Protein AF-0000000066877380 (afdb_homodimer)

Structure (mmCIF, N/CA/C/O backbone):
data_AF-0000000066877380-model_v1
#
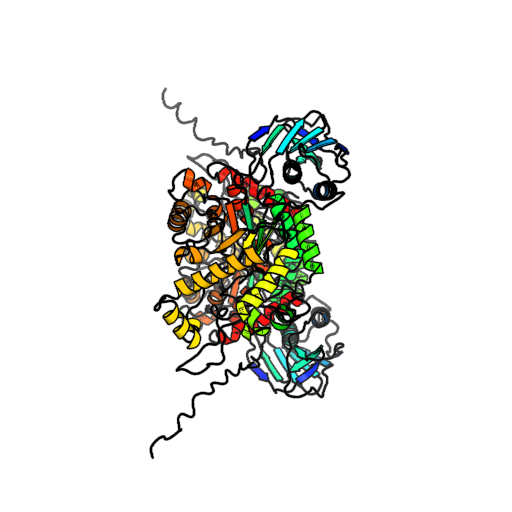loop_
_entity.id
_entity.type
_entity.pdbx_description
1 polymer Beta-hexosaminidase
#
loop_
_atom_site.group_PDB
_atom_site.id
_atom_site.type_symbol
_atom_site.label_atom_id
_atom_site.label_alt_id
_atom_site.label_comp_id
_atom_site.label_asym_id
_atom_site.label_entity_id
_atom_site.label_seq_id
_atom_site.pdbx_PDB_ins_code
_atom_site.Cartn_x
_atom_site.Cartn_y
_atom_site.Cartn_z
_atom_site.occupancy
_atom_site.B_iso_or_equiv
_atom_site.auth_seq_id
_atom_site.auth_comp_id
_atom_site.auth_asym_id
_atom_site.auth_atom_id
_atom_site.pdbx_PDB_model_num
ATOM 1 N N . MET A 1 1 ? -55.469 -34.125 21.016 1 22.55 1 MET A N 1
ATOM 2 C CA . MET A 1 1 ? -55.719 -32.688 21.094 1 22.55 1 MET A CA 1
ATOM 3 C C . MET A 1 1 ? -54.438 -31.906 20.906 1 22.55 1 MET A C 1
ATOM 5 O O . MET A 1 1 ? -54.406 -30.859 20.25 1 22.55 1 MET A O 1
ATOM 9 N N . ASN A 1 2 ? -53.375 -32.219 21.656 1 22.86 2 ASN A N 1
ATOM 10 C CA . ASN A 1 2 ? -52.25 -31.453 22.172 1 22.86 2 ASN A CA 1
ATOM 11 C C . ASN A 1 2 ? -51.219 -31.234 21.094 1 22.86 2 ASN A C 1
ATOM 13 O O . ASN A 1 2 ? -50.188 -30.594 21.344 1 22.86 2 ASN A O 1
ATOM 17 N N . SER A 1 3 ? -51 -32.188 20.219 1 28.45 3 SER A N 1
ATOM 18 C CA . SER A 1 3 ? -49.812 -32.406 19.406 1 28.45 3 SER A CA 1
ATOM 19 C C . SER A 1 3 ? -49.656 -31.312 18.344 1 28.45 3 SER A C 1
ATOM 21 O O . SER A 1 3 ? -48.875 -31.453 17.422 1 28.45 3 SER A O 1
ATOM 23 N N . SER A 1 4 ? -50.656 -30.359 18.234 1 27.08 4 SER A N 1
ATOM 24 C CA . SER A 1 4 ? -50.844 -29.344 17.219 1 27.08 4 SER A CA 1
ATOM 25 C C . SER A 1 4 ? -49.688 -28.344 17.219 1 27.08 4 SER A C 1
ATOM 27 O O . SER A 1 4 ? -49.688 -27.375 16.438 1 27.08 4 SER A O 1
ATOM 29 N N . ILE A 1 5 ? -48.875 -28.078 18.344 1 27.23 5 ILE A N 1
ATOM 30 C CA . ILE A 1 5 ? -48.188 -26.859 18.703 1 27.23 5 ILE A CA 1
ATOM 31 C C . ILE A 1 5 ? -46.875 -26.75 17.891 1 27.23 5 ILE A C 1
ATOM 33 O O . ILE A 1 5 ? -46.406 -25.641 17.641 1 27.23 5 ILE A O 1
ATOM 37 N N . THR A 1 6 ? -46.125 -27.891 17.656 1 24.02 6 THR A N 1
ATOM 38 C CA . THR A 1 6 ? -44.688 -27.828 17.453 1 24.02 6 THR A CA 1
ATOM 39 C C . THR A 1 6 ? -44.344 -27.266 16.078 1 24.02 6 THR A C 1
ATOM 41 O O . THR A 1 6 ? -43.188 -27.25 15.68 1 24.02 6 THR A O 1
ATOM 44 N N . CYS A 1 7 ? -45.281 -27.172 15.102 1 23.44 7 CYS A N 1
ATOM 45 C CA . CYS A 1 7 ? -45.062 -26.875 13.695 1 23.44 7 CYS A CA 1
ATOM 46 C C . CYS A 1 7 ? -44.469 -25.484 13.508 1 23.44 7 CYS A C 1
ATOM 48 O O . CYS A 1 7 ? -44.094 -25.109 12.398 1 23.44 7 CYS A O 1
ATOM 50 N N . LEU A 1 8 ? -44.938 -24.5 14.328 1 25.53 8 LEU A N 1
ATOM 51 C CA . LEU A 1 8 ? -44.75 -23.125 13.883 1 25.53 8 LEU A CA 1
ATOM 52 C C . LEU A 1 8 ? -43.281 -22.719 13.891 1 25.53 8 LEU A C 1
ATOM 54 O O . LEU A 1 8 ? -42.844 -21.984 14.781 1 25.53 8 LEU A O 1
ATOM 58 N N . LEU A 1 9 ? -42.25 -23.656 13.867 1 23.59 9 LEU A N 1
ATOM 59 C CA . LEU A 1 9 ? -40.844 -23.359 14.023 1 23.59 9 LEU A CA 1
ATOM 60 C C . LEU A 1 9 ? -40.375 -22.312 13.016 1 23.59 9 LEU A C 1
ATOM 62 O O . LEU A 1 9 ? -41.062 -22.078 12.008 1 23.59 9 LEU A O 1
ATOM 66 N N . TYR A 1 10 ? -38.875 -22.078 12.844 1 23.2 10 TYR A N 1
ATOM 67 C CA . TYR A 1 10 ? -37.906 -21.016 12.602 1 23.2 10 TYR A CA 1
ATOM 68 C C . TYR A 1 10 ? -37.812 -20.688 11.117 1 23.2 10 TYR A C 1
ATOM 70 O O . TYR A 1 10 ? -37.125 -21.406 10.367 1 23.2 10 TYR A O 1
ATOM 78 N N . LEU A 1 11 ? -38.812 -20.531 10.328 1 25.2 11 LEU A N 1
ATOM 79 C CA . LEU A 1 11 ? -38.656 -19.938 9.008 1 25.2 11 LEU A CA 1
ATOM 80 C C . LEU A 1 11 ? -37.844 -18.641 9.086 1 25.2 11 LEU A C 1
ATOM 82 O O . LEU A 1 11 ? -38.375 -17.578 9.375 1 25.2 11 LEU A O 1
ATOM 86 N N . LEU A 1 12 ? -36.75 -18.625 9.914 1 25.53 12 LEU A N 1
ATOM 87 C CA . LEU A 1 12 ? -36 -17.375 9.883 1 25.53 12 LEU A CA 1
ATOM 88 C C . LEU A 1 12 ? -35.625 -17 8.453 1 25.53 12 LEU A C 1
ATOM 90 O O . LEU A 1 12 ? -34.906 -17.719 7.777 1 25.53 12 LEU A O 1
ATOM 94 N N . PHE A 1 13 ? -36.594 -16.422 7.668 1 26.08 13 PHE A N 1
ATOM 95 C CA . PHE A 1 13 ? -36.375 -15.602 6.48 1 26.08 13 PHE A CA 1
ATOM 96 C C . PHE A 1 13 ? -35.125 -14.734 6.633 1 26.08 13 PHE A C 1
ATOM 98 O O . PHE A 1 13 ? -35.094 -13.828 7.473 1 26.08 13 PHE A O 1
ATOM 105 N N . ILE A 1 14 ? -34 -15.281 6.41 1 28.66 14 ILE A N 1
ATOM 106 C CA . ILE A 1 14 ? -32.875 -14.367 6.211 1 28.66 14 ILE A CA 1
ATOM 107 C C . ILE A 1 14 ? -33.25 -13.289 5.207 1 28.66 14 ILE A C 1
ATOM 109 O O . ILE A 1 14 ? -33.375 -13.555 4.008 1 28.66 14 ILE A O 1
ATOM 113 N N . LEU A 1 15 ? -34.375 -12.531 5.426 1 27.92 15 LEU A N 1
ATOM 114 C CA . LEU A 1 15 ? -34.438 -11.227 4.777 1 27.92 15 LEU A CA 1
ATOM 115 C C . LEU A 1 15 ? -33.062 -10.586 4.707 1 27.92 15 LEU A C 1
ATOM 117 O O . LEU A 1 15 ? -32.5 -10.203 5.734 1 27.92 15 LEU A O 1
ATOM 121 N N . VAL A 1 16 ? -32.344 -11.07 3.744 1 30.66 16 VAL A N 1
ATOM 122 C CA . VAL A 1 16 ? -31.328 -10.141 3.309 1 30.66 16 VAL A CA 1
ATOM 123 C C . VAL A 1 16 ? -31.891 -8.727 3.242 1 30.66 16 VAL A C 1
ATOM 125 O O . VAL A 1 16 ? -32.688 -8.414 2.365 1 30.66 16 VAL A O 1
ATOM 128 N N . TYR A 1 17 ? -32.438 -8.281 4.355 1 28.7 17 TYR A N 1
ATOM 129 C CA . TYR A 1 17 ? -32.656 -6.836 4.453 1 28.7 17 TYR A CA 1
ATOM 130 C C . TYR A 1 17 ? -31.547 -6.086 3.711 1 28.7 17 TYR A C 1
ATOM 132 O O . TYR A 1 17 ? -30.391 -6.086 4.133 1 28.7 17 TYR A O 1
ATOM 140 N N . TYR A 1 18 ? -31.781 -6.164 2.422 1 31.2 18 TYR A N 1
ATOM 141 C CA . TYR A 1 18 ? -31.203 -4.973 1.82 1 31.2 18 TYR A CA 1
ATOM 142 C C . TYR A 1 18 ? -31.531 -3.73 2.639 1 31.2 18 TYR A C 1
ATOM 144 O O . TYR A 1 18 ? -32.594 -3.146 2.484 1 31.2 18 TYR A O 1
ATOM 152 N N . VAL A 1 19 ? -31.594 -3.82 4 1 32.5 19 VAL A N 1
ATOM 153 C CA . VAL A 1 19 ? -31.594 -2.541 4.703 1 32.5 19 VAL A CA 1
ATOM 154 C C . VAL A 1 19 ? -30.922 -1.474 3.836 1 32.5 19 VAL A C 1
ATOM 156 O O . VAL A 1 19 ? -29.781 -1.635 3.41 1 32.5 19 VAL A O 1
ATOM 159 N N . SER A 1 20 ? -31.812 -0.932 3.119 1 35.16 20 SER A N 1
ATOM 160 C CA . SER A 1 20 ? -31.406 0.369 2.594 1 35.16 20 SER A CA 1
ATOM 161 C C . SER A 1 20 ? -30.531 1.115 3.588 1 35.16 20 SER A C 1
ATOM 163 O O . SER A 1 20 ? -31.031 1.728 4.535 1 35.16 20 SER A O 1
ATOM 165 N N . LYS A 1 21 ? -29.625 0.412 4.18 1 40.31 21 LYS A N 1
ATOM 166 C CA . LYS A 1 21 ? -28.641 1.041 5.039 1 40.31 21 LYS A CA 1
ATOM 167 C C . LYS A 1 21 ? -28.375 2.488 4.625 1 40.31 21 LYS A C 1
ATOM 169 O O . LYS A 1 21 ? -27.969 2.75 3.49 1 40.31 21 LYS A O 1
ATOM 174 N N . CYS A 1 22 ? -29.219 3.391 5.027 1 44.38 22 CYS A N 1
ATOM 175 C CA . CYS A 1 22 ? -29.062 4.84 4.973 1 44.38 22 CYS A CA 1
ATOM 176 C C . CYS A 1 22 ? -27.594 5.227 5.098 1 44.38 22 CYS A C 1
ATOM 178 O O . CYS A 1 22 ? -27 5.121 6.176 1 44.38 22 CYS A O 1
ATOM 180 N N . TYR A 1 23 ? -26.875 5.039 4.02 1 56.25 23 TYR A N 1
ATOM 181 C CA . TYR A 1 23 ? -25.516 5.457 3.674 1 56.25 23 TYR A CA 1
ATOM 182 C C . TYR A 1 23 ? -25.344 6.957 3.881 1 56.25 23 TYR A C 1
ATOM 184 O O . TYR A 1 23 ? -26.156 7.754 3.422 1 56.25 23 TYR A O 1
ATOM 192 N N . SER A 1 24 ? -24.797 7.375 5.09 1 71.56 24 SER A N 1
ATOM 193 C CA . SER A 1 24 ? -24.5 8.711 5.586 1 71.56 24 SER A CA 1
ATOM 194 C C . SER A 1 24 ? -23.109 9.164 5.168 1 71.56 24 SER A C 1
ATOM 196 O O . SER A 1 24 ? -22.359 8.406 4.527 1 71.56 24 SER A O 1
ATOM 198 N N . ILE A 1 25 ? -22.938 10.367 5.273 1 92.06 25 ILE A N 1
ATOM 199 C CA . ILE A 1 25 ? -21.75 11.164 4.957 1 92.06 25 ILE A CA 1
ATOM 200 C C . ILE A 1 25 ? -20.656 10.906 5.988 1 92.06 25 ILE A C 1
ATOM 202 O O . ILE A 1 25 ? -20.938 10.43 7.09 1 92.06 25 ILE A O 1
ATOM 206 N N . VAL A 1 26 ? -19.5 10.828 5.617 1 96.69 26 VAL A N 1
ATOM 207 C CA . VAL A 1 26 ? -18.328 10.781 6.48 1 96.69 26 VAL A CA 1
ATOM 208 C C . VAL A 1 26 ? -17.594 12.125 6.434 1 96.69 26 VAL A C 1
ATOM 210 O O . VAL A 1 26 ? -17.188 12.578 5.367 1 96.69 26 VAL A O 1
ATOM 213 N N . PRO A 1 27 ? -17.469 12.75 7.598 1 97.5 27 PRO A N 1
ATOM 214 C CA . PRO A 1 27 ? -17.938 12.367 8.93 1 97.5 27 PRO A CA 1
ATOM 215 C C . PRO A 1 27 ? -19.453 12.5 9.078 1 97.5 27 PRO A C 1
ATOM 217 O O . PRO A 1 27 ? -20.094 13.227 8.312 1 97.5 27 PRO A O 1
ATOM 220 N N . LYS A 1 28 ? -19.953 11.859 10.039 1 96.19 28 LYS A N 1
ATOM 221 C CA . LYS A 1 28 ? -21.391 11.938 10.328 1 96.19 28 LYS A CA 1
ATOM 222 C C . LYS A 1 28 ? -21.797 13.352 10.734 1 96.19 28 LYS A C 1
ATOM 224 O O . LYS A 1 28 ? -21.094 13.992 11.531 1 96.19 28 LYS A O 1
ATOM 229 N N . ALA A 1 29 ? -22.891 13.828 10.203 1 95.69 29 ALA A N 1
ATOM 230 C CA . ALA A 1 29 ? -23.344 15.188 10.492 1 95.69 29 ALA A CA 1
ATOM 231 C C . ALA A 1 29 ? -23.891 15.281 11.914 1 95.69 29 ALA A C 1
ATOM 233 O O . ALA A 1 29 ? -24.375 14.297 12.477 1 95.69 29 ALA A O 1
ATOM 234 N N . TYR A 1 30 ? -23.828 16.469 12.422 1 95 30 TYR A N 1
ATOM 235 C CA . TYR A 1 30 ? -24.359 16.734 13.75 1 95 30 TYR A CA 1
ATOM 236 C C . TYR A 1 30 ? -25.859 16.469 13.789 1 95 30 TYR A C 1
ATOM 238 O O . TYR A 1 30 ? -26.359 15.75 14.664 1 95 30 TYR A O 1
ATOM 246 N N . LYS A 1 31 ? -26.578 17.078 12.891 1 95.38 31 LYS A N 1
ATOM 247 C CA . LYS A 1 31 ? -28 16.844 12.695 1 95.38 31 LYS A CA 1
ATOM 248 C C . LYS A 1 31 ? -28.328 16.656 11.219 1 95.38 31 LYS A C 1
ATOM 250 O O . LYS A 1 31 ? -27.859 17.422 10.375 1 95.38 31 LYS A O 1
ATOM 255 N N . HIS A 1 32 ? -29.062 15.648 10.945 1 95.06 32 HIS A N 1
ATOM 256 C CA . HIS A 1 32 ? -29.484 15.344 9.586 1 95.06 32 HIS A CA 1
ATOM 257 C C . HIS A 1 32 ? -30.922 14.844 9.555 1 95.06 32 HIS A C 1
ATOM 259 O O . HIS A 1 32 ? -31.203 13.727 9.984 1 95.06 32 HIS A O 1
ATOM 265 N N . HIS A 1 33 ? -31.797 15.68 9.156 1 95.5 33 HIS A N 1
ATOM 266 C CA . HIS A 1 33 ? -33.188 15.305 8.969 1 95.5 33 HIS A CA 1
ATOM 267 C C . HIS A 1 33 ? -33.5 14.969 7.512 1 95.5 33 HIS A C 1
ATOM 269 O O . HIS A 1 33 ? -33.406 15.844 6.645 1 95.5 33 HIS A O 1
ATOM 275 N N . LYS A 1 34 ? -33.906 13.781 7.234 1 92.25 34 LYS A N 1
ATOM 276 C CA . LYS A 1 34 ? -34.188 13.297 5.887 1 92.25 34 LYS A CA 1
ATOM 277 C C . LYS A 1 34 ? -35.688 13.266 5.641 1 92.25 34 LYS A C 1
ATOM 279 O O . LYS A 1 34 ? -36.469 12.914 6.531 1 92.25 34 LYS A O 1
ATOM 284 N N . THR A 1 35 ? -36.062 13.555 4.496 1 89.62 35 THR A N 1
ATOM 285 C CA . THR A 1 35 ? -37.5 13.594 4.195 1 89.62 35 THR A CA 1
ATOM 286 C C . THR A 1 35 ? -37.938 12.297 3.535 1 89.62 35 THR A C 1
ATOM 288 O O . THR A 1 35 ? -39.156 11.992 3.512 1 89.62 35 THR A O 1
ATOM 291 N N . GLY A 1 36 ? -37.031 11.562 2.91 1 86.75 36 GLY A N 1
ATOM 292 C CA . GLY A 1 36 ? -37.375 10.391 2.125 1 86.75 36 GLY A CA 1
ATOM 293 C C . GLY A 1 36 ? -37.75 10.719 0.688 1 86.75 36 GLY A C 1
ATOM 294 O O . GLY A 1 36 ? -37.875 9.82 -0.142 1 86.75 36 GLY A O 1
ATOM 295 N N . ILE A 1 37 ? -37.812 12 0.396 1 89.75 37 ILE A N 1
ATOM 296 C CA . ILE A 1 37 ? -38.125 12.445 -0.959 1 89.75 37 ILE A CA 1
ATOM 297 C C . ILE A 1 37 ? -36.812 12.656 -1.735 1 89.75 37 ILE A C 1
ATOM 299 O O . ILE A 1 37 ? -35.906 13.352 -1.269 1 89.75 37 ILE A O 1
ATOM 303 N N . TYR A 1 38 ? -36.812 12.055 -2.922 1 91.12 38 TYR A N 1
ATOM 304 C CA . TYR A 1 38 ? -35.625 12.188 -3.758 1 91.12 38 TYR A CA 1
ATOM 305 C C . TYR A 1 38 ? -35.875 13.141 -4.922 1 91.12 38 TYR A C 1
ATOM 307 O O . TYR A 1 38 ? -37 13.195 -5.453 1 91.12 38 TYR A O 1
ATOM 315 N N . TYR A 1 39 ? -34.875 13.836 -5.277 1 93.06 39 TYR A N 1
ATOM 316 C CA . TYR A 1 39 ? -34.875 14.742 -6.418 1 93.06 39 TYR A CA 1
ATOM 317 C C . TYR A 1 39 ? -33.812 14.344 -7.438 1 93.06 39 TYR A C 1
ATOM 319 O O . TYR A 1 39 ? -32.781 13.828 -7.078 1 93.06 39 TYR A O 1
ATOM 327 N N . ASN A 1 40 ? -34.156 14.602 -8.688 1 92.94 40 ASN A N 1
ATOM 328 C CA . ASN A 1 40 ? -33.094 14.547 -9.68 1 92.94 40 ASN A CA 1
ATOM 329 C C . ASN A 1 40 ? -32.062 15.648 -9.445 1 92.94 40 ASN A C 1
ATOM 331 O O . ASN A 1 40 ? -32.406 16.75 -9.047 1 92.94 40 ASN A O 1
ATOM 335 N N . PHE A 1 41 ? -30.875 15.312 -9.633 1 93.25 41 PHE A N 1
ATOM 336 C CA . PHE A 1 41 ? -29.812 16.297 -9.523 1 93.25 41 PHE A CA 1
ATOM 337 C C . PHE A 1 41 ? -29.234 16.641 -10.891 1 93.25 41 PHE A C 1
ATOM 339 O O . PHE A 1 41 ? -28.656 15.773 -11.555 1 93.25 41 PHE A O 1
ATOM 346 N N . ALA A 1 42 ? -29.344 17.844 -11.32 1 92.25 42 ALA A N 1
ATOM 347 C CA . ALA A 1 42 ? -29.016 18.25 -12.68 1 92.25 42 ALA A CA 1
ATOM 348 C C . ALA A 1 42 ? -27.5 18.172 -12.922 1 92.25 42 ALA A C 1
ATOM 350 O O . ALA A 1 42 ? -26.719 18.359 -11.992 1 92.25 42 ALA A O 1
ATOM 351 N N . GLU A 1 43 ? -27.094 17.953 -14.133 1 87.81 43 GLU A N 1
ATOM 352 C CA . GLU A 1 43 ? -25.688 17.906 -14.508 1 87.81 43 GLU A CA 1
ATOM 353 C C . GLU A 1 43 ? -25.094 19.312 -14.609 1 87.81 43 GLU A C 1
ATOM 355 O O . GLU A 1 43 ? -23.891 19.5 -14.461 1 87.81 43 GLU A O 1
ATOM 360 N N . SER A 1 44 ? -25.953 20.188 -14.953 1 91.5 44 SER A N 1
ATOM 361 C CA . SER A 1 44 ? -25.562 21.594 -15 1 91.5 44 SER A CA 1
ATOM 362 C C . SER A 1 44 ? -26.281 22.406 -13.922 1 91.5 44 SER A C 1
ATOM 364 O O . SER A 1 44 ? -27.5 22.406 -13.859 1 91.5 44 SER A O 1
ATOM 366 N N . LEU A 1 45 ? -25.516 23.062 -13.164 1 95.31 45 LEU A N 1
ATOM 367 C CA . LEU A 1 45 ? -26.078 23.781 -12.016 1 95.31 45 LEU A CA 1
ATOM 368 C C . LEU A 1 45 ? -25.875 25.281 -12.148 1 95.31 45 LEU A C 1
ATOM 370 O O . LEU A 1 45 ? -24.922 25.734 -12.797 1 95.31 45 LEU A O 1
ATOM 374 N N . THR A 1 46 ? -26.828 25.984 -11.641 1 96.56 46 THR A N 1
ATOM 375 C CA . THR A 1 46 ? -26.688 27.422 -11.422 1 96.56 46 THR A CA 1
ATOM 376 C C . THR A 1 46 ? -26.344 27.719 -9.969 1 96.56 46 THR A C 1
ATOM 378 O O . THR A 1 46 ? -27.031 27.234 -9.055 1 96.56 46 THR A O 1
ATOM 381 N N . TYR A 1 47 ? -25.359 28.484 -9.781 1 97.56 47 TYR A N 1
ATOM 382 C CA . TYR A 1 47 ? -24.953 28.891 -8.438 1 97.56 47 TYR A CA 1
ATOM 383 C C . TYR A 1 47 ? -25.375 30.328 -8.148 1 97.56 47 TYR A C 1
ATOM 385 O O . TYR A 1 47 ? -24.922 31.25 -8.812 1 97.56 47 TYR A O 1
ATOM 393 N N . ASN A 1 48 ? -26.266 30.516 -7.18 1 97.44 48 ASN A N 1
ATOM 394 C CA . ASN A 1 48 ? -26.719 31.844 -6.785 1 97.44 48 ASN A CA 1
ATOM 395 C C . ASN A 1 48 ? -26 32.344 -5.539 1 97.44 48 ASN A C 1
ATOM 397 O O . ASN A 1 48 ? -26.219 31.828 -4.438 1 97.44 48 ASN A O 1
ATOM 401 N N . HIS A 1 49 ? -25.172 33.281 -5.73 1 96.44 49 HIS A N 1
ATOM 402 C CA . HIS A 1 49 ? -24.484 33.969 -4.637 1 96.44 49 HIS A CA 1
ATOM 403 C C . HIS A 1 49 ? -24.047 35.344 -5.043 1 96.44 49 HIS A C 1
ATOM 405 O O . HIS A 1 49 ? -24.062 35.688 -6.23 1 96.44 49 HIS A O 1
ATOM 411 N N . SER A 1 50 ? -23.672 36.219 -4.137 1 96.06 50 SER A N 1
ATOM 412 C CA . SER A 1 50 ? -23.312 37.625 -4.418 1 96.06 50 SER A CA 1
ATOM 413 C C . SER A 1 50 ? -21.812 37.844 -4.195 1 96.06 50 SER A C 1
ATOM 415 O O . SER A 1 50 ? -21.375 39 -4.055 1 96.06 50 SER A O 1
ATOM 417 N N . TYR A 1 51 ? -20.984 36.844 -4.133 1 96.69 51 TYR A N 1
ATOM 418 C CA . TYR A 1 51 ? -19.578 37 -3.75 1 96.69 51 TYR A CA 1
ATOM 419 C C . TYR A 1 51 ? -18.672 36.875 -4.969 1 96.69 51 TYR A C 1
ATOM 421 O O . TYR A 1 51 ? -17.828 35.969 -5.035 1 96.69 51 TYR A O 1
ATOM 429 N N . THR A 1 52 ? -18.562 37.781 -5.844 1 93.81 52 THR A N 1
ATOM 430 C CA . THR A 1 52 ? -17.875 37.719 -7.125 1 93.81 52 THR A CA 1
ATOM 431 C C . THR A 1 52 ? -16.359 37.812 -6.922 1 93.81 52 THR A C 1
ATOM 433 O O . THR A 1 52 ? -15.594 37.344 -7.762 1 93.81 52 THR A O 1
ATOM 436 N N . SER A 1 53 ? -15.984 38.406 -5.82 1 96.56 53 SER A N 1
ATOM 437 C CA . SER A 1 53 ? -14.555 38.562 -5.57 1 96.56 53 SER A CA 1
ATOM 438 C C . SER A 1 53 ? -14.047 37.531 -4.586 1 96.56 53 SER A C 1
ATOM 440 O O . SER A 1 53 ? -13.016 37.719 -3.943 1 96.56 53 SER A O 1
ATOM 442 N N . CYS A 1 54 ? -14.766 36.5 -4.422 1 97.88 54 CYS A N 1
ATOM 443 C CA . CYS A 1 54 ? -14.336 35.375 -3.578 1 97.88 54 CYS A CA 1
ATOM 444 C C . CYS A 1 54 ? -13.734 34.25 -4.414 1 97.88 54 CYS A C 1
ATOM 446 O O . CYS A 1 54 ? -14.438 33.312 -4.781 1 97.88 54 CYS A O 1
ATOM 448 N N . TYR A 1 55 ? -12.492 34.25 -4.578 1 97.31 55 TYR A N 1
ATOM 449 C CA . TYR A 1 55 ? -11.797 33.344 -5.465 1 97.31 55 TYR A CA 1
ATOM 450 C C . TYR A 1 55 ? -11.82 31.922 -4.898 1 97.31 55 TYR A C 1
ATOM 452 O O . TYR A 1 55 ? -11.867 30.938 -5.648 1 97.31 55 TYR A O 1
ATOM 460 N N . ILE A 1 56 ? -11.758 31.766 -3.609 1 98.56 56 ILE A N 1
ATOM 461 C CA . ILE A 1 56 ? -11.859 30.469 -2.975 1 98.56 56 ILE A CA 1
ATOM 462 C C . ILE A 1 56 ? -13.18 29.797 -3.369 1 98.56 56 ILE A C 1
ATOM 464 O O . ILE A 1 56 ? -13.219 28.609 -3.682 1 98.56 56 ILE A O 1
ATOM 468 N N . LEU A 1 57 ? -14.258 30.562 -3.355 1 98.69 57 LEU A N 1
ATOM 469 C CA . LEU A 1 57 ? -15.562 30.031 -3.732 1 98.69 57 LEU A CA 1
ATOM 470 C C . LEU A 1 57 ? -15.586 29.641 -5.207 1 98.69 57 LEU A C 1
ATOM 472 O O . LEU A 1 57 ? -16.094 28.578 -5.566 1 98.69 57 LEU A O 1
ATOM 476 N N . THR A 1 58 ? -15.016 30.5 -6.027 1 98.06 58 THR A N 1
ATOM 477 C CA . THR A 1 58 ? -14.969 30.219 -7.457 1 98.06 58 THR A CA 1
ATOM 478 C C . THR A 1 58 ? -14.234 28.906 -7.73 1 98.06 58 THR A C 1
ATOM 480 O O . THR A 1 58 ? -14.719 28.078 -8.5 1 98.06 58 THR A O 1
ATOM 483 N N . ASP A 1 59 ? -13.141 28.812 -7.121 1 98.44 59 ASP A N 1
ATOM 484 C CA . ASP A 1 59 ? -12.359 27.594 -7.281 1 98.44 59 ASP A CA 1
ATOM 485 C C . ASP A 1 59 ? -13.125 26.391 -6.746 1 98.44 59 ASP A C 1
ATOM 487 O O . ASP A 1 59 ? -13.102 25.312 -7.355 1 98.44 59 ASP A O 1
ATOM 491 N N . ALA A 1 60 ? -13.75 26.5 -5.648 1 98.69 60 ALA A N 1
ATOM 492 C CA . ALA A 1 60 ? -14.492 25.422 -5.016 1 98.69 60 ALA A CA 1
ATOM 493 C C . ALA A 1 60 ? -15.633 24.938 -5.914 1 98.69 60 ALA A C 1
ATOM 495 O O . ALA A 1 60 ? -15.898 23.734 -6.012 1 98.69 60 ALA A O 1
ATOM 496 N N . LEU A 1 61 ? -16.312 25.906 -6.531 1 98.31 61 LEU A N 1
ATOM 497 C CA . LEU A 1 61 ? -17.438 25.547 -7.398 1 98.31 61 LEU A CA 1
ATOM 498 C C . LEU A 1 61 ? -16.953 24.828 -8.648 1 98.31 61 LEU A C 1
ATOM 500 O O . LEU A 1 61 ? -17.594 23.891 -9.125 1 98.31 61 LEU A O 1
ATOM 504 N N . LYS A 1 62 ? -15.805 25.25 -9.141 1 97.81 62 LYS A N 1
ATOM 505 C CA . LYS A 1 62 ? -15.203 24.547 -10.258 1 97.81 62 LYS A CA 1
ATOM 506 C C . LYS A 1 62 ? -14.859 23.109 -9.875 1 97.81 62 LYS A C 1
ATOM 508 O O . LYS A 1 62 ? -15.133 22.172 -10.633 1 97.81 62 LYS A O 1
ATOM 513 N N . ARG A 1 63 ? -14.227 22.922 -8.781 1 97.69 63 ARG A N 1
ATOM 514 C CA . ARG A 1 63 ? -13.898 21.594 -8.281 1 97.69 63 ARG A CA 1
ATOM 515 C C . ARG A 1 63 ? -15.156 20.766 -8.062 1 97.69 63 ARG A C 1
ATOM 517 O O . ARG A 1 63 ? -15.172 19.562 -8.344 1 97.69 63 ARG A O 1
ATOM 524 N N . PHE A 1 64 ? -16.188 21.406 -7.531 1 97.44 64 PHE A N 1
ATOM 525 C CA . PHE A 1 64 ? -17.469 20.75 -7.301 1 97.44 64 PHE A CA 1
ATOM 526 C C . PHE A 1 64 ? -18.016 20.172 -8.602 1 97.44 64 PHE A C 1
ATOM 528 O O . PHE A 1 64 ? -18.438 19.016 -8.648 1 97.44 64 PHE A O 1
ATOM 535 N N . GLU A 1 65 ? -18 20.938 -9.602 1 96.62 65 GLU A N 1
ATOM 536 C CA . GLU A 1 65 ? -18.5 20.5 -10.906 1 96.62 65 GLU A CA 1
ATOM 537 C C . GLU A 1 65 ? -17.672 19.344 -11.461 1 96.62 65 GLU A C 1
ATOM 539 O O . GLU A 1 65 ? -18.219 18.406 -12.023 1 96.62 65 GLU A O 1
ATOM 544 N N . GLU A 1 66 ? -16.422 19.516 -11.297 1 95.62 66 GLU A N 1
ATOM 545 C CA . GLU A 1 66 ? -15.555 18.438 -11.75 1 95.62 66 GLU A CA 1
ATOM 546 C C . GLU A 1 66 ? -15.844 17.141 -11.008 1 95.62 66 GLU A C 1
ATOM 548 O O . GLU A 1 66 ? -15.938 16.062 -11.617 1 95.62 66 GLU A O 1
ATOM 553 N N . ARG A 1 67 ? -16 17.188 -9.727 1 94.5 67 ARG A N 1
ATOM 554 C CA . ARG A 1 67 ? -16.266 16.016 -8.898 1 94.5 67 ARG A CA 1
ATOM 555 C C . ARG A 1 67 ? -17.609 15.391 -9.234 1 94.5 67 ARG A C 1
ATOM 557 O O . ARG A 1 67 ? -17.781 14.172 -9.156 1 94.5 67 ARG A O 1
ATOM 564 N N . LEU A 1 68 ? -18.531 16.219 -9.578 1 92.75 68 LEU A N 1
ATOM 565 C CA . LEU A 1 68 ? -19.844 15.742 -9.969 1 92.75 68 LEU A CA 1
ATOM 566 C C . LEU A 1 68 ? -19.75 14.805 -11.172 1 92.75 68 LEU A C 1
ATOM 568 O O . LEU A 1 68 ? -20.516 13.836 -11.273 1 92.75 68 LEU A O 1
ATOM 572 N N . THR A 1 69 ? -18.812 15.07 -12.047 1 91.25 69 THR A N 1
ATOM 573 C CA . THR A 1 69 ? -18.672 14.258 -13.25 1 91.25 69 THR A CA 1
ATOM 574 C C . THR A 1 69 ? -18.016 12.914 -12.922 1 91.25 69 THR A C 1
ATOM 576 O O . THR A 1 69 ? -18.062 11.984 -13.727 1 91.25 69 THR A O 1
ATOM 579 N N . LEU A 1 70 ? -17.406 12.828 -11.758 1 88 70 LEU A N 1
ATOM 580 C CA . LEU A 1 70 ? -16.656 11.641 -11.406 1 88 70 LEU A CA 1
ATOM 581 C C . LEU A 1 70 ? -17.5 10.68 -10.578 1 88 70 LEU A C 1
ATOM 583 O O . LEU A 1 70 ? -17.062 9.562 -10.273 1 88 70 LEU A O 1
ATOM 587 N N . ILE A 1 71 ? -18.672 11.102 -10.227 1 81.5 71 ILE A N 1
ATOM 588 C CA . ILE A 1 71 ? -19.531 10.273 -9.391 1 81.5 71 ILE A CA 1
ATOM 589 C C . ILE A 1 71 ? -19.953 9.031 -10.164 1 81.5 71 ILE A C 1
ATOM 591 O O . ILE A 1 71 ? -20.406 9.133 -11.312 1 81.5 71 ILE A O 1
ATOM 595 N N . LYS A 1 72 ? -19.531 7.895 -9.477 1 74.81 72 LYS A N 1
ATOM 596 C CA . LYS A 1 72 ? -19.953 6.625 -10.055 1 74.81 72 LYS A CA 1
ATOM 597 C C . LYS A 1 72 ? -21.188 6.074 -9.336 1 74.81 72 LYS A C 1
ATOM 599 O O . LYS A 1 72 ? -21.594 6.609 -8.305 1 74.81 72 LYS A O 1
ATOM 604 N N . GLN A 1 73 ? -21.547 5.012 -9.805 1 62.28 73 GLN A N 1
ATOM 605 C CA . GLN A 1 73 ? -22.875 4.484 -9.484 1 62.28 73 GLN A CA 1
ATOM 606 C C . GLN A 1 73 ? -22.891 3.85 -8.094 1 62.28 73 GLN A C 1
ATOM 608 O O . GLN A 1 73 ? -22.156 2.895 -7.832 1 62.28 73 GLN A O 1
ATOM 613 N N . TYR A 1 74 ? -23.328 4.531 -7.094 1 67.62 74 TYR A N 1
ATOM 614 C CA . TYR A 1 74 ? -23.859 3.875 -5.91 1 67.62 74 TYR A CA 1
ATOM 615 C C . TYR A 1 74 ? -25.391 3.83 -5.957 1 67.62 74 TYR A C 1
ATOM 617 O O . TYR A 1 74 ? -26.047 4.863 -5.836 1 67.62 74 TYR A O 1
ATOM 625 N N . PRO A 1 75 ? -25.797 2.66 -6.219 1 68.62 75 PRO A N 1
ATOM 626 C CA . PRO A 1 75 ? -27.219 2.584 -6.543 1 68.62 75 PRO A CA 1
ATOM 627 C C . PRO A 1 75 ? -28.109 2.824 -5.324 1 68.62 75 PRO A C 1
ATOM 629 O O . PRO A 1 75 ? -27.766 2.412 -4.215 1 68.62 75 PRO A O 1
ATOM 632 N N . LYS A 1 76 ? -29.016 3.707 -5.547 1 76.56 76 LYS A N 1
ATOM 633 C CA . LYS A 1 76 ? -30.094 3.912 -4.59 1 76.56 76 LYS A CA 1
ATOM 634 C C . LYS A 1 76 ? -31.453 3.844 -5.277 1 76.56 76 LYS A C 1
ATOM 636 O O . LYS A 1 76 ? -31.656 4.461 -6.328 1 76.56 76 LYS A O 1
ATOM 641 N N . ILE A 1 77 ? -32.219 2.928 -4.766 1 70.56 77 ILE A N 1
ATOM 642 C CA . ILE A 1 77 ? -33.594 2.844 -5.297 1 70.56 77 ILE A CA 1
ATOM 643 C C . ILE A 1 77 ? -34.531 3.676 -4.43 1 70.56 77 ILE A C 1
ATOM 645 O O . ILE A 1 77 ? -34.844 3.297 -3.297 1 70.56 77 ILE A O 1
ATOM 649 N N . PRO A 1 78 ? -34.875 4.762 -5.082 1 75.56 78 PRO A N 1
ATOM 650 C CA . PRO A 1 78 ? -35.812 5.574 -4.285 1 75.56 78 PRO A CA 1
ATOM 651 C C . PRO A 1 78 ? -37.219 4.949 -4.184 1 75.56 78 PRO A C 1
ATOM 653 O O . PRO A 1 78 ? -37.625 4.188 -5.066 1 75.56 78 PRO A O 1
ATOM 656 N N . THR A 1 79 ? -37.781 5.172 -3.072 1 72.69 79 THR A N 1
ATOM 657 C CA . THR A 1 79 ? -39.125 4.668 -2.873 1 72.69 79 THR A CA 1
ATOM 658 C C . THR A 1 79 ? -40.094 5.258 -3.906 1 72.69 79 THR A C 1
ATOM 660 O O . THR A 1 79 ? -41.031 4.59 -4.34 1 72.69 79 THR A O 1
ATOM 663 N N . SER A 1 80 ? -39.906 6.531 -4.242 1 74.62 80 SER A N 1
ATOM 664 C CA . SER A 1 80 ? -40.688 7.211 -5.262 1 74.62 80 SER A CA 1
ATOM 665 C C . SER A 1 80 ? -39.812 7.906 -6.281 1 74.62 80 SER A C 1
ATOM 667 O O . SER A 1 80 ? -38.719 8.383 -5.945 1 74.62 80 SER A O 1
ATOM 669 N N . LEU A 1 81 ? -40.281 7.852 -7.516 1 74.75 81 LEU A N 1
ATOM 670 C CA . LEU A 1 81 ? -39.531 8.5 -8.578 1 74.75 81 LEU A CA 1
ATOM 671 C C . LEU A 1 81 ? -39.375 9.992 -8.312 1 74.75 81 LEU A C 1
ATOM 673 O O . LEU A 1 81 ? -40.344 10.648 -7.891 1 74.75 81 LEU A O 1
ATOM 677 N N . PRO A 1 82 ? -38.25 10.383 -8.516 1 76.06 82 PRO A N 1
ATOM 678 C CA . PRO A 1 82 ? -38.062 11.828 -8.336 1 76.06 82 PRO A CA 1
ATOM 679 C C . PRO A 1 82 ? -38.875 12.656 -9.305 1 76.06 82 PRO A C 1
ATOM 681 O O . PRO A 1 82 ? -38.938 12.344 -10.5 1 76.06 82 PRO A O 1
ATOM 684 N N . ASN A 1 83 ? -39.656 13.586 -8.742 1 75.56 83 ASN A N 1
ATOM 685 C CA . ASN A 1 83 ? -40.562 14.359 -9.586 1 75.56 83 ASN A CA 1
ATOM 686 C C . ASN A 1 83 ? -40 15.766 -9.844 1 75.56 83 ASN A C 1
ATOM 688 O O . ASN A 1 83 ? -40.594 16.516 -10.633 1 75.56 83 ASN A O 1
ATOM 692 N N . ASN A 1 84 ? -39.031 16.188 -9.211 1 89.38 84 ASN A N 1
ATOM 693 C CA . ASN A 1 84 ? -38.438 17.5 -9.375 1 89.38 84 ASN A CA 1
ATOM 694 C C . ASN A 1 84 ? -36.906 17.406 -9.516 1 89.38 84 ASN A C 1
ATOM 696 O O . ASN A 1 84 ? -36.312 16.359 -9.219 1 89.38 84 ASN A O 1
ATOM 700 N N . THR A 1 85 ? -36.344 18.438 -10.125 1 93.88 85 THR A N 1
ATOM 701 C CA . THR A 1 85 ? -34.906 18.469 -10.391 1 93.88 85 THR A CA 1
ATOM 702 C C . THR A 1 85 ? -34.25 19.625 -9.672 1 93.88 85 THR A C 1
ATOM 704 O O . THR A 1 85 ? -34.719 20.766 -9.75 1 93.88 85 THR A O 1
ATOM 707 N N . ILE A 1 86 ? -33.312 19.312 -8.906 1 95.19 86 ILE A N 1
ATOM 708 C CA . ILE A 1 86 ? -32.469 20.328 -8.312 1 95.19 86 ILE A CA 1
ATOM 709 C C . ILE A 1 86 ? -31.484 20.859 -9.359 1 95.19 86 ILE A C 1
ATOM 711 O O . ILE A 1 86 ? -30.672 20.109 -9.906 1 95.19 86 ILE A O 1
ATOM 715 N N . ASN A 1 87 ? -31.484 22.172 -9.648 1 95.19 87 ASN A N 1
ATOM 716 C CA . ASN A 1 87 ? -30.562 22.766 -10.609 1 95.19 87 ASN A CA 1
ATOM 717 C C . ASN A 1 87 ? -29.969 24.062 -10.078 1 95.19 87 ASN A C 1
ATOM 719 O O . ASN A 1 87 ? -29.188 24.734 -10.773 1 95.19 87 ASN A O 1
ATOM 723 N N . ILE A 1 88 ? -30.359 24.406 -8.828 1 96.88 88 ILE A N 1
ATOM 724 C CA . ILE A 1 88 ? -29.859 25.656 -8.242 1 96.88 88 ILE A CA 1
ATOM 725 C C . ILE A 1 88 ? -29.266 25.359 -6.867 1 96.88 88 ILE A C 1
ATOM 727 O O . ILE A 1 88 ? -29.891 24.688 -6.043 1 96.88 88 ILE A O 1
ATOM 731 N N . ILE A 1 89 ? -28.141 25.828 -6.652 1 98.12 89 ILE A N 1
ATOM 732 C CA . ILE A 1 89 ? -27.562 25.891 -5.316 1 98.12 89 ILE A CA 1
ATOM 733 C C . ILE A 1 89 ? -27.391 27.344 -4.891 1 98.12 89 ILE A C 1
ATOM 735 O O . ILE A 1 89 ? -26.641 28.109 -5.516 1 98.12 89 ILE A O 1
ATOM 739 N N . LYS A 1 90 ? -28.141 27.75 -3.898 1 98.31 90 LYS A N 1
ATOM 740 C CA . LYS A 1 90 ? -28.016 29.094 -3.309 1 98.31 90 LYS A CA 1
ATOM 741 C C . LYS A 1 90 ? -27 29.078 -2.17 1 98.31 90 LYS A C 1
ATOM 743 O O . LYS A 1 90 ? -27.109 28.297 -1.229 1 98.31 90 LYS A O 1
ATOM 748 N N . ILE A 1 91 ? -26.031 29.922 -2.264 1 98.75 91 ILE A N 1
ATOM 749 C CA . ILE A 1 91 ? -24.953 29.969 -1.276 1 98.75 91 ILE A CA 1
ATOM 750 C C . ILE A 1 91 ? -25 31.312 -0.532 1 98.75 91 ILE A C 1
ATOM 752 O O . ILE A 1 91 ? -25.078 32.375 -1.153 1 98.75 91 ILE A O 1
ATOM 756 N N . SER A 1 92 ? -25.031 31.25 0.759 1 98.62 92 SER A N 1
ATOM 757 C CA . SER A 1 92 ? -25.016 32.438 1.602 1 98.62 92 SER A CA 1
ATOM 758 C C . SER A 1 92 ? -23.922 32.344 2.66 1 98.62 92 SER A C 1
ATOM 760 O O . SER A 1 92 ? -23.844 31.391 3.412 1 98.62 92 SER A O 1
ATOM 762 N N . ILE A 1 93 ? -23.094 33.375 2.709 1 98.62 93 ILE A N 1
ATOM 763 C CA . ILE A 1 93 ? -22.047 33.5 3.703 1 98.62 93 ILE A CA 1
ATOM 764 C C . ILE A 1 93 ? -22.297 34.75 4.543 1 98.62 93 ILE A C 1
ATOM 766 O O . ILE A 1 93 ? -22.109 35.875 4.066 1 98.62 93 ILE A O 1
ATOM 770 N N . THR A 1 94 ? -22.578 34.625 5.812 1 98.25 94 THR A N 1
ATOM 771 C CA . THR A 1 94 ? -23.031 35.719 6.656 1 98.25 94 THR A CA 1
ATOM 772 C C . THR A 1 94 ? -21.953 36.781 6.801 1 98.25 94 THR A C 1
ATOM 774 O O . THR A 1 94 ? -22.234 37.969 6.812 1 98.25 94 THR A O 1
ATOM 777 N N . ASN A 1 95 ? -20.656 36.406 6.938 1 97.19 95 ASN A N 1
ATOM 778 C CA . ASN A 1 95 ? -19.547 37.375 7.125 1 97.19 95 ASN A CA 1
ATOM 779 C C . ASN A 1 95 ? -19 37.844 5.789 1 97.19 95 ASN A C 1
ATOM 781 O O . ASN A 1 95 ? -18.031 38.594 5.754 1 97.19 95 ASN A O 1
ATOM 785 N N . GLY A 1 96 ? -19.578 37.406 4.754 1 96.81 96 GLY A N 1
ATOM 786 C CA . GLY A 1 96 ? -19.094 37.781 3.434 1 96.81 96 GLY A CA 1
ATOM 787 C C . GLY A 1 96 ? -17.812 37.062 3.047 1 96.81 96 GLY A C 1
ATOM 788 O O . GLY A 1 96 ? -17.281 36.281 3.828 1 96.81 96 GLY A O 1
ATOM 789 N N . CYS A 1 97 ? -17.375 37.281 1.859 1 97.25 97 CYS A N 1
ATOM 790 C CA . CYS A 1 97 ? -16.141 36.75 1.296 1 97.25 97 CYS A CA 1
ATOM 791 C C . CYS A 1 97 ? -15.609 37.656 0.194 1 97.25 97 CYS A C 1
ATOM 793 O O . CYS A 1 97 ? -16.234 37.781 -0.854 1 97.25 97 CYS A O 1
ATOM 795 N N . ASP A 1 98 ? -14.57 38.312 0.463 1 97.12 98 ASP A N 1
ATOM 796 C CA . ASP A 1 98 ? -13.984 39.281 -0.467 1 97.12 98 ASP A CA 1
ATOM 797 C C . ASP A 1 98 ? -12.461 39.188 -0.477 1 97.12 98 ASP A C 1
ATOM 799 O O . ASP A 1 98 ? -11.812 39.438 0.533 1 97.12 98 ASP A O 1
ATOM 803 N N . GLU A 1 99 ? -11.922 38.75 -1.62 1 97.12 99 GLU A N 1
ATOM 804 C CA . GLU A 1 99 ? -10.477 38.594 -1.767 1 97.12 99 GLU A CA 1
ATOM 805 C C . GLU A 1 99 ? -9.906 39.656 -2.703 1 97.12 99 GLU A C 1
ATOM 807 O O . GLU A 1 99 ? -8.828 39.469 -3.271 1 97.12 99 GLU A O 1
ATOM 812 N N . SER A 1 100 ? -10.562 40.75 -2.928 1 95.69 100 SER A N 1
ATOM 813 C CA . SER A 1 100 ? -10.133 41.812 -3.861 1 95.69 100 SER A CA 1
ATOM 814 C C . SER A 1 100 ? -8.867 42.5 -3.373 1 95.69 100 SER A C 1
ATOM 816 O O . SER A 1 100 ? -8.016 42.875 -4.176 1 95.69 100 SER A O 1
ATOM 818 N N . SER A 1 101 ? -8.797 42.656 -2.064 1 93.94 101 SER A N 1
ATOM 819 C CA . SER A 1 101 ? -7.648 43.375 -1.512 1 93.94 101 SER A CA 1
ATOM 820 C C . SER A 1 101 ? -6.562 42.406 -1.055 1 93.94 101 SER A C 1
ATOM 822 O O . SER A 1 101 ? -5.371 42.656 -1.251 1 93.94 101 SER A O 1
ATOM 824 N N . ASP A 1 102 ? -7.039 41.344 -0.42 1 93.75 102 ASP A N 1
ATOM 825 C CA . ASP A 1 102 ? -6.086 40.375 0.131 1 93.75 102 ASP A CA 1
ATOM 826 C C . ASP A 1 102 ? -6.652 38.969 0.084 1 93.75 102 ASP A C 1
ATOM 828 O O . ASP A 1 102 ? -7.867 38.781 0.135 1 93.75 102 ASP A O 1
ATOM 832 N N . GLU A 1 103 ? -5.715 38.125 0.061 1 95.19 103 GLU A N 1
ATOM 833 C CA . GLU A 1 103 ? -6.117 36.719 0.103 1 95.19 103 GLU A CA 1
ATOM 834 C C . GLU A 1 103 ? -6.648 36.344 1.483 1 95.19 103 GLU A C 1
ATOM 836 O O . GLU A 1 103 ? -6.137 36.812 2.502 1 95.19 103 GLU A O 1
ATOM 841 N N . LEU A 1 104 ? -7.648 35.531 1.469 1 96.62 104 LEU A N 1
ATOM 842 C CA . LEU A 1 104 ? -8.156 34.938 2.715 1 96.62 104 LEU A CA 1
ATOM 843 C C . LEU A 1 104 ? -7.465 33.625 3.029 1 96.62 104 LEU A C 1
ATOM 845 O O . LEU A 1 104 ? -7.344 32.75 2.158 1 96.62 104 LEU A O 1
ATOM 849 N N . TRP A 1 105 ? -6.969 33.5 4.242 1 97.5 105 TRP A N 1
ATOM 850 C CA . TRP A 1 105 ? -6.309 32.281 4.688 1 97.5 105 TRP A CA 1
ATOM 851 C C . TRP A 1 105 ? -7.074 31.625 5.84 1 97.5 105 TRP A C 1
ATOM 853 O O . TRP A 1 105 ? -7.613 32.312 6.703 1 97.5 105 TRP A O 1
ATOM 863 N N . PRO A 1 106 ? -7.145 30.266 5.809 1 98.06 106 PRO A N 1
ATOM 864 C CA . PRO A 1 106 ? -7.703 29.625 6.996 1 98.06 106 PRO A CA 1
ATOM 865 C C . PRO A 1 106 ? -6.84 29.828 8.242 1 98.06 106 PRO A C 1
ATOM 867 O O . PRO A 1 106 ? -5.629 30.031 8.125 1 98.06 106 PRO A O 1
ATOM 870 N N . SER A 1 107 ? -7.488 29.781 9.398 1 96.88 107 SER A N 1
ATOM 871 C CA . SER A 1 107 ? -6.785 29.984 10.656 1 96.88 107 SER A CA 1
ATOM 872 C C . SER A 1 107 ? -7.344 29.094 11.758 1 96.88 107 SER A C 1
ATOM 874 O O . SER A 1 107 ? -8.328 28.375 11.539 1 96.88 107 SER A O 1
ATOM 876 N N . GLU A 1 108 ? -6.727 29.156 12.875 1 96.19 108 GLU A N 1
ATOM 877 C CA . GLU A 1 108 ? -7.141 28.312 14 1 96.19 108 GLU A CA 1
ATOM 878 C C . GLU A 1 108 ? -8.484 28.781 14.562 1 96.19 108 GLU A C 1
ATOM 880 O O . GLU A 1 108 ? -9.148 28.031 15.281 1 96.19 108 GLU A O 1
ATOM 885 N N . SER A 1 109 ? -8.953 29.953 14.203 1 95.12 109 SER A N 1
ATOM 886 C CA . SER A 1 109 ? -10.203 30.5 14.719 1 95.12 109 SER A CA 1
ATOM 887 C C . SER A 1 109 ? -11.297 30.484 13.656 1 95.12 109 SER A C 1
ATOM 889 O O . SER A 1 109 ? -12.367 31.062 13.844 1 95.12 109 SER A O 1
ATOM 891 N N . MET A 1 110 ? -11.047 29.844 12.562 1 97.69 110 MET A N 1
ATOM 892 C CA . MET A 1 110 ? -12.008 29.828 11.469 1 97.69 110 MET A CA 1
ATOM 893 C C . MET A 1 110 ? -13.312 29.156 11.898 1 97.69 110 MET A C 1
ATOM 895 O O . MET A 1 110 ? -13.305 28.234 12.703 1 97.69 110 MET A O 1
ATOM 899 N N . ASN A 1 111 ? -14.422 29.688 11.414 1 98.56 111 ASN A N 1
ATOM 900 C CA . ASN A 1 111 ? -15.727 29.062 11.625 1 98.56 111 ASN A CA 1
ATOM 901 C C . ASN A 1 111 ? -16.094 28.125 10.477 1 98.56 111 ASN A C 1
ATOM 903 O O . ASN A 1 111 ? -16.125 28.547 9.32 1 98.56 111 ASN A O 1
ATOM 907 N N . GLU A 1 112 ? -16.344 26.875 10.789 1 98.69 112 GLU A N 1
ATOM 908 C CA . GLU A 1 112 ? -16.531 25.859 9.758 1 98.69 112 GLU A CA 1
ATOM 909 C C . GLU A 1 112 ? -17.953 25.312 9.781 1 98.69 112 GLU A C 1
ATOM 911 O O . GLU A 1 112 ? -18.25 24.328 9.102 1 98.69 112 GLU A O 1
ATOM 916 N N . THR A 1 113 ? -18.859 25.891 10.57 1 98.44 113 THR A N 1
ATOM 917 C CA . THR A 1 113 ? -20.234 25.438 10.648 1 98.44 113 THR A CA 1
ATOM 918 C C . THR A 1 113 ? -20.984 25.734 9.359 1 98.44 113 THR A C 1
ATOM 920 O O . THR A 1 113 ? -20.672 26.703 8.664 1 98.44 113 THR A O 1
ATOM 923 N N . TYR A 1 114 ? -21.984 24.906 9.023 1 98.69 114 TYR A N 1
ATOM 924 C CA . TYR A 1 114 ? -22.828 25.141 7.855 1 98.69 114 TYR A CA 1
ATOM 925 C C . TYR A 1 114 ? -24.188 24.469 8 1 98.69 114 TYR A C 1
ATOM 927 O O . TYR A 1 114 ? -24.359 23.609 8.859 1 98.69 114 TYR A O 1
ATOM 935 N N . SER A 1 115 ? -25.078 24.938 7.258 1 98.62 115 SER A N 1
ATOM 936 C CA . SER A 1 115 ? -26.391 24.312 7.141 1 98.62 115 SER A CA 1
ATOM 937 C C . SER A 1 115 ? -26.766 24.078 5.684 1 98.62 115 SER A C 1
ATOM 939 O O . SER A 1 115 ? -26.391 24.859 4.809 1 98.62 115 SER A O 1
ATOM 941 N N . LEU A 1 116 ? -27.406 23 5.449 1 97.94 116 LEU A N 1
ATOM 942 C CA . LEU A 1 116 ? -27.859 22.578 4.129 1 97.94 116 LEU A CA 1
ATOM 943 C C . LEU A 1 116 ? -29.359 22.266 4.145 1 97.94 116 LEU A C 1
ATOM 945 O O . LEU A 1 116 ? -29.828 21.5 4.992 1 97.94 116 LEU A O 1
ATOM 949 N N . ILE A 1 117 ? -30.062 22.938 3.275 1 98.06 117 ILE A N 1
ATOM 950 C CA . ILE A 1 117 ? -31.484 22.656 3.08 1 98.06 117 ILE A CA 1
ATOM 951 C C . ILE A 1 117 ? -31.719 22.203 1.64 1 98.06 117 ILE A C 1
ATOM 953 O O . ILE A 1 117 ? -31.422 22.953 0.698 1 98.06 117 ILE A O 1
ATOM 957 N N . ILE A 1 118 ? -32.188 21.062 1.466 1 95.94 118 ILE A N 1
ATOM 958 C CA . ILE A 1 118 ? -32.5 20.5 0.153 1 95.94 118 ILE A CA 1
ATOM 959 C C . ILE A 1 118 ? -34.031 20.391 -0.02 1 95.94 118 ILE A C 1
ATOM 961 O O . ILE A 1 118 ? -34.656 19.562 0.641 1 95.94 118 ILE A O 1
ATOM 965 N N . PHE A 1 119 ? -34.531 21.266 -0.737 1 89.31 119 PHE A N 1
ATOM 966 C CA . PHE A 1 119 ? -35.969 21.25 -0.938 1 89.31 119 PHE A CA 1
ATOM 967 C C . PHE A 1 119 ? -36.344 21.891 -2.27 1 89.31 119 PHE A C 1
ATOM 969 O O . PHE A 1 119 ? -35.625 22.75 -2.773 1 89.31 119 PHE A O 1
ATOM 976 N N . ASN A 1 120 ? -37.531 21.547 -2.867 1 80.69 120 ASN A N 1
ATOM 977 C CA . ASN A 1 120 ? -38.312 22.219 -3.9 1 80.69 120 ASN A CA 1
ATOM 978 C C . ASN A 1 120 ? -37.438 22.719 -5.039 1 80.69 120 ASN A C 1
ATOM 980 O O . ASN A 1 120 ? -37.469 23.906 -5.395 1 80.69 120 ASN A O 1
ATOM 984 N N . GLN A 1 121 ? -36.438 21.891 -5.684 1 85.12 121 GLN A N 1
ATOM 985 C CA . GLN A 1 121 ? -35.656 22.125 -6.895 1 85.12 121 GLN A CA 1
ATOM 986 C C . GLN A 1 121 ? -34.344 22.875 -6.574 1 85.12 121 GLN A C 1
ATOM 988 O O . GLN A 1 121 ? -33.625 23.297 -7.484 1 85.12 121 GLN A O 1
ATOM 993 N N . ARG A 1 122 ? -34.094 23.219 -5.281 1 93.56 122 ARG A N 1
ATOM 994 C CA . ARG A 1 122 ? -32.875 23.953 -4.961 1 93.56 122 ARG A CA 1
ATOM 995 C C . ARG A 1 122 ? -32.219 23.391 -3.699 1 93.56 122 ARG A C 1
ATOM 997 O O . ARG A 1 122 ? -32.875 22.734 -2.896 1 93.56 122 ARG A O 1
ATOM 1004 N N . ILE A 1 123 ? -31.016 23.656 -3.529 1 97.94 123 ILE A N 1
ATOM 1005 C CA . ILE A 1 123 ? -30.234 23.469 -2.314 1 97.94 123 ILE A CA 1
ATOM 1006 C C . ILE A 1 123 ? -29.812 24.828 -1.755 1 97.94 123 ILE A C 1
ATOM 1008 O O . ILE A 1 123 ? -29.359 25.703 -2.498 1 97.94 123 ILE A O 1
ATOM 1012 N N . ILE A 1 124 ? -30.109 25.062 -0.517 1 98.44 124 ILE A N 1
ATOM 1013 C CA . ILE A 1 124 ? -29.625 26.25 0.181 1 98.44 124 ILE A CA 1
ATOM 1014 C C . ILE A 1 124 ? -28.453 25.875 1.095 1 98.44 124 ILE A C 1
ATOM 1016 O O . ILE A 1 124 ? -28.625 25.062 2.006 1 98.44 124 ILE A O 1
ATOM 1020 N N . LEU A 1 125 ? -27.312 26.406 0.819 1 98.81 125 LEU A N 1
ATOM 1021 C CA . LEU A 1 125 ? -26.094 26.203 1.607 1 98.81 125 LEU A CA 1
ATOM 1022 C C . LEU A 1 125 ? -25.672 27.5 2.295 1 98.81 125 LEU A C 1
ATOM 1024 O O . LEU A 1 125 ? -25.344 28.484 1.627 1 98.81 125 LEU A O 1
ATOM 1028 N N . LYS A 1 126 ? -25.688 27.469 3.633 1 98.75 126 LYS A N 1
ATOM 1029 C CA . LYS A 1 126 ? -25.391 28.672 4.414 1 98.75 126 LYS A CA 1
ATOM 1030 C C . LYS A 1 126 ? -24.25 28.406 5.402 1 98.75 126 LYS A C 1
ATOM 1032 O O . LYS A 1 126 ? -24.156 27.328 5.969 1 98.75 126 LYS A O 1
ATOM 1037 N N . SER A 1 127 ? -23.438 29.375 5.625 1 98.75 127 SER A N 1
ATOM 1038 C CA . SER A 1 127 ? -22.359 29.328 6.602 1 98.75 127 SER A CA 1
ATOM 1039 C C . SER A 1 127 ? -21.969 30.719 7.074 1 98.75 127 SER A C 1
ATOM 1041 O O . SER A 1 127 ? -22.344 31.719 6.457 1 98.75 127 SER A O 1
ATOM 1043 N N . LYS A 1 128 ? -21.297 30.812 8.18 1 98.56 128 LYS A N 1
ATOM 1044 C CA . LYS A 1 128 ? -20.781 32.094 8.672 1 98.56 128 LYS A CA 1
ATOM 1045 C C . LYS A 1 128 ? -19.578 32.531 7.859 1 98.56 128 LYS A C 1
ATOM 1047 O O . LYS A 1 128 ? -19.438 33.75 7.57 1 98.56 128 LYS A O 1
ATOM 1052 N N . GLU A 1 129 ? -18.734 31.641 7.559 1 98.69 129 GLU A N 1
ATOM 1053 C CA . GLU A 1 129 ? -17.547 31.922 6.773 1 98.69 129 GLU A CA 1
ATOM 1054 C C . GLU A 1 129 ? -17.422 30.969 5.59 1 98.69 129 GLU A C 1
ATOM 1056 O O . GLU A 1 129 ? -18.109 29.953 5.539 1 98.69 129 GLU A O 1
ATOM 1061 N N . ILE A 1 130 ? -16.516 31.312 4.637 1 98.75 130 ILE A N 1
ATOM 1062 C CA . ILE A 1 130 ? -16.344 30.562 3.396 1 98.75 130 ILE A CA 1
ATOM 1063 C C . ILE A 1 130 ? -15.961 29.125 3.713 1 98.75 130 ILE A C 1
ATOM 1065 O O . ILE A 1 130 ? -16.312 28.203 2.969 1 98.75 130 ILE A O 1
ATOM 1069 N N . TRP A 1 131 ? -15.328 28.875 4.848 1 98.81 131 TRP A N 1
ATOM 1070 C CA . TRP A 1 131 ? -14.789 27.562 5.188 1 98.81 131 TRP A CA 1
ATOM 1071 C C . TRP A 1 131 ? -15.906 26.547 5.383 1 98.81 131 TRP A C 1
ATOM 1073 O O . TRP A 1 131 ? -15.766 25.375 5.008 1 98.81 131 TRP A O 1
ATOM 1083 N N . GLY A 1 132 ? -17.016 26.953 5.98 1 98.81 132 GLY A N 1
ATOM 1084 C CA . GLY A 1 132 ? -18.172 26.078 6.098 1 98.81 132 GLY A CA 1
ATOM 1085 C C . GLY A 1 132 ? -18.781 25.703 4.758 1 98.81 132 GLY A C 1
ATOM 1086 O O . GLY A 1 132 ? -19.312 24.609 4.59 1 98.81 132 GLY A O 1
ATOM 1087 N N . ILE A 1 133 ? -18.719 26.672 3.795 1 98.88 133 ILE A N 1
ATOM 1088 C CA . ILE A 1 133 ? -19.234 26.422 2.457 1 98.88 133 ILE A CA 1
ATOM 1089 C C . ILE A 1 133 ? -18.453 25.281 1.796 1 98.88 133 ILE A C 1
ATOM 1091 O O . ILE A 1 133 ? -19.047 24.406 1.15 1 98.88 133 ILE A O 1
ATOM 1095 N N . LEU A 1 134 ? -17.156 25.266 1.977 1 98.88 134 LEU A N 1
ATOM 1096 C CA . LEU A 1 134 ? -16.328 24.203 1.404 1 98.88 134 LEU A CA 1
ATOM 1097 C C . LEU A 1 134 ? -16.75 22.844 1.92 1 98.88 134 LEU A C 1
ATOM 1099 O O . LEU A 1 134 ? -16.875 21.891 1.144 1 98.88 134 LEU A O 1
ATOM 1103 N N . HIS A 1 135 ? -17 22.766 3.217 1 98.69 135 HIS A N 1
ATOM 1104 C CA . HIS A 1 135 ? -17.453 21.516 3.807 1 98.69 135 HIS A CA 1
ATOM 1105 C C . HIS A 1 135 ? -18.844 21.141 3.299 1 98.69 135 HIS A C 1
ATOM 1107 O O . HIS A 1 135 ? -19.109 19.969 3.025 1 98.69 135 HIS A O 1
ATOM 1113 N N . GLY A 1 136 ? -19.688 22.141 3.244 1 98.62 136 GLY A N 1
ATOM 1114 C CA . GLY A 1 136 ? -21.031 21.891 2.746 1 98.62 136 GLY A CA 1
ATOM 1115 C C . GLY A 1 136 ? -21.047 21.328 1.341 1 98.62 136 GLY A C 1
ATOM 1116 O O . GLY A 1 136 ? -21.859 20.438 1.033 1 98.62 136 GLY A O 1
ATOM 1117 N N . LEU A 1 137 ? -20.203 21.828 0.476 1 98.38 137 LEU A N 1
ATOM 1118 C CA . LEU A 1 137 ? -20.109 21.328 -0.891 1 98.38 137 LEU A CA 1
ATOM 1119 C C . LEU A 1 137 ? -19.672 19.859 -0.904 1 98.38 137 LEU A C 1
ATOM 1121 O O . LEU A 1 137 ? -20.188 19.062 -1.678 1 98.38 137 LEU A O 1
ATOM 1125 N N . GLU A 1 138 ? -18.719 19.5 -0.053 1 97.56 138 GLU A N 1
ATOM 1126 C CA . GLU A 1 138 ? -18.312 18.109 0.061 1 97.56 138 GLU A CA 1
ATOM 1127 C C . GLU A 1 138 ? -19.453 17.234 0.565 1 97.56 138 GLU A C 1
ATOM 1129 O O . GLU A 1 138 ? -19.609 16.078 0.137 1 97.56 138 GLU A O 1
ATOM 1134 N N . THR A 1 139 ? -20.203 17.766 1.456 1 97.5 139 THR A N 1
ATOM 1135 C CA . THR A 1 139 ? -21.359 17.047 1.961 1 97.5 139 THR A CA 1
ATOM 1136 C C . THR A 1 139 ? -22.359 16.766 0.835 1 97.5 139 THR A C 1
ATOM 1138 O O . THR A 1 139 ? -22.859 15.648 0.705 1 97.5 139 THR A O 1
ATOM 1141 N N . ILE A 1 140 ? -22.641 17.75 0.026 1 96.69 140 ILE A N 1
ATOM 1142 C CA . ILE A 1 140 ? -23.578 17.578 -1.079 1 96.69 140 ILE A CA 1
ATOM 1143 C C . ILE A 1 140 ? -23.094 16.453 -1.993 1 96.69 140 ILE A C 1
ATOM 1145 O O . ILE A 1 140 ? -23.875 15.594 -2.389 1 96.69 140 ILE A O 1
ATOM 1149 N N . LEU A 1 141 ? -21.828 16.438 -2.299 1 95.31 141 LEU A N 1
ATOM 1150 C CA . LEU A 1 141 ? -21.266 15.422 -3.178 1 95.31 141 LEU A CA 1
ATOM 1151 C C . LEU A 1 141 ? -21.5 14.031 -2.6 1 95.31 141 LEU A C 1
ATOM 1153 O O . LEU A 1 141 ? -21.75 13.078 -3.342 1 95.31 141 LEU A O 1
ATOM 1157 N N . GLN A 1 142 ? -21.422 13.906 -1.289 1 94.25 142 GLN A N 1
ATOM 1158 C CA . GLN A 1 142 ? -21.562 12.602 -0.648 1 94.25 142 GLN A CA 1
ATOM 1159 C C . GLN A 1 142 ? -23.031 12.203 -0.548 1 94.25 142 GLN A C 1
ATOM 1161 O O . GLN A 1 142 ? -23.344 11.047 -0.249 1 94.25 142 GLN A O 1
ATOM 1166 N N . LEU A 1 143 ? -23.922 13.109 -0.829 1 93.81 143 LEU A N 1
ATOM 1167 C CA . LEU A 1 143 ? -25.359 12.836 -0.725 1 93.81 143 LEU A CA 1
ATOM 1168 C C . LEU A 1 143 ? -25.938 12.422 -2.076 1 93.81 143 LEU A C 1
ATOM 1170 O O . LEU A 1 143 ? -27.094 12 -2.162 1 93.81 143 LEU A O 1
ATOM 1174 N N . ILE A 1 144 ? -25.141 12.547 -3.082 1 92.31 144 ILE A N 1
ATOM 1175 C CA . ILE A 1 144 ? -25.625 12.258 -4.426 1 92.31 144 ILE A CA 1
ATOM 1176 C C . ILE A 1 144 ? -25.453 10.773 -4.734 1 92.31 144 ILE A C 1
ATOM 1178 O O . ILE A 1 144 ? -24.391 10.203 -4.512 1 92.31 144 ILE A O 1
ATOM 1182 N N . TYR A 1 145 ? -26.484 10.148 -5.223 1 89.56 145 TYR A N 1
ATOM 1183 C CA . TYR A 1 145 ? -26.5 8.766 -5.668 1 89.56 145 TYR A CA 1
ATOM 1184 C C . TYR A 1 145 ? -27 8.656 -7.105 1 89.56 145 TYR A C 1
ATOM 1186 O O . TYR A 1 145 ? -27.406 9.656 -7.703 1 89.56 145 TYR A O 1
ATOM 1194 N N . ARG A 1 146 ? -26.812 7.555 -7.66 1 84.31 146 ARG A N 1
ATOM 1195 C CA . ARG A 1 146 ? -27.344 7.277 -8.992 1 84.31 146 ARG A CA 1
ATOM 1196 C C . ARG A 1 146 ? -28.516 6.316 -8.922 1 84.31 146 ARG A C 1
ATOM 1198 O O . ARG A 1 146 ? -28.484 5.34 -8.172 1 84.31 146 ARG A O 1
ATOM 1205 N N . ASP A 1 147 ? -29.469 6.609 -9.656 1 80.31 147 ASP A N 1
ATOM 1206 C CA . ASP A 1 147 ? -30.609 5.703 -9.727 1 80.31 147 ASP A CA 1
ATOM 1207 C C . ASP A 1 147 ? -30.406 4.629 -10.789 1 80.31 147 ASP A C 1
ATOM 1209 O O . ASP A 1 147 ? -29.344 4.59 -11.438 1 80.31 147 ASP A O 1
ATOM 1213 N N . PRO A 1 148 ? -31.25 3.689 -10.938 1 74.62 148 PRO A N 1
ATOM 1214 C CA . PRO A 1 148 ? -31.078 2.594 -11.891 1 74.62 148 PRO A CA 1
ATOM 1215 C C . PRO A 1 148 ? -30.969 3.082 -13.336 1 74.62 148 PRO A C 1
ATOM 1217 O O . PRO A 1 148 ? -30.469 2.359 -14.195 1 74.62 148 PRO A O 1
ATOM 1220 N N . LEU A 1 149 ? -31.5 4.312 -13.594 1 79.12 149 LEU A N 1
ATOM 1221 C CA . LEU A 1 149 ? -31.406 4.887 -14.938 1 79.12 149 LEU A CA 1
ATOM 1222 C C . LEU A 1 149 ? -30.141 5.723 -15.094 1 79.12 149 LEU A C 1
ATOM 1224 O O . LEU A 1 149 ? -30 6.469 -16.062 1 79.12 149 LEU A O 1
ATOM 1228 N N . GLU A 1 150 ? -29.297 5.676 -14.039 1 79.19 150 GLU A N 1
ATOM 1229 C CA . GLU A 1 150 ? -27.969 6.305 -14.031 1 79.19 150 GLU A CA 1
ATOM 1230 C C . GLU A 1 150 ? -28.094 7.82 -13.914 1 79.19 150 GLU A C 1
ATOM 1232 O O . GLU A 1 150 ? -27.219 8.555 -14.383 1 79.19 150 GLU A O 1
ATOM 1237 N N . ARG A 1 151 ? -29.281 8.258 -13.461 1 87.56 151 ARG A N 1
ATOM 1238 C CA . ARG A 1 151 ? -29.453 9.68 -13.164 1 87.56 151 ARG A CA 1
ATOM 1239 C C . ARG A 1 151 ? -29 10 -11.75 1 87.56 151 ARG A C 1
ATOM 1241 O O . ARG A 1 151 ? -29.219 9.219 -10.828 1 87.56 151 ARG A O 1
ATOM 1248 N N . ASN A 1 152 ? -28.344 11.148 -11.562 1 91.06 152 ASN A N 1
ATOM 1249 C CA . ASN A 1 152 ? -28 11.609 -10.227 1 91.06 152 ASN A CA 1
ATOM 1250 C C . ASN A 1 152 ? -29.234 12.008 -9.422 1 91.06 152 ASN A C 1
ATOM 1252 O O . ASN A 1 152 ? -30.094 12.727 -9.914 1 91.06 152 ASN A O 1
ATOM 1256 N N . ILE A 1 153 ? -29.281 11.492 -8.227 1 91.56 153 ILE A N 1
ATOM 1257 C CA . ILE A 1 153 ? -30.391 11.844 -7.355 1 91.56 153 ILE A CA 1
ATOM 1258 C C . ILE A 1 153 ? -29.859 12.25 -5.984 1 91.56 153 ILE A C 1
ATOM 1260 O O . ILE A 1 153 ? -28.766 11.859 -5.594 1 91.56 153 ILE A O 1
ATOM 1264 N N . ILE A 1 154 ? -30.641 13 -5.246 1 92.69 154 ILE A N 1
ATOM 1265 C CA . ILE A 1 154 ? -30.297 13.461 -3.906 1 92.69 154 ILE A CA 1
ATOM 1266 C C . ILE A 1 154 ? -31.531 13.477 -3.023 1 92.69 154 ILE A C 1
ATOM 1268 O O . ILE A 1 154 ? -32.625 13.828 -3.479 1 92.69 154 ILE A O 1
ATOM 1272 N N . GLU A 1 155 ? -31.375 13.078 -1.824 1 91.31 155 GLU A N 1
ATOM 1273 C CA . GLU A 1 155 ? -32.5 13.055 -0.89 1 91.31 155 GLU A CA 1
ATOM 1274 C C . GLU A 1 155 ? -32.719 14.414 -0.242 1 91.31 155 GLU A C 1
ATOM 1276 O O . GLU A 1 155 ? -31.734 15.094 0.115 1 91.31 155 GLU A O 1
ATOM 1281 N N . GLY A 1 156 ? -34 14.789 -0.168 1 92.56 156 GLY A N 1
ATOM 1282 C CA . GLY A 1 156 ? -34.344 16.031 0.52 1 92.56 156 GLY A CA 1
ATOM 1283 C C . GLY A 1 156 ? -34.125 15.953 2.021 1 92.56 156 GLY A C 1
ATOM 1284 O O . GLY A 1 156 ? -34.156 14.859 2.6 1 92.56 156 GLY A O 1
ATOM 1285 N N . GLY A 1 157 ? -33.875 17.172 2.604 1 94.75 157 GLY A N 1
ATOM 1286 C CA . GLY A 1 157 ? -33.688 17.219 4.043 1 94.75 157 GLY A CA 1
ATOM 1287 C C . GLY A 1 157 ? -32.969 18.453 4.512 1 94.75 157 GLY A C 1
ATOM 1288 O O . GLY A 1 157 ? -32.812 19.422 3.756 1 94.75 157 GLY A O 1
ATOM 1289 N N . ILE A 1 158 ? -32.688 18.469 5.828 1 97.31 158 ILE A N 1
ATOM 1290 C CA . ILE A 1 158 ? -31.984 19.547 6.477 1 97.31 158 ILE A CA 1
ATOM 1291 C C . ILE A 1 158 ? -30.766 19 7.227 1 97.31 158 ILE A C 1
ATOM 1293 O O . ILE A 1 158 ? -30.891 18.016 7.957 1 97.31 158 ILE A O 1
ATOM 1297 N N . ILE A 1 159 ? -29.625 19.594 6.973 1 97.62 159 ILE A N 1
ATOM 1298 C CA . ILE A 1 159 ? -28.406 19.219 7.688 1 97.62 159 ILE A CA 1
ATOM 1299 C C . ILE A 1 159 ? -27.844 20.438 8.422 1 97.62 159 ILE A C 1
ATOM 1301 O O . ILE A 1 159 ? -27.734 21.516 7.844 1 97.62 159 ILE A O 1
ATOM 1305 N N . LEU A 1 160 ? -27.656 20.359 9.695 1 98 160 LEU A N 1
ATOM 1306 C CA . LEU A 1 160 ? -26.844 21.25 10.508 1 98 160 LEU A CA 1
ATOM 1307 C C . LEU A 1 160 ? -25.547 20.578 10.938 1 98 160 LEU A C 1
ATOM 1309 O O . LEU A 1 160 ? -25.562 19.516 11.555 1 98 160 LEU A O 1
ATOM 1313 N N . ASP A 1 161 ? -24.438 21.219 10.586 1 97.62 161 ASP A N 1
ATOM 1314 C CA . ASP A 1 161 ? -23.188 20.484 10.805 1 97.62 161 ASP A CA 1
ATOM 1315 C C . ASP A 1 161 ? -22.047 21.438 11.172 1 97.62 161 ASP A C 1
ATOM 1317 O O . ASP A 1 161 ? -22.125 22.641 10.914 1 97.62 161 ASP A O 1
ATOM 1321 N N . GLY A 1 162 ? -21.031 20.875 11.828 1 97.31 162 GLY A N 1
ATOM 1322 C CA . GLY A 1 162 ? -19.828 21.562 12.289 1 97.31 162 GLY A CA 1
ATOM 1323 C C . GLY A 1 162 ? -18.891 20.656 13.07 1 97.31 162 GLY A C 1
ATOM 1324 O O . GLY A 1 162 ? -19.281 19.562 13.5 1 97.31 162 GLY A O 1
ATOM 1325 N N . PRO A 1 163 ? -17.703 21.078 13.195 1 97.38 163 PRO A N 1
ATOM 1326 C CA . PRO A 1 163 ? -16.703 20.203 13.82 1 97.38 163 PRO A CA 1
ATOM 1327 C C . PRO A 1 163 ? -16.828 20.156 15.336 1 97.38 163 PRO A C 1
ATOM 1329 O O . PRO A 1 163 ? -17.172 21.156 15.961 1 97.38 163 PRO A O 1
ATOM 1332 N N . LEU A 1 164 ? -16.5 19.047 15.891 1 97.38 164 LEU A N 1
ATOM 1333 C CA . LEU A 1 164 ? -16.359 18.906 17.344 1 97.38 164 LEU A CA 1
ATOM 1334 C C . LEU A 1 164 ? -15.086 19.594 17.828 1 97.38 164 LEU A C 1
ATOM 1336 O O . LEU A 1 164 ? -15.094 20.219 18.891 1 97.38 164 LEU A O 1
ATOM 1340 N N . PHE A 1 165 ? -14.008 19.484 17.125 1 98.12 165 PHE A N 1
ATOM 1341 C CA . PHE A 1 165 ? -12.719 20.094 17.469 1 98.12 165 PHE A CA 1
ATOM 1342 C C . PHE A 1 165 ? -12.281 21.078 16.391 1 98.12 165 PHE A C 1
ATOM 1344 O O . PHE A 1 165 ? -12.469 20.828 15.195 1 98.12 165 PHE A O 1
ATOM 1351 N N . PRO A 1 166 ? -11.664 22.094 16.75 1 97.94 166 PRO A N 1
ATOM 1352 C CA . PRO A 1 166 ? -11.203 23.062 15.758 1 97.94 166 PRO A CA 1
ATOM 1353 C C . PRO A 1 166 ? -9.977 22.578 14.984 1 97.94 166 PRO A C 1
ATOM 1355 O O . PRO A 1 166 ? -9.766 22.984 13.836 1 97.94 166 PRO A O 1
ATOM 1358 N N . HIS A 1 167 ? -9.133 21.75 15.602 1 98.75 167 HIS A N 1
ATOM 1359 C CA . HIS A 1 167 ? -7.922 21.234 14.961 1 98.75 167 HIS A CA 1
ATOM 1360 C C . HIS A 1 167 ? -8.086 19.766 14.586 1 98.75 167 HIS A C 1
ATOM 1362 O O . HIS A 1 167 ? -8.109 18.891 15.461 1 98.75 167 HIS A O 1
ATOM 1368 N N . ARG A 1 168 ? -8.172 19.438 13.367 1 98.88 168 ARG A N 1
ATOM 1369 C CA . ARG A 1 168 ? -8.328 18.094 12.805 1 98.88 168 ARG A CA 1
ATOM 1370 C C . ARG A 1 168 ? -7.277 17.828 11.734 1 98.88 168 ARG A C 1
ATOM 1372 O O . ARG A 1 168 ? -7.48 18.156 10.562 1 98.88 168 ARG A O 1
ATOM 1379 N N . GLY A 1 169 ? -6.191 17.203 12.188 1 98.88 169 GLY A N 1
ATOM 1380 C CA . GLY A 1 169 ? -5.023 17.203 11.32 1 98.88 169 GLY A CA 1
ATOM 1381 C C . GLY A 1 169 ? -4.621 15.805 10.859 1 98.88 169 GLY A C 1
ATOM 1382 O O . GLY A 1 169 ? -5.148 14.805 11.344 1 98.88 169 GLY A O 1
ATOM 1383 N N . PHE A 1 170 ? -3.766 15.797 9.883 1 98.94 170 PHE A N 1
ATOM 1384 C CA . PHE A 1 170 ? -3.059 14.617 9.406 1 98.94 170 PHE A CA 1
ATOM 1385 C C . PHE A 1 170 ? -1.595 14.938 9.125 1 98.94 170 PHE A C 1
ATOM 1387 O O . PHE A 1 170 ? -1.289 15.828 8.336 1 98.94 170 PHE A O 1
ATOM 1394 N N . LEU A 1 171 ? -0.689 14.227 9.836 1 98.94 171 LEU A N 1
ATOM 1395 C CA . LEU A 1 171 ? 0.745 14.445 9.68 1 98.94 171 LEU A CA 1
ATOM 1396 C C . LEU A 1 171 ? 1.305 13.594 8.539 1 98.94 171 LEU A C 1
ATOM 1398 O O . LEU A 1 171 ? 0.999 12.406 8.445 1 98.94 171 LEU A O 1
ATOM 1402 N N . ILE A 1 172 ? 2.076 14.18 7.656 1 98.94 172 ILE A N 1
ATOM 1403 C CA . ILE A 1 172 ? 2.883 13.445 6.688 1 98.94 172 ILE A CA 1
ATOM 1404 C C . ILE A 1 172 ? 4.359 13.766 6.898 1 98.94 172 ILE A C 1
ATOM 1406 O O . ILE A 1 172 ? 4.703 14.805 7.461 1 98.94 172 ILE A O 1
ATOM 1410 N N . ASP A 1 173 ? 5.203 12.914 6.504 1 98.75 173 ASP A N 1
ATOM 1411 C CA . ASP A 1 173 ? 6.652 12.984 6.672 1 98.75 173 ASP A CA 1
ATOM 1412 C C . ASP A 1 173 ? 7.363 12.961 5.32 1 98.75 173 ASP A C 1
ATOM 1414 O O . ASP A 1 173 ? 7.301 11.969 4.598 1 98.75 173 ASP A O 1
ATOM 1418 N N . THR A 1 174 ? 8.086 14.023 4.977 1 98.81 174 THR A N 1
ATOM 1419 C CA . THR A 1 174 ? 8.773 14.094 3.691 1 98.81 174 THR A CA 1
ATOM 1420 C C . THR A 1 174 ? 10.289 14.016 3.881 1 98.81 174 THR A C 1
ATOM 1422 O O . THR A 1 174 ? 11.047 14.164 2.92 1 98.81 174 THR A O 1
ATOM 1425 N N . SER A 1 175 ? 10.695 13.805 5.09 1 98.75 175 SER A N 1
ATOM 1426 C CA . SER A 1 175 ? 12.125 13.789 5.387 1 98.75 175 SER A CA 1
ATOM 1427 C C . SER A 1 175 ? 12.695 12.383 5.273 1 98.75 175 SER A C 1
ATOM 1429 O O . SER A 1 175 ? 13.844 12.203 4.859 1 98.75 175 SER A O 1
ATOM 1431 N N . ARG A 1 176 ? 11.93 11.414 5.688 1 98.75 176 ARG A N 1
ATOM 1432 C CA . ARG A 1 176 ? 12.43 10.047 5.668 1 98.75 176 ARG A CA 1
ATOM 1433 C C . ARG A 1 176 ? 12.297 9.43 4.277 1 98.75 176 ARG A C 1
ATOM 1435 O O . ARG A 1 176 ? 13.086 8.562 3.9 1 98.75 176 ARG A O 1
ATOM 1442 N N . HIS A 1 177 ? 11.266 9.805 3.561 1 98.62 177 HIS A N 1
ATOM 1443 C CA . HIS A 1 177 ? 11.117 9.625 2.123 1 98.62 177 HIS A CA 1
ATOM 1444 C C . HIS A 1 177 ? 10.477 10.844 1.476 1 98.62 177 HIS A C 1
ATOM 1446 O O . HIS A 1 177 ? 9.516 11.406 2.014 1 98.62 177 HIS A O 1
ATOM 1452 N N . TYR A 1 178 ? 11.062 11.234 0.312 1 98.06 178 TYR A N 1
ATOM 1453 C CA . TYR A 1 178 ? 10.508 12.367 -0.419 1 98.06 178 TYR A CA 1
ATOM 1454 C C . TYR A 1 178 ? 9.102 12.055 -0.917 1 98.06 178 TYR A C 1
ATOM 1456 O O . TYR A 1 178 ? 8.828 10.938 -1.365 1 98.06 178 TYR A O 1
ATOM 1464 N N . LEU A 1 179 ? 8.156 12.953 -0.813 1 98.81 179 LEU A N 1
ATOM 1465 C CA . LEU A 1 179 ? 6.82 12.891 -1.406 1 98.81 179 LEU A CA 1
ATOM 1466 C C . LEU A 1 179 ? 6.664 13.938 -2.502 1 98.81 179 LEU A C 1
ATOM 1468 O O . LEU A 1 179 ? 6.973 15.117 -2.293 1 98.81 179 LEU A O 1
ATOM 1472 N N . SER A 1 180 ? 6.18 13.57 -3.596 1 98.31 180 SER A N 1
ATOM 1473 C CA . SER A 1 180 ? 5.969 14.492 -4.703 1 98.31 180 SER A CA 1
ATOM 1474 C C . SER A 1 180 ? 4.809 15.445 -4.418 1 98.31 180 SER A C 1
ATOM 1476 O O . SER A 1 180 ? 3.934 15.133 -3.607 1 98.31 180 SER A O 1
ATOM 1478 N N . LEU A 1 181 ? 4.809 16.594 -5.082 1 98.56 181 LEU A N 1
ATOM 1479 C CA . LEU A 1 181 ? 3.721 17.547 -4.922 1 98.56 181 LEU A CA 1
ATOM 1480 C C . LEU A 1 181 ? 2.391 16.938 -5.344 1 98.56 181 LEU A C 1
ATOM 1482 O O . LEU A 1 181 ? 1.358 17.188 -4.715 1 98.56 181 LEU A O 1
ATOM 1486 N N . LYS A 1 182 ? 2.436 16.141 -6.367 1 98.12 182 LYS A N 1
ATOM 1487 C CA . LYS A 1 182 ? 1.218 15.492 -6.848 1 98.12 182 LYS A CA 1
ATOM 1488 C C . LYS A 1 182 ? 0.597 14.609 -5.766 1 98.12 182 LYS A C 1
ATOM 1490 O O . LYS A 1 182 ? -0.624 14.594 -5.598 1 98.12 182 LYS A O 1
ATOM 1495 N N . GLU A 1 183 ? 1.439 13.859 -5.113 1 98.12 183 GLU A N 1
ATOM 1496 C CA . GLU A 1 183 ? 0.939 13 -4.047 1 98.12 183 GLU A CA 1
ATOM 1497 C C . GLU A 1 183 ? 0.389 13.82 -2.883 1 98.12 183 GLU A C 1
ATOM 1499 O O . GLU A 1 183 ? -0.613 13.445 -2.271 1 98.12 183 GLU A O 1
ATOM 1504 N N . ILE A 1 184 ? 1 14.914 -2.555 1 98.88 184 ILE A N 1
ATOM 1505 C CA . ILE A 1 184 ? 0.541 15.781 -1.473 1 98.88 184 ILE A CA 1
ATOM 1506 C C . ILE A 1 184 ? -0.789 16.422 -1.858 1 98.88 184 ILE A C 1
ATOM 1508 O O . ILE A 1 184 ? -1.678 16.578 -1.018 1 98.88 184 ILE A O 1
ATOM 1512 N N . GLU A 1 185 ? -0.955 16.75 -3.152 1 98.62 185 GLU A N 1
ATOM 1513 C CA . GLU A 1 185 ? -2.215 17.312 -3.641 1 98.62 185 GLU A CA 1
ATOM 1514 C C . GLU A 1 185 ? -3.371 16.344 -3.395 1 98.62 185 GLU A C 1
ATOM 1516 O O . GLU A 1 185 ? -4.402 16.734 -2.844 1 98.62 185 GLU A O 1
ATOM 1521 N N . LYS A 1 186 ? -3.18 15.117 -3.82 1 98.19 186 LYS A N 1
ATOM 1522 C CA . LYS A 1 186 ? -4.211 14.102 -3.627 1 98.19 186 LYS A CA 1
ATOM 1523 C C . LYS A 1 186 ? -4.543 13.93 -2.148 1 98.19 186 LYS A C 1
ATOM 1525 O O . LYS A 1 186 ? -5.707 13.75 -1.784 1 98.19 186 LYS A O 1
ATOM 1530 N N . PHE A 1 187 ? -3.508 13.984 -1.4 1 98.75 187 PHE A N 1
ATOM 1531 C CA . PHE A 1 187 ? -3.664 13.836 0.04 1 98.75 187 PHE A CA 1
ATOM 1532 C C . PHE A 1 187 ? -4.523 14.953 0.615 1 98.75 187 PHE A C 1
ATOM 1534 O O . PHE A 1 187 ? -5.441 14.703 1.398 1 98.75 187 PHE A O 1
ATOM 1541 N N . LEU A 1 188 ? -4.254 16.156 0.195 1 98.88 188 LEU A N 1
ATOM 1542 C CA . LEU A 1 188 ? -5.023 17.328 0.62 1 98.88 188 LEU A CA 1
ATOM 1543 C C . LEU A 1 188 ? -6.477 17.219 0.167 1 98.88 188 LEU A C 1
ATOM 1545 O O . LEU A 1 188 ? -7.395 17.547 0.92 1 98.88 188 LEU A O 1
ATOM 1549 N N . ASP A 1 189 ? -6.668 16.766 -1.009 1 98.69 189 ASP A N 1
ATOM 1550 C CA . ASP A 1 189 ? -8.023 16.578 -1.514 1 98.69 189 ASP A CA 1
ATOM 1551 C C . ASP A 1 189 ? -8.797 15.594 -0.649 1 98.69 189 ASP A C 1
ATOM 1553 O O . ASP A 1 189 ? -9.984 15.789 -0.381 1 98.69 189 ASP A O 1
ATOM 1557 N N . SER A 1 190 ? -8.117 14.555 -0.263 1 98.62 190 SER A N 1
ATOM 1558 C CA . SER A 1 190 ? -8.773 13.547 0.566 1 98.62 190 SER A CA 1
ATOM 1559 C C . SER A 1 190 ? -9.102 14.102 1.95 1 98.62 190 SER A C 1
ATOM 1561 O O . SER A 1 190 ? -10.148 13.789 2.52 1 98.62 190 SER A O 1
ATOM 1563 N N . MET A 1 191 ? -8.211 14.898 2.506 1 98.88 191 MET A N 1
ATOM 1564 C CA . MET A 1 191 ? -8.484 15.57 3.777 1 98.88 191 MET A CA 1
ATOM 1565 C C . MET A 1 191 ? -9.727 16.438 3.678 1 98.88 191 MET A C 1
ATOM 1567 O O . MET A 1 191 ? -10.578 16.422 4.57 1 98.88 191 MET A O 1
ATOM 1571 N N . SER A 1 192 ? -9.773 17.172 2.572 1 98.75 192 SER A N 1
ATOM 1572 C CA . SER A 1 192 ? -10.922 18.031 2.354 1 98.75 192 SER A CA 1
ATOM 1573 C C . SER A 1 192 ? -12.219 17.234 2.295 1 98.75 192 SER A C 1
ATOM 1575 O O . SER A 1 192 ? -13.242 17.656 2.842 1 98.75 192 SER A O 1
ATOM 1577 N N . MET A 1 193 ? -12.156 16.109 1.697 1 98 193 MET A N 1
ATOM 1578 C CA . MET A 1 193 ? -13.328 15.25 1.532 1 98 193 MET A CA 1
ATOM 1579 C C . MET A 1 193 ? -13.891 14.836 2.887 1 98 193 MET A C 1
ATOM 1581 O O . MET A 1 193 ? -15.109 14.695 3.037 1 98 193 MET A O 1
ATOM 1585 N N . VAL A 1 194 ? -13.008 14.672 3.871 1 98.62 194 VAL A N 1
ATOM 1586 C CA . VAL A 1 194 ? -13.469 14.211 5.18 1 98.62 194 VAL A CA 1
ATOM 1587 C C . VAL A 1 194 ? -13.336 15.344 6.199 1 98.62 194 VAL A C 1
ATOM 1589 O O . VAL A 1 194 ? -13.328 15.094 7.406 1 98.62 194 VAL A O 1
ATOM 1592 N N . LYS A 1 195 ? -13.102 16.547 5.746 1 98.69 195 LYS A N 1
ATOM 1593 C CA . LYS A 1 195 ? -13.227 17.797 6.477 1 98.69 195 LYS A CA 1
ATOM 1594 C C . LYS A 1 195 ? -12.133 17.938 7.527 1 98.69 195 LYS A C 1
ATOM 1596 O O . LYS A 1 195 ? -12.375 18.453 8.625 1 98.69 195 LYS A O 1
ATOM 1601 N N . MET A 1 196 ? -11.008 17.344 7.262 1 98.88 196 MET A N 1
ATOM 1602 C CA . MET A 1 196 ? -9.805 17.656 8.031 1 98.88 196 MET A CA 1
ATOM 1603 C C . MET A 1 196 ? -9.211 18.984 7.594 1 98.88 196 MET A C 1
ATOM 1605 O O . MET A 1 196 ? -9.195 19.312 6.402 1 98.88 196 MET A O 1
ATOM 1609 N N . ASN A 1 197 ? -8.68 19.766 8.555 1 98.88 197 ASN A N 1
ATOM 1610 C CA . ASN A 1 197 ? -8.383 21.141 8.18 1 98.88 197 ASN A CA 1
ATOM 1611 C C . ASN A 1 197 ? -6.926 21.484 8.453 1 98.88 197 ASN A C 1
ATOM 1613 O O . ASN A 1 197 ? -6.527 22.656 8.32 1 98.88 197 ASN A O 1
ATOM 1617 N N . VAL A 1 198 ? -6.059 20.531 8.852 1 98.94 198 VAL A N 1
ATOM 1618 C CA . VAL A 1 198 ? -4.66 20.844 9.125 1 98.94 198 VAL A CA 1
ATOM 1619 C C . VAL A 1 198 ? -3.762 19.766 8.539 1 98.94 198 VAL A C 1
ATOM 1621 O O . VAL A 1 198 ? -3.861 18.594 8.922 1 98.94 198 VAL A O 1
ATOM 1624 N N . LEU A 1 199 ? -2.938 20.078 7.617 1 98.94 199 LEU A N 1
ATOM 1625 C CA . LEU A 1 199 ? -1.81 19.234 7.258 1 98.94 199 LEU A CA 1
ATOM 1626 C C . LEU A 1 199 ? -0.604 19.516 8.148 1 98.94 199 LEU A C 1
ATOM 1628 O O . LEU A 1 199 ? -0.011 20.594 8.062 1 98.94 199 LEU A O 1
ATOM 1632 N N . HIS A 1 200 ? -0.349 18.656 9.062 1 98.94 200 HIS A N 1
ATOM 1633 C CA . HIS A 1 200 ? 0.91 18.719 9.797 1 98.94 200 HIS A CA 1
ATOM 1634 C C . HIS A 1 200 ? 2.064 18.188 8.961 1 98.94 200 HIS A C 1
ATOM 1636 O O . HIS A 1 200 ? 2.201 16.969 8.781 1 98.94 200 HIS A O 1
ATOM 1642 N N . TRP A 1 201 ? 2.867 19.094 8.484 1 98.94 201 TRP A N 1
ATOM 1643 C CA . TRP A 1 201 ? 3.926 18.734 7.551 1 98.94 201 TRP A CA 1
ATOM 1644 C C . TRP A 1 201 ? 5.262 18.594 8.273 1 98.94 201 TRP A C 1
ATOM 1646 O O . TRP A 1 201 ? 5.934 19.578 8.547 1 98.94 201 TRP A O 1
ATOM 1656 N N . HIS A 1 202 ? 5.59 17.391 8.609 1 98.88 202 HIS A N 1
ATOM 1657 C CA . HIS A 1 202 ? 6.934 17.078 9.078 1 98.88 202 HIS A CA 1
ATOM 1658 C C . HIS A 1 202 ? 7.934 17.078 7.922 1 98.88 202 HIS A C 1
ATOM 1660 O O . HIS A 1 202 ? 8.211 16.031 7.328 1 98.88 202 HIS A O 1
ATOM 1666 N N . ILE A 1 203 ? 8.578 18.156 7.699 1 98.81 203 ILE A N 1
ATOM 1667 C CA . ILE A 1 203 ? 9.242 18.438 6.43 1 98.81 203 ILE A CA 1
ATOM 1668 C C . ILE A 1 203 ? 10.68 17.938 6.473 1 98.81 203 ILE A C 1
ATOM 1670 O O . ILE A 1 203 ? 11.172 17.375 5.492 1 98.81 203 ILE A O 1
ATOM 1674 N N . VAL A 1 204 ? 11.375 18.172 7.59 1 98.81 204 VAL A N 1
ATOM 1675 C CA . VAL A 1 204 ? 12.805 17.922 7.691 1 98.81 204 VAL A CA 1
ATOM 1676 C C . VAL A 1 204 ? 13.086 17 8.883 1 98.81 204 VAL A C 1
ATOM 1678 O O . VAL A 1 204 ? 12.273 16.922 9.805 1 98.81 204 VAL A O 1
ATOM 1681 N N . ASP A 1 205 ? 14.156 16.344 8.836 1 98.69 205 ASP A N 1
ATOM 1682 C CA . ASP A 1 205 ? 14.633 15.445 9.891 1 98.69 205 ASP A CA 1
ATOM 1683 C C . ASP A 1 205 ? 16.094 15.047 9.664 1 98.69 205 ASP A C 1
ATOM 1685 O O . ASP A 1 205 ? 16.797 15.688 8.883 1 98.69 205 ASP A O 1
ATOM 1689 N N . ASP A 1 206 ? 16.547 14.062 10.359 1 98.56 206 ASP A N 1
ATOM 1690 C CA . ASP A 1 206 ? 17.922 13.578 10.25 1 98.56 206 ASP A CA 1
ATOM 1691 C C . ASP A 1 206 ? 18.25 13.18 8.812 1 98.56 206 ASP A C 1
ATOM 1693 O O . ASP A 1 206 ? 19.359 13.422 8.336 1 98.56 206 ASP A O 1
ATOM 1697 N N . GLN A 1 207 ? 17.312 12.68 8.117 1 98.44 207 GLN A N 1
ATOM 1698 C CA . GLN A 1 207 ? 17.578 11.992 6.855 1 98.44 207 GLN A CA 1
ATOM 1699 C C . GLN A 1 207 ? 17.656 12.977 5.695 1 98.44 207 GLN A C 1
ATOM 1701 O O . GLN A 1 207 ? 18.422 12.773 4.75 1 98.44 207 GLN A O 1
ATOM 1706 N N . SER A 1 208 ? 16.797 14.023 5.809 1 98.81 208 SER A N 1
ATOM 1707 C CA . SER A 1 208 ? 16.781 14.938 4.672 1 98.81 208 SER A CA 1
ATOM 1708 C C . SER A 1 208 ? 16.203 16.297 5.062 1 98.81 208 SER A C 1
ATOM 1710 O O . SER A 1 208 ? 15.414 16.391 6.012 1 98.81 208 SER A O 1
ATOM 1712 N N . PHE A 1 209 ? 16.656 17.328 4.391 1 98.88 209 PHE A N 1
ATOM 1713 C CA . PHE A 1 209 ? 16.125 18.688 4.449 1 98.88 209 PHE A CA 1
ATOM 1714 C C . PHE A 1 209 ? 15.648 19.156 3.076 1 98.88 209 PHE A C 1
ATOM 1716 O O . PHE A 1 209 ? 16.297 19.969 2.43 1 98.88 209 PHE A O 1
ATOM 1723 N N . PRO A 1 210 ? 14.461 18.734 2.68 1 98.88 210 PRO A N 1
ATOM 1724 C CA . PRO A 1 210 ? 14.031 18.969 1.299 1 98.88 210 PRO A CA 1
ATOM 1725 C C . PRO A 1 210 ? 13.469 20.375 1.084 1 98.88 210 PRO A C 1
ATOM 1727 O O . PRO A 1 210 ? 13.258 20.797 -0.058 1 98.88 210 PRO A O 1
ATOM 1730 N N . TYR A 1 211 ? 13.203 21.156 2.123 1 98.88 211 TYR A N 1
ATOM 1731 C CA . TYR A 1 211 ? 12.773 22.547 1.996 1 98.88 211 TYR A CA 1
ATOM 1732 C C . TYR A 1 211 ? 13.922 23.438 1.524 1 98.88 211 TYR A C 1
ATOM 1734 O O . TYR A 1 211 ? 15.008 23.422 2.119 1 98.88 211 TYR A O 1
ATOM 1742 N N . VAL A 1 212 ? 13.734 24.188 0.503 1 98.88 212 VAL A N 1
ATOM 1743 C CA . VAL A 1 212 ? 14.758 25.094 0.004 1 98.88 212 VAL A CA 1
ATOM 1744 C C . VAL A 1 212 ? 14.648 26.438 0.72 1 98.88 212 VAL A C 1
ATOM 1746 O O . VAL A 1 212 ? 13.727 27.219 0.457 1 98.88 212 VAL A O 1
ATOM 1749 N N . SER A 1 213 ? 15.57 26.75 1.572 1 98.81 213 SER A N 1
ATOM 1750 C CA . SER A 1 213 ? 15.656 28.047 2.246 1 98.81 213 SER A CA 1
ATOM 1751 C C . SER A 1 213 ? 16.438 29.047 1.413 1 98.81 213 SER A C 1
ATOM 1753 O O . SER A 1 213 ? 17.547 28.766 0.958 1 98.81 213 SER A O 1
ATOM 1755 N N . GLU A 1 214 ? 15.883 30.172 1.231 1 98.31 214 GLU A N 1
ATOM 1756 C CA . GLU A 1 214 ? 16.609 31.234 0.538 1 98.31 214 GLU A CA 1
ATOM 1757 C C . GLU A 1 214 ? 17.703 31.828 1.424 1 98.31 214 GLU A C 1
ATOM 1759 O O . GLU A 1 214 ? 18.766 32.219 0.932 1 98.31 214 GLU A O 1
ATOM 1764 N N . THR A 1 215 ? 17.484 31.891 2.695 1 98.56 215 THR A N 1
ATOM 1765 C CA . THR A 1 215 ? 18.422 32.438 3.66 1 98.56 215 THR A CA 1
ATOM 1766 C C . THR A 1 215 ? 19.625 31.5 3.83 1 98.56 215 THR A C 1
ATOM 1768 O O . THR A 1 215 ? 20.75 31.953 3.984 1 98.56 215 THR A O 1
ATOM 1771 N N . PHE A 1 216 ? 19.344 30.203 3.803 1 98.69 216 PHE A N 1
ATOM 1772 C CA . PHE A 1 216 ? 20.391 29.203 4.008 1 98.69 216 PHE A CA 1
ATOM 1773 C C . PHE A 1 216 ? 20.328 28.125 2.932 1 98.69 216 PHE A C 1
ATOM 1775 O O . PHE A 1 216 ? 20 26.969 3.217 1 98.69 216 PHE A O 1
ATOM 1782 N N . PRO A 1 217 ? 20.781 28.375 1.779 1 98.5 217 PRO A N 1
ATOM 1783 C CA . PRO A 1 217 ? 20.609 27.484 0.636 1 98.5 217 PRO A CA 1
ATOM 1784 C C . PRO A 1 217 ? 21.328 26.141 0.834 1 98.5 217 PRO A C 1
ATOM 1786 O O . PRO A 1 217 ? 20.938 25.125 0.25 1 98.5 217 PRO A O 1
ATOM 1789 N N . LYS A 1 218 ? 22.328 26.062 1.702 1 98.69 218 LYS A N 1
ATOM 1790 C CA . LYS A 1 218 ? 23.094 24.844 1.883 1 98.69 218 LYS A CA 1
ATOM 1791 C C . LYS A 1 218 ? 22.312 23.812 2.691 1 98.69 218 LYS A C 1
ATOM 1793 O O . LYS A 1 218 ? 22.688 22.625 2.738 1 98.69 218 LYS A O 1
ATOM 1798 N N . LEU A 1 219 ? 21.203 24.203 3.312 1 98.81 219 LEU A N 1
ATOM 1799 C CA . LEU A 1 219 ? 20.391 23.234 4.039 1 98.81 219 LEU A CA 1
ATOM 1800 C C . LEU A 1 219 ? 19.844 22.172 3.098 1 98.81 219 LEU A C 1
ATOM 1802 O O . LEU A 1 219 ? 19.969 20.969 3.383 1 98.81 219 LEU A O 1
ATOM 1806 N N . SER A 1 220 ? 19.312 22.625 1.928 1 98.75 220 SER A N 1
ATOM 1807 C CA . SER A 1 220 ? 18.766 21.656 0.99 1 98.75 220 SER A CA 1
ATOM 1808 C C . SER A 1 220 ? 19.828 21.156 0.012 1 98.75 220 SER A C 1
ATOM 1810 O O . SER A 1 220 ? 19.844 19.984 -0.348 1 98.75 220 SER A O 1
ATOM 1812 N N . SER A 1 221 ? 20.719 22.062 -0.409 1 98.5 221 SER A N 1
ATOM 1813 C CA . SER A 1 221 ? 21.688 21.656 -1.419 1 98.5 221 SER A CA 1
ATOM 1814 C C . SER A 1 221 ? 22.594 20.547 -0.895 1 98.5 221 SER A C 1
ATOM 1816 O O . SER A 1 221 ? 23.062 19.703 -1.66 1 98.5 221 SER A O 1
ATOM 1818 N N . LYS A 1 222 ? 22.844 20.562 0.46 1 98.5 222 LYS A N 1
ATOM 1819 C CA . LYS A 1 222 ? 23.703 19.531 1.056 1 98.5 222 LYS A CA 1
ATOM 1820 C C . LYS A 1 222 ? 22.875 18.547 1.869 1 98.5 222 LYS A C 1
ATOM 1822 O O . LYS A 1 222 ? 23.297 17.406 2.068 1 98.5 222 LYS A O 1
ATOM 1827 N N . GLY A 1 223 ? 21.734 18.969 2.344 1 98.62 223 GLY A N 1
ATOM 1828 C CA . GLY A 1 223 ? 21.031 18.172 3.338 1 98.62 223 GLY A CA 1
ATOM 1829 C C . GLY A 1 223 ? 19.891 17.359 2.756 1 98.62 223 GLY A C 1
ATOM 1830 O O . GLY A 1 223 ? 19.391 16.438 3.4 1 98.62 223 GLY A O 1
ATOM 1831 N N . ALA A 1 224 ? 19.453 17.656 1.527 1 98.5 224 ALA A N 1
ATOM 1832 C CA . ALA A 1 224 ? 18.375 16.891 0.902 1 98.5 224 ALA A CA 1
ATOM 1833 C C . ALA A 1 224 ? 18.906 15.609 0.28 1 98.5 224 ALA A C 1
ATOM 1835 O O . ALA A 1 224 ? 20.125 15.461 0.082 1 98.5 224 ALA A O 1
ATOM 1836 N N . PHE A 1 225 ? 18.031 14.68 -0.007 1 96.94 225 PHE A N 1
ATOM 1837 C CA . PHE A 1 225 ? 18.406 13.461 -0.706 1 96.94 225 PHE A CA 1
ATOM 1838 C C . PHE A 1 225 ? 19 13.781 -2.068 1 96.94 225 PHE A C 1
ATOM 1840 O O . PHE A 1 225 ? 19.922 13.094 -2.525 1 96.94 225 PHE A O 1
ATOM 1847 N N . HIS A 1 226 ? 18.469 14.75 -2.695 1 94.5 226 HIS A N 1
ATOM 1848 C CA . HIS A 1 226 ? 18.969 15.281 -3.961 1 94.5 226 HIS A CA 1
ATOM 1849 C C . HIS A 1 226 ? 18.812 16.797 -4.031 1 94.5 226 HIS A C 1
ATOM 1851 O O . HIS A 1 226 ? 17.719 17.312 -3.779 1 94.5 226 HIS A O 1
ATOM 1857 N N . PRO A 1 227 ? 19.75 17.5 -4.418 1 95.44 227 PRO A N 1
ATOM 1858 C CA . PRO A 1 227 ? 19.75 18.953 -4.273 1 95.44 227 PRO A CA 1
ATOM 1859 C C . PRO A 1 227 ? 18.859 19.656 -5.289 1 95.44 227 PRO A C 1
ATOM 1861 O O . PRO A 1 227 ? 18.5 20.812 -5.109 1 95.44 227 PRO A O 1
ATOM 1864 N N . TYR A 1 228 ? 18.453 18.891 -6.348 1 94.38 228 TYR A N 1
ATOM 1865 C CA . TYR A 1 228 ? 17.75 19.594 -7.41 1 94.38 228 TYR A CA 1
ATOM 1866 C C . TYR A 1 228 ? 16.391 18.953 -7.684 1 94.38 228 TYR A C 1
ATOM 1868 O O . TYR A 1 228 ? 15.508 19.578 -8.266 1 94.38 228 TYR A O 1
ATOM 1876 N N . ILE A 1 229 ? 16.297 17.688 -7.293 1 94.19 229 ILE A N 1
ATOM 1877 C CA . ILE A 1 229 ? 15.109 16.953 -7.719 1 94.19 229 ILE A CA 1
ATOM 1878 C C . ILE A 1 229 ? 14.211 16.672 -6.512 1 94.19 229 ILE A C 1
ATOM 1880 O O . ILE A 1 229 ? 12.992 16.844 -6.582 1 94.19 229 ILE A O 1
ATOM 1884 N N . LEU A 1 230 ? 14.766 16.266 -5.438 1 97.56 230 LEU A N 1
ATOM 1885 C CA . LEU A 1 230 ? 13.992 15.883 -4.258 1 97.56 230 LEU A CA 1
ATOM 1886 C C . LEU A 1 230 ? 13.977 17 -3.229 1 97.56 230 LEU A C 1
ATOM 1888 O O . LEU A 1 230 ? 14.414 16.812 -2.092 1 97.56 230 LEU A O 1
ATOM 1892 N N . ILE A 1 231 ? 13.508 18.141 -3.695 1 98.62 231 ILE A N 1
ATOM 1893 C CA . ILE A 1 231 ? 13.438 19.359 -2.896 1 98.62 231 ILE A CA 1
ATOM 1894 C C . ILE A 1 231 ? 12.109 20.062 -3.15 1 98.62 231 ILE A C 1
ATOM 1896 O O . ILE A 1 231 ? 11.398 19.75 -4.109 1 98.62 231 ILE A O 1
ATOM 1900 N N . TYR A 1 232 ? 11.742 20.969 -2.277 1 98.88 232 TYR A N 1
ATOM 1901 C CA . TYR A 1 232 ? 10.602 21.859 -2.438 1 98.88 232 TYR A CA 1
ATOM 1902 C C . TYR A 1 232 ? 11.07 23.312 -2.602 1 98.88 232 TYR A C 1
ATOM 1904 O O . TYR A 1 232 ? 11.414 23.969 -1.622 1 98.88 232 TYR A O 1
ATOM 1912 N N . THR A 1 233 ? 11.008 23.781 -3.756 1 98.81 233 THR A N 1
ATOM 1913 C CA . THR A 1 233 ? 11.453 25.141 -4.09 1 98.81 233 THR A CA 1
ATOM 1914 C C . THR A 1 233 ? 10.477 26.172 -3.555 1 98.81 233 THR A C 1
ATOM 1916 O O . THR A 1 233 ? 9.352 25.844 -3.17 1 98.81 233 THR A O 1
ATOM 1919 N N . PRO A 1 234 ? 10.906 27.438 -3.504 1 98.56 234 PRO A N 1
ATOM 1920 C CA . PRO A 1 234 ? 9.969 28.484 -3.098 1 98.56 234 PRO A CA 1
ATOM 1921 C C . PRO A 1 234 ? 8.688 28.5 -3.926 1 98.56 234 PRO A C 1
ATOM 1923 O O . PRO A 1 234 ? 7.605 28.719 -3.389 1 98.56 234 PRO A O 1
ATOM 1926 N N . ASN A 1 235 ? 8.836 28.219 -5.199 1 98.62 235 ASN A N 1
ATOM 1927 C CA . ASN A 1 235 ? 7.648 28.141 -6.047 1 98.62 235 ASN A CA 1
ATOM 1928 C C . ASN A 1 235 ? 6.758 26.969 -5.66 1 98.62 235 ASN A C 1
ATOM 1930 O O . ASN A 1 235 ? 5.531 27.078 -5.68 1 98.62 235 ASN A O 1
ATOM 1934 N N . ASP A 1 236 ? 7.379 25.812 -5.383 1 98.75 236 ASP A N 1
ATOM 1935 C CA . ASP A 1 236 ? 6.625 24.656 -4.914 1 98.75 236 ASP A CA 1
ATOM 1936 C C . ASP A 1 236 ? 5.852 24.984 -3.637 1 98.75 236 ASP A C 1
ATOM 1938 O O . ASP A 1 236 ? 4.688 24.625 -3.496 1 98.75 236 ASP A O 1
ATOM 1942 N N . MET A 1 237 ? 6.512 25.688 -2.76 1 98.81 237 MET A N 1
ATOM 1943 C CA . MET A 1 237 ? 5.898 26.062 -1.488 1 98.81 237 MET A CA 1
ATOM 1944 C C . MET A 1 237 ? 4.699 26.969 -1.71 1 98.81 237 MET A C 1
ATOM 1946 O O . MET A 1 237 ? 3.629 26.75 -1.139 1 98.81 237 MET A O 1
ATOM 1950 N N . LYS A 1 238 ? 4.891 27.969 -2.529 1 98.62 238 LYS A N 1
ATOM 1951 C CA . LYS A 1 238 ? 3.785 28.859 -2.846 1 98.62 238 LYS A CA 1
ATOM 1952 C C . LYS A 1 238 ? 2.6 28.094 -3.424 1 98.62 238 LYS A C 1
ATOM 1954 O O . LYS A 1 238 ? 1.452 28.328 -3.045 1 98.62 238 LYS A O 1
ATOM 1959 N N . TYR A 1 239 ? 2.928 27.203 -4.289 1 98.75 239 TYR A N 1
ATOM 1960 C CA . TYR A 1 239 ? 1.899 26.422 -4.965 1 98.75 239 TYR A CA 1
ATOM 1961 C C . TYR A 1 239 ? 1.124 25.562 -3.969 1 98.75 239 TYR A C 1
ATOM 1963 O O . TYR A 1 239 ? -0.108 25.609 -3.928 1 98.75 239 TYR A O 1
ATOM 1971 N N . ILE A 1 240 ? 1.817 24.812 -3.123 1 98.81 240 ILE A N 1
ATOM 1972 C CA . ILE A 1 240 ? 1.167 23.828 -2.258 1 98.81 240 ILE A CA 1
ATOM 1973 C C . ILE A 1 240 ? 0.419 24.547 -1.137 1 98.81 240 ILE A C 1
ATOM 1975 O O . ILE A 1 240 ? -0.635 24.094 -0.691 1 98.81 240 ILE A O 1
ATOM 1979 N N . LEU A 1 241 ? 0.911 25.672 -0.646 1 98.81 241 LEU A N 1
ATOM 1980 C CA . LEU A 1 241 ? 0.222 26.453 0.372 1 98.81 241 LEU A CA 1
ATOM 1981 C C . LEU A 1 241 ? -1.096 27 -0.166 1 98.81 241 LEU A C 1
ATOM 1983 O O . LEU A 1 241 ? -2.125 26.938 0.511 1 98.81 241 LEU A O 1
ATOM 1987 N N . ASN A 1 242 ? -1.033 27.469 -1.383 1 98.69 242 ASN A N 1
ATOM 1988 C CA . ASN A 1 242 ? -2.26 27.969 -1.998 1 98.69 242 ASN A CA 1
ATOM 1989 C C . ASN A 1 242 ? -3.248 26.844 -2.271 1 98.69 242 ASN A C 1
ATOM 1991 O O . ASN A 1 242 ? -4.457 27.016 -2.109 1 98.69 242 ASN A O 1
ATOM 1995 N N . TYR A 1 243 ? -2.705 25.766 -2.719 1 98.81 243 TYR A N 1
ATOM 1996 C CA . TYR A 1 243 ? -3.547 24.609 -2.973 1 98.81 243 TYR A CA 1
ATOM 1997 C C . TYR A 1 243 ? -4.32 24.203 -1.722 1 98.81 243 TYR A C 1
ATOM 1999 O O . TYR A 1 243 ? -5.523 23.938 -1.788 1 98.81 243 TYR A O 1
ATOM 2007 N N . ALA A 1 244 ? -3.658 24.156 -0.606 1 98.88 244 ALA A N 1
ATOM 2008 C CA . ALA A 1 244 ? -4.285 23.844 0.674 1 98.88 244 ALA A CA 1
ATOM 2009 C C . ALA A 1 244 ? -5.285 24.922 1.078 1 98.88 244 ALA A C 1
ATOM 2011 O O . ALA A 1 244 ? -6.398 24.609 1.512 1 98.88 244 ALA A O 1
ATOM 2012 N N . ARG A 1 245 ? -4.918 26.141 0.875 1 98.81 245 ARG A N 1
ATOM 2013 C CA . ARG A 1 245 ? -5.758 27.281 1.188 1 98.81 245 ARG A CA 1
ATOM 2014 C C . ARG A 1 245 ? -7.109 27.188 0.49 1 98.81 245 ARG A C 1
ATOM 2016 O O . ARG A 1 245 ? -8.156 27.375 1.117 1 98.81 245 ARG A O 1
ATOM 2023 N N . LEU A 1 246 ? -7.035 26.875 -0.721 1 98.75 246 LEU A N 1
ATOM 2024 C CA . LEU A 1 246 ? -8.242 26.812 -1.542 1 98.75 246 LEU A CA 1
ATOM 2025 C C . LEU A 1 246 ? -9.156 25.688 -1.07 1 98.75 246 LEU A C 1
ATOM 2027 O O . LEU A 1 246 ? -10.336 25.641 -1.443 1 98.75 246 LEU A O 1
ATOM 2031 N N . ARG A 1 247 ? -8.688 24.844 -0.181 1 98.69 247 ARG A N 1
ATOM 2032 C CA . ARG A 1 247 ? -9.461 23.734 0.359 1 98.69 247 ARG A CA 1
ATOM 2033 C C . ARG A 1 247 ? -9.773 23.953 1.837 1 98.69 247 ARG A C 1
ATOM 2035 O O . ARG A 1 247 ? -10.305 23.047 2.502 1 98.69 247 ARG A O 1
ATOM 2042 N N . GLY A 1 248 ? -9.398 25.078 2.332 1 98.75 248 GLY A N 1
ATOM 2043 C CA . GLY A 1 248 ? -9.625 25.391 3.734 1 98.75 248 GLY A CA 1
ATOM 2044 C C . GLY A 1 248 ? -8.734 24.594 4.672 1 98.75 248 GLY A C 1
ATOM 2045 O O . GLY A 1 248 ? -9.133 24.281 5.797 1 98.75 248 GLY A O 1
ATOM 2046 N N . ILE A 1 249 ? -7.574 24.203 4.207 1 98.94 249 ILE A N 1
ATOM 2047 C CA . ILE A 1 249 ? -6.645 23.406 5.008 1 98.94 249 ILE A CA 1
ATOM 2048 C C . ILE A 1 249 ? -5.43 24.266 5.371 1 98.94 249 ILE A C 1
ATOM 2050 O O . ILE A 1 249 ? -4.828 24.906 4.504 1 98.94 249 ILE A O 1
ATOM 2054 N N . ARG A 1 250 ? -5.191 24.266 6.613 1 98.81 250 ARG A N 1
ATOM 2055 C CA . ARG A 1 250 ? -3.979 24.891 7.137 1 98.81 250 ARG A CA 1
ATOM 2056 C C . ARG A 1 250 ? -2.781 23.953 6.988 1 98.81 250 ARG A C 1
ATOM 2058 O O . ARG A 1 250 ? -2.922 22.734 7.102 1 98.81 250 ARG A O 1
ATOM 2065 N N . ILE A 1 251 ? -1.631 24.531 6.727 1 98.88 251 ILE A N 1
ATOM 2066 C CA . ILE A 1 251 ? -0.406 23.734 6.793 1 98.88 251 ILE A CA 1
ATOM 2067 C C . ILE A 1 251 ? 0.427 24.172 7.996 1 98.88 251 ILE A C 1
ATOM 2069 O O . ILE A 1 251 ? 0.927 25.297 8.031 1 98.88 251 ILE A O 1
ATOM 2073 N N . MET A 1 252 ? 0.514 23.328 8.953 1 98.88 252 MET A N 1
ATOM 2074 C CA . MET A 1 252 ? 1.401 23.531 10.102 1 98.88 252 MET A CA 1
ATOM 2075 C C . MET A 1 252 ? 2.754 22.875 9.859 1 98.88 252 MET A C 1
ATOM 2077 O O . MET A 1 252 ? 2.857 21.641 9.859 1 98.88 252 MET A O 1
ATOM 2081 N N . PRO A 1 253 ? 3.793 23.672 9.688 1 98.88 253 PRO A N 1
ATOM 2082 C CA . PRO A 1 253 ? 5.105 23.078 9.438 1 98.88 253 PRO A CA 1
ATOM 2083 C C . PRO A 1 253 ? 5.812 22.641 10.719 1 98.88 253 PRO A C 1
ATOM 2085 O O . PRO A 1 253 ? 5.613 23.266 11.773 1 98.88 253 PRO A O 1
ATOM 2088 N N . GLU A 1 254 ? 6.551 21.672 10.602 1 98.88 254 GLU A N 1
ATOM 2089 C CA . GLU A 1 254 ? 7.445 21.25 11.68 1 98.88 254 GLU A CA 1
ATOM 2090 C C . GLU A 1 254 ? 8.898 21.266 11.219 1 98.88 254 GLU A C 1
ATOM 2092 O O . GLU A 1 254 ? 9.266 20.562 10.266 1 98.88 254 GLU A O 1
ATOM 2097 N N . PHE A 1 255 ? 9.617 22.047 11.812 1 98.62 255 PHE A N 1
ATOM 2098 C CA . PHE A 1 255 ? 11.078 22.016 11.742 1 98.62 255 PHE A CA 1
ATOM 2099 C C . PHE A 1 255 ? 11.672 21.641 13.086 1 98.62 255 PHE A C 1
ATOM 2101 O O . PHE A 1 255 ? 12.016 22.516 13.891 1 98.62 255 PHE A O 1
ATOM 2108 N N . ASP A 1 256 ? 11.852 20.391 13.25 1 98.25 256 ASP A N 1
ATOM 2109 C CA . ASP A 1 256 ? 12.133 19.75 14.531 1 98.25 256 ASP A CA 1
ATOM 2110 C C . ASP A 1 256 ? 13.555 20.062 15 1 98.25 256 ASP A C 1
ATOM 2112 O O . ASP A 1 256 ? 14.523 19.797 14.289 1 98.25 256 ASP A O 1
ATOM 2116 N N . THR A 1 257 ? 13.695 20.641 16.188 1 97.94 257 THR A N 1
ATOM 2117 C CA . THR A 1 257 ? 14.93 20.891 16.922 1 97.94 257 THR A CA 1
ATOM 2118 C C . THR A 1 257 ? 14.727 20.672 18.406 1 97.94 257 THR A C 1
ATOM 2120 O O . THR A 1 257 ? 13.594 20.719 18.906 1 97.94 257 THR A O 1
ATOM 2123 N N . PRO A 1 258 ? 15.75 20.453 19.234 1 97.88 258 PRO A N 1
ATOM 2124 C CA . PRO A 1 258 ? 17.156 20.469 18.828 1 97.88 258 PRO A CA 1
ATOM 2125 C C . PRO A 1 258 ? 17.641 19.141 18.281 1 97.88 258 PRO A C 1
ATOM 2127 O O . PRO A 1 258 ? 18.734 19.047 17.734 1 97.88 258 PRO A O 1
ATOM 2130 N N . GLY A 1 259 ? 16.891 18.062 18.484 1 98.06 259 GLY A N 1
ATOM 2131 C CA . GLY A 1 259 ? 17.203 16.781 17.891 1 98.06 259 GLY A CA 1
ATOM 2132 C C . GLY A 1 259 ? 16.797 16.672 16.438 1 98.06 259 GLY A C 1
ATOM 2133 O O . GLY A 1 259 ? 16.328 17.656 15.844 1 98.06 259 GLY A O 1
ATOM 2134 N N . HIS A 1 260 ? 17.078 15.555 15.766 1 98.31 260 HIS A N 1
ATOM 2135 C CA . HIS A 1 260 ? 16.625 15.281 14.414 1 98.31 260 HIS A CA 1
ATOM 2136 C C . HIS A 1 260 ? 17.141 16.312 13.43 1 98.31 260 HIS A C 1
ATOM 2138 O O . HIS A 1 260 ? 16.391 16.828 12.594 1 98.31 260 HIS A O 1
ATOM 2144 N N . THR A 1 261 ? 18.406 16.672 13.539 1 98.5 261 THR A N 1
ATOM 2145 C CA . THR A 1 261 ? 18.922 17.797 12.758 1 98.5 261 THR A CA 1
ATOM 2146 C C . THR A 1 261 ? 20.188 17.391 12.008 1 98.5 261 THR A C 1
ATOM 2148 O O . THR A 1 261 ? 20.969 18.25 11.594 1 98.5 261 THR A O 1
ATOM 2151 N N . ASN A 1 262 ? 20.406 16.078 11.859 1 98.25 262 ASN A N 1
ATOM 2152 C CA . ASN A 1 262 ? 21.609 15.641 11.156 1 98.25 262 ASN A CA 1
ATOM 2153 C C . ASN A 1 262 ? 21.688 16.234 9.758 1 98.25 262 ASN A C 1
ATOM 2155 O O . ASN A 1 262 ? 22.766 16.625 9.297 1 98.25 262 ASN A O 1
ATOM 2159 N N . SER A 1 263 ? 20.609 16.344 9.07 1 98.62 263 SER A N 1
ATOM 2160 C CA . SER A 1 263 ? 20.594 16.875 7.715 1 98.62 263 SER A CA 1
ATOM 2161 C C . SER A 1 263 ? 20.969 18.344 7.691 1 98.62 263 SER A C 1
ATOM 2163 O O . SER A 1 263 ? 21.5 18.844 6.695 1 98.62 263 SER A O 1
ATOM 2165 N N . TRP A 1 264 ? 20.672 19.078 8.781 1 98.56 264 TRP A N 1
ATOM 2166 C CA . TRP A 1 264 ? 21.047 20.484 8.883 1 98.56 264 TRP A CA 1
ATOM 2167 C C . TRP A 1 264 ? 22.562 20.641 8.891 1 98.56 264 TRP A C 1
ATOM 2169 O O . TRP A 1 264 ? 23.094 21.547 8.258 1 98.56 264 TRP A O 1
ATOM 2179 N N . GLY A 1 265 ? 23.25 19.719 9.562 1 98.06 265 GLY A N 1
ATOM 2180 C CA . GLY A 1 265 ? 24.688 19.781 9.781 1 98.06 265 GLY A CA 1
ATOM 2181 C C . GLY A 1 265 ? 25.484 19.547 8.516 1 98.06 265 GLY A C 1
ATOM 2182 O O . GLY A 1 265 ? 26.656 19.906 8.445 1 98.06 265 GLY A O 1
ATOM 2183 N N . LYS A 1 266 ? 24.875 18.938 7.547 1 98.12 266 LYS A N 1
ATOM 2184 C CA . LYS A 1 266 ? 25.562 18.719 6.281 1 98.12 266 LYS A CA 1
ATOM 2185 C C . LYS A 1 266 ? 25.891 20.047 5.598 1 98.12 266 LYS A C 1
ATOM 2187 O O . LYS A 1 266 ? 26.922 20.172 4.93 1 98.12 266 LYS A O 1
ATOM 2192 N N . GLY A 1 267 ? 25 21 5.793 1 98.25 267 GLY A N 1
ATOM 2193 C CA . GLY A 1 267 ? 25.203 22.328 5.23 1 98.25 267 GLY A CA 1
ATOM 2194 C C . GLY A 1 267 ? 25.812 23.312 6.223 1 98.25 267 GLY A C 1
ATOM 2195 O O . GLY A 1 267 ? 26.609 24.172 5.848 1 98.25 267 GLY A O 1
ATOM 2196 N N . TYR A 1 268 ? 25.453 23.172 7.438 1 98.19 268 TYR A N 1
ATOM 2197 C CA . TYR A 1 268 ? 25.875 24.094 8.484 1 98.19 268 TYR A CA 1
ATOM 2198 C C . TYR A 1 268 ? 26.297 23.344 9.742 1 98.19 268 TYR A C 1
ATOM 2200 O O . TYR A 1 268 ? 25.641 23.438 10.781 1 98.19 268 TYR A O 1
ATOM 2208 N N . PRO A 1 269 ? 27.469 22.734 9.719 1 97.75 269 PRO A N 1
ATOM 2209 C CA . PRO A 1 269 ? 27.906 21.922 10.859 1 97.75 269 PRO A CA 1
ATOM 2210 C C . PRO A 1 269 ? 28.094 22.75 12.133 1 97.75 269 PRO A C 1
ATOM 2212 O O . PRO A 1 269 ? 28 22.219 13.242 1 97.75 269 PRO A O 1
ATOM 2215 N N . GLU A 1 270 ? 28.312 24.047 12.031 1 96.62 270 GLU A N 1
ATOM 2216 C CA . GLU A 1 270 ? 28.578 24.938 13.164 1 96.62 270 GLU A CA 1
ATOM 2217 C C . GLU A 1 270 ? 27.359 25.078 14.055 1 96.62 270 GLU A C 1
ATOM 2219 O O . GLU A 1 270 ? 27.453 25.516 15.203 1 96.62 270 GLU A O 1
ATOM 2224 N N . VAL A 1 271 ? 26.172 24.75 13.492 1 97.81 271 VAL A N 1
ATOM 2225 C CA . VAL A 1 271 ? 24.922 24.891 14.242 1 97.81 271 VAL A CA 1
ATOM 2226 C C . VAL A 1 271 ? 24.781 23.734 15.234 1 97.81 271 VAL A C 1
ATOM 2228 O O . VAL A 1 271 ? 24.125 23.875 16.266 1 97.81 271 VAL A O 1
ATOM 2231 N N . LEU A 1 272 ? 25.422 22.594 14.977 1 98.38 272 LEU A N 1
ATOM 2232 C CA . LEU A 1 272 ? 25.266 21.375 15.773 1 98.38 272 LEU A CA 1
ATOM 2233 C C . LEU A 1 272 ? 26.375 21.25 16.812 1 98.38 272 LEU A C 1
ATOM 2235 O O . LEU A 1 272 ? 27.359 22 16.766 1 98.38 272 LEU A O 1
ATOM 2239 N N . THR A 1 273 ? 26.141 20.391 17.734 1 98.25 273 THR A N 1
ATOM 2240 C CA . THR A 1 273 ? 27.109 20.156 18.812 1 98.25 273 THR A CA 1
ATOM 2241 C C . THR A 1 273 ? 28.188 19.172 18.359 1 98.25 273 THR A C 1
ATOM 2243 O O . THR A 1 273 ? 27.891 18.141 17.766 1 98.25 273 THR A O 1
ATOM 2246 N N . LYS A 1 274 ? 29.453 19.547 18.609 1 97.75 274 LYS A N 1
ATOM 2247 C CA . LYS A 1 274 ? 30.547 18.609 18.375 1 97.75 274 LYS A CA 1
ATOM 2248 C C . LYS A 1 274 ? 30.656 17.609 19.531 1 97.75 274 LYS A C 1
ATOM 2250 O O . LYS A 1 274 ? 30.625 18 20.703 1 97.75 274 LYS A O 1
ATOM 2255 N N . CYS A 1 275 ? 30.828 16.359 19.234 1 98.19 275 CYS A N 1
ATOM 2256 C CA . CYS A 1 275 ? 30.891 15.32 20.25 1 98.19 275 CYS A CA 1
ATOM 2257 C C . CYS A 1 275 ? 32.344 15.008 20.625 1 98.19 275 CYS A C 1
ATOM 2259 O O . CYS A 1 275 ? 33.25 15.242 19.828 1 98.19 275 CYS A O 1
ATOM 2261 N N . TYR A 1 276 ? 32.5 14.57 21.734 1 97.62 276 TYR A N 1
ATOM 2262 C CA . TYR A 1 276 ? 33.812 14.266 22.266 1 97.62 276 TYR A CA 1
ATOM 2263 C C . TYR A 1 276 ? 33.875 12.844 22.812 1 97.62 276 TYR A C 1
ATOM 2265 O O . TYR A 1 276 ? 32.844 12.312 23.281 1 97.62 276 TYR A O 1
ATOM 2273 N N . ILE A 1 277 ? 34.969 12.234 22.719 1 96.12 277 ILE A N 1
ATOM 2274 C CA . ILE A 1 277 ? 35.312 10.984 23.375 1 96.12 277 ILE A CA 1
ATOM 2275 C C . ILE A 1 277 ? 36.656 11.133 24.094 1 96.12 277 ILE A C 1
ATOM 2277 O O . ILE A 1 277 ? 37.656 11.492 23.469 1 96.12 277 ILE A O 1
ATOM 2281 N N . ASN A 1 278 ? 36.75 10.828 25.391 1 94.19 278 ASN A N 1
ATOM 2282 C CA . ASN A 1 278 ? 37.938 10.945 26.203 1 94.19 278 ASN A CA 1
ATOM 2283 C C . ASN A 1 278 ? 38.594 12.328 26.047 1 94.19 278 ASN A C 1
ATOM 2285 O O . ASN A 1 278 ? 39.812 12.43 25.828 1 94.19 278 ASN A O 1
ATOM 2289 N N . GLY A 1 279 ? 37.781 13.344 25.953 1 92.25 279 GLY A N 1
ATOM 2290 C CA . GLY A 1 279 ? 38.25 14.719 25.969 1 92.25 279 GLY A CA 1
ATOM 2291 C C . GLY A 1 279 ? 38.656 15.227 24.594 1 92.25 279 GLY A C 1
ATOM 2292 O O . GLY A 1 279 ? 39 16.391 24.438 1 92.25 279 GLY A O 1
ATOM 2293 N N . GLU A 1 280 ? 38.531 14.383 23.562 1 96.38 280 GLU A N 1
ATOM 2294 C CA . GLU A 1 280 ? 38.906 14.766 22.203 1 96.38 280 GLU A CA 1
ATOM 2295 C C . GLU A 1 280 ? 37.688 14.703 21.281 1 96.38 280 GLU A C 1
ATOM 2297 O O . GLU A 1 280 ? 36.781 13.891 21.484 1 96.38 280 GLU A O 1
ATOM 2302 N N . LEU A 1 281 ? 37.781 15.672 20.281 1 96.62 281 LEU A N 1
ATOM 2303 C CA . LEU A 1 281 ? 36.719 15.617 19.266 1 96.62 281 LEU A CA 1
ATOM 2304 C C . LEU A 1 281 ? 36.688 14.242 18.609 1 96.62 281 LEU A C 1
ATOM 2306 O O . LEU A 1 281 ? 37.719 13.68 18.266 1 96.62 281 LEU A O 1
ATOM 2310 N N . ASP A 1 282 ? 35.5 13.672 18.5 1 96.56 282 ASP A N 1
ATOM 2311 C CA . ASP A 1 282 ? 35.438 12.344 17.891 1 96.56 282 ASP A CA 1
ATOM 2312 C C . ASP A 1 282 ? 35 12.43 16.422 1 96.56 282 ASP A C 1
ATOM 2314 O O . ASP A 1 282 ? 34.875 11.406 15.758 1 96.56 282 ASP A O 1
ATOM 2318 N N . GLY A 1 283 ? 34.75 13.594 15.945 1 96.12 283 GLY A N 1
ATOM 2319 C CA . GLY A 1 283 ? 34.469 13.812 14.539 1 96.12 283 GLY A CA 1
ATOM 2320 C C . GLY A 1 283 ? 33 13.766 14.203 1 96.12 283 GLY A C 1
ATOM 2321 O O . GLY A 1 283 ? 32.594 14.055 13.062 1 96.12 283 GLY A O 1
ATOM 2322 N N . THR A 1 284 ? 32.125 13.484 15.156 1 97 284 THR A N 1
ATOM 2323 C CA . THR A 1 284 ? 30.688 13.398 14.906 1 97 284 THR A CA 1
ATOM 2324 C C . THR A 1 284 ? 29.969 14.617 15.469 1 97 284 THR A C 1
ATOM 2326 O O . THR A 1 284 ? 30.562 15.414 16.203 1 97 284 THR A O 1
ATOM 2329 N N . LEU A 1 285 ? 28.719 14.766 14.961 1 97.69 285 LEU A N 1
ATOM 2330 C CA . LEU A 1 285 ? 27.875 15.875 15.398 1 97.69 285 LEU A CA 1
ATOM 2331 C C . LEU A 1 285 ? 26.641 15.359 16.109 1 97.69 285 LEU A C 1
ATOM 2333 O O . LEU A 1 285 ? 26.156 14.258 15.812 1 97.69 285 LEU A O 1
ATOM 2337 N N . GLY A 1 286 ? 26.203 16.094 17.094 1 98 286 GLY A N 1
ATOM 2338 C CA . GLY A 1 286 ? 24.969 15.781 17.812 1 98 286 GLY A CA 1
ATOM 2339 C C . GLY A 1 286 ? 23.875 16.797 17.594 1 98 286 GLY A C 1
ATOM 2340 O O . GLY A 1 286 ? 23.828 17.453 16.547 1 98 286 GLY A O 1
ATOM 2341 N N . PRO A 1 287 ? 22.891 16.891 18.516 1 98.31 287 PRO A N 1
ATOM 2342 C CA . PRO A 1 287 ? 21.812 17.875 18.375 1 98.31 287 PRO A CA 1
ATOM 2343 C C . PRO A 1 287 ? 22.312 19.312 18.344 1 98.31 287 PRO A C 1
ATOM 2345 O O . PRO A 1 287 ? 23.5 19.562 18.594 1 98.31 287 PRO A O 1
ATOM 2348 N N . ILE A 1 288 ? 21.453 20.234 17.969 1 98.5 288 ILE A N 1
ATOM 2349 C CA . ILE A 1 288 ? 21.797 21.641 17.906 1 98.5 288 ILE A CA 1
ATOM 2350 C C . ILE A 1 288 ? 22.484 22.062 19.203 1 98.5 288 ILE A C 1
ATOM 2352 O O . ILE A 1 288 ? 22.078 21.641 20.297 1 98.5 288 ILE A O 1
ATOM 2356 N N . ASN A 1 289 ? 23.516 22.844 19.062 1 98.19 289 ASN A N 1
ATOM 2357 C CA . ASN A 1 289 ? 24.234 23.344 20.234 1 98.19 289 ASN A CA 1
ATOM 2358 C C . ASN A 1 289 ? 23.422 24.391 21 1 98.19 289 ASN A C 1
ATOM 2360 O O . ASN A 1 289 ? 23.188 25.484 20.5 1 98.19 289 ASN A O 1
ATOM 2364 N N . PRO A 1 290 ? 22.984 24.125 22.172 1 97.62 290 PRO A N 1
ATOM 2365 C CA . PRO A 1 290 ? 22.031 24.969 22.891 1 97.62 290 PRO A CA 1
ATOM 2366 C C . PRO A 1 290 ? 22.719 26.125 23.641 1 97.62 290 PRO A C 1
ATOM 2368 O O . PRO A 1 290 ? 22.047 26.922 24.297 1 97.62 290 PRO A O 1
ATOM 2371 N N . ILE A 1 291 ? 24.031 26.25 23.578 1 96.81 291 ILE A N 1
ATOM 2372 C CA . ILE A 1 291 ? 24.703 27.281 24.359 1 96.81 291 ILE A CA 1
ATOM 2373 C C . ILE A 1 291 ? 25.391 28.266 23.438 1 96.81 291 ILE A C 1
ATOM 2375 O O . ILE A 1 291 ? 26 29.234 23.891 1 96.81 291 ILE A O 1
ATOM 2379 N N . ASN A 1 292 ? 25.328 28.031 22.203 1 92.31 292 ASN A N 1
ATOM 2380 C CA . ASN A 1 292 ? 26.031 28.828 21.203 1 92.31 292 ASN A CA 1
ATOM 2381 C C . ASN A 1 292 ? 25.125 29.906 20.625 1 92.31 292 ASN A C 1
ATOM 2383 O O . ASN A 1 292 ? 24.016 29.625 20.172 1 92.31 292 ASN A O 1
ATOM 2387 N N . ASN A 1 293 ? 25.609 31.125 20.516 1 93.06 293 ASN A N 1
ATOM 2388 C CA . ASN A 1 293 ? 24.859 32.25 19.938 1 93.06 293 ASN A CA 1
ATOM 2389 C C . ASN A 1 293 ? 24.641 32.062 18.438 1 93.06 293 ASN A C 1
ATOM 2391 O O . ASN A 1 293 ? 23.641 32.5 17.891 1 93.06 293 ASN A O 1
ATOM 2395 N N . PHE A 1 294 ? 25.547 31.453 17.891 1 95.19 294 PHE A N 1
ATOM 2396 C CA . PHE A 1 294 ? 25.438 31.203 16.453 1 95.19 294 PHE A CA 1
ATOM 2397 C C . PHE A 1 294 ? 24.188 30.375 16.141 1 95.19 294 PHE A C 1
ATOM 2399 O O . PHE A 1 294 ? 23.469 30.672 15.18 1 95.19 294 PHE A O 1
ATOM 2406 N N . SER A 1 295 ? 23.984 29.328 16.938 1 96.69 295 SER A N 1
ATOM 2407 C CA . SER A 1 295 ? 22.828 28.469 16.734 1 96.69 295 SER A CA 1
ATOM 2408 C C . SER A 1 295 ? 21.531 29.266 16.859 1 96.69 295 SER A C 1
ATOM 2410 O O . SER A 1 295 ? 20.609 29.094 16.047 1 96.69 295 SER A O 1
ATOM 2412 N N . TYR A 1 296 ? 21.469 30.156 17.812 1 97.88 296 TYR A N 1
ATOM 2413 C CA . TYR A 1 296 ? 20.25 30.922 18.031 1 97.88 296 TYR A CA 1
ATOM 2414 C C . TYR A 1 296 ? 20.062 31.953 16.922 1 97.88 296 TYR A C 1
ATOM 2416 O O . TYR A 1 296 ? 18.922 32.219 16.484 1 97.88 296 TYR A O 1
ATOM 2424 N N . ASN A 1 297 ? 21.156 32.594 16.5 1 98.12 297 ASN A N 1
ATOM 2425 C CA . ASN A 1 297 ? 21.062 33.5 15.383 1 98.12 297 ASN A CA 1
ATOM 2426 C C . ASN A 1 297 ? 20.609 32.812 14.109 1 98.12 297 ASN A C 1
ATOM 2428 O O . ASN A 1 297 ? 19.812 33.344 13.344 1 98.12 297 ASN A O 1
ATOM 2432 N N . PHE A 1 298 ? 21.172 31.672 13.898 1 98.19 298 PHE A N 1
ATOM 2433 C CA . PHE A 1 298 ? 20.781 30.844 12.758 1 98.19 298 PHE A CA 1
ATOM 2434 C C . PHE A 1 298 ? 19.281 30.547 12.789 1 98.19 298 PHE A C 1
ATOM 2436 O O . PHE A 1 298 ? 18.578 30.781 11.805 1 98.19 298 PHE A O 1
ATOM 2443 N N . VAL A 1 299 ? 18.797 30.062 13.883 1 98.38 299 VAL A N 1
ATOM 2444 C CA . VAL A 1 299 ? 17.391 29.703 14.031 1 98.38 299 VAL A CA 1
ATOM 2445 C C . VAL A 1 299 ? 16.516 30.938 13.875 1 98.38 299 VAL A C 1
ATOM 2447 O O . VAL A 1 299 ? 15.453 30.891 13.25 1 98.38 299 VAL A O 1
ATOM 2450 N N . SER A 1 300 ? 16.984 32 14.477 1 98.38 300 SER A N 1
ATOM 2451 C CA . SER A 1 300 ? 16.25 33.281 14.383 1 98.38 300 SER A CA 1
ATOM 2452 C C . SER A 1 300 ? 16.031 33.656 12.93 1 98.38 300 SER A C 1
ATOM 2454 O O . SER A 1 300 ? 14.906 34 12.531 1 98.38 300 SER A O 1
ATOM 2456 N N . GLN A 1 301 ? 17.047 33.594 12.164 1 98.62 301 GLN A N 1
ATOM 2457 C CA . GLN A 1 301 ? 16.969 33.969 10.758 1 98.62 301 GLN A CA 1
ATOM 2458 C C . GLN A 1 301 ? 16.094 32.969 9.977 1 98.62 301 GLN A C 1
ATOM 2460 O O . GLN A 1 301 ? 15.312 33.375 9.117 1 98.62 301 GLN A O 1
ATOM 2465 N N . LEU A 1 302 ? 16.25 31.719 10.258 1 98.75 302 LEU A N 1
ATOM 2466 C CA . LEU A 1 302 ? 15.438 30.719 9.594 1 98.75 302 LEU A CA 1
ATOM 2467 C C . LEU A 1 302 ? 13.961 30.906 9.93 1 98.75 302 LEU A C 1
ATOM 2469 O O . LEU A 1 302 ? 13.109 30.828 9.039 1 98.75 302 LEU A O 1
ATOM 2473 N N . TYR A 1 303 ? 13.656 31.141 11.188 1 98.56 303 TYR A N 1
ATOM 2474 C CA . TYR A 1 303 ? 12.273 31.359 11.602 1 98.56 303 TYR A CA 1
ATOM 2475 C C . TYR A 1 303 ? 11.672 32.594 10.922 1 98.56 303 TYR A C 1
ATOM 2477 O O . TYR A 1 303 ? 10.523 32.562 10.492 1 98.56 303 TYR A O 1
ATOM 2485 N N . LYS A 1 304 ? 12.461 33.625 10.844 1 98.19 304 LYS A N 1
ATOM 2486 C CA . LYS A 1 304 ? 11.992 34.812 10.148 1 98.19 304 LYS A CA 1
ATOM 2487 C C . LYS A 1 304 ? 11.555 34.469 8.727 1 98.19 304 LYS A C 1
ATOM 2489 O O . LYS A 1 304 ? 10.5 34.938 8.273 1 98.19 304 LYS A O 1
ATOM 2494 N N . GLU A 1 305 ? 12.359 33.688 8.094 1 98.5 305 GLU A N 1
ATOM 2495 C CA . GLU A 1 305 ? 12 33.25 6.75 1 98.5 305 GLU A CA 1
ATOM 2496 C C . GLU A 1 305 ? 10.742 32.406 6.77 1 98.5 305 GLU A C 1
ATOM 2498 O O . GLU A 1 305 ? 9.812 32.625 5.988 1 98.5 305 GLU A O 1
ATOM 2503 N N . LEU A 1 306 ? 10.688 31.406 7.613 1 98.69 306 LEU A N 1
ATOM 2504 C CA . LEU A 1 306 ? 9.594 30.438 7.652 1 98.69 306 LEU A CA 1
ATOM 2505 C C . LEU A 1 306 ? 8.273 31.125 7.973 1 98.69 306 LEU A C 1
ATOM 2507 O O . LEU A 1 306 ? 7.227 30.75 7.43 1 98.69 306 LEU A O 1
ATOM 2511 N N . PHE A 1 307 ? 8.305 32.156 8.82 1 98.25 307 PHE A N 1
ATOM 2512 C CA . PHE A 1 307 ? 7.082 32.844 9.188 1 98.25 307 PHE A CA 1
ATOM 2513 C C . PHE A 1 307 ? 6.566 33.688 8.023 1 98.25 307 PHE A C 1
ATOM 2515 O O . PHE A 1 307 ? 5.379 34.031 7.961 1 98.25 307 PHE A O 1
ATOM 2522 N N . ASN A 1 308 ? 7.441 34 7.145 1 97 308 ASN A N 1
ATOM 2523 C CA . ASN A 1 308 ? 7.02 34.688 5.938 1 97 308 ASN A CA 1
ATOM 2524 C C . ASN A 1 308 ? 6.484 33.719 4.883 1 97 308 ASN A C 1
ATOM 2526 O O . ASN A 1 308 ? 5.605 34.094 4.098 1 97 308 ASN A O 1
ATOM 2530 N N . VAL A 1 309 ? 7 32.562 4.895 1 98.25 309 VAL A N 1
ATOM 2531 C CA . VAL A 1 309 ? 6.613 31.562 3.891 1 98.25 309 VAL A CA 1
ATOM 2532 C C . VAL A 1 309 ? 5.305 30.891 4.301 1 98.25 309 VAL A C 1
ATOM 2534 O O . VAL A 1 309 ? 4.402 30.734 3.48 1 98.25 309 VAL A O 1
ATOM 2537 N N . PHE A 1 310 ? 5.164 30.484 5.527 1 98.5 310 PHE A N 1
ATOM 2538 C CA . PHE A 1 310 ? 3.994 29.766 6.02 1 98.5 310 PHE A CA 1
ATOM 2539 C C . PHE A 1 310 ? 3.002 30.719 6.668 1 98.5 310 PHE A C 1
ATOM 2541 O O . PHE A 1 310 ? 3.312 31.359 7.676 1 98.5 310 PHE A O 1
ATOM 2548 N N . PRO A 1 311 ? 1.829 30.734 6.191 1 97.12 311 PRO A N 1
ATOM 2549 C CA . PRO A 1 311 ? 0.851 31.688 6.715 1 97.12 311 PRO A CA 1
ATOM 2550 C C . PRO A 1 311 ? 0.214 31.219 8.023 1 97.12 311 PRO A C 1
ATOM 2552 O O . PRO A 1 311 ? -0.432 32 8.711 1 97.12 311 PRO A O 1
ATOM 2555 N N . ASP A 1 312 ? 0.351 29.969 8.352 1 97.56 312 ASP A N 1
ATOM 2556 C CA . ASP A 1 312 ? -0.299 29.453 9.555 1 97.56 312 ASP A CA 1
ATOM 2557 C C . ASP A 1 312 ? 0.34 30.031 10.812 1 97.56 312 ASP A C 1
ATOM 2559 O O . ASP A 1 312 ? 1.553 30.25 10.859 1 97.56 312 ASP A O 1
ATOM 2563 N N . ASN A 1 313 ? -0.49 30.219 11.82 1 97.38 313 ASN A N 1
ATOM 2564 C CA . ASN A 1 313 ? -0.003 30.797 13.07 1 97.38 313 ASN A CA 1
ATOM 2565 C C . ASN A 1 313 ? 0.515 29.719 14.023 1 97.38 313 ASN A C 1
ATOM 2567 O O . ASN A 1 313 ? 1.044 30.031 15.086 1 97.38 313 ASN A O 1
ATOM 2571 N N . TRP A 1 314 ? 0.326 28.516 13.68 1 98.31 314 TRP A N 1
ATOM 2572 C CA . TRP A 1 314 ? 0.884 27.422 14.484 1 98.31 314 TRP A CA 1
ATOM 2573 C C . TRP A 1 314 ? 2.176 26.906 13.875 1 98.31 314 TRP A C 1
ATOM 2575 O O . TRP A 1 314 ? 2.273 26.75 12.656 1 98.31 314 TRP A O 1
ATOM 2585 N N . PHE A 1 315 ? 3.133 26.75 14.664 1 98.44 315 PHE A N 1
ATOM 2586 C CA . PHE A 1 315 ? 4.453 26.297 14.242 1 98.44 315 PHE A CA 1
ATOM 2587 C C . PHE A 1 315 ? 4.98 25.219 15.18 1 98.44 315 PHE A C 1
ATOM 2589 O O . PHE A 1 315 ? 5.133 25.453 16.375 1 98.44 315 PHE A O 1
ATOM 2596 N N . HIS A 1 316 ? 5.234 24.031 14.672 1 98.75 316 HIS A N 1
ATOM 2597 C CA . HIS A 1 316 ? 5.691 22.906 15.5 1 98.75 316 HIS A CA 1
ATOM 2598 C C . HIS A 1 316 ? 7.207 22.938 15.664 1 98.75 316 HIS A C 1
ATOM 2600 O O . HIS A 1 316 ? 7.945 22.828 14.68 1 98.75 316 HIS A O 1
ATOM 2606 N N . LEU A 1 317 ? 7.676 22.922 16.906 1 98.12 317 LEU A N 1
ATOM 2607 C CA . LEU A 1 317 ? 9.094 23.109 17.203 1 98.12 317 LEU A CA 1
ATOM 2608 C C . LEU A 1 317 ? 9.789 21.766 17.391 1 98.12 317 LEU A C 1
ATOM 2610 O O . LEU A 1 317 ? 11.016 21.703 17.453 1 98.12 317 LEU A O 1
ATOM 2614 N N . GLY A 1 318 ? 9.039 20.75 17.484 1 98.19 318 GLY A N 1
ATOM 2615 C CA . GLY A 1 318 ? 9.609 19.453 17.766 1 98.19 318 GLY A CA 1
ATOM 2616 C C . GLY A 1 318 ? 9.93 19.234 19.234 1 98.19 318 GLY A C 1
ATOM 2617 O O . GLY A 1 318 ? 9.086 19.484 20.094 1 98.19 318 GLY A O 1
ATOM 2618 N N . GLY A 1 319 ? 11.078 18.734 19.484 1 97.38 319 GLY A N 1
ATOM 2619 C CA . GLY A 1 319 ? 11.547 18.547 20.844 1 97.38 319 GLY A CA 1
ATOM 2620 C C . GLY A 1 319 ? 11.484 17.109 21.312 1 97.38 319 GLY A C 1
ATOM 2621 O O . GLY A 1 319 ? 11.727 16.828 22.484 1 97.38 319 GLY A O 1
ATOM 2622 N N . ASP A 1 320 ? 11.18 16.188 20.359 1 96.38 320 ASP A N 1
ATOM 2623 C CA . ASP A 1 320 ? 11.047 14.781 20.75 1 96.38 320 ASP A CA 1
ATOM 2624 C C . ASP A 1 320 ? 12.391 14.062 20.672 1 96.38 320 ASP A C 1
ATOM 2626 O O . ASP A 1 320 ? 13.258 14.43 19.875 1 96.38 320 ASP A O 1
ATOM 2630 N N . GLU A 1 321 ? 12.672 13.125 21.562 1 95.38 321 GLU A N 1
ATOM 2631 C CA . GLU A 1 321 ? 13.695 12.094 21.516 1 95.38 321 GLU A CA 1
ATOM 2632 C C . GLU A 1 321 ? 15.086 12.703 21.344 1 95.38 321 GLU A C 1
ATOM 2634 O O . GLU A 1 321 ? 15.898 12.195 20.578 1 95.38 321 GLU A O 1
ATOM 2639 N N . VAL A 1 322 ? 15.414 13.773 22 1 96.81 322 VAL A N 1
ATOM 2640 C CA . VAL A 1 322 ? 16.734 14.375 21.938 1 96.81 322 VAL A CA 1
ATOM 2641 C C . VAL A 1 322 ? 17.75 13.477 22.641 1 96.81 322 VAL A C 1
ATOM 2643 O O . VAL A 1 322 ? 17.531 13.07 23.797 1 96.81 322 VAL A O 1
ATOM 2646 N N . GLU A 1 323 ? 18.797 13.18 21.938 1 95.25 323 GLU A N 1
ATOM 2647 C CA . GLU A 1 323 ? 19.891 12.406 22.547 1 95.25 323 GLU A CA 1
ATOM 2648 C C . GLU A 1 323 ? 20.891 13.32 23.234 1 95.25 323 GLU A C 1
ATOM 2650 O O . GLU A 1 323 ? 21.484 14.203 22.609 1 95.25 323 GLU A O 1
ATOM 2655 N N . TYR A 1 324 ? 21.219 12.953 24.547 1 96.62 324 TYR A N 1
ATOM 2656 C CA . TYR A 1 324 ? 22 13.883 25.344 1 96.62 324 TYR A CA 1
ATOM 2657 C C . TYR A 1 324 ? 23.469 13.477 25.375 1 96.62 324 TYR A C 1
ATOM 2659 O O . TYR A 1 324 ? 24.312 14.203 25.891 1 96.62 324 TYR A O 1
ATOM 2667 N N . HIS A 1 325 ? 23.812 12.336 24.734 1 96.81 325 HIS A N 1
ATOM 2668 C CA . HIS A 1 325 ? 25.172 11.812 24.828 1 96.81 325 HIS A CA 1
ATOM 2669 C C . HIS A 1 325 ? 26.203 12.82 24.328 1 96.81 325 HIS A C 1
ATOM 2671 O O . HIS A 1 325 ? 27.219 13.062 24.969 1 96.81 325 HIS A O 1
ATOM 2677 N N . CYS A 1 326 ? 25.906 13.391 23.219 1 97.94 326 CYS A N 1
ATOM 2678 C CA . CYS A 1 326 ? 26.828 14.359 22.641 1 97.94 326 CYS A CA 1
ATOM 2679 C C . CYS A 1 326 ? 26.906 15.609 23.5 1 97.94 326 CYS A C 1
ATOM 2681 O O . CYS A 1 326 ? 28 16.141 23.734 1 97.94 326 CYS A O 1
ATOM 2683 N N . TRP A 1 327 ? 25.781 16.141 24.031 1 98 327 TRP A N 1
ATOM 2684 C CA . TRP A 1 327 ? 25.797 17.266 24.953 1 98 327 TRP A CA 1
ATOM 2685 C C . TRP A 1 327 ? 26.641 16.984 26.188 1 98 327 TRP A C 1
ATOM 2687 O O . TRP A 1 327 ? 27.453 17.812 26.594 1 98 327 TRP A O 1
ATOM 2697 N N . ARG A 1 328 ? 26.547 15.781 26.688 1 97.5 328 ARG A N 1
ATOM 2698 C CA . ARG A 1 328 ? 27.25 15.359 27.891 1 97.5 328 ARG A CA 1
ATOM 2699 C C . ARG A 1 328 ? 28.75 15.258 27.641 1 97.5 328 ARG A C 1
ATOM 2701 O O . ARG A 1 328 ? 29.547 15.422 28.562 1 97.5 328 ARG A O 1
ATOM 2708 N N . SER A 1 329 ? 29.109 15.031 26.438 1 97.75 329 SER A N 1
ATOM 2709 C CA . SER A 1 329 ? 30.516 14.805 26.109 1 97.75 329 SER A CA 1
ATOM 2710 C C . SER A 1 329 ? 31.25 16.109 25.875 1 97.75 329 SER A C 1
ATOM 2712 O O . SER A 1 329 ? 32.5 16.156 25.906 1 97.75 329 SER A O 1
ATOM 2714 N N . ASN A 1 330 ? 30.594 17.234 25.609 1 97.81 330 ASN A N 1
ATOM 2715 C CA . ASN A 1 330 ? 31.188 18.5 25.188 1 97.81 330 ASN A CA 1
ATOM 2716 C C . ASN A 1 330 ? 31.641 19.344 26.375 1 97.81 330 ASN A C 1
ATOM 2718 O O . ASN A 1 330 ? 30.812 19.75 27.188 1 97.81 330 ASN A O 1
ATOM 2722 N N . PRO A 1 331 ? 32.906 19.672 26.438 1 97.38 331 PRO A N 1
ATOM 2723 C CA . PRO A 1 331 ? 33.406 20.375 27.625 1 97.38 331 PRO A CA 1
ATOM 2724 C C . PRO A 1 331 ? 32.812 21.766 27.781 1 97.38 331 PRO A C 1
ATOM 2726 O O . PRO A 1 331 ? 32.625 22.234 28.906 1 97.38 331 PRO A O 1
ATOM 2729 N N . LEU A 1 332 ? 32.531 22.438 26.766 1 97.31 332 LEU A N 1
ATOM 2730 C CA . LEU A 1 332 ? 31.906 23.75 26.844 1 97.31 332 LEU A CA 1
ATOM 2731 C C . LEU A 1 332 ? 30.5 23.672 27.422 1 97.31 332 LEU A C 1
ATOM 2733 O O . LEU A 1 332 ? 30.078 24.531 28.188 1 97.31 332 LEU A O 1
ATOM 2737 N N . ILE A 1 333 ? 29.75 22.594 27.062 1 98.12 333 ILE A N 1
ATOM 2738 C CA . ILE A 1 333 ? 28.391 22.422 27.562 1 98.12 333 ILE A CA 1
ATOM 2739 C C . ILE A 1 333 ? 28.438 22 29.031 1 98.12 333 ILE A C 1
ATOM 2741 O O . ILE A 1 333 ? 27.609 22.453 29.844 1 98.12 333 ILE A O 1
ATOM 2745 N N . ILE A 1 334 ? 29.422 21.156 29.344 1 97.31 334 ILE A N 1
ATOM 2746 C CA . ILE A 1 334 ? 29.594 20.766 30.734 1 97.31 334 ILE A CA 1
ATOM 2747 C C . ILE A 1 334 ? 29.812 22 31.609 1 97.31 334 ILE A C 1
ATOM 2749 O O . ILE A 1 334 ? 29.219 22.141 32.688 1 97.31 334 ILE A O 1
ATOM 2753 N N . GLU A 1 335 ? 30.656 22.891 31.125 1 97.25 335 GLU A N 1
ATOM 2754 C CA . GLU A 1 335 ? 30.922 24.125 31.844 1 97.25 335 GLU A CA 1
ATOM 2755 C C . GLU A 1 335 ? 29.656 24.969 31.953 1 97.25 335 GLU A C 1
ATOM 2757 O O . GLU A 1 335 ? 29.391 25.562 33 1 97.25 335 GLU A O 1
ATOM 2762 N N . PHE A 1 336 ? 28.953 25.062 30.938 1 97.81 336 PHE A N 1
ATOM 2763 C CA . PHE A 1 336 ? 27.703 25.812 30.938 1 97.81 336 PHE A CA 1
ATOM 2764 C C . PHE A 1 336 ? 26.719 25.25 31.938 1 97.81 336 PHE A C 1
ATOM 2766 O O . PHE A 1 336 ? 26.062 26 32.688 1 97.81 336 PHE A O 1
ATOM 2773 N N . MET A 1 337 ? 26.578 23.906 31.969 1 97.94 337 MET A N 1
ATOM 2774 C CA . MET A 1 337 ? 25.688 23.219 32.906 1 97.94 337 MET A CA 1
ATOM 2775 C C . MET A 1 337 ? 26.031 23.609 34.344 1 97.94 337 MET A C 1
ATOM 2777 O O . MET A 1 337 ? 25.125 23.828 35.156 1 97.94 337 MET A O 1
ATOM 2781 N N . LYS A 1 338 ? 27.312 23.75 34.594 1 97.19 338 LYS A N 1
ATOM 2782 C CA . LYS A 1 338 ? 27.766 24.156 35.906 1 97.19 338 LYS A CA 1
ATOM 2783 C C . LYS A 1 338 ? 27.391 25.609 36.219 1 97.19 338 LYS A C 1
ATOM 2785 O O . LYS A 1 338 ? 26.891 25.922 37.281 1 97.19 338 LYS A O 1
ATOM 2790 N N . GLN A 1 339 ? 27.641 26.391 35.312 1 97.62 339 GLN A N 1
ATOM 2791 C CA . GLN A 1 339 ? 27.359 27.812 35.438 1 97.62 339 GLN A CA 1
ATOM 2792 C C . GLN A 1 339 ? 25.875 28.047 35.688 1 97.62 339 GLN A C 1
ATOM 2794 O O . GLN A 1 339 ? 25.5 28.906 36.5 1 97.62 339 GLN A O 1
ATOM 2799 N N . MET A 1 340 ? 25.031 27.281 35.062 1 96.75 340 MET A N 1
ATOM 2800 C CA . MET A 1 340 ? 23.594 27.453 35.125 1 96.75 340 MET A CA 1
ATOM 2801 C C . MET A 1 340 ? 23.016 26.688 36.312 1 96.75 340 MET A C 1
ATOM 2803 O O . MET A 1 340 ? 21.812 26.797 36.594 1 96.75 340 MET A O 1
ATOM 2807 N N . LYS A 1 341 ? 23.906 25.891 36.938 1 97.25 341 LYS A N 1
ATOM 2808 C CA . LYS A 1 341 ? 23.516 25.078 38.094 1 97.25 341 LYS A CA 1
ATOM 2809 C C . LYS A 1 341 ? 22.453 24.047 37.688 1 97.25 341 LYS A C 1
ATOM 2811 O O . LYS A 1 341 ? 21.469 23.875 38.406 1 97.25 341 LYS A O 1
ATOM 2816 N N . PHE A 1 342 ? 22.609 23.516 36.531 1 96.31 342 PHE A N 1
ATOM 2817 C CA . PHE A 1 342 ? 21.703 22.484 36.031 1 96.31 342 PHE A CA 1
ATOM 2818 C C . PHE A 1 342 ? 22.141 21.109 36.531 1 96.31 342 PHE A C 1
ATOM 2820 O O . PHE A 1 342 ? 21.375 20.156 36.469 1 96.31 342 PHE A O 1
ATOM 2827 N N . GLY A 1 343 ? 23.375 21.031 37.094 1 94.75 343 GLY A N 1
ATOM 2828 C CA . GLY A 1 343 ? 23.922 19.734 37.438 1 94.75 343 GLY A CA 1
ATOM 2829 C C . GLY A 1 343 ? 24.078 18.812 36.25 1 94.75 343 GLY A C 1
ATOM 2830 O O . GLY A 1 343 ? 24.625 19.203 35.219 1 94.75 343 GLY A O 1
ATOM 2831 N N . ASP A 1 344 ? 23.625 17.531 36.344 1 94.81 344 ASP A N 1
ATOM 2832 C CA . ASP A 1 344 ? 23.688 16.547 35.281 1 94.81 344 ASP A CA 1
ATOM 2833 C C . ASP A 1 344 ? 22.328 16.359 34.625 1 94.81 344 ASP A C 1
ATOM 2835 O O . ASP A 1 344 ? 22.078 15.344 33.938 1 94.81 344 ASP A O 1
ATOM 2839 N N . ASP A 1 345 ? 21.438 17.297 34.812 1 96.44 345 ASP A N 1
ATOM 2840 C CA . ASP A 1 345 ? 20.078 17.203 34.281 1 96.44 345 ASP A CA 1
ATOM 2841 C C . ASP A 1 345 ? 19.969 17.891 32.938 1 96.44 345 ASP A C 1
ATOM 2843 O O . ASP A 1 345 ? 19.562 19.047 32.844 1 96.44 345 ASP A O 1
ATOM 2847 N N . TYR A 1 346 ? 20.156 17.188 31.938 1 96.75 346 TYR A N 1
ATOM 2848 C CA . TYR A 1 346 ? 20.172 17.734 30.578 1 96.75 346 TYR A CA 1
ATOM 2849 C C . TYR A 1 346 ? 18.766 18 30.078 1 96.75 346 TYR A C 1
ATOM 2851 O O . TYR A 1 346 ? 18.562 18.656 29.062 1 96.75 346 TYR A O 1
ATOM 2859 N N . HIS A 1 347 ? 17.75 17.547 30.781 1 95.81 347 HIS A N 1
ATOM 2860 C CA . HIS A 1 347 ? 16.375 17.969 30.5 1 95.81 347 HIS A CA 1
ATOM 2861 C C . HIS A 1 347 ? 16.219 19.469 30.703 1 95.81 347 HIS A C 1
ATOM 2863 O O . HIS A 1 347 ? 15.492 20.125 29.938 1 95.81 347 HIS A O 1
ATOM 2869 N N . ARG A 1 348 ? 16.859 19.953 31.656 1 94.56 348 ARG A N 1
ATOM 2870 C CA . ARG A 1 348 ? 16.812 21.391 31.922 1 94.56 348 ARG A CA 1
ATOM 2871 C C . ARG A 1 348 ? 17.484 22.172 30.797 1 94.56 348 ARG A C 1
ATOM 2873 O O . ARG A 1 348 ? 17.047 23.281 30.469 1 94.56 348 ARG A O 1
ATOM 2880 N N . LEU A 1 349 ? 18.578 21.578 30.281 1 96.56 349 LEU A N 1
ATOM 2881 C CA . LEU A 1 349 ? 19.25 22.219 29.156 1 96.56 349 LEU A CA 1
ATOM 2882 C C . LEU A 1 349 ? 18.312 22.281 27.938 1 96.56 349 LEU A C 1
ATOM 2884 O O . LEU A 1 349 ? 18.266 23.281 27.234 1 96.56 349 LEU A O 1
ATOM 2888 N N . GLU A 1 350 ? 17.609 21.188 27.688 1 96.38 350 GLU A N 1
ATOM 2889 C CA . GLU A 1 350 ? 16.625 21.172 26.625 1 96.38 350 GLU A CA 1
ATOM 2890 C C . GLU A 1 350 ? 15.547 22.219 26.859 1 96.38 350 GLU A C 1
ATOM 2892 O O . GLU A 1 350 ? 15.141 22.922 25.922 1 96.38 350 GLU A O 1
ATOM 2897 N N . GLY A 1 351 ? 15.062 22.297 28.062 1 93.62 351 GLY A N 1
ATOM 2898 C CA . GLY A 1 351 ? 14.102 23.328 28.422 1 93.62 351 GLY A CA 1
ATOM 2899 C C . GLY A 1 351 ? 14.617 24.734 28.172 1 93.62 351 GLY A C 1
ATOM 2900 O O . GLY A 1 351 ? 13.875 25.594 27.703 1 93.62 351 GLY A O 1
ATOM 2901 N N . TYR A 1 352 ? 15.875 24.969 28.562 1 94 352 TYR A N 1
ATOM 2902 C CA . TYR A 1 352 ? 16.516 26.25 28.312 1 94 352 TYR A CA 1
ATOM 2903 C C . TYR A 1 352 ? 16.5 26.594 26.828 1 94 352 TYR A C 1
ATOM 2905 O O . TYR A 1 352 ? 16.172 27.719 26.453 1 94 352 TYR A O 1
ATOM 2913 N N . TYR A 1 353 ? 16.875 25.625 26.031 1 96.06 353 TYR A N 1
ATOM 2914 C CA . TYR A 1 353 ? 16.875 25.797 24.578 1 96.06 353 TYR A CA 1
ATOM 2915 C C . TYR A 1 353 ? 15.492 26.188 24.062 1 96.06 353 TYR A C 1
ATOM 2917 O O . TYR A 1 353 ? 15.352 27.141 23.297 1 96.06 353 TYR A O 1
ATOM 2925 N N . ILE A 1 354 ? 14.453 25.484 24.484 1 95.5 354 ILE A N 1
ATOM 2926 C CA . ILE A 1 354 ? 13.094 25.703 24.016 1 95.5 354 ILE A CA 1
ATOM 2927 C C . ILE A 1 354 ? 12.609 27.078 24.469 1 95.5 354 ILE A C 1
ATOM 2929 O O . ILE A 1 354 ? 11.914 27.781 23.703 1 95.5 354 ILE A O 1
ATOM 2933 N N . LYS A 1 355 ? 12.938 27.453 25.672 1 93.56 355 LYS A N 1
ATOM 2934 C CA . LYS A 1 355 ? 12.586 28.781 26.156 1 93.56 355 LYS A CA 1
ATOM 2935 C C . LYS A 1 355 ? 13.164 29.875 25.25 1 93.56 355 LYS A C 1
ATOM 2937 O O . LYS A 1 355 ? 12.484 30.859 24.938 1 93.56 355 LYS A O 1
ATOM 2942 N N . ASN A 1 356 ? 14.383 29.672 24.891 1 95.25 356 ASN A N 1
ATOM 2943 C CA . ASN A 1 356 ? 15.016 30.625 23.984 1 95.25 356 ASN A CA 1
ATOM 2944 C C . ASN A 1 356 ? 14.328 30.641 22.625 1 95.25 356 ASN A C 1
ATOM 2946 O O . ASN A 1 356 ? 14.203 31.688 22 1 95.25 356 ASN A O 1
ATOM 2950 N N . LEU A 1 357 ? 13.906 29.484 22.125 1 96.25 357 LEU A N 1
ATOM 2951 C CA . LEU A 1 357 ? 13.188 29.422 20.859 1 96.25 357 LEU A CA 1
ATOM 2952 C C . LEU A 1 357 ? 11.891 30.234 20.922 1 96.25 357 LEU A C 1
ATOM 2954 O O . LEU A 1 357 ? 11.547 30.953 19.984 1 96.25 357 LEU A O 1
ATOM 2958 N N . ILE A 1 358 ? 11.195 30.062 21.984 1 94.81 358 ILE A N 1
ATOM 2959 C CA . ILE A 1 358 ? 9.93 30.766 22.156 1 94.81 358 ILE A CA 1
ATOM 2960 C C . ILE A 1 358 ? 10.172 32.281 22.172 1 94.81 358 ILE A C 1
ATOM 2962 O O . ILE A 1 358 ? 9.398 33.031 21.594 1 94.81 358 ILE A O 1
ATOM 2966 N N . GLN A 1 359 ? 11.258 32.656 22.844 1 94.81 359 GLN A N 1
ATOM 2967 C CA . GLN A 1 359 ? 11.625 34.094 22.812 1 94.81 359 GLN A CA 1
ATOM 2968 C C . GLN A 1 359 ? 11.953 34.531 21.406 1 94.81 359 GLN A C 1
ATOM 2970 O O . GLN A 1 359 ? 11.555 35.625 21 1 94.81 359 GLN A O 1
ATOM 2975 N N . ILE A 1 360 ? 12.656 33.75 20.719 1 96.81 360 ILE A N 1
ATOM 2976 C CA . ILE A 1 360 ? 13.016 34.062 19.344 1 96.81 360 ILE A CA 1
ATOM 2977 C C . ILE A 1 360 ? 11.742 34.25 18.5 1 96.81 360 ILE A C 1
ATOM 2979 O O . ILE A 1 360 ? 11.648 35.156 17.703 1 96.81 360 ILE A O 1
ATOM 2983 N N . ILE A 1 361 ? 10.789 33.375 18.672 1 96.94 361 ILE A N 1
ATOM 2984 C CA . ILE A 1 361 ? 9.523 33.5 17.969 1 96.94 361 ILE A CA 1
ATOM 2985 C C . ILE A 1 361 ? 8.906 34.875 18.234 1 96.94 361 ILE A C 1
ATOM 2987 O O . ILE A 1 361 ? 8.484 35.562 17.297 1 96.94 361 ILE A O 1
ATOM 2991 N N . SER A 1 362 ? 8.875 35.281 19.469 1 94.5 362 SER A N 1
ATOM 2992 C CA . SER A 1 362 ? 8.312 36.562 19.859 1 94.5 362 SER A CA 1
ATOM 2993 C C . SER A 1 362 ? 9.062 37.719 19.203 1 94.5 362 SER A C 1
ATOM 2995 O O . SER A 1 362 ? 8.461 38.719 18.844 1 94.5 362 SER A O 1
ATOM 2997 N N . ASP A 1 363 ? 10.305 37.5 19.016 1 96.38 363 ASP A N 1
ATOM 2998 C CA . ASP A 1 363 ? 11.164 38.562 18.5 1 96.38 363 ASP A CA 1
ATOM 2999 C C . ASP A 1 363 ? 11.008 38.719 17 1 96.38 363 ASP A C 1
ATOM 3001 O O . ASP A 1 363 ? 11.078 39.844 16.469 1 96.38 363 ASP A O 1
ATOM 3005 N N . VAL A 1 364 ? 10.781 37.594 16.328 1 97.12 364 VAL A N 1
ATOM 3006 C CA . VAL A 1 364 ? 10.938 37.688 14.883 1 97.12 364 VAL A CA 1
ATOM 3007 C C . VAL A 1 364 ? 9.578 37.531 14.203 1 97.12 364 VAL A C 1
ATOM 3009 O O . VAL A 1 364 ? 9.469 37.688 12.984 1 97.12 364 VAL A O 1
ATOM 3012 N N . LYS A 1 365 ? 8.547 37.156 14.914 1 94.75 365 LYS A N 1
ATOM 3013 C CA . LYS A 1 365 ? 7.227 37 14.297 1 94.75 365 LYS A CA 1
ATOM 3014 C C . LYS A 1 365 ? 6.828 38.281 13.562 1 94.75 365 LYS A C 1
ATOM 3016 O O . LYS A 1 365 ? 7.152 39.406 14 1 94.75 365 LYS A O 1
ATOM 3021 N N . PRO A 1 366 ? 6.164 38.188 12.422 1 94.12 366 PRO A N 1
ATOM 3022 C CA . PRO A 1 366 ? 5.684 39.375 11.719 1 94.12 366 PRO A CA 1
ATOM 3023 C C . PRO A 1 366 ? 4.742 40.219 12.562 1 94.12 366 PRO A C 1
ATOM 3025 O O . PRO A 1 366 ? 4.027 39.688 13.422 1 94.12 366 PRO A O 1
ATOM 3028 N N . THR A 1 367 ? 4.719 41.438 12.203 1 91.81 367 THR A N 1
ATOM 3029 C CA . THR A 1 367 ? 3.842 42.375 12.914 1 91.81 367 THR A CA 1
ATOM 3030 C C . THR A 1 367 ? 2.379 41.969 12.742 1 91.81 367 THR A C 1
ATOM 3032 O O . THR A 1 367 ? 1.945 41.625 11.633 1 91.81 367 THR A O 1
ATOM 3035 N N . GLY A 1 368 ? 1.731 41.938 13.859 1 90.5 368 GLY A N 1
ATOM 3036 C CA . GLY A 1 368 ? 0.304 41.656 13.82 1 90.5 368 GLY A CA 1
ATOM 3037 C C . GLY A 1 368 ? -0.017 40.188 13.844 1 90.5 368 GLY A C 1
ATOM 3038 O O . GLY A 1 368 ? -1.188 39.812 13.844 1 90.5 368 GLY A O 1
ATOM 3039 N N . ARG A 1 369 ? 1.055 39.406 13.867 1 93.56 369 ARG A N 1
ATOM 3040 C CA . ARG A 1 369 ? 0.833 37.969 13.898 1 93.56 369 ARG A CA 1
ATOM 3041 C C . ARG A 1 369 ? 1.27 37.375 15.234 1 93.56 369 ARG A C 1
ATOM 3043 O O . ARG A 1 369 ? 2.295 37.781 15.789 1 93.56 369 ARG A O 1
ATOM 3050 N N . ASN A 1 370 ? 0.441 36.531 15.734 1 93.31 370 ASN A N 1
ATOM 3051 C CA . ASN A 1 370 ? 0.817 35.719 16.906 1 93.31 370 ASN A CA 1
ATOM 3052 C C . ASN A 1 370 ? 1.11 34.281 16.516 1 93.31 370 ASN A C 1
ATOM 3054 O O . ASN A 1 370 ? 0.259 33.625 15.938 1 93.31 370 ASN A O 1
ATOM 3058 N N . ILE A 1 371 ? 2.264 33.906 16.812 1 96.94 371 ILE A N 1
ATOM 3059 C CA . ILE A 1 371 ? 2.67 32.531 16.469 1 96.94 371 ILE A CA 1
ATOM 3060 C C . ILE A 1 371 ? 2.559 31.641 17.703 1 96.94 371 ILE A C 1
ATOM 3062 O O . ILE A 1 371 ? 3.141 31.938 18.75 1 96.94 371 ILE A O 1
ATOM 3066 N N . THR A 1 372 ? 1.777 30.609 17.578 1 97.38 372 THR A N 1
ATOM 3067 C CA . THR A 1 372 ? 1.619 29.609 18.625 1 97.38 372 THR A CA 1
ATOM 3068 C C . THR A 1 372 ? 2.627 28.484 18.453 1 97.38 372 THR A C 1
ATOM 3070 O O . THR A 1 372 ? 2.543 27.719 17.5 1 97.38 372 THR A O 1
ATOM 3073 N N . PRO A 1 373 ? 3.57 28.344 19.391 1 97.69 373 PRO A N 1
ATOM 3074 C CA . PRO A 1 373 ? 4.484 27.203 19.312 1 97.69 373 PRO A CA 1
ATOM 3075 C C . PRO A 1 373 ? 3.824 25.891 19.75 1 97.69 373 PRO A C 1
ATOM 3077 O O . PRO A 1 373 ? 3.086 25.859 20.734 1 97.69 373 PRO A O 1
ATOM 3080 N N . VAL A 1 374 ? 3.982 24.844 19.016 1 98.5 374 VAL A N 1
ATOM 3081 C CA . VAL A 1 374 ? 3.586 23.484 19.344 1 98.5 374 VAL A CA 1
ATOM 3082 C C . VAL A 1 374 ? 4.828 22.641 19.609 1 98.5 374 VAL A C 1
ATOM 3084 O O . VAL A 1 374 ? 5.824 22.75 18.891 1 98.5 374 VAL A O 1
ATOM 3087 N N . VAL A 1 375 ? 4.836 21.859 20.688 1 98.12 375 VAL A N 1
ATOM 3088 C CA . VAL A 1 375 ? 5.984 21.031 21.016 1 98.12 375 VAL A CA 1
ATOM 3089 C C . VAL A 1 375 ? 5.52 19.609 21.328 1 98.12 375 VAL A C 1
ATOM 3091 O O . VAL A 1 375 ? 4.395 19.406 21.797 1 98.12 375 VAL A O 1
ATOM 3094 N N . TRP A 1 376 ? 6.316 18.625 21.141 1 98.12 376 TRP A N 1
ATOM 3095 C CA . TRP A 1 376 ? 6.027 17.25 21.531 1 98.12 376 TRP A CA 1
ATOM 3096 C C . TRP A 1 376 ? 6.004 17.109 23.047 1 98.12 376 TRP A C 1
ATOM 3098 O O . TRP A 1 376 ? 6.605 17.906 23.766 1 98.12 376 TRP A O 1
ATOM 3108 N N . GLN A 1 377 ? 5.453 16.125 23.531 1 97.56 377 GLN A N 1
ATOM 3109 C CA . GLN A 1 377 ? 5.121 15.945 24.953 1 97.56 377 GLN A CA 1
ATOM 3110 C C . GLN A 1 377 ? 6.383 15.891 25.812 1 97.56 377 GLN A C 1
ATOM 3112 O O . GLN A 1 377 ? 6.34 16.203 27 1 97.56 377 GLN A O 1
ATOM 3117 N N . GLU A 1 378 ? 7.508 15.531 25.234 1 95.69 378 GLU A N 1
ATOM 3118 C CA . GLU A 1 378 ? 8.742 15.422 26.016 1 95.69 378 GLU A CA 1
ATOM 3119 C C . GLU A 1 378 ? 9.102 16.766 26.656 1 95.69 378 GLU A C 1
ATOM 3121 O O . GLU A 1 378 ? 9.641 16.797 27.766 1 95.69 378 GLU A O 1
ATOM 3126 N N . ILE A 1 379 ? 8.836 17.781 25.938 1 95.69 379 ILE A N 1
ATOM 3127 C CA . ILE A 1 379 ? 9.188 19.109 26.438 1 95.69 379 ILE A CA 1
ATOM 3128 C C . ILE A 1 379 ? 8.484 19.359 27.766 1 95.69 379 ILE A C 1
ATOM 3130 O O . ILE A 1 379 ? 9.102 19.844 28.719 1 95.69 379 ILE A O 1
ATOM 3134 N N . PHE A 1 380 ? 7.215 19.031 27.891 1 95.75 380 PHE A N 1
ATOM 3135 C CA . PHE A 1 380 ? 6.465 19.156 29.125 1 95.75 380 PHE A CA 1
ATOM 3136 C C . PHE A 1 380 ? 6.969 18.172 30.172 1 95.75 380 PHE A C 1
ATOM 3138 O O . PHE A 1 380 ? 7.18 18.547 31.328 1 95.75 380 PHE A O 1
ATOM 3145 N N . GLN A 1 381 ? 7.172 16.984 29.734 1 93.38 381 GLN A N 1
ATOM 3146 C CA . GLN A 1 381 ? 7.578 15.914 30.641 1 93.38 381 GLN A CA 1
ATOM 3147 C C . GLN A 1 381 ? 8.961 16.188 31.219 1 93.38 381 GLN A C 1
ATOM 3149 O O . GLN A 1 381 ? 9.266 15.781 32.344 1 93.38 381 GLN A O 1
ATOM 3154 N N . ASN A 1 382 ? 9.688 16.922 30.469 1 91.25 382 ASN A N 1
ATOM 3155 C CA . ASN A 1 382 ? 11.047 17.234 30.906 1 91.25 382 ASN A CA 1
ATOM 3156 C C . ASN A 1 382 ? 11.078 18.5 31.766 1 91.25 382 ASN A C 1
ATOM 3158 O O . ASN A 1 382 ? 12.148 18.969 32.125 1 91.25 382 ASN A O 1
ATOM 3162 N N . GLY A 1 383 ? 9.984 19.141 32.031 1 88.44 383 GLY A N 1
ATOM 3163 C CA . GLY A 1 383 ? 9.938 20.156 33.062 1 88.44 383 GLY A CA 1
ATOM 3164 C C . GLY A 1 383 ? 9.555 21.531 32.531 1 88.44 383 GLY A C 1
ATOM 3165 O O . GLY A 1 383 ? 9.453 22.484 33.312 1 88.44 383 GLY A O 1
ATOM 3166 N N . PHE A 1 384 ? 9.32 21.641 31.328 1 88.69 384 PHE A N 1
ATOM 3167 C CA . PHE A 1 384 ? 8.914 22.938 30.766 1 88.69 384 PHE A CA 1
ATOM 3168 C C . PHE A 1 384 ? 7.609 23.406 31.406 1 88.69 384 PHE A C 1
ATOM 3170 O O . PHE A 1 384 ? 6.633 22.656 31.438 1 88.69 384 PHE A O 1
ATOM 3177 N N . ARG A 1 385 ? 7.605 24.672 31.906 1 88.62 385 ARG A N 1
ATOM 3178 C CA . ARG A 1 385 ? 6.418 25.312 32.469 1 88.62 385 ARG A CA 1
ATOM 3179 C C . ARG A 1 385 ? 6.316 26.766 32.062 1 88.62 385 ARG A C 1
ATOM 3181 O O . ARG A 1 385 ? 5.781 27.594 32.781 1 88.62 385 ARG A O 1
ATOM 3188 N N . GLY A 1 386 ? 6.766 27.031 30.906 1 85.94 386 GLY A N 1
ATOM 3189 C CA . GLY A 1 386 ? 6.844 28.406 30.438 1 85.94 386 GLY A CA 1
ATOM 3190 C C . GLY A 1 386 ? 5.516 28.953 29.938 1 85.94 386 GLY A C 1
ATOM 3191 O O . GLY A 1 386 ? 4.48 28.75 30.578 1 85.94 386 GLY A O 1
ATOM 3192 N N . ASP A 1 387 ? 5.539 29.625 28.859 1 86.38 387 ASP A N 1
ATOM 3193 C CA . ASP A 1 387 ? 4.414 30.328 28.266 1 86.38 387 ASP A CA 1
ATOM 3194 C C . ASP A 1 387 ? 3.242 29.375 28.016 1 86.38 387 ASP A C 1
ATOM 3196 O O . ASP A 1 387 ? 3.385 28.391 27.297 1 86.38 387 ASP A O 1
ATOM 3200 N N . LYS A 1 388 ? 2.09 29.719 28.453 1 91.25 388 LYS A N 1
ATOM 3201 C CA . LYS A 1 388 ? 0.915 28.859 28.359 1 91.25 388 LYS A CA 1
ATOM 3202 C C . LYS A 1 388 ? 0.296 28.922 26.969 1 91.25 388 LYS A C 1
ATOM 3204 O O . LYS A 1 388 ? -0.607 28.156 26.656 1 91.25 388 LYS A O 1
ATOM 3209 N N . SER A 1 389 ? 0.881 29.766 26.172 1 90.19 389 SER A N 1
ATOM 3210 C CA . SER A 1 389 ? 0.399 29.828 24.797 1 90.19 389 SER A CA 1
ATOM 3211 C C . SER A 1 389 ? 0.898 28.625 23.984 1 90.19 389 SER A C 1
ATOM 3213 O O . SER A 1 389 ? 0.372 28.344 22.922 1 90.19 389 SER A O 1
ATOM 3215 N N . ALA A 1 390 ? 1.902 27.969 24.5 1 95.31 390 ALA A N 1
ATOM 3216 C CA . ALA A 1 390 ? 2.416 26.766 23.844 1 95.31 390 ALA A CA 1
ATOM 3217 C C . ALA A 1 390 ? 1.395 25.641 23.875 1 95.31 390 ALA A C 1
ATOM 3219 O O . ALA A 1 390 ? 0.639 25.516 24.844 1 95.31 390 ALA A O 1
ATOM 3220 N N . VAL A 1 391 ? 1.321 24.875 22.859 1 98.12 391 VAL A N 1
ATOM 3221 C CA . VAL A 1 391 ? 0.462 23.703 22.766 1 98.12 391 VAL A CA 1
ATOM 3222 C C . VAL A 1 391 ? 1.31 22.438 22.859 1 98.12 391 VAL A C 1
ATOM 3224 O O . VAL A 1 391 ? 2.334 22.312 22.188 1 98.12 391 VAL A O 1
ATOM 3227 N N . ILE A 1 392 ? 0.913 21.516 23.766 1 98.38 392 ILE A N 1
ATOM 3228 C CA . ILE A 1 392 ? 1.635 20.266 23.938 1 98.38 392 ILE A CA 1
ATOM 3229 C C . ILE A 1 392 ? 1.008 19.188 23.062 1 98.38 392 ILE A C 1
ATOM 3231 O O . ILE A 1 392 ? -0.199 18.938 23.141 1 98.38 392 ILE A O 1
ATOM 3235 N N . HIS A 1 393 ? 1.804 18.547 22.203 1 98.69 393 HIS A N 1
ATOM 3236 C CA . HIS A 1 393 ? 1.35 17.5 21.312 1 98.69 393 HIS A CA 1
ATOM 3237 C C . HIS A 1 393 ? 1.693 16.125 21.859 1 98.69 393 HIS A C 1
ATOM 3239 O O . HIS A 1 393 ? 2.865 15.742 21.906 1 98.69 393 HIS A O 1
ATOM 3245 N N . VAL A 1 394 ? 0.728 15.383 22.297 1 98.62 394 VAL A N 1
ATOM 3246 C CA . VAL A 1 394 ? 0.894 14.07 22.922 1 98.62 394 VAL A CA 1
ATOM 3247 C C . VAL A 1 394 ? 0.882 12.984 21.859 1 98.62 394 VAL A C 1
ATOM 3249 O O . VAL A 1 394 ? -0.09 12.844 21.109 1 98.62 394 VAL A O 1
ATOM 3252 N N . TRP A 1 395 ? 1.981 12.156 21.797 1 97.69 395 TRP A N 1
ATOM 3253 C CA . TRP A 1 395 ? 2.076 11.227 20.688 1 97.69 395 TRP A CA 1
ATOM 3254 C C . TRP A 1 395 ? 2.432 9.828 21.172 1 97.69 395 TRP A C 1
ATOM 3256 O O . TRP A 1 395 ? 2.234 8.844 20.453 1 97.69 395 TRP A O 1
ATOM 3266 N N . LYS A 1 396 ? 2.936 9.648 22.359 1 94.75 396 LYS A N 1
ATOM 3267 C CA . LYS A 1 396 ? 3.328 8.328 22.844 1 94.75 396 LYS A CA 1
ATOM 3268 C C . LYS A 1 396 ? 2.117 7.539 23.344 1 94.75 396 LYS A C 1
ATOM 3270 O O . LYS A 1 396 ? 1.338 8.031 24.156 1 94.75 396 LYS A O 1
ATOM 3275 N N . ASP A 1 397 ? 1.997 6.324 22.953 1 85.75 397 ASP A N 1
ATOM 3276 C CA . ASP A 1 397 ? 0.787 5.531 23.156 1 85.75 397 ASP A CA 1
ATOM 3277 C C . ASP A 1 397 ? 0.729 4.953 24.562 1 85.75 397 ASP A C 1
ATOM 3279 O O . ASP A 1 397 ? -0.348 4.859 25.156 1 85.75 397 ASP A O 1
ATOM 3283 N N . SER A 1 398 ? 1.663 4.457 25.156 1 84.88 398 SER A N 1
ATOM 3284 C CA . SER A 1 398 ? 1.696 3.666 26.375 1 84.88 398 SER A CA 1
ATOM 3285 C C . SER A 1 398 ? 1.036 4.41 27.531 1 84.88 398 SER A C 1
ATOM 3287 O O . SER A 1 398 ? 0.248 3.83 28.281 1 84.88 398 SER 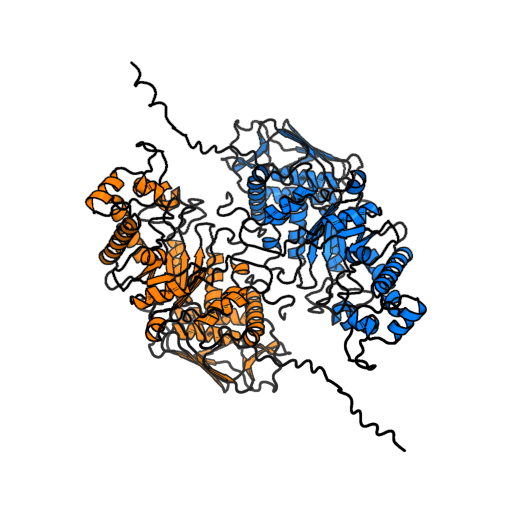A O 1
ATOM 3289 N N . ASP A 1 399 ? 1.194 5.676 27.781 1 90.94 399 ASP A N 1
ATOM 3290 C CA . ASP A 1 399 ? 0.651 6.379 28.938 1 90.94 399 ASP A CA 1
ATOM 3291 C C . ASP A 1 399 ? 0.05 7.723 28.531 1 90.94 399 ASP A C 1
ATOM 3293 O O . ASP A 1 399 ? 0.166 8.711 29.266 1 90.94 399 ASP A O 1
ATOM 3297 N N . TRP A 1 400 ? -0.72 7.648 27.453 1 96.56 400 TRP A N 1
ATOM 3298 C CA . TRP A 1 400 ? -1.148 8.945 26.922 1 96.56 400 TRP A CA 1
ATOM 3299 C C . TRP A 1 400 ? -2.207 9.57 27.828 1 96.56 400 TRP A C 1
ATOM 3301 O O . TRP A 1 400 ? -2.262 10.797 27.969 1 96.56 400 TRP A O 1
ATOM 3311 N N . LYS A 1 401 ? -3.053 8.781 28.562 1 97.31 401 LYS A N 1
ATOM 3312 C CA . LYS A 1 401 ? -4.098 9.328 29.422 1 97.31 401 LYS A CA 1
ATOM 3313 C C . LYS A 1 401 ? -3.494 10.125 30.578 1 97.31 401 LYS A C 1
ATOM 3315 O O . LYS A 1 401 ? -3.945 11.234 30.859 1 97.31 401 LYS A O 1
ATOM 3320 N N . SER A 1 402 ? -2.479 9.523 31.156 1 97.31 402 SER A N 1
ATOM 3321 C CA . SER A 1 402 ? -1.814 10.211 32.25 1 97.31 402 SER A CA 1
ATOM 3322 C C . SER A 1 402 ? -1.137 11.492 31.766 1 97.31 402 SER A C 1
ATOM 3324 O O . SER A 1 402 ? -1.167 12.516 32.469 1 97.31 402 SER A O 1
ATOM 3326 N N . VAL A 1 403 ? -0.559 11.469 30.609 1 97.69 403 VAL A N 1
ATOM 3327 C CA . VAL A 1 403 ? 0.124 12.641 30.078 1 97.69 403 VAL A CA 1
ATOM 3328 C C . VAL A 1 403 ? -0.895 13.734 29.766 1 97.69 403 VAL A C 1
ATOM 3330 O O . VAL A 1 403 ? -0.688 14.898 30.109 1 97.69 403 VAL A O 1
ATOM 3333 N N . MET A 1 404 ? -2.033 13.359 29.172 1 98.19 404 MET A N 1
ATOM 3334 C CA . MET A 1 404 ? -3.096 14.312 28.891 1 98.19 404 MET A CA 1
ATOM 3335 C C . MET A 1 404 ? -3.588 14.984 30.156 1 98.19 404 MET A C 1
ATOM 3337 O O . MET A 1 404 ? -3.76 16.203 30.203 1 98.19 404 MET A O 1
ATOM 3341 N N . LYS A 1 405 ? -3.781 14.203 31.188 1 97.5 405 LYS A N 1
ATOM 3342 C CA . LYS A 1 405 ? -4.273 14.711 32.469 1 97.5 405 LYS A CA 1
ATOM 3343 C C . LYS A 1 405 ? -3.285 15.695 33.094 1 97.5 405 LYS A C 1
ATOM 3345 O O . LYS A 1 405 ? -3.676 16.781 33.531 1 97.5 405 LYS A O 1
ATOM 3350 N N . ASN A 1 406 ? -2.057 15.352 33.062 1 96.81 406 ASN A N 1
ATOM 3351 C CA . ASN A 1 406 ? -1.027 16.188 33.688 1 96.81 406 ASN A CA 1
ATOM 3352 C C . ASN A 1 406 ? -0.859 17.5 32.938 1 96.81 406 ASN A C 1
ATOM 3354 O O . ASN A 1 406 ? -0.724 18.562 33.562 1 96.81 406 ASN A O 1
ATOM 3358 N N . VAL A 1 407 ? -0.886 17.469 31.641 1 97.81 407 VAL A N 1
ATOM 3359 C CA . VAL A 1 407 ? -0.691 18.656 30.812 1 97.81 407 VAL A CA 1
ATOM 3360 C C . VAL A 1 407 ? -1.863 19.609 31.016 1 97.81 407 VAL A C 1
ATOM 3362 O O . VAL A 1 407 ? -1.664 20.797 31.266 1 97.81 407 VAL A O 1
ATOM 3365 N N . THR A 1 408 ? -3.068 19.125 30.969 1 97.88 408 THR A N 1
ATOM 3366 C CA . THR A 1 408 ? -4.246 19.984 31.047 1 97.88 408 THR A CA 1
ATOM 3367 C C . THR A 1 408 ? -4.414 20.531 32.469 1 97.88 408 THR A C 1
ATOM 3369 O O . THR A 1 408 ? -4.852 21.672 32.656 1 97.88 408 THR A O 1
ATOM 3372 N N . LYS A 1 409 ? -4.035 19.75 33.438 1 96.56 409 LYS A N 1
ATOM 3373 C CA . LYS A 1 409 ? -4.117 20.219 34.812 1 96.56 409 LYS A CA 1
ATOM 3374 C C . LYS A 1 409 ? -3.248 21.453 35.031 1 96.56 409 LYS A C 1
ATOM 3376 O O . LYS A 1 409 ? -3.547 22.281 35.906 1 96.56 409 LYS A O 1
ATOM 3381 N N . THR A 1 410 ? -2.23 21.531 34.281 1 96.25 410 THR A N 1
ATOM 3382 C CA . THR A 1 410 ? -1.32 22.672 34.406 1 96.25 410 THR A CA 1
ATOM 3383 C C . THR A 1 410 ? -1.764 23.828 33.531 1 96.25 410 THR A C 1
ATOM 3385 O O . THR A 1 410 ? -1.084 24.859 33.469 1 96.25 410 THR A O 1
ATOM 3388 N N . GLY A 1 411 ? -2.791 23.641 32.719 1 96.81 411 GLY A N 1
ATOM 3389 C CA . GLY A 1 411 ? -3.406 24.75 32 1 96.81 411 GLY A CA 1
ATOM 3390 C C . GLY A 1 411 ? -2.984 24.844 30.562 1 96.81 411 GLY A C 1
ATOM 3391 O O . GLY A 1 411 ? -3.365 25.781 29.859 1 96.81 411 GLY A O 1
ATOM 3392 N N . TYR A 1 412 ? -2.18 23.906 30.078 1 98.06 412 TYR A N 1
ATOM 3393 C CA . TYR A 1 412 ? -1.749 23.938 28.688 1 98.06 412 TYR A CA 1
ATOM 3394 C C . TYR A 1 412 ? -2.818 23.344 27.781 1 98.06 412 TYR A C 1
ATOM 3396 O O . TYR A 1 412 ? -3.492 22.375 28.141 1 98.06 412 TYR A O 1
ATOM 3404 N N . ARG A 1 413 ? -2.996 23.891 26.578 1 98.12 413 ARG A N 1
ATOM 3405 C CA . ARG A 1 413 ? -3.75 23.234 25.516 1 98.12 413 ARG A CA 1
ATOM 3406 C C . ARG A 1 413 ? -3 22.016 24.984 1 98.12 413 ARG A C 1
ATOM 3408 O O . ARG A 1 413 ? -1.771 21.953 25.047 1 98.12 413 ARG A O 1
ATOM 3415 N N . VAL A 1 414 ? -3.779 21.078 24.516 1 98.25 414 VAL A N 1
ATOM 3416 C CA . VAL A 1 414 ? -3.148 19.828 24.094 1 98.25 414 VAL A CA 1
ATOM 3417 C C . VAL A 1 414 ? -3.689 19.406 22.719 1 98.25 414 VAL A C 1
ATOM 3419 O O . VAL A 1 414 ? -4.871 19.609 22.438 1 98.25 414 VAL A O 1
ATOM 3422 N N . LEU A 1 415 ? -2.811 18.891 21.859 1 98.56 415 LEU A N 1
ATOM 3423 C CA . LEU A 1 415 ? -3.131 18.109 20.656 1 98.56 415 LEU A CA 1
ATOM 3424 C C . LEU A 1 415 ? -2.883 16.625 20.875 1 98.56 415 LEU A C 1
ATOM 3426 O O . LEU A 1 415 ? -1.916 16.25 21.547 1 98.56 415 LEU A O 1
ATOM 3430 N N . PHE A 1 416 ? -3.738 15.828 20.297 1 98.56 416 PHE A N 1
ATOM 3431 C CA . PHE A 1 416 ? -3.668 14.391 20.531 1 98.56 416 PHE A CA 1
ATOM 3432 C C . PHE A 1 416 ? -3.336 13.641 19.25 1 98.56 416 PHE A C 1
ATOM 3434 O O . PHE A 1 416 ? -3.996 13.836 18.234 1 98.56 416 PHE A O 1
ATOM 3441 N N . SER A 1 417 ? -2.285 12.703 19.328 1 98.5 417 SER A N 1
ATOM 3442 C CA . SER A 1 417 ? -1.991 11.812 18.219 1 98.5 417 SER A CA 1
ATOM 3443 C C . SER A 1 417 ? -1.643 10.406 18.703 1 98.5 417 SER A C 1
ATOM 3445 O O . SER A 1 417 ? -1.491 9.484 17.906 1 98.5 417 SER A O 1
ATOM 3447 N N . ALA A 1 418 ? -1.443 10.102 19.953 1 97 418 ALA A N 1
ATOM 3448 C CA . ALA A 1 418 ? -0.847 8.914 20.547 1 97 418 ALA A CA 1
ATOM 3449 C C . ALA A 1 418 ? -1.549 7.645 20.078 1 97 418 ALA A C 1
ATOM 3451 O O . ALA A 1 418 ? -0.915 6.602 19.906 1 97 418 ALA A O 1
ATOM 3452 N N . ALA A 1 419 ? -2.762 7.602 19.75 1 96.31 419 ALA A N 1
ATOM 3453 C CA . ALA A 1 419 ? -3.477 6.398 19.328 1 96.31 419 ALA A CA 1
ATOM 3454 C C . ALA A 1 419 ? -3.766 6.422 17.828 1 96.31 419 ALA A C 1
ATOM 3456 O O . ALA A 1 419 ? -4.504 5.57 17.328 1 96.31 419 ALA A O 1
ATOM 3457 N N . TRP A 1 420 ? -3.146 7.301 17.125 1 98.19 420 TRP A N 1
ATOM 3458 C CA . TRP A 1 420 ? -3.564 7.504 15.742 1 98.19 420 TRP A CA 1
ATOM 3459 C C . TRP A 1 420 ? -2.361 7.504 14.805 1 98.19 420 TRP A C 1
ATOM 3461 O O . TRP A 1 420 ? -2.285 8.32 13.883 1 98.19 420 TRP A O 1
ATOM 3471 N N . TYR A 1 421 ? -1.329 6.633 15.102 1 97.31 421 TYR A N 1
ATOM 3472 C CA . TYR A 1 421 ? -0.218 6.395 14.188 1 97.31 421 TYR A CA 1
ATOM 3473 C C . TYR A 1 421 ? -0.596 5.363 13.133 1 97.31 421 TYR A C 1
ATOM 3475 O O . TYR A 1 421 ? -0.463 4.16 13.352 1 97.31 421 TYR A O 1
ATOM 3483 N N . LEU A 1 422 ? -0.877 5.832 11.938 1 97.75 422 LEU A N 1
ATOM 3484 C CA . LEU A 1 422 ? -1.418 4.984 10.875 1 97.75 422 LEU A CA 1
ATOM 3485 C C . LEU A 1 422 ? -0.299 4.273 10.125 1 97.75 422 LEU A C 1
ATOM 3487 O O . LEU A 1 422 ? -0.556 3.348 9.352 1 97.75 422 LEU A O 1
ATOM 3491 N N . ASN A 1 423 ? 0.955 4.734 10.344 1 96.81 423 ASN A N 1
ATOM 3492 C CA . ASN A 1 423 ? 2.076 4.012 9.758 1 96.81 423 ASN A CA 1
ATOM 3493 C C . ASN A 1 423 ? 2.229 2.617 10.359 1 96.81 423 ASN A C 1
ATOM 3495 O O . ASN A 1 423 ? 2.793 1.722 9.727 1 96.81 423 ASN A O 1
ATOM 3499 N N . TYR A 1 424 ? 1.703 2.537 11.586 1 94.44 424 TYR A N 1
ATOM 3500 C CA . TYR A 1 424 ? 1.566 1.188 12.125 1 94.44 424 TYR A CA 1
ATOM 3501 C C . TYR A 1 424 ? 0.421 0.445 11.445 1 94.44 424 TYR A C 1
ATOM 3503 O O . TYR A 1 424 ? -0.743 0.833 11.578 1 94.44 424 TYR A O 1
ATOM 3511 N N . ILE A 1 425 ? 0.774 -0.54 10.68 1 93.44 425 ILE A N 1
ATOM 3512 C CA . ILE A 1 425 ? -0.21 -1.252 9.875 1 93.44 425 ILE A CA 1
ATOM 3513 C C . ILE A 1 425 ? -0.297 -2.707 10.328 1 93.44 425 ILE A C 1
ATOM 3515 O O . ILE A 1 425 ? 0.685 -3.27 10.82 1 93.44 425 ILE A O 1
ATOM 3519 N N . SER A 1 426 ? -1.478 -3.232 10.203 1 93.94 426 SER A N 1
ATOM 3520 C CA . SER A 1 426 ? -1.688 -4.645 10.492 1 93.94 426 SER A CA 1
ATOM 3521 C C . SER A 1 426 ? -2.75 -5.246 9.578 1 93.94 426 SER A C 1
ATOM 3523 O O . SER A 1 426 ? -3.508 -4.516 8.938 1 93.94 426 SER A O 1
ATOM 3525 N N . TYR A 1 427 ? -2.73 -6.516 9.492 1 95 427 TYR A N 1
ATOM 3526 C CA . TYR A 1 427 ? -3.77 -7.25 8.781 1 95 427 TYR A CA 1
ATOM 3527 C C . TYR A 1 427 ? -5.133 -7.023 9.422 1 95 427 TYR A C 1
ATOM 3529 O O . TYR A 1 427 ? -5.25 -6.969 10.648 1 95 427 TYR A O 1
ATOM 3537 N N . GLY A 1 428 ? -6.172 -6.871 8.539 1 94.88 428 GLY A N 1
ATOM 3538 C CA . GLY A 1 428 ? -7.527 -6.738 9.047 1 94.88 428 GLY A CA 1
ATOM 3539 C C . GLY A 1 428 ? -7.996 -5.301 9.125 1 94.88 428 GLY A C 1
ATOM 3540 O O . GLY A 1 428 ? -7.445 -4.422 8.453 1 94.88 428 GLY A O 1
ATOM 3541 N N . ASP A 1 429 ? -9.094 -5.09 9.891 1 94.62 429 ASP A N 1
ATOM 3542 C CA . ASP A 1 429 ? -9.711 -3.773 10.031 1 94.62 429 ASP A CA 1
ATOM 3543 C C . ASP A 1 429 ? -9.117 -3.008 11.211 1 94.62 429 ASP A C 1
ATOM 3545 O O . ASP A 1 429 ? -9.828 -2.664 12.156 1 94.62 429 ASP A O 1
ATOM 3549 N N . ASP A 1 430 ? -7.918 -2.586 11.07 1 94.31 430 ASP A N 1
ATOM 3550 C CA . ASP A 1 430 ? -7.199 -2.002 12.195 1 94.31 430 ASP A CA 1
ATOM 3551 C C . ASP A 1 430 ? -7.707 -0.597 12.5 1 94.31 430 ASP A C 1
ATOM 3553 O O . ASP A 1 430 ? -7.445 -0.057 13.578 1 94.31 430 ASP A O 1
ATOM 3557 N N . TRP A 1 431 ? -8.516 0.01 11.562 1 96.69 431 TRP A N 1
ATOM 3558 C CA . TRP A 1 431 ? -9.07 1.344 11.766 1 96.69 431 TRP A CA 1
ATOM 3559 C C . TRP A 1 431 ? -9.984 1.374 12.992 1 96.69 431 TRP A C 1
ATOM 3561 O O . TRP A 1 431 ? -10.227 2.438 13.562 1 96.69 431 TRP A O 1
ATOM 3571 N N . ARG A 1 432 ? -10.531 0.24 13.344 1 96.62 432 ARG A N 1
ATOM 3572 C CA . ARG A 1 432 ? -11.438 0.154 14.492 1 96.62 432 ARG A CA 1
ATOM 3573 C C . ARG A 1 432 ? -10.742 0.622 15.766 1 96.62 432 ARG A C 1
ATOM 3575 O O . ARG A 1 432 ? -11.383 1.211 16.641 1 96.62 432 ARG A O 1
ATOM 3582 N N . ASN A 1 433 ? -9.461 0.329 15.883 1 95.12 433 ASN A N 1
ATOM 3583 C CA . ASN A 1 433 ? -8.688 0.779 17.031 1 95.12 433 ASN A CA 1
ATOM 3584 C C . ASN A 1 433 ? -8.609 2.303 17.094 1 95.12 433 ASN A C 1
ATOM 3586 O O . ASN A 1 433 ? -8.648 2.887 18.188 1 95.12 433 ASN A O 1
ATOM 3590 N N . TYR A 1 434 ? -8.539 2.965 15.977 1 97 434 TYR A N 1
ATOM 3591 C CA . TYR A 1 434 ? -8.5 4.422 15.914 1 97 434 TYR A CA 1
ATOM 3592 C C . TYR A 1 434 ? -9.859 5.023 16.234 1 97 434 TYR A C 1
ATOM 3594 O O . TYR A 1 434 ? -9.953 6.016 16.953 1 97 434 TYR A O 1
ATOM 3602 N N . TYR A 1 435 ? -10.844 4.348 15.719 1 97.38 435 TYR A N 1
ATOM 3603 C CA . TYR A 1 435 ? -12.219 4.84 15.781 1 97.38 435 TYR A CA 1
ATOM 3604 C C . TYR A 1 435 ? -12.727 4.844 17.219 1 97.38 435 TYR A C 1
ATOM 3606 O O . TYR A 1 435 ? -13.57 5.672 17.578 1 97.38 435 TYR A O 1
ATOM 3614 N N . HIS A 1 436 ? -12.219 4.055 18.094 1 96.25 436 HIS A N 1
ATOM 3615 C CA . HIS A 1 436 ? -12.766 3.893 19.422 1 96.25 436 HIS A CA 1
ATOM 3616 C C . HIS A 1 436 ? -12.07 4.809 20.422 1 96.25 436 HIS A C 1
ATOM 3618 O O . HIS A 1 436 ? -12.445 4.867 21.594 1 96.25 436 HIS A O 1
ATOM 3624 N N . VAL A 1 437 ? -11.211 5.609 19.953 1 95.69 437 VAL A N 1
ATOM 3625 C CA . VAL A 1 437 ? -10.453 6.484 20.844 1 95.69 437 VAL A CA 1
ATOM 3626 C C . VAL A 1 437 ? -11.148 7.84 20.953 1 95.69 437 VAL A C 1
ATOM 3628 O O . VAL A 1 437 ? -11.547 8.414 19.938 1 95.69 437 VAL A O 1
ATOM 3631 N N . ASP A 1 438 ? -11.312 8.297 22.156 1 95.31 438 ASP A N 1
ATOM 3632 C CA . ASP A 1 438 ? -11.734 9.656 22.469 1 95.31 438 ASP A CA 1
ATOM 3633 C C . ASP A 1 438 ? -10.633 10.438 23.172 1 95.31 438 ASP A C 1
ATOM 3635 O O . ASP A 1 438 ? -10.312 10.164 24.328 1 95.31 438 ASP A O 1
ATOM 3639 N N . PRO A 1 439 ? -10.125 11.43 22.5 1 95.94 439 PRO A N 1
ATOM 3640 C CA . PRO A 1 439 ? -9 12.156 23.094 1 95.94 439 PRO A CA 1
ATOM 3641 C C . PRO A 1 439 ? -9.375 12.883 24.391 1 95.94 439 PRO A C 1
ATOM 3643 O O . PRO A 1 439 ? -8.492 13.32 25.125 1 95.94 439 PRO A O 1
ATOM 3646 N N . ARG A 1 440 ? -10.625 13.016 24.688 1 96.88 440 ARG A N 1
ATOM 3647 C CA . ARG A 1 440 ? -11.047 13.727 25.891 1 96.88 440 ARG A CA 1
ATOM 3648 C C . ARG A 1 440 ? -11.312 12.75 27.031 1 96.88 440 ARG A C 1
ATOM 3650 O O . ARG A 1 440 ? -11.594 13.164 28.156 1 96.88 440 ARG A O 1
ATOM 3657 N N . ASP A 1 441 ? -11.219 11.43 26.719 1 94.81 441 ASP A N 1
ATOM 3658 C CA . ASP A 1 441 ? -11.445 10.406 27.734 1 94.81 441 ASP A CA 1
ATOM 3659 C C . ASP A 1 441 ? -10.141 10.047 28.453 1 94.81 441 ASP A C 1
ATOM 3661 O O . ASP A 1 441 ? -9.648 8.922 28.328 1 94.81 441 ASP A O 1
ATOM 3665 N N . PHE A 1 442 ? -9.633 10.992 29.219 1 96.25 442 PHE A N 1
ATOM 3666 C CA . PHE A 1 442 ? -8.383 10.742 29.922 1 96.25 442 PHE A CA 1
ATOM 3667 C C . PHE A 1 442 ? -8.562 10.883 31.422 1 96.25 442 PHE A C 1
ATOM 3669 O O . PHE A 1 442 ? -7.578 10.914 32.188 1 96.25 442 PHE A O 1
ATOM 3676 N N . GLY A 1 443 ? -9.797 11.016 31.922 1 94.75 443 GLY A N 1
ATOM 3677 C CA . GLY A 1 443 ? -10.094 11.039 33.344 1 94.75 443 GLY A CA 1
ATOM 3678 C C . GLY A 1 443 ? -9.914 12.414 33.969 1 94.75 443 GLY A C 1
ATOM 3679 O O . GLY A 1 443 ? -9.781 12.531 35.188 1 94.75 443 GLY A O 1
ATOM 3680 N N . GLY A 1 444 ? -9.883 13.461 33.188 1 94.31 444 GLY A N 1
ATOM 3681 C CA . GLY A 1 444 ? -9.828 14.82 33.688 1 94.31 444 GLY A CA 1
ATOM 3682 C C . GLY A 1 444 ? -11.195 15.445 33.875 1 94.31 444 GLY A C 1
ATOM 3683 O O . GLY A 1 444 ? -12.211 14.844 33.562 1 94.31 444 GLY A O 1
ATOM 3684 N N . SER A 1 445 ? -11.211 16.641 34.406 1 95.88 445 SER A N 1
ATOM 3685 C CA . SER A 1 445 ? -12.445 17.406 34.562 1 95.88 445 SER A CA 1
ATOM 3686 C C . SER A 1 445 ? -12.977 17.906 33.219 1 95.88 445 SER A C 1
ATOM 3688 O O . SER A 1 445 ? -12.289 17.797 32.219 1 95.88 445 SER A O 1
ATOM 3690 N N . LYS A 1 446 ? -14.133 18.453 33.219 1 95.06 446 LYS A N 1
ATOM 3691 C CA . LYS A 1 446 ? -14.711 19.047 32.031 1 95.06 446 LYS A CA 1
ATOM 3692 C C . LYS A 1 446 ? -13.883 20.234 31.531 1 95.06 446 LYS A C 1
ATOM 3694 O O . LYS A 1 446 ? -13.742 20.453 30.328 1 95.06 446 LYS A O 1
ATOM 3699 N N . GLU A 1 447 ? -13.406 20.922 32.5 1 96.44 447 GLU A N 1
ATOM 3700 C CA . GLU A 1 447 ? -12.562 22.062 32.156 1 96.44 447 GLU A CA 1
ATOM 3701 C C . GLU A 1 447 ? -11.242 21.625 31.531 1 96.44 447 GLU A C 1
ATOM 3703 O O . GLU A 1 447 ? -10.758 22.25 30.594 1 96.44 447 GLU A O 1
ATOM 3708 N N . ASP A 1 448 ? -10.703 20.562 32.031 1 97 448 ASP A N 1
ATOM 3709 C CA . ASP A 1 448 ? -9.492 20 31.469 1 97 448 ASP A CA 1
ATOM 3710 C C . ASP A 1 448 ? -9.734 19.531 30.031 1 97 448 ASP A C 1
ATOM 3712 O O . ASP A 1 448 ? -8.906 19.766 29.141 1 97 448 ASP A O 1
ATOM 3716 N N . ALA A 1 449 ? -10.859 18.938 29.859 1 96.44 449 ALA A N 1
ATOM 3717 C CA . ALA A 1 449 ? -11.203 18.391 28.547 1 96.44 449 ALA A CA 1
ATOM 3718 C C . ALA A 1 449 ? -11.312 19.5 27.5 1 96.44 449 ALA A C 1
ATOM 3720 O O . ALA A 1 449 ? -11.008 19.281 26.328 1 96.44 449 ALA A O 1
ATOM 3721 N N . LYS A 1 450 ? -11.711 20.641 27.938 1 96.69 450 LYS A N 1
ATOM 3722 C CA . LYS A 1 450 ? -11.852 21.766 27.031 1 96.69 450 LYS A CA 1
ATOM 3723 C C . LYS A 1 450 ? -10.492 22.219 26.484 1 96.69 450 LYS A C 1
ATOM 3725 O O . LYS A 1 450 ? -10.422 22.906 25.469 1 96.69 450 LYS A O 1
ATOM 3730 N N . LEU A 1 451 ? -9.414 21.844 27.156 1 98.19 451 LEU A N 1
ATOM 3731 C CA . LEU A 1 451 ? -8.07 22.234 26.75 1 98.19 451 LEU A CA 1
ATOM 3732 C C . LEU A 1 451 ? -7.551 21.328 25.641 1 98.19 451 LEU A C 1
ATOM 3734 O O . LEU A 1 451 ? -6.531 21.625 25 1 98.19 451 LEU A O 1
ATOM 3738 N N . VAL A 1 452 ? -8.281 20.266 25.391 1 98.38 452 VAL A N 1
ATOM 3739 C CA . VAL A 1 452 ? -7.984 19.469 24.219 1 98.38 452 VAL A CA 1
ATOM 3740 C C . VAL A 1 452 ? -8.539 20.156 22.969 1 98.38 452 VAL A C 1
ATOM 3742 O O . VAL A 1 452 ? -9.75 20.172 22.734 1 98.38 452 VAL A O 1
ATOM 3745 N N . VAL A 1 453 ? -7.688 20.609 22.141 1 98.12 453 VAL A N 1
ATOM 3746 C CA . VAL A 1 453 ? -8.133 21.469 21.047 1 98.12 453 VAL A CA 1
ATOM 3747 C C . VAL A 1 453 ? -8.328 20.625 19.781 1 98.12 453 VAL A C 1
ATOM 3749 O O . VAL A 1 453 ? -8.828 21.125 18.766 1 98.12 453 VAL A O 1
ATOM 3752 N N . GLY A 1 454 ? -7.902 19.375 19.781 1 98.31 454 GLY A N 1
ATOM 3753 C CA . GLY A 1 454 ? -8.078 18.453 18.672 1 98.31 454 GLY A CA 1
ATOM 3754 C C . GLY A 1 454 ? -7 17.391 18.594 1 98.31 454 GLY A C 1
ATOM 3755 O O . GLY A 1 454 ? -6.445 16.984 19.625 1 98.31 454 GLY A O 1
ATOM 3756 N N . GLY A 1 455 ? -6.809 16.875 17.406 1 98.62 455 GLY A N 1
ATOM 3757 C CA . GLY A 1 455 ? -5.832 15.828 17.203 1 98.62 455 GLY A CA 1
ATOM 3758 C C . GLY A 1 455 ? -5.469 15.633 15.742 1 98.62 455 GLY A C 1
ATOM 3759 O O . GLY A 1 455 ? -5.996 16.328 14.867 1 98.62 455 GLY A O 1
ATOM 3760 N N . GLU A 1 456 ? -4.508 14.742 15.594 1 98.75 456 GLU A N 1
ATOM 3761 C CA . GLU A 1 456 ? -3.986 14.469 14.258 1 98.75 456 GLU A CA 1
ATOM 3762 C C . GLU A 1 456 ? -3.727 12.977 14.07 1 98.75 456 GLU A C 1
ATOM 3764 O O . GLU A 1 456 ? -3.133 12.328 14.93 1 98.75 456 GLU A O 1
ATOM 3769 N N . ALA A 1 457 ? -4.242 12.438 12.922 1 98.81 457 ALA A N 1
ATOM 3770 C CA . ALA A 1 457 ? -3.635 11.203 12.445 1 98.81 457 ALA A CA 1
ATOM 3771 C C . ALA A 1 457 ? -2.193 11.43 12 1 98.81 457 ALA A C 1
ATOM 3773 O O . ALA A 1 457 ? -1.809 12.555 11.672 1 98.81 457 ALA A O 1
ATOM 3774 N N . ALA A 1 458 ? -1.405 10.398 12.086 1 98.75 458 ALA A N 1
ATOM 3775 C CA . ALA A 1 458 ? -0.009 10.547 11.688 1 98.75 458 ALA A CA 1
ATOM 3776 C C . ALA A 1 458 ? 0.439 9.375 10.812 1 98.75 458 ALA A C 1
ATOM 3778 O O . ALA A 1 458 ? 0.154 8.219 11.125 1 98.75 458 ALA A O 1
ATOM 3779 N N . ILE A 1 459 ? 1.064 9.672 9.711 1 98.69 459 ILE A N 1
ATOM 3780 C CA . ILE A 1 459 ? 1.712 8.672 8.867 1 98.69 459 ILE A CA 1
ATOM 3781 C C . ILE A 1 459 ? 3.186 9.023 8.688 1 98.69 459 ILE A C 1
ATOM 3783 O O . ILE A 1 459 ? 3.527 9.852 7.836 1 98.69 459 ILE A O 1
ATOM 3787 N N . TRP A 1 460 ? 4.012 8.445 9.477 1 98.5 460 TRP A N 1
ATOM 3788 C CA . TRP A 1 460 ? 5.453 8.68 9.414 1 98.5 460 TRP A CA 1
ATOM 3789 C C . TRP A 1 460 ? 6.066 7.961 8.219 1 98.5 460 TRP A C 1
ATOM 3791 O O . TRP A 1 460 ? 5.531 6.953 7.742 1 98.5 460 TRP A O 1
ATOM 3801 N N . GLY A 1 461 ? 7.219 8.383 7.738 1 98.25 461 GLY A N 1
ATOM 3802 C CA . GLY A 1 461 ? 7.699 8.062 6.402 1 98.25 461 GLY A CA 1
ATOM 3803 C C . GLY A 1 461 ? 8.773 6.996 6.395 1 98.25 461 GLY A C 1
ATOM 3804 O O . GLY A 1 461 ? 9.484 6.824 5.398 1 98.25 461 GLY A O 1
ATOM 3805 N N . GLU A 1 462 ? 8.984 6.191 7.496 1 98 462 GLU A N 1
ATOM 3806 C CA . GLU A 1 462 ? 10.039 5.18 7.504 1 98 462 GLU A CA 1
ATOM 3807 C C . GLU A 1 462 ? 9.828 4.156 6.391 1 98 462 GLU A C 1
ATOM 3809 O O . GLU A 1 462 ? 10.781 3.766 5.715 1 98 462 GLU A O 1
ATOM 3814 N N . TYR A 1 463 ? 8.578 3.783 6.172 1 97.81 463 TYR A N 1
ATOM 3815 C CA . TYR A 1 463 ? 8.242 2.783 5.164 1 97.81 463 TYR A CA 1
ATOM 3816 C C . TYR A 1 463 ? 7.121 3.277 4.262 1 97.81 463 TYR A C 1
ATOM 3818 O O . TYR A 1 463 ? 6.285 2.488 3.812 1 97.81 463 TYR A O 1
ATOM 3826 N N . VAL A 1 464 ? 7.047 4.617 4.098 1 98.19 464 VAL A N 1
ATOM 3827 C CA . VAL A 1 464 ? 5.984 5.238 3.311 1 98.19 464 VAL A CA 1
ATOM 3828 C C . VAL A 1 464 ? 6.582 6.273 2.359 1 98.19 464 VAL A C 1
ATOM 383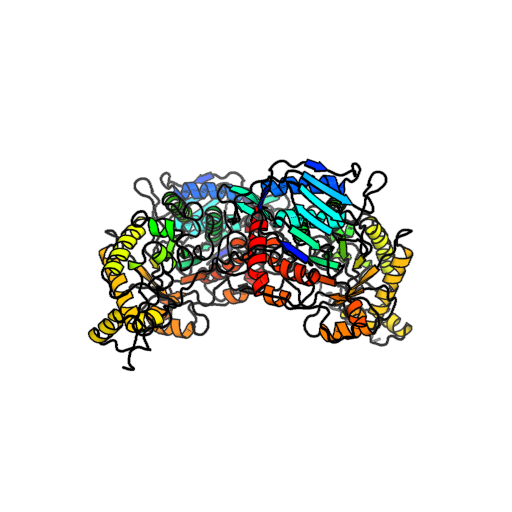0 O O . VAL A 1 464 ? 7.414 7.09 2.762 1 98.19 464 VAL A O 1
ATOM 3833 N N . ASP A 1 465 ? 6.234 6.176 1.128 1 98.12 465 ASP A N 1
ATOM 3834 C CA . ASP A 1 465 ? 6.551 7.188 0.122 1 98.12 465 ASP A CA 1
ATOM 3835 C C . ASP A 1 465 ? 5.43 7.309 -0.906 1 98.12 465 ASP A C 1
ATOM 3837 O O . ASP A 1 465 ? 4.27 7.012 -0.606 1 98.12 465 ASP A O 1
ATOM 3841 N N . ASP A 1 466 ? 5.742 7.793 -2.066 1 97.75 466 ASP A N 1
ATOM 3842 C CA . ASP A 1 466 ? 4.723 8.016 -3.088 1 97.75 466 ASP A CA 1
ATOM 3843 C C . ASP A 1 466 ? 3.977 6.727 -3.412 1 97.75 466 ASP A C 1
ATOM 3845 O O . ASP A 1 466 ? 2.797 6.754 -3.768 1 97.75 466 ASP A O 1
ATOM 3849 N N . THR A 1 467 ? 4.574 5.602 -3.254 1 97.88 467 THR A N 1
ATOM 3850 C CA . THR A 1 467 ? 4.043 4.332 -3.738 1 97.88 467 THR A CA 1
ATOM 3851 C C . THR A 1 467 ? 2.916 3.836 -2.838 1 97.88 467 THR A C 1
ATOM 3853 O O . THR A 1 467 ? 2.078 3.037 -3.266 1 97.88 467 THR A O 1
ATOM 3856 N N . ASN A 1 468 ? 2.865 4.273 -1.562 1 97.88 468 ASN A N 1
ATOM 3857 C CA . ASN A 1 468 ? 1.902 3.643 -0.667 1 97.88 468 ASN A CA 1
ATOM 3858 C C . ASN A 1 468 ? 1.331 4.641 0.336 1 97.88 468 ASN A C 1
ATOM 3860 O O . ASN A 1 468 ? 0.571 4.262 1.229 1 97.88 468 ASN A O 1
ATOM 3864 N N . LEU A 1 469 ? 1.655 5.941 0.202 1 98.5 469 LEU A N 1
ATOM 3865 C CA . LEU A 1 469 ? 1.111 6.938 1.115 1 98.5 469 LEU A CA 1
ATOM 3866 C C . LEU A 1 469 ? -0.414 6.906 1.114 1 98.5 469 LEU A C 1
ATOM 3868 O O . LEU A 1 469 ? -1.037 6.793 2.172 1 98.5 469 LEU A O 1
ATOM 3872 N N . PHE A 1 470 ? -0.953 6.98 -0.04 1 98.25 470 PHE A N 1
ATOM 3873 C CA . PHE A 1 470 ? -2.4 7.125 -0.121 1 98.25 470 PHE A CA 1
ATOM 3874 C C . PHE A 1 470 ? -3.102 5.867 0.373 1 98.25 470 PHE A C 1
ATOM 3876 O O . PHE A 1 470 ? -3.98 5.934 1.234 1 98.25 470 PHE A O 1
ATOM 3883 N N . SER A 1 471 ? -2.684 4.695 -0.114 1 97.31 471 SER A N 1
ATOM 3884 C CA . SER A 1 471 ? -3.367 3.451 0.233 1 97.31 471 SER A CA 1
ATOM 3885 C C . SER A 1 471 ? -3.262 3.162 1.727 1 97.31 471 SER A C 1
ATOM 3887 O O . SER A 1 471 ? -4.207 2.652 2.334 1 97.31 471 SER A O 1
ATOM 3889 N N . ARG A 1 472 ? -2.172 3.557 2.33 1 97 472 ARG A N 1
ATOM 3890 C CA . ARG A 1 472 ? -1.979 3.277 3.75 1 97 472 ARG A CA 1
ATOM 3891 C C . ARG A 1 472 ? -2.754 4.27 4.613 1 97 472 ARG A C 1
ATOM 3893 O O . ARG A 1 472 ? -3.104 3.963 5.754 1 97 472 ARG A O 1
ATOM 3900 N N . SER A 1 473 ? -3.055 5.383 4.043 1 98.44 473 SER A N 1
ATOM 3901 C CA . SER A 1 473 ? -3.701 6.441 4.812 1 98.44 473 SER A CA 1
ATOM 3902 C C . SER A 1 473 ? -5.219 6.348 4.711 1 98.44 473 SER A C 1
ATOM 3904 O O . SER A 1 473 ? -5.93 6.57 5.691 1 98.44 473 SER A O 1
ATOM 3906 N N . TRP A 1 474 ? -5.66 6.051 3.465 1 98.25 474 TRP A N 1
ATOM 3907 C CA . TRP A 1 474 ? -7.09 6.164 3.205 1 98.25 474 TRP A CA 1
ATOM 3908 C C . TRP A 1 474 ? -7.664 4.832 2.732 1 98.25 474 TRP A C 1
ATOM 3910 O O . TRP A 1 474 ? -7.008 4.09 1.997 1 98.25 474 TRP A O 1
ATOM 3920 N N . PRO A 1 475 ? -8.836 4.508 3.264 1 97.62 475 PRO A N 1
ATOM 3921 C CA . PRO A 1 475 ? -9.742 5.391 4 1 97.62 475 PRO A CA 1
ATOM 3922 C C . PRO A 1 475 ? -9.586 5.266 5.516 1 97.62 475 PRO A C 1
ATOM 3924 O O . PRO A 1 475 ? -10.422 5.77 6.27 1 97.62 475 PRO A O 1
ATOM 3927 N N . ARG A 1 476 ? -8.523 4.637 6.004 1 98.19 476 ARG A N 1
ATOM 3928 C CA . ARG A 1 476 ? -8.289 4.406 7.426 1 98.19 476 ARG A CA 1
ATOM 3929 C C . ARG A 1 476 ? -8.336 5.715 8.211 1 98.19 476 ARG A C 1
ATOM 3931 O O . ARG A 1 476 ? -8.891 5.77 9.305 1 98.19 476 ARG A O 1
ATOM 3938 N N . GLY A 1 477 ? -7.828 6.746 7.609 1 98.56 477 GLY A N 1
ATOM 3939 C CA . GLY A 1 477 ? -7.762 8.047 8.25 1 98.56 477 GLY A CA 1
ATOM 3940 C C . GLY A 1 477 ? -9.125 8.656 8.516 1 98.56 477 GLY A C 1
ATOM 3941 O O . GLY A 1 477 ? -9.266 9.547 9.359 1 98.56 477 GLY A O 1
ATOM 3942 N N . SER A 1 478 ? -10.109 8.18 7.797 1 98.44 478 SER A N 1
ATOM 3943 C CA . SER A 1 478 ? -11.453 8.734 7.961 1 98.44 478 SER A CA 1
ATOM 3944 C C . SER A 1 478 ? -12.031 8.398 9.336 1 98.44 478 SER A C 1
ATOM 3946 O O . SER A 1 478 ? -12.906 9.109 9.836 1 98.44 478 SER A O 1
ATOM 3948 N N . ALA A 1 479 ? -11.547 7.34 9.961 1 98.25 479 ALA A N 1
ATOM 3949 C CA . ALA A 1 479 ? -11.945 7.023 11.328 1 98.25 479 ALA A CA 1
ATOM 3950 C C . ALA A 1 479 ? -11.57 8.148 12.281 1 98.25 479 ALA A C 1
ATOM 3952 O O . ALA A 1 479 ? -12.383 8.562 13.117 1 98.25 479 ALA A O 1
ATOM 3953 N N . VAL A 1 480 ? -10.375 8.656 12.117 1 98.56 480 VAL A N 1
ATOM 3954 C CA . VAL A 1 480 ? -9.891 9.75 12.945 1 98.56 480 VAL A CA 1
ATOM 3955 C C . VAL A 1 480 ? -10.664 11.023 12.617 1 98.56 480 VAL A C 1
ATOM 3957 O O . VAL A 1 480 ? -11.047 11.781 13.516 1 98.56 480 VAL A O 1
ATOM 3960 N N . ALA A 1 481 ? -10.906 11.227 11.32 1 98.62 481 ALA A N 1
ATOM 3961 C CA . ALA A 1 481 ? -11.664 12.398 10.891 1 98.62 481 ALA A CA 1
ATOM 3962 C C . ALA A 1 481 ? -13.023 12.453 11.57 1 98.62 481 ALA A C 1
ATOM 3964 O O . ALA A 1 481 ? -13.43 13.5 12.078 1 98.62 481 ALA A O 1
ATOM 3965 N N . GLU A 1 482 ? -13.68 11.367 11.602 1 97.88 482 GLU A N 1
ATOM 3966 C CA . GLU A 1 482 ? -15.008 11.352 12.203 1 97.88 482 GLU A CA 1
ATOM 3967 C C . GLU A 1 482 ? -14.938 11.547 13.711 1 97.88 482 GLU A C 1
ATOM 3969 O O . GLU A 1 482 ? -15.766 12.258 14.289 1 97.88 482 GLU A O 1
ATOM 3974 N N . ARG A 1 483 ? -13.953 10.969 14.367 1 97.44 483 ARG A N 1
ATOM 3975 C CA . ARG A 1 483 ? -13.828 11.117 15.82 1 97.44 483 ARG A CA 1
ATOM 3976 C C . ARG A 1 483 ? -13.57 12.57 16.203 1 97.44 483 ARG A C 1
ATOM 3978 O O . ARG A 1 483 ? -13.953 13.008 17.281 1 97.44 483 ARG A O 1
ATOM 3985 N N . LEU A 1 484 ? -13.031 13.297 15.297 1 98.25 484 LEU A N 1
ATOM 3986 C CA . LEU A 1 484 ? -12.695 14.688 15.57 1 98.25 484 LEU A CA 1
ATOM 3987 C C . LEU A 1 484 ? -13.828 15.617 15.133 1 98.25 484 LEU A C 1
ATOM 3989 O O . LEU A 1 484 ? -13.797 16.812 15.414 1 98.25 484 LEU A O 1
ATOM 3993 N N . TRP A 1 485 ? -14.82 15.117 14.469 1 97.5 485 TRP A N 1
ATOM 3994 C CA . TRP A 1 485 ? -15.883 15.938 13.906 1 97.5 485 TRP A CA 1
ATOM 3995 C C . TRP A 1 485 ? -17.203 15.695 14.633 1 97.5 485 TRP A C 1
ATOM 3997 O O . TRP A 1 485 ? -17.984 16.625 14.844 1 97.5 485 TRP A O 1
ATOM 4007 N N . THR A 1 486 ? -17.422 14.477 15.008 1 92.69 486 THR A N 1
ATOM 4008 C CA . THR A 1 486 ? -18.75 14.062 15.445 1 92.69 486 THR A CA 1
ATOM 4009 C C . THR A 1 486 ? -18.766 13.82 16.953 1 92.69 486 THR A C 1
ATOM 4011 O O . THR A 1 486 ? -17.891 13.156 17.5 1 92.69 486 THR A O 1
ATOM 4014 N N . GLU A 1 487 ? -19.781 14.359 17.578 1 90.44 487 GLU A N 1
ATOM 4015 C CA . GLU A 1 487 ? -19.969 14.133 19 1 90.44 487 GLU A CA 1
ATOM 4016 C C . GLU A 1 487 ? -20.625 12.773 19.266 1 90.44 487 GLU A C 1
ATOM 4018 O O . GLU A 1 487 ? -21.328 12.242 18.406 1 90.44 487 GLU A O 1
ATOM 4023 N N . GLY A 1 488 ? -20.297 12.234 20.391 1 88 488 GLY A N 1
ATOM 4024 C CA . GLY A 1 488 ? -20.938 10.992 20.781 1 88 488 GLY A CA 1
ATOM 4025 C C . GLY A 1 488 ? -20 9.797 20.75 1 88 488 GLY A C 1
ATOM 4026 O O . GLY A 1 488 ? -18.844 9.922 20.344 1 88 488 GLY A O 1
ATOM 4027 N N . SER A 1 489 ? -20.516 8.688 21.188 1 91.62 489 SER A N 1
ATOM 4028 C CA . SER A 1 489 ? -19.75 7.453 21.219 1 91.62 489 SER A CA 1
ATOM 4029 C C . SER A 1 489 ? -19.594 6.855 19.828 1 91.62 489 SER A C 1
ATOM 4031 O O . SER A 1 489 ? -20.516 6.945 19.016 1 91.62 489 SER A O 1
ATOM 4033 N N . PRO A 1 490 ? -18.438 6.305 19.625 1 92.75 490 PRO A N 1
ATOM 4034 C CA . PRO A 1 490 ? -18.25 5.648 18.328 1 92.75 490 PRO A CA 1
ATOM 4035 C C . PRO A 1 490 ? -19.25 4.516 18.094 1 92.75 490 PRO A C 1
ATOM 4037 O O . PRO A 1 490 ? -19.578 3.773 19.016 1 92.75 490 PRO A O 1
ATOM 4040 N N . ASN A 1 491 ? -19.781 4.445 16.938 1 94.31 491 ASN A N 1
ATOM 4041 C CA . ASN A 1 491 ? -20.672 3.387 16.484 1 94.31 491 ASN A CA 1
ATOM 4042 C C . ASN A 1 491 ? -20.125 2.68 15.242 1 94.31 491 ASN A C 1
ATOM 4044 O O . ASN A 1 491 ? -20.375 3.111 14.117 1 94.31 491 ASN A O 1
ATOM 4048 N N . THR A 1 492 ? -19.5 1.572 15.5 1 95 492 THR A N 1
ATOM 4049 C CA . THR A 1 492 ? -18.812 0.854 14.43 1 95 492 THR A CA 1
ATOM 4050 C C . THR A 1 492 ? -19.812 0.32 13.414 1 95 492 THR A C 1
ATOM 4052 O O . THR A 1 492 ? -19.547 0.328 12.203 1 95 492 THR A O 1
ATOM 4055 N N . THR A 1 493 ? -20.906 -0.163 13.828 1 94.62 493 THR A N 1
ATOM 4056 C CA . THR A 1 493 ? -21.938 -0.723 12.953 1 94.62 493 THR A CA 1
ATOM 4057 C C . THR A 1 493 ? -22.406 0.321 11.945 1 94.62 493 THR A C 1
ATOM 4059 O O . THR A 1 493 ? -22.656 0.003 10.781 1 94.62 493 THR A O 1
ATOM 4062 N N . ASP A 1 494 ? -22.516 1.485 12.484 1 93.5 494 ASP A N 1
ATOM 4063 C CA . ASP A 1 494 ? -22.953 2.596 11.648 1 93.5 494 ASP A CA 1
ATOM 4064 C C . ASP A 1 494 ? -21.844 3.031 10.688 1 93.5 494 ASP A C 1
ATOM 4066 O O . ASP A 1 494 ? -22.125 3.379 9.539 1 93.5 494 ASP A O 1
ATOM 4070 N N . PHE A 1 495 ? -20.609 3.012 11.133 1 96.06 495 PHE A N 1
ATOM 4071 C CA . PHE A 1 495 ? -19.484 3.58 10.398 1 96.06 495 PHE A CA 1
ATOM 4072 C C . PHE A 1 495 ? -19.047 2.65 9.266 1 96.06 495 PHE A C 1
ATOM 4074 O O . PHE A 1 495 ? -18.609 3.111 8.219 1 96.06 495 PHE A O 1
ATOM 4081 N N . VAL A 1 496 ? -19.203 1.398 9.383 1 96.12 496 VAL A N 1
ATOM 4082 C CA . VAL A 1 496 ? -18.672 0.398 8.469 1 96.12 496 VAL A CA 1
ATOM 4083 C C . VAL A 1 496 ? -19.234 0.631 7.066 1 96.12 496 VAL A C 1
ATOM 4085 O O . VAL A 1 496 ? -18.484 0.815 6.109 1 96.12 496 VAL A O 1
ATOM 4088 N N . PRO A 1 497 ? -20.578 0.692 6.887 1 93.25 497 PRO A N 1
ATOM 4089 C CA . PRO A 1 497 ? -21.078 0.913 5.523 1 93.25 497 PRO A CA 1
ATOM 4090 C C . PRO A 1 497 ? -20.719 2.297 4.984 1 93.25 497 PRO A C 1
ATOM 4092 O O . PRO A 1 497 ? -20.516 2.463 3.779 1 93.25 497 PRO A O 1
ATOM 4095 N N . ARG A 1 498 ? -20.578 3.318 5.867 1 95 498 ARG A N 1
ATOM 4096 C CA . ARG A 1 498 ? -20.297 4.68 5.426 1 95 498 ARG A CA 1
ATOM 4097 C C . ARG A 1 498 ? -18.859 4.793 4.91 1 95 498 ARG A C 1
ATOM 4099 O O . ARG A 1 498 ? -18.609 5.441 3.891 1 95 498 ARG A O 1
ATOM 4106 N N . VAL A 1 499 ? -17.984 4.145 5.605 1 96.19 499 VAL A N 1
ATOM 4107 C CA . VAL A 1 499 ? -16.594 4.246 5.195 1 96.19 499 VAL A CA 1
ATOM 4108 C C . VAL A 1 499 ? -16.359 3.432 3.924 1 96.19 499 VAL A C 1
ATOM 4110 O O . VAL A 1 499 ? -15.539 3.801 3.08 1 96.19 499 VAL A O 1
ATOM 4113 N N . GLU A 1 500 ? -17.094 2.34 3.707 1 94.31 500 GLU A N 1
ATOM 4114 C CA . GLU A 1 500 ? -17.031 1.588 2.457 1 94.31 500 GLU A CA 1
ATOM 4115 C C . GLU A 1 500 ? -17.453 2.447 1.271 1 94.31 500 GLU A C 1
ATOM 4117 O O . GLU A 1 500 ? -16.812 2.424 0.218 1 94.31 500 GLU A O 1
ATOM 4122 N N . GLU A 1 501 ? -18.547 3.143 1.479 1 93.06 501 GLU A N 1
ATOM 4123 C CA . GLU A 1 501 ? -19 4.035 0.425 1 93.06 501 GLU A CA 1
ATOM 4124 C C . GLU A 1 501 ? -18 5.152 0.161 1 93.06 501 GLU A C 1
ATOM 4126 O O . GLU A 1 501 ? -17.75 5.516 -0.992 1 93.06 501 GLU A O 1
ATOM 4131 N N . LEU A 1 502 ? -17.453 5.699 1.249 1 95.44 502 LEU A N 1
ATOM 4132 C CA . LEU A 1 502 ? -16.422 6.723 1.113 1 95.44 502 LEU A CA 1
ATOM 4133 C C . LEU A 1 502 ? -15.25 6.215 0.274 1 95.44 502 LEU A C 1
ATOM 4135 O O . LEU A 1 502 ? -14.75 6.93 -0.599 1 95.44 502 LEU A O 1
ATOM 4139 N N . ARG A 1 503 ? -14.828 5.016 0.551 1 95.81 503 ARG A N 1
ATOM 4140 C CA . ARG A 1 503 ? -13.742 4.418 -0.218 1 95.81 503 ARG A CA 1
ATOM 4141 C C . ARG A 1 503 ? -14.078 4.383 -1.705 1 95.81 503 ARG A C 1
ATOM 4143 O O . ARG A 1 503 ? -13.242 4.742 -2.543 1 95.81 503 ARG A O 1
ATOM 4150 N N . CYS A 1 504 ? -15.25 3.908 -1.988 1 94.19 504 CYS A N 1
ATOM 4151 C CA . CYS A 1 504 ? -15.664 3.803 -3.385 1 94.19 504 CYS A CA 1
ATOM 4152 C C . CYS A 1 504 ? -15.664 5.172 -4.055 1 94.19 504 CYS A C 1
ATOM 4154 O O . CYS A 1 504 ? -15.297 5.297 -5.223 1 94.19 504 CYS A O 1
ATOM 4156 N N . ARG A 1 505 ? -16.062 6.16 -3.336 1 94.12 505 ARG A N 1
ATOM 4157 C CA . ARG A 1 505 ? -16.047 7.52 -3.871 1 94.12 505 ARG A CA 1
ATOM 4158 C C . ARG A 1 505 ? -14.617 7.996 -4.094 1 94.12 505 ARG A C 1
ATOM 4160 O O . ARG A 1 505 ? -14.344 8.727 -5.047 1 94.12 505 ARG A O 1
ATOM 4167 N N . MET A 1 506 ? -13.703 7.652 -3.225 1 96 506 MET A N 1
ATOM 4168 C CA . MET A 1 506 ? -12.297 7.984 -3.418 1 96 506 MET A CA 1
ATOM 4169 C C . MET A 1 506 ? -11.75 7.316 -4.676 1 96 506 MET A C 1
ATOM 4171 O O . MET A 1 506 ? -11.047 7.949 -5.465 1 96 506 MET A O 1
ATOM 4175 N N . LEU A 1 507 ? -12.141 6.062 -4.859 1 95.31 507 LEU A N 1
ATOM 4176 C CA . LEU A 1 507 ? -11.695 5.34 -6.047 1 95.31 507 LEU A CA 1
ATOM 4177 C C . LEU A 1 507 ? -12.219 6.008 -7.312 1 95.31 507 LEU A C 1
ATOM 4179 O O . LEU A 1 507 ? -11.508 6.078 -8.32 1 95.31 507 LEU A O 1
ATOM 4183 N N . SER A 1 508 ? -13.445 6.477 -7.262 1 92.62 508 SER A N 1
ATOM 4184 C CA . SER A 1 508 ? -14.031 7.129 -8.43 1 92.62 508 SER A CA 1
ATOM 4185 C C . SER A 1 508 ? -13.266 8.391 -8.797 1 92.62 508 SER A C 1
ATOM 4187 O O . SER A 1 508 ? -13.305 8.828 -9.953 1 92.62 508 SER A O 1
ATOM 4189 N N . ARG A 1 509 ? -12.594 8.953 -7.832 1 93.88 509 ARG A N 1
ATOM 4190 C CA . ARG A 1 509 ? -11.805 10.148 -8.078 1 93.88 509 ARG A CA 1
ATOM 4191 C C . ARG A 1 509 ? -10.391 9.797 -8.539 1 93.88 509 ARG A C 1
ATOM 4193 O O . ARG A 1 509 ? -9.555 10.68 -8.742 1 93.88 509 ARG A O 1
ATOM 4200 N N . GLY A 1 510 ? -10.094 8.539 -8.633 1 93.88 510 GLY A N 1
ATOM 4201 C CA . GLY A 1 510 ? -8.805 8.078 -9.125 1 93.88 510 GLY A CA 1
ATOM 4202 C C . GLY A 1 510 ? -7.773 7.902 -8.023 1 93.88 510 GLY A C 1
ATOM 4203 O O . GLY A 1 510 ? -6.574 7.82 -8.297 1 93.88 510 GLY A O 1
ATOM 4204 N N . TRP A 1 511 ? -8.227 7.898 -6.816 1 96.19 511 TRP A N 1
ATOM 4205 C CA . TRP A 1 511 ? -7.297 7.766 -5.703 1 96.19 511 TRP A CA 1
ATOM 4206 C C . TRP A 1 511 ? -7.203 6.316 -5.238 1 96.19 511 TRP A C 1
ATOM 4208 O O . TRP A 1 511 ? -8.203 5.598 -5.219 1 96.19 511 TRP A O 1
ATOM 4218 N N . ASN A 1 512 ? -6.055 5.855 -4.801 1 96.88 512 ASN A N 1
ATOM 4219 C CA . ASN A 1 512 ? -5.801 4.457 -4.473 1 96.88 512 ASN A CA 1
ATOM 4220 C C . ASN A 1 512 ? -6.102 4.16 -3.008 1 96.88 512 ASN A C 1
ATOM 4222 O O . ASN A 1 512 ? -5.215 3.754 -2.256 1 96.88 512 ASN A O 1
ATOM 4226 N N . ALA A 1 513 ? -7.352 4.27 -2.684 1 97.56 513 ALA A N 1
ATOM 4227 C CA . ALA A 1 513 ? -7.781 3.912 -1.334 1 97.56 513 ALA A CA 1
ATOM 4228 C C . ALA A 1 513 ? -7.883 2.396 -1.176 1 97.56 513 ALA A C 1
ATOM 4230 O O . ALA A 1 513 ? -8.609 1.736 -1.918 1 97.56 513 ALA A O 1
ATOM 4231 N N . GLU A 1 514 ? -7.211 1.853 -0.222 1 97.75 514 GLU A N 1
ATOM 4232 C CA . GLU A 1 514 ? -7.129 0.401 -0.089 1 97.75 514 GLU A CA 1
ATOM 4233 C C . GLU A 1 514 ? -8.422 -0.175 0.48 1 97.75 514 GLU A C 1
ATOM 4235 O O . GLU A 1 514 ? -9.227 0.552 1.064 1 97.75 514 GLU A O 1
ATOM 4240 N N . PRO A 1 515 ? -8.602 -1.547 0.349 1 97.5 515 PRO A N 1
ATOM 4241 C CA . PRO A 1 515 ? -9.75 -2.184 0.998 1 97.5 515 PRO A CA 1
ATOM 4242 C C . PRO A 1 515 ? -9.711 -2.059 2.52 1 97.5 515 PRO A C 1
ATOM 4244 O O . PRO A 1 515 ? -8.641 -2.166 3.125 1 97.5 515 PRO A O 1
ATOM 4247 N N . ILE A 1 516 ? -10.93 -1.897 3.096 1 95.69 516 ILE A N 1
ATOM 4248 C CA . ILE A 1 516 ? -10.906 -1.494 4.496 1 95.69 516 ILE A CA 1
ATOM 4249 C C . ILE A 1 516 ? -11.695 -2.5 5.332 1 95.69 516 ILE A C 1
ATOM 4251 O O . ILE A 1 516 ? -11.383 -2.721 6.508 1 95.69 516 ILE A O 1
ATOM 4255 N N . ASN A 1 517 ? -12.766 -3.18 4.773 1 96.12 517 ASN A N 1
ATOM 4256 C CA . ASN A 1 517 ? -13.664 -4.012 5.566 1 96.12 517 ASN A CA 1
ATOM 4257 C C . ASN A 1 517 ? -13.773 -5.422 4.992 1 96.12 517 ASN A C 1
ATOM 4259 O O . ASN A 1 517 ? -14.859 -6.008 4.977 1 96.12 517 ASN A O 1
ATOM 4263 N N . GLY A 1 518 ? -12.695 -5.965 4.457 1 96.88 518 GLY A N 1
ATOM 4264 C CA . GLY A 1 518 ? -12.711 -7.32 3.926 1 96.88 518 GLY A CA 1
ATOM 4265 C C . GLY A 1 518 ? -13.141 -7.387 2.473 1 96.88 518 GLY A C 1
ATOM 4266 O O . GLY A 1 518 ? -13.117 -6.375 1.767 1 96.88 518 GLY A O 1
ATOM 4267 N N . PRO A 1 519 ? -13.539 -8.531 2.021 1 97.5 519 PRO A N 1
ATOM 4268 C CA . PRO A 1 519 ? -13.836 -8.758 0.606 1 97.5 519 PRO A CA 1
ATOM 4269 C C . PRO A 1 519 ? -15.016 -7.918 0.112 1 97.5 519 PRO A C 1
ATOM 4271 O O . PRO A 1 519 ? -15.945 -7.645 0.875 1 97.5 519 PRO A O 1
ATOM 4274 N N . GLY A 1 520 ? -14.883 -7.508 -1.107 1 94.81 520 GLY A N 1
ATOM 4275 C CA . GLY A 1 520 ? -15.977 -6.734 -1.671 1 94.81 520 GLY A CA 1
ATOM 4276 C C . GLY A 1 520 ? -15.617 -6.055 -2.977 1 94.81 520 GLY A C 1
ATOM 4277 O O . GLY A 1 520 ? -14.641 -6.43 -3.631 1 94.81 520 GLY A O 1
ATOM 4278 N N . PHE A 1 521 ? -16.5 -5.195 -3.461 1 93.25 521 PHE A N 1
ATOM 4279 C CA . PHE A 1 521 ? -16.312 -4.406 -4.676 1 93.25 521 PHE A CA 1
ATOM 4280 C C . PHE A 1 521 ? -17.094 -3.109 -4.605 1 93.25 521 PHE A C 1
ATOM 4282 O O . PHE A 1 521 ? -18.031 -2.982 -3.801 1 93.25 521 PHE A O 1
ATOM 4289 N N . CYS A 1 522 ? -16.625 -2.127 -5.297 1 90.5 522 CYS A N 1
ATOM 4290 C CA . CYS A 1 522 ? -17.391 -0.888 -5.441 1 90.5 522 CYS A CA 1
ATOM 4291 C C . CYS A 1 522 ? -18.359 -0.97 -6.613 1 90.5 522 CYS A C 1
ATOM 4293 O O . CYS A 1 522 ? -18.016 -1.517 -7.668 1 90.5 522 CYS A O 1
ATOM 4295 N N . PRO A 1 523 ? -19.5 -0.405 -6.406 1 79.19 523 PRO A N 1
ATOM 4296 C CA . PRO A 1 523 ? -20.422 -0.36 -7.539 1 79.19 523 PRO A CA 1
ATOM 4297 C C . PRO A 1 523 ? -19.875 0.429 -8.727 1 79.19 523 PRO A C 1
ATOM 4299 O O . PRO A 1 523 ? -19.141 1.402 -8.531 1 79.19 523 PRO A O 1
ATOM 4302 N N . LEU A 1 524 ? -19.922 -0.179 -9.938 1 71.88 524 LEU A N 1
ATOM 4303 C CA . LEU A 1 524 ? -19.359 0.438 -11.141 1 71.88 524 LEU A CA 1
ATOM 4304 C C . LEU A 1 524 ? -20.453 1.159 -11.93 1 71.88 524 LEU A C 1
ATOM 4306 O O . LEU A 1 524 ? -21.609 0.727 -11.938 1 71.88 524 LEU A O 1
ATOM 4310 N N . MET B 1 1 ? 62.094 13.555 33.406 1 28.5 1 MET B N 1
ATOM 4311 C CA . MET B 1 1 ? 62.219 14.047 32.031 1 28.5 1 MET B CA 1
ATOM 4312 C C . MET B 1 1 ? 61.406 13.164 31.094 1 28.5 1 MET B C 1
ATOM 4314 O O . MET B 1 1 ? 61.938 12.164 30.578 1 28.5 1 MET B O 1
ATOM 4318 N N . ASN B 1 2 ? 60.25 12.711 31.453 1 26.45 2 ASN B N 1
ATOM 4319 C CA . ASN B 1 2 ? 59.219 11.719 31.766 1 26.45 2 ASN B CA 1
ATOM 4320 C C . ASN B 1 2 ? 58.281 11.5 30.594 1 26.45 2 ASN B C 1
ATOM 4322 O O . ASN B 1 2 ? 57.594 10.469 30.531 1 26.45 2 ASN B O 1
ATOM 4326 N N . SER B 1 3 ? 57.75 12.719 30.062 1 31.55 3 SER B N 1
ATOM 4327 C CA . SER B 1 3 ? 56.438 13.047 29.484 1 31.55 3 SER B CA 1
ATOM 4328 C C . SER B 1 3 ? 56.312 12.477 28.078 1 31.55 3 SER B C 1
ATOM 4330 O O . SER B 1 3 ? 56.844 13.055 27.109 1 31.55 3 SER B O 1
ATOM 4332 N N . SER B 1 4 ? 56.656 11.156 27.859 1 29.19 4 SER B N 1
ATOM 4333 C CA . SER B 1 4 ? 56.531 10.078 26.891 1 29.19 4 SER B CA 1
ATOM 4334 C C . SER B 1 4 ? 55.125 10.094 26.25 1 29.19 4 SER B C 1
ATOM 4336 O O . SER B 1 4 ? 54.125 9.82 26.922 1 29.19 4 SER B O 1
ATOM 4338 N N . ILE B 1 5 ? 54.719 11.102 25.266 1 31.17 5 ILE B N 1
ATOM 4339 C CA . ILE B 1 5 ? 53.938 11.68 24.172 1 31.17 5 ILE B CA 1
ATOM 4340 C C . ILE B 1 5 ? 53.438 10.57 23.25 1 31.17 5 ILE B C 1
ATOM 4342 O O . ILE B 1 5 ? 53.188 10.805 22.062 1 31.17 5 ILE B O 1
ATOM 4346 N N . THR B 1 6 ? 53.531 9.266 23.719 1 23.17 6 THR B N 1
ATOM 4347 C CA . THR B 1 6 ? 53.188 8.102 22.906 1 23.17 6 THR B CA 1
ATOM 4348 C C . THR B 1 6 ? 51.688 8.086 22.594 1 23.17 6 THR B C 1
ATOM 4350 O O . THR B 1 6 ? 51.188 7.148 21.953 1 23.17 6 THR B O 1
ATOM 4353 N N . CYS B 1 7 ? 50.812 8.758 23.391 1 23.17 7 CYS B N 1
ATOM 4354 C CA . CYS B 1 7 ? 49.406 8.438 23.094 1 23.17 7 CYS B CA 1
ATOM 4355 C C . CYS B 1 7 ? 49.062 8.773 21.656 1 23.17 7 CYS B C 1
ATOM 4357 O O . CYS B 1 7 ? 48.969 9.945 21.281 1 23.17 7 CYS B O 1
ATOM 4359 N N . LEU B 1 8 ? 49.75 8.211 20.641 1 25.97 8 LEU B N 1
ATOM 4360 C CA . LEU B 1 8 ? 49.312 8 19.266 1 25.97 8 LEU B CA 1
ATOM 4361 C C . LEU B 1 8 ? 47.812 7.699 19.188 1 25.97 8 LEU B C 1
ATOM 4363 O O . LEU B 1 8 ? 47.375 6.605 19.562 1 25.97 8 LEU B O 1
ATOM 4367 N N . LEU B 1 9 ? 46.938 8.43 19.859 1 24.34 9 LEU B N 1
ATOM 4368 C CA . LEU B 1 9 ? 45.469 8.398 19.891 1 24.34 9 LEU B CA 1
ATOM 4369 C C . LEU B 1 9 ? 44.906 8.156 18.5 1 24.34 9 LEU B C 1
ATOM 4371 O O . LEU B 1 9 ? 45.469 8.602 17.5 1 24.34 9 LEU B O 1
ATOM 4375 N N . TYR B 1 10 ? 43.75 7.309 18.391 1 23.36 10 TYR B N 1
ATOM 4376 C CA . TYR B 1 10 ? 42.875 6.582 17.5 1 23.36 10 TYR B CA 1
ATOM 4377 C C . TYR B 1 10 ? 42.188 7.523 16.5 1 23.36 10 TYR B C 1
ATOM 4379 O O . TYR B 1 10 ? 41.344 8.336 16.859 1 23.36 10 TYR B O 1
ATOM 4387 N N . LEU B 1 11 ? 42.875 8.219 15.617 1 25.64 11 LEU B N 1
ATOM 4388 C CA . LEU B 1 11 ? 42.281 8.812 14.422 1 25.64 11 LEU B CA 1
ATOM 4389 C C . LEU B 1 11 ? 41.344 7.824 13.742 1 25.64 11 LEU B C 1
ATOM 4391 O O . LEU B 1 11 ? 41.781 6.926 13.023 1 25.64 11 LEU B O 1
ATOM 4395 N N . LEU B 1 12 ? 40.438 7.172 14.5 1 25.14 12 LEU B N 1
ATOM 4396 C CA . LEU B 1 12 ? 39.469 6.328 13.789 1 25.14 12 LEU B CA 1
ATOM 4397 C C . LEU B 1 12 ? 38.812 7.094 12.641 1 25.14 12 LEU B C 1
ATOM 4399 O O . LEU B 1 12 ? 38.094 8.07 12.867 1 25.14 12 LEU B O 1
ATOM 4403 N N . PHE B 1 13 ? 39.531 7.332 11.523 1 25.47 13 PHE B N 1
ATOM 4404 C CA . PHE B 1 13 ? 38.969 7.613 10.211 1 25.47 13 PHE B CA 1
ATOM 4405 C C . PHE B 1 13 ? 37.719 6.801 9.984 1 25.47 13 PHE B C 1
ATOM 4407 O O . PHE B 1 13 ? 37.75 5.57 9.883 1 25.47 13 PHE B O 1
ATOM 4414 N N . ILE B 1 14 ? 36.625 7.199 10.539 1 28.61 14 ILE B N 1
ATOM 4415 C CA . ILE B 1 14 ? 35.406 6.652 10.008 1 28.61 14 ILE B CA 1
ATOM 4416 C C . ILE B 1 14 ? 35.438 6.699 8.477 1 28.61 14 ILE B C 1
ATOM 4418 O O . ILE B 1 14 ? 35.312 7.773 7.887 1 28.61 14 ILE B O 1
ATOM 4422 N N . LEU B 1 15 ? 36.438 6.09 7.828 1 27.64 15 LEU B N 1
ATOM 4423 C CA . LEU B 1 15 ? 36.188 5.699 6.441 1 27.64 15 LEU B CA 1
ATOM 4424 C C . LEU B 1 15 ? 34.75 5.234 6.25 1 27.64 15 LEU B C 1
ATOM 4426 O O . LEU B 1 15 ? 34.375 4.176 6.758 1 27.64 15 LEU B O 1
ATOM 4430 N N . VAL B 1 16 ? 33.938 6.211 6.207 1 30.58 16 VAL B N 1
ATOM 4431 C CA . VAL B 1 16 ? 32.75 5.848 5.473 1 30.58 16 VAL B CA 1
ATOM 4432 C C . VAL B 1 16 ? 33.125 5.031 4.238 1 30.58 16 VAL B C 1
ATOM 4434 O O . VAL B 1 16 ? 33.656 5.566 3.275 1 30.58 16 VAL B O 1
ATOM 4437 N N . TYR B 1 17 ? 33.812 3.939 4.484 1 28.55 17 TYR B N 1
ATOM 4438 C CA . TYR B 1 17 ? 33.812 2.945 3.416 1 28.55 17 TYR B CA 1
ATOM 4439 C C . TYR B 1 17 ? 32.5 2.936 2.646 1 28.55 17 TYR B C 1
ATOM 4441 O O . TYR B 1 17 ? 31.484 2.504 3.17 1 28.55 17 TYR B O 1
ATOM 4449 N N . TYR B 1 18 ? 32.469 3.979 1.852 1 31.11 18 TYR B N 1
ATOM 4450 C CA . TYR B 1 18 ? 31.625 3.607 0.719 1 31.11 18 TYR B CA 1
ATOM 4451 C C . TYR B 1 18 ? 32 2.223 0.197 1 31.11 18 TYR B C 1
ATOM 4453 O O . TYR B 1 18 ? 32.938 2.078 -0.589 1 31.11 18 TYR B O 1
ATOM 4461 N N . VAL B 1 19 ? 32.312 1.235 1.123 1 32.47 19 VAL B N 1
ATOM 4462 C CA . VAL B 1 19 ? 32.312 -0.105 0.547 1 32.47 19 VAL B CA 1
ATOM 4463 C C . VAL B 1 19 ? 31.391 -0.14 -0.668 1 32.47 19 VAL B C 1
ATOM 4465 O O . VAL B 1 19 ? 30.219 0.199 -0.567 1 32.47 19 VAL B O 1
ATOM 4468 N N . SER B 1 20 ? 32.062 0.12 -1.691 1 35.06 20 SER B N 1
ATOM 4469 C CA . SER B 1 20 ? 31.438 -0.269 -2.941 1 35.06 20 SER B CA 1
ATOM 4470 C C . SER B 1 20 ? 30.625 -1.554 -2.771 1 35.06 20 SER B C 1
ATOM 4472 O O . SER B 1 20 ? 31.203 -2.641 -2.672 1 35.06 20 SER B O 1
ATOM 4474 N N . LYS B 1 21 ? 29.844 -1.606 -1.758 1 40.12 21 LYS B N 1
ATOM 4475 C CA . LYS B 1 21 ? 28.891 -2.695 -1.581 1 40.12 21 LYS B CA 1
ATOM 4476 C C . LYS B 1 21 ? 28.531 -3.336 -2.92 1 40.12 21 LYS B C 1
ATOM 4478 O O . LYS B 1 21 ? 28.016 -2.666 -3.818 1 40.12 21 LYS B O 1
ATOM 4483 N N . CYS B 1 22 ? 29.328 -4.215 -3.441 1 44.41 22 CYS B N 1
ATOM 4484 C CA . CYS B 1 22 ? 29.094 -5.117 -4.559 1 44.41 22 CYS B CA 1
ATOM 4485 C C . CYS B 1 22 ? 27.625 -5.508 -4.637 1 44.41 22 CYS B C 1
ATOM 4487 O O . CYS B 1 22 ? 27.125 -6.262 -3.797 1 44.41 22 CYS B O 1
ATOM 4489 N N . TYR B 1 23 ? 26.797 -4.613 -5.16 1 56.12 23 TYR B N 1
ATOM 4490 C CA . TYR B 1 23 ? 25.406 -4.605 -5.621 1 56.12 23 TYR B CA 1
ATOM 4491 C C . TYR B 1 23 ? 25.156 -5.754 -6.59 1 56.12 23 TYR B C 1
ATOM 4493 O O . TYR B 1 23 ? 25.859 -5.902 -7.586 1 56.12 23 TYR B O 1
ATOM 4501 N N . SER B 1 24 ? 24.734 -6.98 -6.062 1 71.44 24 SER B N 1
ATOM 4502 C CA . SER B 1 24 ? 24.422 -8.242 -6.73 1 71.44 24 SER B CA 1
ATOM 4503 C C . SER B 1 24 ? 22.969 -8.297 -7.152 1 71.44 24 SER B C 1
ATOM 4505 O O . SER B 1 24 ? 22.203 -7.371 -6.875 1 71.44 24 SER B O 1
ATOM 4507 N N . ILE B 1 25 ? 22.734 -9.148 -7.996 1 92.12 25 ILE B N 1
ATOM 4508 C CA . ILE B 1 25 ? 21.469 -9.5 -8.656 1 92.12 25 ILE B CA 1
ATOM 4509 C C . ILE B 1 25 ? 20.547 -10.203 -7.664 1 92.12 25 ILE B C 1
ATOM 4511 O O . ILE B 1 25 ? 21.016 -10.75 -6.656 1 92.12 25 ILE B O 1
ATOM 4515 N N . VAL B 1 26 ? 19.359 -9.945 -7.672 1 96.81 26 VAL B N 1
ATOM 4516 C CA . VAL B 1 26 ? 18.328 -10.664 -6.941 1 96.81 26 VAL B CA 1
ATOM 4517 C C . VAL B 1 26 ? 17.5 -11.516 -7.91 1 96.81 26 VAL B C 1
ATOM 4519 O O . VAL B 1 26 ? 16.922 -11 -8.859 1 96.81 26 VAL B O 1
ATOM 4522 N N . PRO B 1 27 ? 17.5 -12.82 -7.66 1 97.56 27 PRO B N 1
ATOM 4523 C CA . PRO B 1 27 ? 18.172 -13.586 -6.609 1 97.56 27 PRO B CA 1
ATOM 4524 C C . PRO B 1 27 ? 19.688 -13.688 -6.828 1 97.56 27 PRO B C 1
ATOM 4526 O O . PRO B 1 27 ? 20.156 -13.508 -7.953 1 97.56 27 PRO B O 1
ATOM 4529 N N . LYS B 1 28 ? 20.359 -13.992 -5.809 1 96.19 28 LYS B N 1
ATOM 4530 C CA . LYS B 1 28 ? 21.797 -14.172 -5.891 1 96.19 28 LYS B CA 1
ATOM 4531 C C . LYS B 1 28 ? 22.156 -15.352 -6.793 1 96.19 28 LYS B C 1
ATOM 4533 O O . LYS B 1 28 ? 21.547 -16.422 -6.707 1 96.19 28 LYS B O 1
ATOM 4538 N N . ALA B 1 29 ? 23.141 -15.172 -7.648 1 95.75 29 ALA B N 1
ATOM 4539 C CA . ALA B 1 29 ? 23.547 -16.219 -8.586 1 95.75 29 ALA B CA 1
ATOM 4540 C C . ALA B 1 29 ? 24.266 -17.359 -7.859 1 95.75 29 ALA B C 1
ATOM 4542 O O . ALA B 1 29 ? 24.891 -17.141 -6.816 1 95.75 29 ALA B O 1
ATOM 4543 N N . TYR B 1 30 ? 24.188 -18.5 -8.453 1 95.06 30 TYR B N 1
ATOM 4544 C CA . TYR B 1 30 ? 24.891 -19.656 -7.91 1 95.06 30 TYR B CA 1
ATOM 4545 C C . TYR B 1 30 ? 26.391 -19.422 -7.891 1 95.06 30 TYR B C 1
ATOM 4547 O O . TYR B 1 30 ? 27.047 -19.625 -6.859 1 95.06 30 TYR B O 1
ATOM 4555 N N . LYS B 1 31 ? 26.922 -19.062 -9.016 1 95.44 31 LYS B N 1
ATOM 4556 C CA . LYS B 1 31 ? 28.328 -18.672 -9.141 1 95.44 31 LYS B CA 1
ATOM 4557 C C . LYS B 1 31 ? 28.469 -17.391 -9.953 1 95.44 31 LYS B C 1
ATOM 4559 O O . LYS B 1 31 ? 27.844 -17.234 -11.008 1 95.44 31 LYS B O 1
ATOM 4564 N N . HIS B 1 32 ? 29.219 -16.5 -9.438 1 95.12 32 HIS B N 1
ATOM 4565 C CA . HIS B 1 32 ? 29.469 -15.227 -10.102 1 95.12 32 HIS B CA 1
ATOM 4566 C C . HIS B 1 32 ? 30.922 -14.797 -9.93 1 95.12 32 HIS B C 1
ATOM 4568 O O . HIS B 1 32 ? 31.328 -14.414 -8.828 1 95.12 32 HIS B O 1
ATOM 4574 N N . HIS B 1 33 ? 31.672 -14.945 -10.945 1 95.56 33 HIS B N 1
ATOM 4575 C CA . HIS B 1 33 ? 33.062 -14.477 -10.961 1 95.56 33 HIS B CA 1
ATOM 4576 C C . HIS B 1 33 ? 33.156 -13.109 -11.633 1 95.56 33 HIS B C 1
ATOM 4578 O O . HIS B 1 33 ? 32.906 -12.984 -12.828 1 95.56 33 HIS B O 1
ATOM 4584 N N . LYS B 1 34 ? 33.625 -12.125 -10.93 1 92.31 34 LYS B N 1
ATOM 4585 C CA . LYS B 1 34 ? 33.75 -10.758 -11.43 1 92.31 34 LYS B CA 1
ATOM 4586 C C . LYS B 1 34 ? 35.219 -10.445 -11.758 1 92.31 34 LYS B C 1
ATOM 4588 O O . LYS B 1 34 ? 36.125 -10.867 -11.047 1 92.31 34 LYS B O 1
ATOM 4593 N N . THR B 1 35 ? 35.406 -9.703 -12.742 1 89.69 35 THR B N 1
ATOM 4594 C CA . THR B 1 35 ? 36.781 -9.406 -13.148 1 89.69 35 THR B CA 1
ATOM 4595 C C . THR B 1 35 ? 37.219 -8.047 -12.609 1 89.69 35 THR B C 1
ATOM 4597 O O . THR B 1 35 ? 38.406 -7.758 -12.547 1 89.69 35 THR B O 1
ATOM 4600 N N . GLY B 1 36 ? 36.281 -7.16 -12.305 1 86.94 36 GLY B N 1
ATOM 4601 C CA . GLY B 1 36 ? 36.594 -5.793 -11.93 1 86.94 36 GLY B CA 1
ATOM 4602 C C . GLY B 1 36 ? 36.719 -4.859 -13.117 1 86.94 36 GLY B C 1
ATOM 4603 O O . GLY B 1 36 ? 36.812 -3.645 -12.945 1 86.94 36 GLY B O 1
ATOM 4604 N N . ILE B 1 37 ? 36.688 -5.441 -14.297 1 90.06 37 ILE B N 1
ATOM 4605 C CA . ILE B 1 37 ? 36.75 -4.648 -15.523 1 90.06 37 ILE B CA 1
ATOM 4606 C C . ILE B 1 37 ? 35.344 -4.262 -15.984 1 90.06 37 ILE B C 1
ATOM 4608 O O . ILE B 1 37 ? 34.469 -5.121 -16.109 1 90.06 37 ILE B O 1
ATOM 4612 N N . TYR B 1 38 ? 35.219 -2.969 -16.234 1 91.44 38 TYR B N 1
ATOM 4613 C CA . TYR B 1 38 ? 33.938 -2.479 -16.688 1 91.44 38 TYR B CA 1
ATOM 4614 C C . TYR B 1 38 ? 33.969 -2.158 -18.188 1 91.44 38 TYR B C 1
ATOM 4616 O O . TYR B 1 38 ? 35 -1.709 -18.703 1 91.44 38 TYR B O 1
ATOM 4624 N N . TYR B 1 39 ? 32.875 -2.375 -18.797 1 93.31 39 TYR B N 1
ATOM 4625 C CA . TYR B 1 39 ? 32.656 -2.061 -20.219 1 93.31 39 TYR B CA 1
ATOM 4626 C C . TYR B 1 39 ? 31.516 -1.088 -20.391 1 93.31 39 TYR B C 1
ATOM 4628 O O . TYR B 1 39 ? 30.547 -1.113 -19.625 1 93.31 39 TYR B O 1
ATOM 4636 N N . ASN B 1 40 ? 31.641 -0.266 -21.406 1 93.12 40 ASN B N 1
ATOM 4637 C CA . ASN B 1 40 ? 30.453 0.468 -21.828 1 93.12 40 ASN B CA 1
ATOM 4638 C C . ASN B 1 40 ? 29.391 -0.467 -22.391 1 93.12 40 ASN B C 1
ATOM 4640 O O . ASN B 1 40 ? 29.719 -1.45 -23.062 1 93.12 40 ASN B O 1
ATOM 4644 N N . PHE B 1 41 ? 28.219 -0.187 -22.078 1 93.38 41 PHE B N 1
ATOM 4645 C CA . PHE B 1 41 ? 27.125 -0.963 -22.625 1 93.38 41 PHE B CA 1
ATOM 4646 C C . PHE B 1 41 ? 26.344 -0.148 -23.641 1 93.38 41 PHE B C 1
ATOM 4648 O O . PHE B 1 41 ? 25.734 0.869 -23.312 1 93.38 41 PHE B O 1
ATOM 4655 N N . ALA B 1 42 ? 26.312 -0.559 -24.859 1 92.31 42 ALA B N 1
ATOM 4656 C CA . ALA B 1 42 ? 25.766 0.22 -25.969 1 92.31 42 ALA B CA 1
ATOM 4657 C C . ALA B 1 42 ? 24.25 0.353 -25.844 1 92.31 42 ALA B C 1
ATOM 4659 O O . ALA B 1 42 ? 23.578 -0.539 -25.297 1 92.31 42 ALA B O 1
ATOM 4660 N N . GLU B 1 43 ? 23.688 1.401 -26.359 1 87.94 43 GLU B N 1
ATOM 4661 C CA . GLU B 1 43 ? 22.234 1.625 -26.359 1 87.94 43 GLU B CA 1
ATOM 4662 C C . GLU B 1 43 ? 21.547 0.794 -27.438 1 87.94 43 GLU B C 1
ATOM 4664 O O . GLU B 1 43 ? 20.359 0.474 -27.328 1 87.94 43 GLU B O 1
ATOM 4669 N N . SER B 1 44 ? 22.297 0.569 -28.438 1 91.5 44 SER B N 1
ATOM 4670 C CA . SER B 1 44 ? 21.812 -0.297 -29.516 1 91.5 44 SER B CA 1
ATOM 4671 C C . SER B 1 44 ? 22.609 -1.591 -29.578 1 91.5 44 SER B C 1
ATOM 4673 O O . SER B 1 44 ? 23.844 -1.56 -29.719 1 91.5 44 SER B O 1
ATOM 4675 N N . LEU B 1 45 ? 21.906 -2.656 -29.531 1 95.38 45 LEU B N 1
ATOM 4676 C CA . LEU B 1 45 ? 22.578 -3.951 -29.453 1 95.38 45 LEU B CA 1
ATOM 4677 C C . LEU B 1 45 ? 22.266 -4.805 -30.688 1 95.38 45 LEU B C 1
ATOM 4679 O O . LEU B 1 45 ? 21.203 -4.648 -31.281 1 95.38 45 LEU B O 1
ATOM 4683 N N . THR B 1 46 ? 23.25 -5.578 -31.047 1 96.5 46 THR B N 1
ATOM 4684 C CA . THR B 1 46 ? 23.031 -6.652 -32 1 96.5 46 THR B CA 1
ATOM 4685 C C . THR B 1 46 ? 22.875 -7.996 -31.297 1 96.5 46 THR B C 1
ATOM 4687 O O . THR B 1 46 ? 23.703 -8.352 -30.453 1 96.5 46 THR B O 1
ATOM 4690 N N . TYR B 1 47 ? 21.859 -8.672 -31.641 1 97.56 47 TYR B N 1
ATOM 4691 C CA . TYR B 1 47 ? 21.625 -9.992 -31.062 1 97.56 47 TYR B CA 1
ATOM 4692 C C . TYR B 1 47 ? 21.984 -11.094 -32.062 1 97.56 47 TYR B C 1
ATOM 4694 O O . TYR B 1 47 ? 21.375 -11.195 -33.125 1 97.56 47 TYR B O 1
ATOM 4702 N N . ASN B 1 48 ? 22.984 -11.922 -31.75 1 97.5 48 ASN B N 1
ATOM 4703 C CA . ASN B 1 48 ? 23.406 -13.023 -32.594 1 97.5 48 ASN B CA 1
ATOM 4704 C C . ASN B 1 48 ? 22.828 -14.359 -32.125 1 97.5 48 ASN B C 1
ATOM 4706 O O . ASN B 1 48 ? 23.234 -14.875 -31.078 1 97.5 48 ASN B O 1
ATOM 4710 N N . HIS B 1 49 ? 21.906 -14.844 -32.844 1 96.44 49 HIS B N 1
ATOM 4711 C CA . HIS B 1 49 ? 21.344 -16.156 -32.594 1 96.44 49 HIS B CA 1
ATOM 4712 C C . HIS B 1 49 ? 20.766 -16.75 -33.875 1 96.44 49 HIS B C 1
ATOM 4714 O O . HIS B 1 49 ? 20.594 -16.047 -34.875 1 96.44 49 HIS B O 1
ATOM 4720 N N . SER B 1 50 ? 20.453 -18.031 -33.969 1 96 50 SER B N 1
ATOM 4721 C CA . SER B 1 50 ? 19.969 -18.703 -35.156 1 96 50 SER B CA 1
ATOM 4722 C C . SER B 1 50 ? 18.5 -19.125 -35 1 96 50 SER B C 1
ATOM 4724 O O . SER B 1 50 ? 18.016 -19.984 -35.719 1 96 50 SER B O 1
ATOM 4726 N N . TYR B 1 51 ? 17.766 -18.609 -34.062 1 96.62 51 TYR B N 1
ATOM 4727 C CA . TYR B 1 51 ? 16.422 -19.078 -33.75 1 96.62 51 TYR B CA 1
ATOM 4728 C C . TYR B 1 51 ? 15.359 -18.125 -34.281 1 96.62 51 TYR B C 1
ATOM 4730 O O . TYR B 1 51 ? 14.578 -17.562 -33.5 1 96.62 51 TYR B O 1
ATOM 4738 N N . THR B 1 52 ? 15.078 -18.016 -35.531 1 93.75 52 THR B N 1
ATOM 4739 C CA . THR B 1 52 ? 14.219 -17.031 -36.156 1 93.75 52 THR B CA 1
ATOM 4740 C C . THR B 1 52 ? 12.75 -17.344 -35.906 1 93.75 52 THR B C 1
ATOM 4742 O O . THR B 1 52 ? 11.898 -16.453 -35.969 1 93.75 52 THR B O 1
ATOM 4745 N N . SER B 1 53 ? 12.484 -18.594 -35.625 1 96.56 53 SER B N 1
ATOM 4746 C CA . SER B 1 53 ? 11.094 -18.984 -35.406 1 96.56 53 SER B CA 1
ATOM 4747 C C . SER B 1 53 ? 10.789 -19.109 -33.906 1 96.56 53 SER B C 1
ATOM 4749 O O . SER B 1 53 ? 9.828 -19.781 -33.531 1 96.56 53 SER B O 1
ATOM 4751 N N . CYS B 1 54 ? 11.594 -18.562 -33.125 1 97.88 54 CYS B N 1
ATOM 4752 C CA . CYS B 1 54 ? 11.359 -18.547 -31.688 1 97.88 54 CYS B CA 1
ATOM 4753 C C . CYS B 1 54 ? 10.734 -17.234 -31.25 1 97.88 54 CYS B C 1
ATOM 4755 O O . CYS B 1 54 ? 11.438 -16.297 -30.844 1 97.88 54 CYS B O 1
ATOM 4757 N N . TYR B 1 55 ? 9.477 -17.188 -31.172 1 97.31 55 TYR B N 1
ATOM 4758 C CA . TYR B 1 55 ? 8.734 -15.961 -30.891 1 97.31 55 TYR B CA 1
ATOM 4759 C C . TYR B 1 55 ? 8.93 -15.508 -29.453 1 97.31 55 TYR B C 1
ATOM 4761 O O . TYR B 1 55 ? 8.938 -14.312 -29.172 1 97.31 55 TYR B O 1
ATOM 4769 N N . ILE B 1 56 ? 9.055 -16.422 -28.547 1 98.56 56 ILE B N 1
ATOM 4770 C CA . ILE B 1 56 ? 9.336 -16.094 -27.156 1 98.56 56 ILE B CA 1
ATOM 4771 C C . ILE B 1 56 ? 10.625 -15.289 -27.062 1 98.56 56 ILE B C 1
ATOM 4773 O O . ILE B 1 56 ? 10.703 -14.297 -26.344 1 98.56 56 ILE B O 1
ATOM 4777 N N . LEU B 1 57 ? 11.641 -15.703 -27.797 1 98.69 57 LEU B N 1
ATOM 4778 C CA . LEU B 1 57 ? 12.914 -14.992 -27.797 1 98.69 57 LEU B CA 1
ATOM 4779 C C . LEU B 1 57 ? 12.766 -13.602 -28.406 1 98.69 57 LEU B C 1
ATOM 4781 O O . LEU B 1 57 ? 13.297 -12.625 -27.875 1 98.69 57 LEU B O 1
ATOM 4785 N N . THR B 1 58 ? 12.023 -13.539 -29.484 1 98.06 58 THR B N 1
ATOM 4786 C CA . THR B 1 58 ? 11.805 -12.258 -30.141 1 98.06 58 THR B CA 1
ATOM 4787 C C . THR B 1 58 ? 11.133 -11.266 -29.188 1 98.06 58 THR B C 1
ATOM 4789 O O . THR B 1 58 ? 11.562 -10.117 -29.078 1 98.06 58 THR B O 1
ATOM 4792 N N . ASP B 1 59 ? 10.133 -11.75 -28.594 1 98.44 59 ASP B N 1
ATOM 4793 C CA . ASP B 1 59 ? 9.422 -10.914 -27.641 1 98.44 59 ASP B CA 1
ATOM 4794 C C . ASP B 1 59 ? 10.336 -10.516 -26.469 1 98.44 59 ASP B C 1
ATOM 4796 O O . ASP B 1 59 ? 10.297 -9.375 -26.016 1 98.44 59 ASP B O 1
ATOM 4800 N N . ALA B 1 60 ? 11.094 -11.414 -25.969 1 98.69 60 ALA B N 1
ATOM 4801 C CA . ALA B 1 60 ? 11.992 -11.172 -24.844 1 98.69 60 ALA B CA 1
ATOM 4802 C C . ALA B 1 60 ? 13.031 -10.102 -25.188 1 98.69 60 ALA B C 1
ATOM 4804 O O . ALA B 1 60 ? 13.352 -9.258 -24.359 1 98.69 60 ALA B O 1
ATOM 4805 N N . LEU B 1 61 ? 13.555 -10.18 -26.406 1 98.31 61 LEU B N 1
ATOM 4806 C CA . LEU B 1 61 ? 14.562 -9.211 -26.812 1 98.31 61 LEU B CA 1
ATOM 4807 C C . LEU B 1 61 ? 13.961 -7.82 -26.953 1 98.31 61 LEU B C 1
ATOM 4809 O O . LEU B 1 61 ? 14.602 -6.82 -26.609 1 98.31 61 LEU B O 1
ATOM 4813 N N . LYS B 1 62 ? 12.734 -7.793 -27.438 1 97.75 62 LYS B N 1
ATOM 4814 C CA . LYS B 1 62 ? 12.031 -6.512 -27.5 1 97.75 62 LYS B CA 1
ATOM 4815 C C . LYS B 1 62 ? 11.836 -5.93 -26.094 1 97.75 62 LYS B C 1
ATOM 4817 O O . LYS B 1 62 ? 12.07 -4.742 -25.875 1 97.75 62 LYS B O 1
ATOM 4822 N N . ARG B 1 63 ? 11.367 -6.715 -25.188 1 97.62 63 ARG B N 1
ATOM 4823 C CA . ARG B 1 63 ? 11.203 -6.289 -23.812 1 97.62 63 ARG B CA 1
ATOM 4824 C C . ARG B 1 63 ? 12.531 -5.852 -23.203 1 97.62 63 ARG B C 1
ATOM 4826 O O . ARG B 1 63 ? 12.586 -4.879 -22.453 1 97.62 63 ARG B O 1
ATOM 4833 N N . PHE B 1 64 ? 13.578 -6.586 -23.5 1 97.44 64 PHE B N 1
ATOM 4834 C CA . PHE B 1 64 ? 14.922 -6.27 -23.031 1 97.44 64 PHE B CA 1
ATOM 4835 C C . PHE B 1 64 ? 15.328 -4.867 -23.469 1 97.44 64 PHE B C 1
ATOM 4837 O O . PHE B 1 64 ? 15.805 -4.074 -22.656 1 97.44 64 PHE B O 1
ATOM 4844 N N . GLU B 1 65 ? 15.125 -4.57 -24.672 1 96.62 65 GLU B N 1
ATOM 4845 C CA . GLU B 1 65 ? 15.469 -3.258 -25.203 1 96.62 65 GLU B CA 1
ATOM 4846 C C . GLU B 1 65 ? 14.648 -2.154 -24.547 1 96.62 65 GLU B C 1
ATOM 4848 O O . GLU B 1 65 ? 15.18 -1.087 -24.234 1 96.62 65 GLU B O 1
ATOM 4853 N N . GLU B 1 66 ? 13.43 -2.471 -24.391 1 95.62 66 GLU B N 1
ATOM 4854 C CA . GLU B 1 66 ? 12.578 -1.503 -23.719 1 95.62 66 GLU B CA 1
ATOM 4855 C C . GLU B 1 66 ? 13.055 -1.244 -22.297 1 95.62 66 GLU B C 1
ATOM 4857 O O . GLU B 1 66 ? 13.125 -0.094 -21.859 1 95.62 66 GLU B O 1
ATOM 4862 N N . ARG B 1 67 ? 13.375 -2.26 -21.562 1 94.62 67 ARG B N 1
ATOM 4863 C CA . ARG B 1 67 ? 13.82 -2.146 -20.172 1 94.62 67 ARG B CA 1
ATOM 4864 C C . ARG B 1 67 ? 15.156 -1.413 -20.094 1 94.62 67 ARG B C 1
ATOM 4866 O O . ARG B 1 67 ? 15.406 -0.699 -19.109 1 94.62 67 ARG B O 1
ATOM 4873 N N . LEU B 1 68 ? 15.953 -1.603 -21.062 1 92.94 68 LEU B N 1
ATOM 4874 C CA . LEU B 1 68 ? 17.234 -0.914 -21.109 1 92.94 68 LEU B CA 1
ATOM 4875 C C . LEU B 1 68 ? 17.047 0.599 -21.109 1 92.94 68 LEU B C 1
ATOM 4877 O O . LEU B 1 68 ? 17.844 1.332 -20.516 1 92.94 68 LEU B O 1
ATOM 4881 N N . THR B 1 69 ? 15.984 1.05 -21.719 1 91.44 69 THR B N 1
ATOM 4882 C CA . THR B 1 69 ? 15.734 2.482 -21.812 1 91.44 69 THR B CA 1
ATOM 4883 C C . THR B 1 69 ? 15.219 3.029 -20.484 1 91.44 69 THR B C 1
ATOM 4885 O O . THR B 1 69 ? 15.211 4.242 -20.266 1 91.44 69 THR B O 1
ATOM 4888 N N . LEU B 1 70 ? 14.781 2.143 -19.625 1 88.12 70 LEU B N 1
ATOM 4889 C CA . LEU B 1 70 ? 14.156 2.564 -18.375 1 88.12 70 LEU B CA 1
ATOM 4890 C C . LEU B 1 70 ? 15.172 2.576 -17.234 1 88.12 70 LEU B C 1
ATOM 4892 O O . LEU B 1 70 ? 14.859 3.002 -16.125 1 88.12 70 LEU B O 1
ATOM 4896 N N . ILE B 1 71 ? 16.344 2.123 -17.5 1 81.88 71 ILE B N 1
ATOM 4897 C CA . ILE B 1 71 ? 17.375 2.055 -16.469 1 81.88 71 ILE B CA 1
ATOM 4898 C C . ILE B 1 71 ? 17.766 3.467 -16.031 1 81.88 71 ILE B C 1
ATOM 4900 O O . ILE B 1 71 ? 18.062 4.316 -16.875 1 81.88 71 ILE B O 1
ATOM 4904 N N . LYS B 1 72 ? 17.516 3.613 -14.656 1 75.12 72 LYS B N 1
ATOM 4905 C CA . LYS B 1 72 ? 17.938 4.895 -14.086 1 75.12 72 LYS B CA 1
ATOM 4906 C C . LYS B 1 72 ? 19.297 4.781 -13.422 1 75.12 72 LYS B C 1
ATOM 4908 O O . LYS B 1 72 ? 19.812 3.678 -13.234 1 75.12 72 LYS B O 1
ATOM 4913 N N . GLN B 1 73 ? 19.672 5.797 -12.984 1 62.94 73 GLN B N 1
ATOM 4914 C CA . GLN B 1 73 ? 21.062 5.957 -12.578 1 62.94 73 GLN B CA 1
ATOM 4915 C C . GLN B 1 73 ? 21.312 5.301 -11.219 1 62.94 73 GLN B C 1
ATOM 4917 O O . GLN B 1 73 ? 20.75 5.715 -10.211 1 62.94 73 GLN B O 1
ATOM 4922 N N . TYR B 1 74 ? 21.766 4.145 -11.188 1 69.38 74 TYR B N 1
ATOM 4923 C CA . TYR B 1 74 ? 22.484 3.656 -10.023 1 69.38 74 TYR B CA 1
ATOM 4924 C C . TYR B 1 74 ? 24 3.816 -10.203 1 69.38 74 TYR B C 1
ATOM 4926 O O . TYR B 1 74 ? 24.609 3.109 -11.016 1 69.38 74 TYR B O 1
ATOM 4934 N N . PRO B 1 75 ? 24.469 4.75 -9.508 1 70.56 75 PRO B N 1
ATOM 4935 C CA . PRO B 1 75 ? 25.828 5.145 -9.828 1 70.56 75 PRO B CA 1
ATOM 4936 C C . PRO B 1 75 ? 26.859 4.109 -9.391 1 70.56 75 PRO B C 1
ATOM 4938 O O . PRO B 1 75 ? 26.703 3.473 -8.352 1 70.56 75 PRO B O 1
ATOM 4941 N N . LYS B 1 76 ? 27.719 3.822 -10.312 1 77.62 76 LYS B N 1
ATOM 4942 C CA . LYS B 1 76 ? 28.906 3.02 -10.031 1 77.62 76 LYS B CA 1
ATOM 4943 C C . LYS B 1 76 ? 30.156 3.686 -10.586 1 77.62 76 LYS B C 1
ATOM 4945 O O . LYS B 1 76 ? 30.188 4.125 -11.734 1 77.62 76 LYS B O 1
ATOM 4950 N N . ILE B 1 77 ? 31.062 3.898 -9.672 1 71.88 77 ILE B N 1
ATOM 4951 C CA . ILE B 1 77 ? 32.344 4.441 -10.117 1 71.88 77 ILE B CA 1
ATOM 4952 C C . ILE B 1 77 ? 33.344 3.307 -10.352 1 71.88 77 ILE B C 1
ATOM 4954 O O . ILE B 1 77 ? 33.812 2.686 -9.406 1 71.88 77 ILE B O 1
ATOM 4958 N N . PRO B 1 78 ? 33.531 3.156 -11.648 1 76.44 78 PRO B N 1
ATOM 4959 C CA . PRO B 1 78 ? 34.5 2.086 -11.914 1 76.44 78 PRO B CA 1
ATOM 4960 C C . PRO B 1 78 ? 35.938 2.479 -11.555 1 76.44 78 PRO B C 1
ATOM 4962 O O . PRO B 1 78 ? 36.281 3.666 -11.562 1 76.44 78 PRO B O 1
ATOM 4965 N N . THR B 1 79 ? 36.656 1.508 -11.141 1 74.06 79 THR B N 1
ATOM 4966 C CA . THR B 1 79 ? 38.031 1.747 -10.805 1 74.06 79 THR B CA 1
ATOM 4967 C C . THR B 1 79 ? 38.812 2.242 -12.023 1 74.06 79 THR B C 1
ATOM 4969 O O . THR B 1 79 ? 39.719 3.051 -11.898 1 74.06 79 THR B O 1
ATOM 4972 N N . SER B 1 80 ? 38.5 1.696 -13.195 1 75.25 80 SER B N 1
ATOM 4973 C CA . SER B 1 80 ? 39.094 2.113 -14.453 1 75.25 80 SER B CA 1
ATOM 4974 C C . SER B 1 80 ? 38.031 2.42 -15.5 1 75.25 80 SER B C 1
ATOM 4976 O O . SER B 1 80 ? 36.969 1.79 -15.516 1 75.25 80 SER B O 1
ATOM 4978 N N . LEU B 1 81 ? 38.344 3.436 -16.281 1 75.38 81 LEU B N 1
ATOM 4979 C CA . LEU B 1 81 ? 37.406 3.814 -17.328 1 75.38 81 LEU B CA 1
ATOM 4980 C C . LEU B 1 81 ? 37.188 2.666 -18.312 1 75.38 81 LEU B C 1
ATOM 4982 O O . LEU B 1 81 ? 38.156 1.993 -18.703 1 75.38 81 LEU B O 1
ATOM 4986 N N . PRO B 1 82 ? 36 2.521 -18.594 1 76.69 82 PRO B N 1
ATOM 4987 C CA . PRO B 1 82 ? 35.75 1.473 -19.578 1 76.69 82 PRO B CA 1
ATOM 4988 C C . PRO B 1 82 ? 36.375 1.771 -20.938 1 76.69 82 PRO B C 1
ATOM 4990 O O . PRO B 1 82 ? 36.281 2.9 -21.422 1 76.69 82 PRO B O 1
ATOM 4993 N N . ASN B 1 83 ? 37.156 0.797 -21.422 1 75.75 83 ASN B N 1
ATOM 4994 C CA . ASN B 1 83 ? 37.875 1.036 -22.672 1 75.75 83 ASN B CA 1
ATOM 4995 C C . ASN B 1 83 ? 37.188 0.307 -23.844 1 75.75 83 ASN B C 1
ATOM 4997 O O . ASN B 1 83 ? 37.625 0.464 -25 1 75.75 83 ASN B O 1
ATOM 5001 N N . ASN B 1 84 ? 36.312 -0.522 -23.641 1 89.44 84 ASN B N 1
ATOM 5002 C CA . ASN B 1 84 ? 35.594 -1.265 -24.672 1 89.44 84 ASN B CA 1
ATOM 5003 C C . ASN B 1 84 ? 34.062 -1.185 -24.469 1 89.44 84 ASN B C 1
ATOM 5005 O O . ASN B 1 84 ? 33.594 -0.798 -23.391 1 89.44 84 ASN B O 1
ATOM 5009 N N . THR B 1 85 ? 33.344 -1.413 -25.578 1 93.94 85 THR B N 1
ATOM 5010 C CA . THR B 1 85 ? 31.906 -1.31 -25.562 1 93.94 85 THR B CA 1
ATOM 5011 C C . THR B 1 85 ? 31.266 -2.645 -25.938 1 93.94 85 THR B C 1
ATOM 5013 O O . THR B 1 85 ? 31.641 -3.271 -26.922 1 93.94 85 THR B O 1
ATOM 5016 N N . ILE B 1 86 ? 30.469 -3.082 -25.078 1 95.19 86 ILE B N 1
ATOM 5017 C CA . ILE B 1 86 ? 29.641 -4.242 -25.391 1 95.19 86 ILE B CA 1
ATOM 5018 C C . ILE B 1 86 ? 28.484 -3.826 -26.312 1 95.19 86 ILE B C 1
ATOM 5020 O O . ILE B 1 86 ? 27.672 -2.98 -25.938 1 95.19 86 ILE B O 1
ATOM 5024 N N . ASN B 1 87 ? 28.359 -4.43 -27.516 1 95.19 87 ASN B N 1
ATOM 5025 C CA . ASN B 1 87 ? 27.266 -4.113 -28.422 1 95.19 87 ASN B CA 1
ATOM 5026 C C . ASN B 1 87 ? 26.672 -5.379 -29.031 1 95.19 87 ASN B C 1
ATOM 5028 O O . ASN B 1 87 ? 25.766 -5.305 -29.859 1 95.19 87 ASN B O 1
ATOM 5032 N N . ILE B 1 88 ? 27.219 -6.531 -28.594 1 96.88 88 ILE B N 1
ATOM 5033 C CA . ILE B 1 88 ? 26.719 -7.797 -29.125 1 96.88 88 ILE B CA 1
ATOM 5034 C C . ILE B 1 88 ? 26.344 -8.727 -27.969 1 96.88 88 ILE B C 1
ATOM 5036 O O . ILE B 1 88 ? 27.109 -8.898 -27.016 1 96.88 88 ILE B O 1
ATOM 5040 N N . ILE B 1 89 ? 25.234 -9.266 -28.047 1 98.12 89 ILE B N 1
ATOM 5041 C CA . ILE B 1 89 ? 24.828 -10.383 -27.188 1 98.12 89 ILE B CA 1
ATOM 5042 C C . ILE B 1 89 ? 24.625 -11.633 -28.031 1 98.12 89 ILE B C 1
ATOM 5044 O O . ILE B 1 89 ? 23.75 -11.672 -28.906 1 98.12 89 ILE B O 1
ATOM 5048 N N . LYS B 1 90 ? 25.484 -12.617 -27.844 1 98.31 90 LYS B N 1
ATOM 5049 C CA . LYS B 1 90 ? 25.344 -13.914 -28.484 1 98.31 90 LYS B CA 1
ATOM 5050 C C . LYS B 1 90 ? 24.484 -14.859 -27.641 1 98.31 90 LYS B C 1
ATOM 5052 O O . LYS B 1 90 ? 24.781 -15.078 -26.469 1 98.31 90 LYS B O 1
ATOM 5057 N N . ILE B 1 91 ? 23.469 -15.391 -28.234 1 98.75 91 ILE B N 1
ATOM 5058 C CA . ILE B 1 91 ? 22.531 -16.25 -27.516 1 98.75 91 ILE B CA 1
ATOM 5059 C C . ILE B 1 91 ? 22.594 -17.672 -28.109 1 98.75 91 ILE B C 1
ATOM 5061 O O . ILE B 1 91 ? 22.516 -17.844 -29.312 1 98.75 91 ILE B O 1
ATOM 5065 N N . SER B 1 92 ? 22.797 -18.625 -27.25 1 98.62 92 SER B N 1
ATOM 5066 C CA . SER B 1 92 ? 22.828 -20.016 -27.656 1 98.62 92 SER B CA 1
ATOM 5067 C C . SER B 1 92 ? 21.891 -20.859 -26.797 1 98.62 92 SER B C 1
ATOM 5069 O O . SER B 1 92 ? 21.984 -20.844 -25.562 1 98.62 92 SER B O 1
ATOM 5071 N N . ILE B 1 93 ? 21.016 -21.594 -27.438 1 98.62 93 ILE B N 1
ATOM 5072 C CA . ILE B 1 93 ? 20.109 -22.531 -26.797 1 98.62 93 ILE B CA 1
ATOM 5073 C C . ILE B 1 93 ? 20.375 -23.953 -27.281 1 98.62 93 ILE B C 1
ATOM 5075 O O . ILE B 1 93 ? 20.062 -24.281 -28.422 1 98.62 93 ILE B O 1
ATOM 5079 N N . THR B 1 94 ? 20.844 -24.812 -26.438 1 98.25 94 THR B N 1
ATOM 5080 C CA . THR B 1 94 ? 21.344 -26.125 -26.844 1 98.25 94 THR B CA 1
ATOM 5081 C C . THR B 1 94 ? 20.219 -26.984 -27.422 1 98.25 94 THR B C 1
ATOM 5083 O O . THR B 1 94 ? 20.422 -27.719 -28.391 1 98.25 94 THR B O 1
ATOM 5086 N N . ASN B 1 95 ? 18.969 -26.953 -26.875 1 97.12 95 ASN B N 1
ATOM 5087 C CA . ASN B 1 95 ? 17.844 -27.75 -27.344 1 97.12 95 ASN B CA 1
ATOM 5088 C C . ASN B 1 95 ? 17.078 -27.062 -28.469 1 97.12 95 ASN B C 1
ATOM 5090 O O . ASN B 1 95 ? 16.062 -27.578 -28.938 1 97.12 95 ASN B O 1
ATOM 5094 N N . GLY B 1 96 ? 17.547 -25.938 -28.859 1 96.81 96 GLY B N 1
ATOM 5095 C CA . GLY B 1 96 ? 16.859 -25.188 -29.891 1 96.81 96 GLY B CA 1
ATOM 5096 C C . GLY B 1 96 ? 15.578 -24.516 -29.391 1 96.81 96 GLY B C 1
ATOM 5097 O O . GLY B 1 96 ? 15.203 -24.672 -28.219 1 96.81 96 GLY B O 1
ATOM 5098 N N . CYS B 1 97 ? 14.977 -23.75 -30.203 1 97.25 97 CYS B N 1
ATOM 5099 C CA . CYS B 1 97 ? 13.711 -23.062 -29.969 1 97.25 97 CYS B CA 1
ATOM 5100 C C . CYS B 1 97 ? 12.977 -22.812 -31.281 1 97.25 97 CYS B C 1
ATOM 5102 O O . CYS B 1 97 ? 13.445 -22.047 -32.125 1 97.25 97 CYS B O 1
ATOM 5104 N N . ASP B 1 98 ? 11.945 -23.5 -31.484 1 97.12 98 ASP B N 1
ATOM 5105 C CA . ASP B 1 98 ? 11.172 -23.422 -32.719 1 97.12 98 ASP B CA 1
ATOM 5106 C C . ASP B 1 98 ? 9.672 -23.438 -32.438 1 97.12 98 ASP B C 1
ATOM 5108 O O . ASP B 1 98 ? 9.148 -24.438 -31.953 1 97.12 98 ASP B O 1
ATOM 5112 N N . GLU B 1 99 ? 9.008 -22.312 -32.75 1 97.12 99 GLU B N 1
ATOM 5113 C CA . GLU B 1 99 ? 7.57 -22.203 -32.5 1 97.12 99 GLU B CA 1
ATOM 5114 C C . GLU B 1 99 ? 6.805 -22.188 -33.844 1 97.12 99 GLU B C 1
ATOM 5116 O O . GLU B 1 99 ? 5.668 -21.703 -33.906 1 97.12 99 GLU B O 1
ATOM 5121 N N . SER B 1 100 ? 7.344 -22.656 -34.938 1 95.69 100 SER B N 1
ATOM 5122 C CA . SER B 1 100 ? 6.723 -22.609 -36.25 1 95.69 100 SER B CA 1
ATOM 5123 C C . SER B 1 100 ? 5.492 -23.516 -36.312 1 95.69 100 SER B C 1
ATOM 5125 O O . SER B 1 100 ? 4.516 -23.188 -37 1 95.69 100 SER B O 1
ATOM 5127 N N . SER B 1 101 ? 5.598 -24.641 -35.594 1 93.94 101 SER B N 1
ATOM 5128 C CA . SER B 1 101 ? 4.496 -25.594 -35.656 1 93.94 101 SER B CA 1
ATOM 5129 C C . SER B 1 101 ? 3.547 -25.406 -34.5 1 93.94 101 SER B C 1
ATOM 5131 O O . SER B 1 101 ? 2.328 -25.5 -34.656 1 93.94 101 SER B O 1
ATOM 5133 N N . ASP B 1 102 ? 4.176 -25.203 -33.344 1 93.75 102 ASP B N 1
ATOM 5134 C CA . ASP B 1 102 ? 3.371 -25.094 -32.125 1 93.75 102 ASP B CA 1
ATOM 5135 C C . ASP B 1 102 ? 4.016 -24.125 -31.141 1 93.75 102 ASP B C 1
ATOM 5137 O O . ASP B 1 102 ? 5.238 -23.969 -31.125 1 93.75 102 ASP B O 1
ATOM 5141 N N . GLU B 1 103 ? 3.146 -23.641 -30.359 1 95.19 103 GLU B N 1
ATOM 5142 C CA . GLU B 1 103 ? 3.645 -22.766 -29.297 1 95.19 103 GLU B CA 1
ATOM 5143 C C . GLU B 1 103 ? 4.383 -23.562 -28.234 1 95.19 103 GLU B C 1
ATOM 5145 O O . GLU B 1 103 ? 3.988 -24.688 -27.906 1 95.19 103 GLU B O 1
ATOM 5150 N N . LEU B 1 104 ? 5.426 -22.984 -27.75 1 96.69 104 LEU B N 1
ATOM 5151 C CA . LEU B 1 104 ? 6.137 -23.562 -26.609 1 96.69 104 LEU B CA 1
ATOM 5152 C C . LEU B 1 104 ? 5.59 -23.031 -25.297 1 96.69 104 LEU B C 1
ATOM 5154 O O . LEU B 1 104 ? 5.414 -21.812 -25.141 1 96.69 104 LEU B O 1
ATOM 5158 N N . TRP B 1 105 ? 5.273 -23.922 -24.391 1 97.5 105 TRP B N 1
ATOM 5159 C CA . TRP B 1 105 ? 4.762 -23.547 -23.062 1 97.5 105 TRP B CA 1
ATOM 5160 C C . TRP B 1 105 ? 5.723 -23.984 -21.969 1 97.5 105 TRP B C 1
ATOM 5162 O O . TRP B 1 105 ? 6.324 -25.047 -22.047 1 97.5 105 TRP B O 1
ATOM 5172 N N . PRO B 1 106 ? 5.891 -23.094 -20.953 1 98.12 106 PRO B N 1
ATOM 5173 C CA . PRO B 1 106 ? 6.652 -23.578 -19.797 1 98.12 106 PRO B CA 1
ATOM 5174 C C . PRO B 1 106 ? 5.953 -24.734 -19.062 1 98.12 106 PRO B C 1
ATOM 5176 O O . PRO B 1 106 ? 4.727 -24.844 -19.125 1 98.12 106 PRO B O 1
ATOM 5179 N N . SER B 1 107 ? 6.75 -25.562 -18.406 1 96.81 107 SER B N 1
ATOM 5180 C CA . SER B 1 107 ? 6.215 -26.719 -17.688 1 96.81 107 SER B CA 1
ATOM 5181 C C . SER B 1 107 ? 6.98 -26.969 -16.391 1 96.81 107 SER B C 1
ATOM 5183 O O . SER B 1 107 ? 7.969 -26.297 -16.109 1 96.81 107 SER B O 1
ATOM 5185 N N . GLU B 1 108 ? 6.516 -27.922 -15.672 1 96.12 108 GLU B N 1
ATOM 5186 C CA . GLU B 1 108 ? 7.137 -28.25 -14.391 1 96.12 108 GLU B CA 1
ATOM 5187 C C . GLU B 1 108 ? 8.516 -28.875 -14.586 1 96.12 108 GLU B C 1
ATOM 5189 O O . GLU B 1 108 ? 9.32 -28.922 -13.656 1 96.12 108 GLU B O 1
ATOM 5194 N N . SER B 1 109 ? 8.844 -29.297 -15.797 1 95.19 109 SER B N 1
ATOM 5195 C CA . SER B 1 109 ? 10.117 -29.969 -16.078 1 95.19 109 SER B CA 1
ATOM 5196 C C . SER B 1 109 ? 11.055 -29.047 -16.859 1 95.19 109 SER B C 1
ATOM 5198 O O . SER B 1 109 ? 12.102 -29.5 -17.344 1 95.19 109 SER B O 1
ATOM 5200 N N . MET B 1 110 ? 10.695 -27.828 -17 1 97.62 110 MET B N 1
ATOM 5201 C CA . MET B 1 110 ? 11.492 -26.891 -17.781 1 97.62 110 MET B CA 1
ATOM 5202 C C . MET B 1 110 ? 12.883 -26.734 -17.188 1 97.62 110 MET B C 1
ATOM 5204 O O . MET B 1 110 ? 13.047 -26.766 -15.969 1 97.62 110 MET B O 1
ATOM 5208 N N . ASN B 1 111 ? 13.883 -26.609 -18.062 1 98.5 111 ASN B N 1
ATOM 5209 C CA . ASN B 1 111 ? 15.234 -26.297 -17.625 1 98.5 111 ASN B CA 1
ATOM 5210 C C . ASN B 1 111 ? 15.5 -24.797 -17.656 1 98.5 111 ASN B C 1
ATOM 5212 O O . ASN B 1 111 ? 15.344 -24.156 -18.688 1 98.5 111 ASN B O 1
ATOM 5216 N N . GLU B 1 112 ? 15.875 -24.25 -16.516 1 98.69 112 GLU B N 1
ATOM 5217 C CA . GLU B 1 112 ? 15.984 -22.797 -16.391 1 98.69 112 GLU B CA 1
ATOM 5218 C C . GLU B 1 112 ? 17.438 -22.375 -16.141 1 98.69 112 GLU B C 1
ATOM 5220 O O . GLU B 1 112 ? 17.703 -21.203 -15.844 1 98.69 112 GLU B O 1
ATOM 5225 N N . THR B 1 113 ? 18.391 -23.281 -16.234 1 98.44 113 THR B N 1
ATOM 5226 C CA . THR B 1 113 ? 19.797 -22.969 -16.016 1 98.44 113 THR B CA 1
ATOM 5227 C C . THR B 1 113 ? 20.344 -22.109 -17.156 1 98.44 113 THR B C 1
ATOM 5229 O O . THR B 1 113 ? 19.875 -22.203 -18.281 1 98.44 113 THR B O 1
ATOM 5232 N N . TYR B 1 114 ? 21.344 -21.25 -16.844 1 98.69 114 TYR B N 1
ATOM 5233 C CA . TYR B 1 114 ? 22 -20.453 -17.859 1 98.69 114 TYR B CA 1
ATOM 5234 C C . TYR B 1 114 ? 23.406 -20.047 -17.438 1 98.69 114 TYR B C 1
ATOM 5236 O O . TYR B 1 114 ? 23.766 -20.156 -16.266 1 98.69 114 TYR B O 1
ATOM 5244 N N . SER B 1 115 ? 24.156 -19.703 -18.375 1 98.62 115 SER B N 1
ATOM 5245 C CA . SER B 1 115 ? 25.484 -19.141 -18.141 1 98.62 115 SER B CA 1
ATOM 5246 C C . SER B 1 115 ? 25.672 -17.828 -18.906 1 98.62 115 SER B C 1
ATOM 5248 O O . SER B 1 115 ? 25.125 -17.672 -20 1 98.62 115 SER B O 1
ATOM 5250 N N . LEU B 1 116 ? 26.344 -16.938 -18.297 1 97.94 116 LEU B N 1
ATOM 5251 C CA . LEU B 1 116 ? 26.641 -15.617 -18.844 1 97.94 116 LEU B CA 1
ATOM 5252 C C . LEU B 1 116 ? 28.141 -15.344 -18.812 1 97.94 116 LEU B C 1
ATOM 5254 O O . LEU B 1 116 ? 28.781 -15.492 -17.766 1 97.94 116 LEU B O 1
ATOM 5258 N N . ILE B 1 117 ? 28.672 -15.039 -19.953 1 98 117 ILE B N 1
ATOM 5259 C CA . ILE B 1 117 ? 30.062 -14.617 -20.047 1 98 117 ILE B CA 1
ATOM 5260 C C . ILE B 1 117 ? 30.141 -13.203 -20.625 1 98 117 ILE B C 1
ATOM 5262 O O . ILE B 1 117 ? 29.656 -12.945 -21.734 1 98 117 ILE B O 1
ATOM 5266 N N . ILE B 1 118 ? 30.672 -12.328 -19.906 1 95.88 118 ILE B N 1
ATOM 5267 C CA . ILE B 1 118 ? 30.828 -10.938 -20.312 1 95.88 118 ILE B CA 1
ATOM 5268 C C . ILE B 1 118 ? 32.312 -10.633 -20.531 1 95.88 118 ILE B C 1
ATOM 5270 O O . ILE B 1 118 ? 33.094 -10.602 -19.578 1 95.88 118 ILE B O 1
ATOM 5274 N N . PHE B 1 119 ? 32.656 -10.602 -21.734 1 89.19 119 PHE B N 1
ATOM 5275 C CA . PHE B 1 119 ? 34.062 -10.328 -22.031 1 89.19 119 PHE B CA 1
ATOM 5276 C C . PHE B 1 119 ? 34.188 -9.664 -23.391 1 89.19 119 PHE B C 1
ATOM 5278 O O . PHE B 1 119 ? 33.344 -9.852 -24.281 1 89.19 119 PHE B O 1
ATOM 5285 N N . ASN B 1 120 ? 35.312 -8.922 -23.656 1 80.5 120 ASN B N 1
ATOM 5286 C CA . ASN B 1 120 ? 35.906 -8.461 -24.906 1 80.5 120 ASN B CA 1
ATOM 5287 C C . ASN B 1 120 ? 34.844 -7.969 -25.891 1 80.5 120 ASN B C 1
ATOM 5289 O O . ASN B 1 120 ? 34.781 -8.43 -27.031 1 80.5 120 ASN B O 1
ATOM 5293 N N . GLN B 1 121 ? 33.781 -7.008 -25.547 1 85.25 121 GLN B N 1
ATOM 5294 C CA . GLN B 1 121 ? 32.844 -6.281 -26.391 1 85.25 121 GLN B CA 1
ATOM 5295 C C . GLN B 1 121 ? 31.562 -7.082 -26.594 1 85.25 121 GLN B C 1
ATOM 5297 O O . GLN B 1 121 ? 30.719 -6.703 -27.406 1 85.25 121 GLN B O 1
ATOM 5302 N N . ARG B 1 122 ? 31.453 -8.297 -26 1 93.56 122 ARG B N 1
ATOM 5303 C CA . ARG B 1 122 ? 30.234 -9.07 -26.203 1 93.56 122 ARG B CA 1
ATOM 5304 C C . ARG B 1 122 ? 29.812 -9.758 -24.906 1 93.56 122 ARG B C 1
ATOM 5306 O O . ARG B 1 122 ? 30.609 -9.922 -23.984 1 93.56 122 ARG B O 1
ATOM 5313 N N . ILE B 1 123 ? 28.625 -10.148 -24.844 1 97.94 123 ILE B N 1
ATOM 5314 C CA . ILE B 1 123 ? 28.047 -11.023 -23.844 1 97.94 123 ILE B CA 1
ATOM 5315 C C . ILE B 1 123 ? 27.609 -12.336 -24.484 1 97.94 123 ILE B C 1
ATOM 5317 O O . ILE B 1 123 ? 27.016 -12.336 -25.562 1 97.94 123 ILE B O 1
ATOM 5321 N N . ILE B 1 124 ? 28.062 -13.422 -23.953 1 98.44 124 ILE B N 1
ATOM 5322 C CA . ILE B 1 124 ? 27.594 -14.742 -24.375 1 98.44 124 ILE B CA 1
ATOM 5323 C C . ILE B 1 124 ? 26.594 -15.289 -23.344 1 98.44 124 ILE B C 1
ATOM 5325 O O . ILE B 1 124 ? 26.938 -15.469 -22.172 1 98.44 124 ILE B O 1
ATOM 5329 N N . LEU B 1 125 ? 25.375 -15.477 -23.766 1 98.81 125 LEU B N 1
ATOM 5330 C CA . LEU B 1 125 ? 24.297 -16.047 -22.953 1 98.81 125 LEU B CA 1
ATOM 5331 C C . LEU B 1 125 ? 23.891 -17.422 -23.484 1 98.81 125 LEU B C 1
ATOM 5333 O O . LEU B 1 125 ? 23.406 -17.547 -24.609 1 98.81 125 LEU B O 1
ATOM 5337 N N . LYS B 1 126 ? 24.094 -18.438 -22.656 1 98.75 126 LYS B N 1
ATOM 5338 C CA . LYS B 1 126 ? 23.828 -19.812 -23.062 1 98.75 126 LYS B CA 1
ATOM 5339 C C . LYS B 1 126 ? 22.859 -20.5 -22.094 1 98.75 126 LYS B C 1
ATOM 5341 O O . LYS B 1 126 ? 22.906 -20.266 -20.891 1 98.75 126 LYS B O 1
ATOM 5346 N N . SER B 1 127 ? 22.031 -21.328 -22.594 1 98.75 127 SER B N 1
ATOM 5347 C CA . SER B 1 127 ? 21.094 -22.125 -21.812 1 98.75 127 SER B CA 1
ATOM 5348 C C . SER B 1 127 ? 20.672 -23.391 -22.547 1 98.75 127 SER B C 1
ATOM 5350 O O . SER B 1 127 ? 20.891 -23.516 -23.75 1 98.75 127 SER B O 1
ATOM 5352 N N . LYS B 1 128 ? 20.156 -24.344 -21.844 1 98.56 128 LYS B N 1
ATOM 5353 C CA . LYS B 1 128 ? 19.641 -25.562 -22.453 1 98.56 128 LYS B CA 1
ATOM 5354 C C . LYS B 1 128 ? 18.297 -25.297 -23.156 1 98.56 128 LYS B C 1
ATOM 5356 O O . LYS B 1 128 ? 18.047 -25.828 -24.234 1 98.56 128 LYS B O 1
ATOM 5361 N N . GLU B 1 129 ? 17.484 -24.562 -22.516 1 98.69 129 GLU B N 1
ATOM 5362 C CA . GLU B 1 129 ? 16.188 -24.203 -23.062 1 98.69 129 GLU B CA 1
ATOM 5363 C C . GLU B 1 129 ? 15.961 -22.703 -23.031 1 98.69 129 GLU B C 1
ATOM 5365 O O . GLU B 1 129 ? 16.703 -21.969 -22.359 1 98.69 129 GLU B O 1
ATOM 5370 N N . ILE B 1 130 ? 14.922 -22.234 -23.766 1 98.75 130 ILE B N 1
ATOM 5371 C CA . ILE B 1 130 ? 14.633 -20.812 -23.922 1 98.75 130 ILE B CA 1
ATOM 5372 C C . ILE B 1 130 ? 14.383 -20.172 -22.547 1 98.75 130 ILE B C 1
ATOM 5374 O O . ILE B 1 130 ? 14.688 -19 -22.344 1 98.75 130 ILE B O 1
ATOM 5378 N N . TRP B 1 131 ? 13.938 -20.938 -21.578 1 98.81 131 TRP B N 1
ATOM 5379 C CA . TRP B 1 131 ? 13.531 -20.406 -20.266 1 98.81 131 TRP B CA 1
ATOM 5380 C C . TRP B 1 131 ? 14.734 -19.844 -19.516 1 98.81 131 TRP B C 1
ATOM 5382 O O . TRP B 1 131 ? 14.625 -18.828 -18.828 1 98.81 131 TRP B O 1
ATOM 5392 N N . GLY B 1 132 ? 15.891 -20.5 -19.625 1 98.81 132 GLY B N 1
ATOM 5393 C CA . GLY B 1 132 ? 17.109 -19.969 -19.031 1 98.81 132 GLY B CA 1
ATOM 5394 C C . GLY B 1 132 ? 17.547 -18.656 -19.656 1 98.81 132 GLY B C 1
ATOM 5395 O O . GLY B 1 132 ? 18.125 -17.797 -18.984 1 98.81 132 GLY B O 1
ATOM 5396 N N . ILE B 1 133 ? 17.281 -18.516 -20.969 1 98.88 133 ILE B N 1
ATOM 5397 C CA . ILE B 1 133 ? 17.641 -17.281 -21.672 1 98.88 133 ILE B CA 1
ATOM 5398 C C . ILE B 1 133 ? 16.844 -16.109 -21.094 1 98.88 133 ILE B C 1
ATOM 5400 O O . ILE B 1 133 ? 17.391 -15.023 -20.891 1 98.88 133 ILE B O 1
ATOM 5404 N N . LEU B 1 134 ? 15.578 -16.328 -20.797 1 98.88 134 LEU B N 1
ATOM 5405 C CA . LEU B 1 134 ? 14.75 -15.281 -20.219 1 98.88 134 LEU B CA 1
ATOM 5406 C C . LEU B 1 134 ? 15.336 -14.789 -18.891 1 98.88 134 LEU B C 1
ATOM 5408 O O . LEU B 1 134 ? 15.422 -13.586 -18.656 1 98.88 134 LEU B O 1
ATOM 5412 N N . HIS B 1 135 ? 15.758 -15.734 -18.062 1 98.69 135 HIS B N 1
ATOM 5413 C CA . HIS B 1 135 ? 16.375 -15.375 -16.797 1 98.69 135 HIS B CA 1
ATOM 5414 C C . HIS B 1 135 ? 17.703 -14.656 -17 1 98.69 135 HIS B C 1
ATOM 5416 O O . HIS B 1 135 ? 18.016 -13.695 -16.297 1 98.69 135 HIS B O 1
ATOM 5422 N N . GLY B 1 136 ? 18.469 -15.18 -17.938 1 98.62 136 GLY B N 1
ATOM 5423 C CA . GLY B 1 136 ? 19.75 -14.547 -18.234 1 98.62 136 GLY B CA 1
ATOM 5424 C C . GLY B 1 136 ? 19.609 -13.094 -18.656 1 98.62 136 GLY B C 1
ATOM 5425 O O . GLY B 1 136 ? 20.422 -12.25 -18.266 1 98.62 136 GLY B O 1
ATOM 5426 N N . LEU B 1 137 ? 18.625 -12.797 -19.453 1 98.38 137 LEU B N 1
ATOM 5427 C CA . LEU B 1 137 ? 18.375 -11.43 -19.891 1 98.38 137 LEU B CA 1
ATOM 5428 C C . LEU B 1 137 ? 18.031 -10.531 -18.703 1 98.38 137 LEU B C 1
ATOM 5430 O O . LEU B 1 137 ? 18.484 -9.391 -18.625 1 98.38 137 LEU B O 1
ATOM 5434 N N . GLU B 1 138 ? 17.234 -11.031 -17.781 1 97.56 138 GLU B N 1
ATOM 5435 C CA . GLU B 1 138 ? 16.938 -10.273 -16.562 1 97.56 138 GLU B CA 1
ATOM 5436 C C . GLU B 1 138 ? 18.203 -10.039 -15.734 1 97.56 138 GLU B C 1
ATOM 5438 O O . GLU B 1 138 ? 18.359 -8.977 -15.125 1 97.56 138 GLU B O 1
ATOM 5443 N N . THR B 1 139 ? 19.016 -11.016 -15.695 1 97.56 139 THR B N 1
ATOM 5444 C CA . THR B 1 139 ? 20.281 -10.883 -14.992 1 97.56 139 THR B CA 1
ATOM 5445 C C . THR B 1 139 ? 21.125 -9.766 -15.602 1 97.56 139 THR B C 1
ATOM 5447 O O . THR B 1 139 ? 21.688 -8.93 -14.883 1 97.56 139 THR B O 1
ATOM 5450 N N . ILE B 1 140 ? 21.234 -9.734 -16.906 1 96.75 140 ILE B N 1
ATOM 5451 C CA . ILE B 1 140 ? 22.016 -8.711 -17.578 1 96.75 140 ILE B CA 1
ATOM 5452 C C . ILE B 1 140 ? 21.5 -7.324 -17.203 1 96.75 140 ILE B C 1
ATOM 5454 O O . ILE B 1 140 ? 22.281 -6.422 -16.875 1 96.75 140 ILE B O 1
ATOM 5458 N N . LEU B 1 141 ? 20.203 -7.168 -17.203 1 95.44 141 LEU B N 1
ATOM 5459 C CA . LEU B 1 141 ? 19.609 -5.883 -16.875 1 95.44 141 LEU B CA 1
ATOM 5460 C C . LEU B 1 141 ? 20 -5.438 -15.477 1 95.44 141 LEU B C 1
ATOM 5462 O O . LEU B 1 141 ? 20.219 -4.25 -15.234 1 95.44 141 LEU B O 1
ATOM 5466 N N . GLN B 1 142 ? 20.109 -6.387 -14.562 1 94.44 142 GLN B N 1
ATOM 5467 C CA . GLN B 1 142 ? 20.422 -6.055 -13.172 1 94.44 142 GLN B CA 1
ATOM 5468 C C . GLN B 1 142 ? 21.922 -5.785 -13 1 94.44 142 GLN B C 1
ATOM 5470 O O . GLN B 1 142 ? 22.344 -5.27 -11.961 1 94.44 142 GLN B O 1
ATOM 5475 N N . LEU B 1 143 ? 22.703 -6.07 -14 1 94 143 LEU B N 1
ATOM 5476 C CA . LEU B 1 143 ? 24.141 -5.887 -13.922 1 94 143 LEU B CA 1
ATOM 5477 C C . LEU B 1 143 ? 24.562 -4.543 -14.508 1 94 143 LEU B C 1
ATOM 5479 O O . LEU B 1 143 ? 25.719 -4.145 -14.398 1 94 143 LEU B O 1
ATOM 5483 N N . ILE B 1 144 ? 23.625 -3.883 -15.102 1 92.56 144 ILE B N 1
ATOM 5484 C CA . ILE B 1 144 ? 23.938 -2.631 -15.781 1 92.56 144 ILE B CA 1
ATOM 5485 C C . ILE B 1 144 ? 23.844 -1.469 -14.797 1 92.56 144 ILE B C 1
ATOM 5487 O O . ILE B 1 144 ? 22.844 -1.349 -14.07 1 92.56 144 ILE B O 1
ATOM 5491 N N . TYR B 1 145 ? 24.828 -0.641 -14.758 1 89.81 145 TYR B N 1
ATOM 5492 C CA . TYR B 1 145 ? 24.891 0.574 -13.953 1 89.81 145 TYR B CA 1
ATOM 5493 C C . TYR B 1 145 ? 25.203 1.787 -14.82 1 89.81 145 TYR B C 1
ATOM 5495 O O . TYR B 1 145 ? 25.453 1.653 -16.016 1 89.81 145 TYR B O 1
ATOM 5503 N N . ARG B 1 146 ? 25.047 2.902 -14.25 1 85.19 146 ARG B N 1
ATOM 5504 C CA . ARG B 1 146 ? 25.422 4.141 -14.93 1 85.19 146 ARG B CA 1
ATOM 5505 C C . ARG B 1 146 ? 26.672 4.754 -14.305 1 85.19 146 ARG B C 1
ATOM 5507 O O . ARG B 1 146 ? 26.828 4.758 -13.086 1 85.19 146 ARG B O 1
ATOM 5514 N N . ASP B 1 147 ? 27.484 5.199 -15.125 1 81.62 147 ASP B N 1
ATOM 5515 C CA . ASP B 1 147 ? 28.672 5.887 -14.633 1 81.62 147 ASP B CA 1
ATOM 5516 C C . ASP B 1 147 ? 28.391 7.371 -14.414 1 81.62 147 ASP B C 1
ATOM 5518 O O . ASP B 1 147 ? 27.266 7.836 -14.617 1 81.62 147 ASP B O 1
ATOM 5522 N N . PRO B 1 148 ? 29.312 8.117 -13.898 1 75.69 148 PRO B N 1
ATOM 5523 C CA . PRO B 1 148 ? 29.094 9.531 -13.602 1 75.69 148 PRO B CA 1
ATOM 5524 C C . PRO B 1 148 ? 28.75 10.344 -14.852 1 75.69 148 PRO B C 1
ATOM 5526 O O . PRO B 1 148 ? 28.188 11.438 -14.742 1 75.69 148 PRO B O 1
ATOM 5529 N N . LEU B 1 149 ? 29.125 9.82 -16.031 1 79.88 149 LEU B N 1
ATOM 5530 C CA . LEU B 1 149 ? 28.812 10.5 -17.281 1 79.88 149 LEU B CA 1
ATOM 5531 C C . LEU B 1 149 ? 27.469 10.023 -17.844 1 79.88 149 LEU B C 1
ATOM 5533 O O . LEU B 1 149 ? 27.141 10.32 -19 1 79.88 149 LEU B O 1
ATOM 5537 N N . GLU B 1 150 ? 26.781 9.18 -17.047 1 79.69 150 GLU B N 1
ATOM 5538 C CA . GLU B 1 150 ? 25.438 8.703 -17.344 1 79.69 150 GLU B CA 1
ATOM 5539 C C . GLU B 1 150 ? 25.453 7.672 -18.469 1 79.69 150 GLU B C 1
ATOM 5541 O O . GLU B 1 150 ? 24.469 7.523 -19.203 1 79.69 150 GLU B O 1
ATOM 5546 N N . ARG B 1 151 ? 26.641 7.117 -18.703 1 87.69 151 ARG B N 1
ATOM 5547 C CA . ARG B 1 151 ? 26.75 6.016 -19.656 1 87.69 151 ARG B CA 1
ATOM 5548 C C . ARG B 1 151 ? 26.469 4.676 -18.984 1 87.69 151 ARG B C 1
ATOM 5550 O O . ARG B 1 151 ? 26.875 4.457 -17.828 1 87.69 151 ARG B O 1
ATOM 5557 N N . ASN B 1 152 ? 25.781 3.777 -19.672 1 91.25 152 ASN B N 1
ATOM 5558 C CA . ASN B 1 152 ? 25.578 2.424 -19.156 1 91.25 152 ASN B CA 1
ATOM 5559 C C . ASN B 1 152 ? 26.875 1.631 -19.141 1 91.25 152 ASN B C 1
ATOM 5561 O O . ASN B 1 152 ? 27.609 1.622 -20.141 1 91.25 152 ASN B O 1
ATOM 5565 N N . ILE B 1 153 ? 27.109 1.021 -18.031 1 91.94 153 ILE B N 1
ATOM 5566 C CA . ILE B 1 153 ? 28.297 0.191 -17.922 1 91.94 153 ILE B CA 1
ATOM 5567 C C . ILE B 1 153 ? 27.938 -1.163 -17.312 1 91.94 153 ILE B C 1
ATOM 5569 O O . ILE B 1 153 ? 26.938 -1.287 -16.609 1 91.94 153 ILE B O 1
ATOM 5573 N N . ILE B 1 154 ? 28.75 -2.158 -17.562 1 92.94 154 ILE B N 1
ATOM 5574 C CA . ILE B 1 154 ? 28.562 -3.508 -17.031 1 92.94 154 ILE B CA 1
ATOM 5575 C C . ILE B 1 154 ? 29.906 -4.121 -16.672 1 92.94 154 ILE B C 1
ATOM 5577 O O . ILE B 1 154 ? 30.891 -3.926 -17.391 1 92.94 154 ILE B O 1
ATOM 5581 N N . GLU B 1 155 ? 29.938 -4.805 -15.602 1 91.44 155 GLU B N 1
ATOM 5582 C CA . GLU B 1 155 ? 31.172 -5.441 -15.156 1 91.44 155 GLU B CA 1
ATOM 5583 C C . GLU B 1 155 ? 31.375 -6.785 -15.852 1 91.44 155 GLU B C 1
ATOM 5585 O O . GLU B 1 155 ? 30.438 -7.555 -16.031 1 91.44 155 GLU B O 1
ATOM 5590 N N . GLY B 1 156 ? 32.625 -6.996 -16.281 1 92.69 156 GLY B N 1
ATOM 5591 C CA . GLY B 1 156 ? 32.969 -8.281 -16.859 1 92.69 156 GLY B CA 1
ATOM 5592 C C . GLY B 1 156 ? 32.969 -9.414 -15.844 1 92.69 156 GLY B C 1
ATOM 5593 O O . GLY B 1 156 ? 33.125 -9.18 -14.648 1 92.69 156 GLY B O 1
ATOM 5594 N N . GLY B 1 157 ? 32.75 -10.648 -16.406 1 94.75 157 GLY B N 1
ATOM 5595 C CA . GLY B 1 157 ? 32.75 -11.812 -15.531 1 94.75 157 GLY B CA 1
ATOM 5596 C C . GLY B 1 157 ? 32 -13 -16.109 1 94.75 157 GLY B C 1
ATOM 5597 O O . GLY B 1 157 ? 31.703 -13.023 -17.297 1 94.75 157 GLY B O 1
ATOM 5598 N N . ILE B 1 158 ? 31.922 -14.047 -15.266 1 97.31 158 ILE B N 1
ATOM 5599 C CA . ILE B 1 158 ? 31.219 -15.281 -15.617 1 97.31 158 ILE B CA 1
ATOM 5600 C C . ILE B 1 158 ? 30.172 -15.594 -14.562 1 97.31 158 ILE B C 1
ATOM 5602 O O . ILE B 1 158 ? 30.453 -15.539 -13.359 1 97.31 158 ILE B O 1
ATOM 5606 N N . ILE B 1 159 ? 28.953 -15.844 -15.023 1 97.69 159 ILE B N 1
ATOM 5607 C CA . ILE B 1 159 ? 27.875 -16.25 -14.133 1 97.69 159 ILE B CA 1
ATOM 5608 C C . ILE B 1 159 ? 27.344 -17.625 -14.547 1 97.69 159 ILE B C 1
ATOM 5610 O O . ILE B 1 159 ? 27.078 -17.859 -15.727 1 97.69 159 ILE B O 1
ATOM 5614 N N . LEU B 1 160 ? 27.344 -18.562 -13.664 1 98.06 160 LEU B N 1
ATOM 5615 C CA . LEU B 1 160 ? 26.594 -19.812 -13.75 1 98.06 160 LEU B CA 1
ATOM 5616 C C . LEU B 1 160 ? 25.406 -19.812 -12.789 1 98.06 160 LEU B C 1
ATOM 5618 O O . LEU B 1 160 ? 25.578 -19.625 -11.578 1 98.06 160 LEU B O 1
ATOM 5622 N N . ASP B 1 161 ? 24.219 -20 -13.359 1 97.62 161 ASP B N 1
ATOM 5623 C CA . ASP B 1 161 ? 23.062 -19.797 -12.484 1 97.62 161 ASP B CA 1
ATOM 5624 C C . ASP B 1 161 ? 21.922 -20.75 -12.844 1 97.62 161 ASP B C 1
ATOM 5626 O O . ASP B 1 161 ? 21.875 -21.281 -13.945 1 97.62 161 ASP B O 1
ATOM 5630 N N . GLY B 1 162 ? 21.047 -20.969 -11.852 1 97.38 162 GLY B N 1
ATOM 5631 C CA . GLY B 1 162 ? 19.875 -21.828 -11.938 1 97.38 162 GLY B CA 1
ATOM 5632 C C . GLY B 1 162 ? 19.109 -21.938 -10.633 1 97.38 162 GLY B C 1
ATOM 5633 O O . GLY B 1 162 ? 19.625 -21.562 -9.578 1 97.38 162 GLY B O 1
ATOM 5634 N N . PRO B 1 163 ? 17.938 -22.375 -10.719 1 97.38 163 PRO B N 1
ATOM 5635 C CA . PRO B 1 163 ? 17.094 -22.375 -9.523 1 97.38 163 PRO B CA 1
ATOM 5636 C C . PRO B 1 163 ? 17.422 -23.516 -8.57 1 97.38 163 PRO B C 1
ATOM 5638 O O . PRO B 1 163 ? 17.781 -24.625 -9.008 1 97.38 163 PRO B O 1
ATOM 5641 N N . LEU B 1 164 ? 17.25 -23.281 -7.316 1 97.38 164 LEU B N 1
ATOM 5642 C CA . LEU B 1 164 ? 17.312 -24.312 -6.289 1 97.38 164 LEU B CA 1
ATOM 5643 C C . LEU B 1 164 ? 16.078 -25.219 -6.355 1 97.38 164 LEU B C 1
ATOM 5645 O O . LEU B 1 164 ? 16.188 -26.438 -6.188 1 97.38 164 LEU B O 1
ATOM 5649 N N . PHE B 1 165 ? 14.93 -24.672 -6.555 1 98.12 165 PHE B N 1
ATOM 5650 C CA . PHE B 1 165 ? 13.664 -25.406 -6.641 1 98.12 165 PHE B CA 1
ATOM 5651 C C . PHE B 1 165 ? 13.023 -25.219 -8.008 1 98.12 165 PHE B C 1
ATOM 5653 O O . PHE B 1 165 ? 13.062 -24.125 -8.57 1 98.12 165 PHE B O 1
ATOM 5660 N N . PRO B 1 166 ? 12.398 -26.188 -8.5 1 97.94 166 PRO B N 1
ATOM 5661 C CA . PRO B 1 166 ? 11.742 -26.047 -9.797 1 97.94 166 PRO B CA 1
ATOM 5662 C C . PRO B 1 166 ? 10.453 -25.219 -9.727 1 97.94 166 PRO B C 1
ATOM 5664 O O . PRO B 1 166 ? 10.062 -24.594 -10.719 1 97.94 166 PRO B O 1
ATOM 5667 N N . HIS B 1 167 ? 9.766 -25.219 -8.586 1 98.75 167 HIS B N 1
ATOM 5668 C CA . HIS B 1 167 ? 8.516 -24.484 -8.414 1 98.75 167 HIS B CA 1
ATOM 5669 C C . HIS B 1 167 ? 8.719 -23.266 -7.531 1 98.75 167 HIS B C 1
ATOM 5671 O O . HIS B 1 167 ? 8.922 -23.391 -6.32 1 98.75 167 HIS B O 1
ATOM 5677 N N . ARG B 1 168 ? 8.648 -22.109 -8.031 1 98.88 168 ARG B N 1
ATOM 5678 C CA . ARG B 1 168 ? 8.812 -20.828 -7.355 1 98.88 168 ARG B CA 1
ATOM 5679 C C . ARG B 1 168 ? 7.648 -19.891 -7.66 1 98.88 168 ARG B C 1
ATOM 5681 O O . ARG B 1 168 ? 7.668 -19.172 -8.656 1 98.88 168 ARG B O 1
ATOM 5688 N N . GLY B 1 169 ? 6.684 -19.922 -6.742 1 98.88 169 GLY B N 1
ATOM 5689 C CA . GLY B 1 169 ? 5.41 -19.328 -7.113 1 98.88 169 GLY B CA 1
ATOM 5690 C C . GLY B 1 169 ? 5.043 -18.125 -6.266 1 98.88 169 GLY B C 1
ATOM 5691 O O . GLY B 1 169 ? 5.699 -17.844 -5.262 1 98.88 169 GLY B O 1
ATOM 5692 N N . PHE B 1 170 ? 4.066 -17.422 -6.734 1 98.94 170 PHE B N 1
ATOM 5693 C CA . PHE B 1 170 ? 3.379 -16.359 -6.016 1 98.94 170 PHE B CA 1
ATOM 5694 C C . PHE B 1 170 ? 1.874 -16.438 -6.234 1 98.94 170 PHE B C 1
ATOM 5696 O O . PHE B 1 170 ? 1.403 -16.391 -7.375 1 98.94 170 PHE B O 1
ATOM 5703 N N . LEU B 1 171 ? 1.132 -16.594 -5.125 1 98.94 171 LEU B N 1
ATOM 5704 C CA . LEU B 1 171 ? -0.322 -16.703 -5.191 1 98.94 171 LEU B CA 1
ATOM 5705 C C . LEU B 1 171 ? -0.974 -15.328 -5.152 1 98.94 171 LEU B C 1
ATOM 5707 O O . LEU B 1 171 ? -0.604 -14.484 -4.332 1 98.94 171 LEU B O 1
ATOM 5711 N N . ILE B 1 172 ? -1.905 -15.062 -6.047 1 98.94 172 ILE B N 1
ATOM 5712 C CA . ILE B 1 172 ? -2.787 -13.898 -5.965 1 98.94 172 ILE B CA 1
ATOM 5713 C C . ILE B 1 172 ? -4.242 -14.367 -5.879 1 98.94 172 ILE B C 1
ATOM 5715 O O . ILE B 1 172 ? -4.57 -15.477 -6.301 1 98.94 172 ILE B O 1
ATOM 5719 N N . ASP B 1 173 ? -5.07 -13.578 -5.344 1 98.81 173 ASP B N 1
ATOM 5720 C CA . ASP B 1 173 ? -6.484 -13.852 -5.098 1 98.81 173 ASP B CA 1
ATOM 5721 C C . ASP B 1 173 ? -7.367 -12.836 -5.816 1 98.81 173 ASP B C 1
ATOM 5723 O O . ASP B 1 173 ? -7.336 -11.641 -5.504 1 98.81 173 ASP B O 1
ATOM 5727 N N . THR B 1 174 ? -8.203 -13.281 -6.75 1 98.81 174 THR B N 1
ATOM 5728 C CA . THR B 1 174 ? -9.055 -12.375 -7.504 1 98.81 174 THR B CA 1
ATOM 5729 C C . THR B 1 174 ? -10.523 -12.562 -7.121 1 98.81 174 THR B C 1
ATOM 5731 O O . THR B 1 174 ? -11.414 -11.977 -7.738 1 98.81 174 THR B O 1
ATOM 5734 N N . SER B 1 175 ? -10.75 -13.391 -6.152 1 98.75 175 SER B N 1
ATOM 5735 C CA . SER B 1 175 ? -12.117 -13.703 -5.766 1 98.75 175 SER B CA 1
ATOM 5736 C C . SER B 1 175 ? -12.609 -12.773 -4.66 1 98.75 175 SER B C 1
ATOM 5738 O O . SER B 1 175 ? -13.781 -12.406 -4.625 1 98.75 175 SER B O 1
ATOM 5740 N N . ARG B 1 176 ? -11.734 -12.445 -3.764 1 98.75 176 ARG B N 1
ATOM 5741 C CA . ARG B 1 176 ? -12.141 -11.602 -2.641 1 98.75 176 ARG B CA 1
ATOM 5742 C C . ARG B 1 176 ? -12.156 -10.133 -3.039 1 98.75 176 ARG B C 1
ATOM 5744 O O . ARG B 1 176 ? -12.922 -9.344 -2.48 1 98.75 176 ARG B O 1
ATOM 5751 N N . HIS B 1 177 ? -11.273 -9.742 -3.912 1 98.62 177 HIS B N 1
ATOM 5752 C CA . HIS B 1 177 ? -11.312 -8.5 -4.676 1 98.62 177 HIS B CA 1
ATOM 5753 C C . HIS B 1 177 ? -10.844 -8.727 -6.113 1 98.62 177 HIS B C 1
ATOM 5755 O O . HIS B 1 177 ? -9.859 -9.43 -6.348 1 98.62 177 HIS B O 1
ATOM 5761 N N . TYR B 1 178 ? -11.602 -8.109 -7.055 1 98.06 178 TYR B N 1
ATOM 5762 C CA . TYR B 1 178 ? -11.227 -8.211 -8.461 1 98.06 178 TYR B CA 1
ATOM 5763 C C . TYR B 1 178 ? -9.883 -7.535 -8.719 1 98.06 178 TYR B C 1
ATOM 5765 O O . TYR B 1 178 ? -9.609 -6.469 -8.164 1 98.06 178 TYR B O 1
ATOM 5773 N N . LEU B 1 179 ? -9 -8.117 -9.484 1 98.81 179 LEU B N 1
ATOM 5774 C CA . LEU B 1 179 ? -7.762 -7.527 -9.984 1 98.81 179 LEU B CA 1
ATOM 5775 C C . LEU B 1 179 ? -7.82 -7.324 -11.492 1 98.81 179 LEU B C 1
ATOM 5777 O O . LEU B 1 179 ? -8.172 -8.242 -12.234 1 98.81 179 LEU B O 1
ATOM 5781 N N . SER B 1 180 ? -7.473 -6.199 -11.938 1 98.31 180 SER B N 1
ATOM 5782 C CA . SER B 1 180 ? -7.473 -5.906 -13.367 1 98.31 180 SER B CA 1
ATOM 5783 C C . SER B 1 180 ? -6.348 -6.648 -14.086 1 98.31 180 SER B C 1
ATOM 5785 O O . SER B 1 180 ? -5.352 -7.023 -13.461 1 98.31 180 SER B O 1
ATOM 5787 N N . LEU B 1 181 ? -6.512 -6.863 -15.391 1 98.56 181 LEU B N 1
ATOM 5788 C CA . LEU B 1 181 ? -5.477 -7.52 -16.188 1 98.56 181 LEU B CA 1
ATOM 5789 C C . LEU B 1 181 ? -4.176 -6.719 -16.141 1 98.56 181 LEU B C 1
ATOM 5791 O O . LEU B 1 181 ? -3.09 -7.297 -16.094 1 98.56 181 LEU B O 1
ATOM 5795 N N . LYS B 1 182 ? -4.312 -5.426 -16.156 1 98.12 182 LYS B N 1
ATOM 5796 C CA . LYS B 1 182 ? -3.131 -4.566 -16.109 1 98.12 182 LYS B CA 1
ATOM 5797 C C . LYS B 1 182 ? -2.312 -4.812 -14.852 1 98.12 182 LYS B C 1
ATOM 5799 O O . LYS B 1 182 ? -1.08 -4.852 -14.898 1 98.12 182 LYS B O 1
ATOM 5804 N N . GLU B 1 183 ? -3.008 -4.902 -13.742 1 98.06 183 GLU B N 1
ATOM 5805 C CA . GLU B 1 183 ? -2.311 -5.156 -12.484 1 98.06 183 GLU B CA 1
ATOM 5806 C C . GLU B 1 183 ? -1.661 -6.535 -12.484 1 98.06 183 GLU B C 1
ATOM 5808 O O . GLU B 1 183 ? -0.562 -6.711 -11.953 1 98.06 183 GLU B O 1
ATOM 5813 N N . ILE B 1 184 ? -2.291 -7.512 -13.039 1 98.88 184 ILE B N 1
ATOM 5814 C CA . ILE B 1 184 ? -1.746 -8.867 -13.109 1 98.88 184 ILE B CA 1
ATOM 5815 C C . ILE B 1 184 ? -0.527 -8.883 -14.031 1 98.88 184 ILE B C 1
ATOM 5817 O O . ILE B 1 184 ? 0.457 -9.578 -13.75 1 98.88 184 ILE B O 1
ATOM 5821 N N . GLU B 1 185 ? -0.562 -8.078 -15.109 1 98.62 185 GLU B N 1
ATOM 5822 C CA . GLU B 1 185 ? 0.58 -7.965 -16.016 1 98.62 185 GLU B CA 1
ATOM 5823 C C . GLU B 1 185 ? 1.821 -7.477 -15.273 1 98.62 185 GLU B C 1
ATOM 5825 O O . GLU B 1 185 ? 2.891 -8.078 -15.375 1 98.62 185 GLU B O 1
ATOM 5830 N N . LYS B 1 186 ? 1.659 -6.398 -14.555 1 98.19 186 LYS B N 1
ATOM 5831 C CA . LYS B 1 186 ? 2.773 -5.844 -13.797 1 98.19 186 LYS B CA 1
ATOM 5832 C C . LYS B 1 186 ? 3.314 -6.859 -12.797 1 98.19 186 LYS B C 1
ATOM 5834 O O . LYS B 1 186 ? 4.527 -6.953 -12.594 1 98.19 186 LYS B O 1
ATOM 5839 N N . PHE B 1 187 ? 2.385 -7.535 -12.234 1 98.75 187 PHE B N 1
ATOM 5840 C CA . PHE B 1 187 ? 2.75 -8.547 -11.25 1 98.75 187 PHE B CA 1
ATOM 5841 C C . PHE B 1 187 ? 3.604 -9.641 -11.883 1 98.75 187 PHE B C 1
ATOM 5843 O O . PHE B 1 187 ? 4.633 -10.023 -11.336 1 98.75 187 PHE B O 1
ATOM 5850 N N . LEU B 1 188 ? 3.203 -10.086 -13.047 1 98.88 188 LEU B N 1
ATOM 5851 C CA . LEU B 1 188 ? 3.945 -11.102 -13.797 1 98.88 188 LEU B CA 1
ATOM 5852 C C . LEU B 1 188 ? 5.324 -10.578 -14.188 1 98.88 188 LEU B C 1
ATOM 5854 O O . LEU B 1 188 ? 6.312 -11.312 -14.109 1 98.88 188 LEU B O 1
ATOM 5858 N N . ASP B 1 189 ? 5.379 -9.375 -14.578 1 98.69 189 ASP B N 1
ATOM 5859 C CA . ASP B 1 189 ? 6.664 -8.781 -14.938 1 98.69 189 ASP B CA 1
ATOM 5860 C C . ASP B 1 189 ? 7.617 -8.781 -13.742 1 98.69 189 ASP B C 1
ATOM 5862 O O . ASP B 1 189 ? 8.812 -9.039 -13.891 1 98.69 189 ASP B O 1
ATOM 5866 N N . SER B 1 190 ? 7.066 -8.477 -12.609 1 98.62 190 SER B N 1
ATOM 5867 C CA . SER B 1 190 ? 7.895 -8.445 -11.406 1 98.62 190 SER B CA 1
ATOM 5868 C C . SER B 1 190 ? 8.367 -9.844 -11.031 1 98.62 190 SER B C 1
ATOM 5870 O O . SER B 1 190 ? 9.5 -10.023 -10.578 1 98.62 190 SER B O 1
ATOM 5872 N N . MET B 1 191 ? 7.512 -10.828 -11.195 1 98.88 191 MET B N 1
ATOM 5873 C CA . MET B 1 191 ? 7.906 -12.211 -10.961 1 98.88 191 MET B CA 1
ATOM 5874 C C . MET B 1 191 ? 9.07 -12.609 -11.875 1 98.88 191 MET B C 1
ATOM 5876 O O . MET B 1 191 ? 10.031 -13.234 -11.422 1 98.88 191 MET B O 1
ATOM 5880 N N . SER B 1 192 ? 8.914 -12.203 -13.125 1 98.75 192 SER B N 1
ATOM 5881 C CA . SER B 1 192 ? 9.969 -12.5 -14.086 1 98.75 192 SER B CA 1
ATOM 5882 C C . SER B 1 192 ? 11.289 -11.867 -13.68 1 98.75 192 SER B C 1
ATOM 5884 O O . SER B 1 192 ? 12.352 -12.484 -13.805 1 98.75 192 SER B O 1
ATOM 5886 N N . MET B 1 193 ? 11.227 -10.703 -13.164 1 98 193 MET B N 1
ATOM 5887 C CA . MET B 1 193 ? 12.414 -9.953 -12.758 1 98 193 MET B CA 1
ATOM 5888 C C . MET B 1 193 ? 13.188 -10.711 -11.68 1 98 193 MET B C 1
ATOM 5890 O O . MET B 1 193 ? 14.422 -10.664 -11.648 1 98 193 MET B O 1
ATOM 5894 N N . VAL B 1 194 ? 12.453 -11.43 -10.82 1 98.62 194 VAL B N 1
ATOM 5895 C CA . VAL B 1 194 ? 13.109 -12.125 -9.727 1 98.62 194 VAL B CA 1
ATOM 5896 C C . VAL B 1 194 ? 13.047 -13.633 -9.953 1 98.62 194 VAL B C 1
ATOM 5898 O O . VAL B 1 194 ? 13.219 -14.414 -9.023 1 98.62 194 VAL B O 1
ATOM 5901 N N . LYS B 1 195 ? 12.68 -14.047 -11.141 1 98.69 195 LYS B N 1
ATOM 5902 C CA . LYS B 1 195 ? 12.812 -15.398 -11.68 1 98.69 195 LYS B CA 1
ATOM 5903 C C . LYS B 1 195 ? 11.867 -16.375 -10.992 1 98.69 195 LYS B C 1
ATOM 5905 O O . LYS B 1 195 ? 12.219 -17.531 -10.742 1 98.69 195 LYS B O 1
ATOM 5910 N N . MET B 1 196 ? 10.75 -15.875 -10.547 1 98.88 196 MET B N 1
ATOM 5911 C CA . MET B 1 196 ? 9.656 -16.75 -10.148 1 98.88 196 MET B CA 1
ATOM 5912 C C . MET B 1 196 ? 8.914 -17.281 -11.367 1 98.88 196 MET B C 1
ATOM 5914 O O . MET B 1 196 ? 8.711 -16.547 -12.344 1 98.88 196 MET B O 1
ATOM 5918 N N . ASN B 1 197 ? 8.469 -18.547 -11.297 1 98.88 197 ASN B N 1
ATOM 5919 C CA . ASN B 1 197 ? 8.039 -19.141 -12.562 1 98.88 197 ASN B CA 1
ATOM 5920 C C . ASN B 1 197 ? 6.609 -19.656 -12.469 1 98.88 197 ASN B C 1
ATOM 5922 O O . ASN B 1 197 ? 6.125 -20.312 -13.391 1 98.88 197 ASN B O 1
ATOM 5926 N N . VAL B 1 198 ? 5.879 -19.438 -11.359 1 98.94 198 VAL B N 1
ATOM 5927 C CA . VAL B 1 198 ? 4.512 -19.938 -11.25 1 98.94 198 VAL B CA 1
ATOM 5928 C C . VAL B 1 198 ? 3.613 -18.859 -10.641 1 98.94 198 VAL B C 1
ATOM 5930 O O . VAL B 1 198 ? 3.842 -18.406 -9.516 1 98.94 198 VAL B O 1
ATOM 5933 N N . LEU B 1 199 ? 2.65 -18.406 -11.352 1 98.94 199 LEU B N 1
ATOM 5934 C CA . LEU B 1 199 ? 1.542 -17.672 -10.75 1 98.94 199 LEU B CA 1
ATOM 5935 C C . LEU B 1 199 ? 0.454 -18.609 -10.266 1 98.94 199 LEU B C 1
ATOM 5937 O O . LEU B 1 199 ? -0.217 -19.266 -11.07 1 98.94 199 LEU B O 1
ATOM 5941 N N . HIS B 1 200 ? 0.388 -18.812 -9 1 98.94 200 HIS B N 1
ATOM 5942 C CA . HIS B 1 200 ? -0.758 -19.5 -8.414 1 98.94 200 HIS B CA 1
ATOM 5943 C C . HIS B 1 200 ? -1.979 -18.594 -8.367 1 98.94 200 HIS B C 1
ATOM 5945 O O . HIS B 1 200 ? -2.061 -17.703 -7.512 1 98.94 200 HIS B O 1
ATOM 5951 N N . TRP B 1 201 ? -2.895 -18.844 -9.25 1 98.94 201 TRP B N 1
ATOM 5952 C CA . TRP B 1 201 ? -4.043 -17.953 -9.398 1 98.94 201 TRP B CA 1
ATOM 5953 C C . TRP B 1 201 ? -5.258 -18.516 -8.656 1 98.94 201 TRP B C 1
ATOM 5955 O O . TRP B 1 201 ? -5.953 -19.406 -9.172 1 98.94 201 TRP B O 1
ATOM 5965 N N . HIS B 1 202 ? -5.461 -18.047 -7.477 1 98.88 202 HIS B N 1
ATOM 5966 C CA . HIS B 1 202 ? -6.707 -18.297 -6.758 1 98.88 202 HIS B CA 1
ATOM 5967 C C . HIS B 1 202 ? -7.852 -17.469 -7.336 1 98.88 202 HIS B C 1
ATOM 5969 O O . HIS B 1 202 ? -8.141 -16.375 -6.855 1 98.88 202 HIS B O 1
ATOM 5975 N N . ILE B 1 203 ? -8.594 -18 -8.219 1 98.81 203 ILE B N 1
ATOM 5976 C CA . ILE B 1 203 ? -9.438 -17.25 -9.133 1 98.81 203 ILE B CA 1
ATOM 5977 C C . ILE B 1 203 ? -10.82 -17.062 -8.516 1 98.81 203 ILE B C 1
ATOM 5979 O O . ILE B 1 203 ? -11.414 -15.977 -8.609 1 98.81 203 ILE B O 1
ATOM 5983 N N . VAL B 1 204 ? -11.359 -18.125 -7.918 1 98.81 204 VAL B N 1
ATOM 5984 C CA . VAL B 1 204 ? -12.75 -18.141 -7.457 1 98.81 204 VAL B CA 1
ATOM 5985 C C . VAL B 1 204 ? -12.797 -18.5 -5.977 1 98.81 204 VAL B C 1
ATOM 5987 O O . VAL B 1 204 ? -11.859 -19.109 -5.445 1 98.81 204 VAL B O 1
ATOM 5990 N N . ASP B 1 205 ? -13.812 -18.125 -5.336 1 98.75 205 ASP B N 1
ATOM 5991 C CA . ASP B 1 205 ? -14.078 -18.406 -3.93 1 98.75 205 ASP B CA 1
ATOM 5992 C C . ASP B 1 205 ? -15.523 -18.078 -3.564 1 98.75 205 ASP B C 1
ATOM 5994 O O . ASP B 1 205 ? -16.375 -17.938 -4.445 1 98.75 205 ASP B O 1
ATOM 5998 N N . ASP B 1 206 ? -15.828 -18.031 -2.307 1 98.56 206 ASP B N 1
ATOM 5999 C CA . ASP B 1 206 ? -17.172 -17.75 -1.814 1 98.56 206 ASP B CA 1
ATOM 6000 C C . ASP B 1 206 ? -17.672 -16.406 -2.342 1 98.56 206 ASP B C 1
ATOM 6002 O O . ASP B 1 206 ? -18.844 -16.25 -2.672 1 98.56 206 ASP B O 1
ATOM 6006 N N . GLN B 1 207 ? -16.812 -15.484 -2.512 1 98.44 207 GLN B N 1
ATOM 6007 C CA . GLN B 1 207 ? -17.188 -14.086 -2.717 1 98.44 207 GLN B CA 1
ATOM 6008 C C . GLN B 1 207 ? -17.5 -13.812 -4.184 1 98.44 207 GLN B C 1
ATOM 6010 O O . GLN B 1 207 ? -18.375 -13 -4.496 1 98.44 207 GLN B O 1
ATOM 6015 N N . SER B 1 208 ? -16.688 -14.5 -5.039 1 98.81 208 SER B N 1
ATOM 6016 C CA . SER B 1 208 ? -16.891 -14.195 -6.449 1 98.81 208 SER B CA 1
ATOM 6017 C C . SER B 1 208 ? -16.359 -15.305 -7.344 1 98.81 208 SER B C 1
ATOM 6019 O O . SER B 1 208 ? -15.461 -16.047 -6.945 1 98.81 208 SER B O 1
ATOM 6021 N N . PHE B 1 209 ? -16.953 -15.469 -8.508 1 98.88 209 PHE B N 1
ATOM 6022 C CA . PHE B 1 209 ? -16.516 -16.328 -9.602 1 98.88 209 PHE B CA 1
ATOM 6023 C C . PHE B 1 209 ? -16.281 -15.516 -10.867 1 98.88 209 PHE B C 1
ATOM 6025 O O . PHE B 1 209 ? -17.062 -15.578 -11.812 1 98.88 209 PHE B O 1
ATOM 6032 N N . PRO B 1 210 ? -15.125 -14.867 -10.945 1 98.88 210 PRO B N 1
ATOM 6033 C CA . PRO B 1 210 ? -14.906 -13.914 -12.031 1 98.88 210 PRO B CA 1
ATOM 6034 C C . PRO B 1 210 ? -14.477 -14.586 -13.336 1 98.88 210 PRO B C 1
ATOM 6036 O O . PRO B 1 210 ? -14.461 -13.945 -14.391 1 98.88 210 PRO B O 1
ATOM 6039 N N . TYR B 1 211 ? -14.117 -15.867 -13.344 1 98.88 211 TYR B N 1
ATOM 6040 C CA . TYR B 1 211 ? -13.812 -16.609 -14.555 1 98.88 211 TYR B CA 1
ATOM 6041 C C . TYR B 1 211 ? -15.07 -16.875 -15.375 1 98.88 211 TYR B C 1
ATOM 6043 O O . TYR B 1 211 ? -16.062 -17.391 -14.852 1 98.88 211 TYR B O 1
ATOM 6051 N N . VAL B 1 212 ? -15.078 -16.547 -16.609 1 98.88 212 VAL B N 1
ATOM 6052 C CA . VAL B 1 212 ? -16.219 -16.797 -17.484 1 98.88 212 VAL B CA 1
ATOM 6053 C C . VAL B 1 212 ? -16.094 -18.188 -18.109 1 98.88 212 VAL B C 1
ATOM 6055 O O . VAL B 1 212 ? -15.281 -18.406 -19 1 98.88 212 VAL B O 1
ATOM 6058 N N . SER B 1 213 ? -16.906 -19.094 -17.703 1 98.81 213 SER B N 1
ATOM 6059 C CA . SER B 1 213 ? -17 -20.438 -18.266 1 98.81 213 SER B CA 1
ATOM 6060 C C . SER B 1 213 ? -17.953 -20.469 -19.453 1 98.81 213 SER B C 1
ATOM 6062 O O . SER B 1 213 ? -19.094 -20 -19.359 1 98.81 213 SER B O 1
ATOM 6064 N N . GLU B 1 214 ? -17.5 -21 -20.5 1 98.31 214 GLU B N 1
ATOM 6065 C CA . GLU B 1 214 ? -18.375 -21.188 -21.656 1 98.31 214 GLU B CA 1
ATOM 6066 C C . GLU B 1 214 ? -19.375 -22.312 -21.422 1 98.31 214 GLU B C 1
ATOM 6068 O O . GLU B 1 214 ? -20.516 -22.25 -21.875 1 98.31 214 GLU B O 1
ATOM 6073 N N . THR B 1 215 ? -18.984 -23.328 -20.719 1 98.56 215 THR B N 1
ATOM 6074 C CA . THR B 1 215 ? -19.828 -24.484 -20.422 1 98.56 215 THR B CA 1
ATOM 6075 C C . THR B 1 215 ? -20.922 -24.109 -19.422 1 98.56 215 THR B C 1
ATOM 60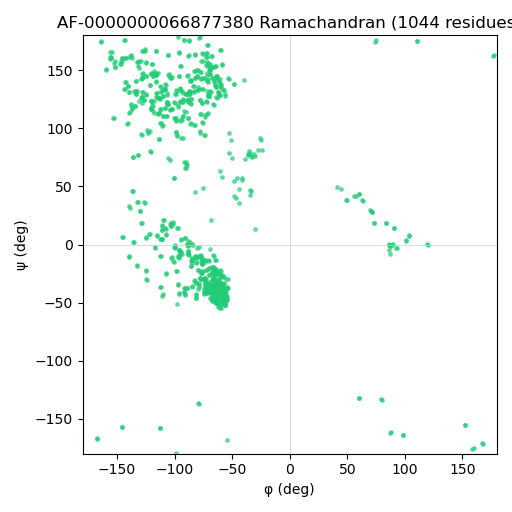77 O O . THR B 1 215 ? -22.047 -24.578 -19.531 1 98.56 215 THR B O 1
ATOM 6080 N N . PHE B 1 216 ? -20.562 -23.25 -18.469 1 98.69 216 PHE B N 1
ATOM 6081 C CA . PHE B 1 216 ? -21.5 -22.859 -17.422 1 98.69 216 PHE B CA 1
ATOM 6082 C C . PHE B 1 216 ? -21.516 -21.344 -17.266 1 98.69 216 PHE B C 1
ATOM 6084 O O . PHE B 1 216 ? -21.078 -20.812 -16.234 1 98.69 216 PHE B O 1
ATOM 6091 N N . PRO B 1 217 ? -22.141 -20.641 -18.109 1 98.5 217 PRO B N 1
ATOM 6092 C CA . PRO B 1 217 ? -22.078 -19.172 -18.141 1 98.5 217 PRO B CA 1
ATOM 6093 C C . PRO B 1 217 ? -22.672 -18.531 -16.875 1 98.5 217 PRO B C 1
ATOM 6095 O O . PRO B 1 217 ? -22.281 -17.422 -16.516 1 98.5 217 PRO B O 1
ATOM 6098 N N . LYS B 1 218 ? -23.516 -19.219 -16.141 1 98.69 218 LYS B N 1
ATOM 6099 C CA . LYS B 1 218 ? -24.172 -18.641 -14.977 1 98.69 218 LYS B CA 1
ATOM 6100 C C . LYS B 1 218 ? -23.219 -18.578 -13.789 1 98.69 218 LYS B C 1
ATOM 6102 O O . LYS B 1 218 ? -23.5 -17.906 -12.797 1 98.69 218 LYS B O 1
ATOM 6107 N N . LEU B 1 219 ? -22.078 -19.234 -13.867 1 98.81 219 LEU B N 1
ATOM 6108 C CA . LEU B 1 219 ? -21.094 -19.141 -12.789 1 98.81 219 LEU B CA 1
ATOM 6109 C C . LEU B 1 219 ? -20.625 -17.703 -12.609 1 98.81 219 LEU B C 1
ATOM 6111 O O . LEU B 1 219 ? -20.609 -17.188 -11.492 1 98.81 219 LEU B O 1
ATOM 6115 N N . SER B 1 220 ? -20.281 -17.047 -13.758 1 98.75 220 SER B N 1
ATOM 6116 C CA . SER B 1 220 ? -19.797 -15.672 -13.656 1 98.75 220 SER B CA 1
ATOM 6117 C C . SER B 1 220 ? -20.953 -14.68 -13.727 1 98.75 220 SER B C 1
ATOM 6119 O O . SER B 1 220 ? -20.953 -13.664 -13.031 1 98.75 220 SER B O 1
ATOM 6121 N N . SER B 1 221 ? -21.953 -14.969 -14.555 1 98.5 221 SER B N 1
ATOM 6122 C CA . SER B 1 221 ? -23.016 -13.992 -14.734 1 98.5 221 SER B CA 1
ATOM 6123 C C . SER B 1 221 ? -23.781 -13.766 -13.43 1 98.5 221 SER B C 1
ATOM 6125 O O . SER B 1 221 ? -24.281 -12.672 -13.172 1 98.5 221 SER B O 1
ATOM 6127 N N . LYS B 1 222 ? -23.844 -14.844 -12.57 1 98.5 222 LYS B N 1
ATOM 6128 C CA . LYS B 1 222 ? -24.531 -14.719 -11.297 1 98.5 222 LYS B CA 1
ATOM 6129 C C . LYS B 1 222 ? -23.547 -14.672 -10.133 1 98.5 222 LYS B C 1
ATOM 6131 O O . LYS B 1 222 ? -23.859 -14.133 -9.07 1 98.5 222 LYS B O 1
ATOM 6136 N N . GLY B 1 223 ? -22.375 -15.227 -10.336 1 98.62 223 GLY B N 1
ATOM 6137 C CA . GLY B 1 223 ? -21.5 -15.461 -9.203 1 98.62 223 GLY B CA 1
ATOM 6138 C C . GLY B 1 223 ? -20.391 -14.422 -9.086 1 98.62 223 GLY B C 1
ATOM 6139 O O . GLY B 1 223 ? -19.75 -14.312 -8.047 1 98.62 223 GLY B O 1
ATOM 6140 N N . ALA B 1 224 ? -20.156 -13.633 -10.133 1 98.5 224 ALA B N 1
ATOM 6141 C CA . ALA B 1 224 ? -19.125 -12.594 -10.07 1 98.5 224 ALA B CA 1
ATOM 6142 C C . ALA B 1 224 ? -19.656 -11.344 -9.383 1 98.5 224 ALA B C 1
ATOM 6144 O O . ALA B 1 224 ? -20.859 -11.18 -9.219 1 98.5 224 ALA B O 1
ATOM 6145 N N . PHE B 1 225 ? -18.75 -10.469 -8.969 1 97 225 PHE B N 1
ATOM 6146 C CA . PHE B 1 225 ? -19.141 -9.188 -8.398 1 97 225 PHE B CA 1
ATOM 6147 C C . PHE B 1 225 ? -19.953 -8.375 -9.398 1 97 225 PHE B C 1
ATOM 6149 O O . PHE B 1 225 ? -20.875 -7.648 -9.016 1 97 225 PHE B O 1
ATOM 6156 N N . HIS B 1 226 ? -19.578 -8.461 -10.609 1 94.56 226 HIS B N 1
ATOM 6157 C CA . HIS B 1 226 ? -20.281 -7.844 -11.727 1 94.56 226 HIS B CA 1
ATOM 6158 C C . HIS B 1 226 ? -20.219 -8.727 -12.969 1 94.56 226 HIS B C 1
ATOM 6160 O O . HIS B 1 226 ? -19.141 -9.18 -13.367 1 94.56 226 HIS B O 1
ATOM 6166 N N . PRO B 1 227 ? -21.25 -8.93 -13.633 1 95.5 227 PRO B N 1
ATOM 6167 C CA . PRO B 1 227 ? -21.328 -9.953 -14.672 1 95.5 227 PRO B CA 1
ATOM 6168 C C . PRO B 1 227 ? -20.625 -9.539 -15.961 1 95.5 227 PRO B C 1
ATOM 6170 O O . PRO B 1 227 ? -20.328 -10.383 -16.812 1 95.5 227 PRO B O 1
ATOM 6173 N N . TYR B 1 228 ? -20.312 -8.211 -16.078 1 94.38 228 TYR B N 1
ATOM 6174 C CA . TYR B 1 228 ? -19.812 -7.785 -17.375 1 94.38 228 TYR B CA 1
ATOM 6175 C C . TYR B 1 228 ? -18.469 -7.082 -17.234 1 94.38 228 TYR B C 1
ATOM 6177 O O . TYR B 1 228 ? -17.703 -6.973 -18.203 1 94.38 228 TYR B O 1
ATOM 6185 N N . ILE B 1 229 ? -18.25 -6.574 -16.016 1 94.12 229 ILE B N 1
ATOM 6186 C CA . ILE B 1 229 ? -17.078 -5.711 -15.883 1 94.12 229 ILE B CA 1
ATOM 6187 C C . ILE B 1 229 ? -16.016 -6.414 -15.039 1 94.12 229 ILE B C 1
ATOM 6189 O O . ILE B 1 229 ? -14.828 -6.391 -15.383 1 94.12 229 ILE B O 1
ATOM 6193 N N . LEU B 1 230 ? -16.391 -7.039 -13.984 1 97.56 230 LEU B N 1
ATOM 6194 C CA . LEU B 1 230 ? -15.438 -7.66 -13.062 1 97.56 230 LEU B CA 1
ATOM 6195 C C . LEU B 1 230 ? -15.352 -9.164 -13.305 1 97.56 230 LEU B C 1
ATOM 6197 O O . LEU B 1 230 ? -15.625 -9.961 -12.398 1 97.56 230 LEU B O 1
ATOM 6201 N N . ILE B 1 231 ? -15.023 -9.477 -14.531 1 98.62 231 ILE B N 1
ATOM 6202 C CA . ILE B 1 231 ? -14.93 -10.859 -15 1 98.62 231 ILE B CA 1
ATOM 6203 C C . ILE B 1 231 ? -13.695 -11.016 -15.883 1 98.62 231 ILE B C 1
ATOM 6205 O O . ILE B 1 231 ? -13.102 -10.023 -16.328 1 98.62 231 ILE B O 1
ATOM 6209 N N . TYR B 1 232 ? -13.266 -12.234 -16.094 1 98.88 232 TYR B N 1
ATOM 6210 C CA . TYR B 1 232 ? -12.227 -12.602 -17.047 1 98.88 232 TYR B CA 1
ATOM 6211 C C . TYR B 1 232 ? -12.797 -13.406 -18.203 1 98.88 232 TYR B C 1
ATOM 6213 O O . TYR B 1 232 ? -13.047 -14.609 -18.078 1 98.88 232 TYR B O 1
ATOM 6221 N N . THR B 1 233 ? -12.938 -12.805 -19.297 1 98.81 233 THR B N 1
ATOM 6222 C CA . THR B 1 233 ? -13.508 -13.422 -20.484 1 98.81 233 THR B CA 1
ATOM 6223 C C . THR B 1 233 ? -12.539 -14.43 -21.094 1 98.81 233 THR B C 1
ATOM 6225 O O . THR B 1 233 ? -11.359 -14.438 -20.766 1 98.81 233 THR B O 1
ATOM 6228 N N . PRO B 1 234 ? -13.039 -15.289 -21.984 1 98.56 234 PRO B N 1
ATOM 6229 C CA . PRO B 1 234 ? -12.133 -16.203 -22.688 1 98.56 234 PRO B CA 1
ATOM 6230 C C . PRO B 1 234 ? -10.984 -15.484 -23.375 1 98.56 234 PRO B C 1
ATOM 6232 O O . PRO B 1 234 ? -9.852 -15.969 -23.375 1 98.56 234 PRO B O 1
ATOM 6235 N N . ASN B 1 235 ? -11.273 -14.328 -23.922 1 98.62 235 ASN B N 1
ATOM 6236 C CA . ASN B 1 235 ? -10.211 -13.539 -24.547 1 98.62 235 ASN B CA 1
ATOM 6237 C C . ASN B 1 235 ? -9.203 -13.047 -23.516 1 98.62 235 ASN B C 1
ATOM 6239 O O . ASN B 1 235 ? -8 -13.023 -23.781 1 98.62 235 ASN B O 1
ATOM 6243 N N . ASP B 1 236 ? -9.703 -12.586 -22.375 1 98.75 236 ASP B N 1
ATOM 6244 C CA . ASP B 1 236 ? -8.812 -12.18 -21.281 1 98.75 236 ASP B CA 1
ATOM 6245 C C . ASP B 1 236 ? -7.898 -13.32 -20.859 1 98.75 236 ASP B C 1
ATOM 6247 O O . ASP B 1 236 ? -6.699 -13.125 -20.656 1 98.75 236 ASP B O 1
ATOM 6251 N N . MET B 1 237 ? -8.484 -14.477 -20.781 1 98.81 237 MET B N 1
ATOM 6252 C CA . MET B 1 237 ? -7.727 -15.656 -20.375 1 98.81 237 MET B CA 1
ATOM 6253 C C . MET B 1 237 ? -6.629 -15.984 -21.375 1 98.81 237 MET B C 1
ATOM 6255 O O . MET B 1 237 ? -5.48 -16.219 -21 1 98.81 237 MET B O 1
ATOM 6259 N N . LYS B 1 238 ? -7 -15.977 -22.625 1 98.62 238 LYS B N 1
ATOM 6260 C CA . LYS B 1 238 ? -6.008 -16.219 -23.672 1 98.62 238 LYS B CA 1
ATOM 6261 C C . LYS B 1 238 ? -4.867 -15.211 -23.594 1 98.62 238 LYS B C 1
ATOM 6263 O O . LYS B 1 238 ? -3.695 -15.578 -23.703 1 98.62 238 LYS B O 1
ATOM 6268 N N . TYR B 1 239 ? -5.25 -14 -23.391 1 98.75 239 TYR B N 1
ATOM 6269 C CA . TYR B 1 239 ? -4.273 -12.922 -23.344 1 98.75 239 TYR B CA 1
ATOM 6270 C C . TYR B 1 239 ? -3.314 -13.109 -22.172 1 98.75 239 TYR B C 1
ATOM 6272 O O . TYR B 1 239 ? -2.096 -13.078 -22.344 1 98.75 239 TYR B O 1
ATOM 6280 N N . ILE B 1 240 ? -3.834 -13.344 -20.969 1 98.81 240 ILE B N 1
ATOM 6281 C CA . ILE B 1 240 ? -3.008 -13.359 -19.766 1 98.81 240 ILE B CA 1
ATOM 6282 C C . ILE B 1 240 ? -2.162 -14.625 -19.734 1 98.81 240 ILE B C 1
ATOM 6284 O O . ILE B 1 240 ? -1.029 -14.617 -19.25 1 98.81 240 ILE B O 1
ATOM 6288 N N . LEU B 1 241 ? -2.65 -15.734 -20.234 1 98.81 241 LEU B N 1
ATOM 6289 C CA . LEU B 1 241 ? -1.881 -16.969 -20.312 1 98.81 241 LEU B CA 1
ATOM 6290 C C . LEU B 1 241 ? -0.688 -16.812 -21.25 1 98.81 241 LEU B C 1
ATOM 6292 O O . LEU B 1 241 ? 0.426 -17.219 -20.922 1 98.81 241 LEU B O 1
ATOM 6296 N N . ASN B 1 242 ? -0.946 -16.156 -22.359 1 98.69 242 ASN B N 1
ATOM 6297 C CA . ASN B 1 242 ? 0.148 -15.914 -23.281 1 98.69 242 ASN B CA 1
ATOM 6298 C C . ASN B 1 242 ? 1.162 -14.93 -22.703 1 98.69 242 ASN B C 1
ATOM 6300 O O . ASN B 1 242 ? 2.367 -15.086 -22.906 1 98.69 242 ASN B O 1
ATOM 6304 N N . TYR B 1 243 ? 0.637 -13.945 -22.078 1 98.81 243 TYR B N 1
ATOM 6305 C CA . TYR B 1 243 ? 1.51 -12.969 -21.438 1 98.81 243 TYR B CA 1
ATOM 6306 C C . TYR B 1 243 ? 2.473 -13.641 -20.469 1 98.81 243 TYR B C 1
ATOM 6308 O O . TYR B 1 243 ? 3.67 -13.336 -20.469 1 98.81 243 TYR B O 1
ATOM 6316 N N . ALA B 1 244 ? 1.97 -14.516 -19.656 1 98.88 244 ALA B N 1
ATOM 6317 C CA . ALA B 1 244 ? 2.785 -15.273 -18.703 1 98.88 244 ALA B CA 1
ATOM 6318 C C . ALA B 1 244 ? 3.756 -16.203 -19.438 1 98.88 244 ALA B C 1
ATOM 6320 O O . ALA B 1 244 ? 4.934 -16.266 -19.094 1 98.88 244 ALA B O 1
ATOM 6321 N N . ARG B 1 245 ? 3.287 -16.828 -20.453 1 98.75 245 ARG B N 1
ATOM 6322 C CA . ARG B 1 245 ? 4.086 -17.734 -21.281 1 98.75 245 ARG B CA 1
ATOM 6323 C C . ARG B 1 245 ? 5.332 -17.047 -21.812 1 98.75 245 ARG B C 1
ATOM 6325 O O . ARG B 1 245 ? 6.438 -17.578 -21.719 1 98.75 245 ARG B O 1
ATOM 6332 N N . LEU B 1 246 ? 5.109 -15.906 -22.297 1 98.75 246 LEU B N 1
ATOM 6333 C CA . LEU B 1 246 ? 6.191 -15.148 -22.922 1 98.75 246 LEU B CA 1
ATOM 6334 C C . LEU B 1 246 ? 7.238 -14.75 -21.891 1 98.75 246 LEU B C 1
ATOM 6336 O O . LEU B 1 246 ? 8.352 -14.352 -22.234 1 98.75 246 LEU B O 1
ATOM 6340 N N . ARG B 1 247 ? 6.953 -14.953 -20.625 1 98.69 247 ARG B N 1
ATOM 6341 C CA . ARG B 1 247 ? 7.867 -14.617 -19.531 1 98.69 247 ARG B CA 1
ATOM 6342 C C . ARG B 1 247 ? 8.359 -15.883 -18.828 1 98.69 247 ARG B C 1
ATOM 6344 O O . ARG B 1 247 ? 9.031 -15.805 -17.797 1 98.69 247 ARG B O 1
ATOM 6351 N N . GLY B 1 248 ? 7.98 -17 -19.359 1 98.69 248 GLY B N 1
ATOM 6352 C CA . GLY B 1 248 ? 8.375 -18.266 -18.766 1 98.69 248 GLY B CA 1
ATOM 6353 C C . GLY B 1 248 ? 7.676 -18.547 -17.453 1 98.69 248 GLY B C 1
ATOM 6354 O O . GLY B 1 248 ? 8.242 -19.203 -16.562 1 98.69 248 GLY B O 1
ATOM 6355 N N . ILE B 1 249 ? 6.492 -18.016 -17.281 1 98.94 249 ILE B N 1
ATOM 6356 C CA . ILE B 1 249 ? 5.734 -18.219 -16.047 1 98.94 249 ILE B CA 1
ATOM 6357 C C . ILE B 1 249 ? 4.527 -19.109 -16.312 1 98.94 249 ILE B C 1
ATOM 6359 O O . ILE B 1 249 ? 3.777 -18.875 -17.266 1 98.94 249 ILE B O 1
ATOM 6363 N N . ARG B 1 250 ? 4.465 -20.094 -15.523 1 98.81 250 ARG B N 1
ATOM 6364 C CA . ARG B 1 250 ? 3.297 -20.969 -15.516 1 98.81 250 ARG B CA 1
ATOM 6365 C C . ARG B 1 250 ? 2.158 -20.359 -14.711 1 98.81 250 ARG B C 1
ATOM 6367 O O . ARG B 1 250 ? 2.393 -19.672 -13.719 1 98.81 250 ARG B O 1
ATOM 6374 N N . ILE B 1 251 ? 0.938 -20.594 -15.164 1 98.88 251 ILE B N 1
ATOM 6375 C CA . ILE B 1 251 ? -0.21 -20.219 -14.344 1 98.88 251 ILE B CA 1
ATOM 6376 C C . ILE B 1 251 ? -0.897 -21.484 -13.828 1 98.88 251 ILE B C 1
ATOM 6378 O O . ILE B 1 251 ? -1.456 -22.266 -14.609 1 98.88 251 ILE B O 1
ATOM 6382 N N . MET B 1 252 ? -0.791 -21.703 -12.57 1 98.88 252 MET B N 1
ATOM 6383 C CA . MET B 1 252 ? -1.525 -22.781 -11.898 1 98.88 252 MET B CA 1
ATOM 6384 C C . MET B 1 252 ? -2.852 -22.266 -11.352 1 98.88 252 MET B C 1
ATOM 6386 O O . MET B 1 252 ? -2.873 -21.5 -10.383 1 98.88 252 MET B O 1
ATOM 6390 N N . PRO B 1 253 ? -3.959 -22.703 -11.945 1 98.81 253 PRO B N 1
ATOM 6391 C CA . PRO B 1 253 ? -5.25 -22.219 -11.453 1 98.81 253 PRO B CA 1
ATOM 6392 C C . PRO B 1 253 ? -5.746 -23 -10.234 1 98.81 253 PRO B C 1
ATOM 6394 O O . PRO B 1 253 ? -5.449 -24.188 -10.086 1 98.81 253 PRO B O 1
ATOM 6397 N N . GLU B 1 254 ? -6.43 -22.344 -9.445 1 98.88 254 GLU B N 1
ATOM 6398 C CA . GLU B 1 254 ? -7.137 -22.969 -8.336 1 98.88 254 GLU B CA 1
ATOM 6399 C C . GLU B 1 254 ? -8.641 -22.719 -8.422 1 98.88 254 GLU B C 1
ATOM 6401 O O . GLU B 1 254 ? -9.078 -21.562 -8.406 1 98.88 254 GLU B O 1
ATOM 6406 N N . PHE B 1 255 ? -9.312 -23.719 -8.562 1 98.62 255 PHE B N 1
ATOM 6407 C CA . PHE B 1 255 ? -10.766 -23.734 -8.383 1 98.62 255 PHE B CA 1
ATOM 6408 C C . PHE B 1 255 ? -11.141 -24.578 -7.176 1 98.62 255 PHE B C 1
ATOM 6410 O O . PHE B 1 255 ? -11.43 -25.766 -7.312 1 98.62 255 PHE B O 1
ATOM 6417 N N . ASP B 1 256 ? -11.219 -23.938 -6.086 1 98.25 256 ASP B N 1
ATOM 6418 C CA . ASP B 1 256 ? -11.273 -24.547 -4.762 1 98.25 256 ASP B CA 1
ATOM 6419 C C . ASP B 1 256 ? -12.633 -25.203 -4.52 1 98.25 256 ASP B C 1
ATOM 6421 O O . ASP B 1 256 ? -13.672 -24.547 -4.629 1 98.25 256 ASP B O 1
ATOM 6425 N N . THR B 1 257 ? -12.641 -26.484 -4.207 1 97.94 257 THR B N 1
ATOM 6426 C CA . THR B 1 257 ? -13.781 -27.297 -3.783 1 97.94 257 THR B CA 1
ATOM 6427 C C . THR B 1 257 ? -13.359 -28.312 -2.727 1 97.94 257 THR B C 1
ATOM 6429 O O . THR B 1 257 ? -12.172 -28.641 -2.607 1 97.94 257 THR B O 1
ATOM 6432 N N . PRO B 1 258 ? -14.242 -28.875 -1.93 1 97.88 258 PRO B N 1
ATOM 6433 C CA . PRO B 1 258 ? -15.695 -28.672 -2 1 97.88 258 PRO B CA 1
ATOM 6434 C C . PRO B 1 258 ? -16.156 -27.438 -1.237 1 97.88 258 PRO B C 1
ATOM 6436 O O . PRO B 1 258 ? -17.312 -27.016 -1.356 1 97.88 258 PRO B O 1
ATOM 6439 N N . GLY B 1 259 ? -15.32 -26.875 -0.361 1 98.06 259 GLY B N 1
ATOM 6440 C CA . GLY B 1 259 ? -15.633 -25.625 0.306 1 98.06 259 GLY B CA 1
ATOM 6441 C C . GLY B 1 259 ? -15.414 -24.406 -0.574 1 98.06 259 GLY B C 1
ATOM 6442 O O . GLY B 1 259 ? -15.102 -24.547 -1.76 1 98.06 259 GLY B O 1
ATOM 6443 N N . HIS B 1 260 ? -15.703 -23.203 -0.071 1 98.31 260 HIS B N 1
ATOM 6444 C CA . HIS B 1 260 ? -15.414 -21.953 -0.755 1 98.31 260 HIS B CA 1
ATOM 6445 C C . HIS B 1 260 ? -16.141 -21.875 -2.092 1 98.31 260 HIS B C 1
ATOM 6447 O O . HIS B 1 260 ? -15.547 -21.5 -3.105 1 98.31 260 HIS B O 1
ATOM 6453 N N . THR B 1 261 ? -17.406 -22.266 -2.125 1 98.5 261 THR B N 1
ATOM 6454 C CA . THR B 1 261 ? -18.094 -22.391 -3.402 1 98.5 261 THR B CA 1
ATOM 6455 C C . THR B 1 261 ? -19.422 -21.641 -3.375 1 98.5 261 THR B C 1
ATOM 6457 O O . THR B 1 261 ? -20.312 -21.906 -4.191 1 98.5 261 THR B O 1
ATOM 6460 N N . ASN B 1 262 ? -19.578 -20.719 -2.41 1 98.25 262 ASN B N 1
ATOM 6461 C CA . ASN B 1 262 ? -20.828 -19.984 -2.344 1 98.25 262 ASN B CA 1
ATOM 6462 C C . ASN B 1 262 ? -21.141 -19.266 -3.66 1 98.25 262 ASN B C 1
ATOM 6464 O O . ASN B 1 262 ? -22.281 -19.219 -4.098 1 98.25 262 ASN B O 1
ATOM 6468 N N . SER B 1 263 ? -20.172 -18.734 -4.305 1 98.62 263 SER B N 1
ATOM 6469 C CA . SER B 1 263 ? -20.375 -18.016 -5.559 1 98.62 263 SER B CA 1
ATOM 6470 C C . SER B 1 263 ? -20.844 -18.953 -6.668 1 98.62 263 SER B C 1
ATOM 6472 O O . SER B 1 263 ? -21.531 -18.516 -7.59 1 98.62 263 SER B O 1
ATOM 6474 N N . TRP B 1 264 ? -20.453 -20.234 -6.609 1 98.56 264 TRP B N 1
ATOM 6475 C CA . TRP B 1 264 ? -20.906 -21.219 -7.586 1 98.56 264 TRP B CA 1
ATOM 6476 C C . TRP B 1 264 ? -22.406 -21.422 -7.492 1 98.56 264 TRP B C 1
ATOM 6478 O O . TRP B 1 264 ? -23.094 -21.531 -8.516 1 98.56 264 TRP B O 1
ATOM 6488 N N . GLY B 1 265 ? -22.938 -21.422 -6.27 1 98.06 265 GLY B N 1
ATOM 6489 C CA . GLY B 1 265 ? -24.328 -21.719 -5.984 1 98.06 265 GLY B CA 1
ATOM 6490 C C . GLY B 1 265 ? -25.281 -20.625 -6.469 1 98.06 265 GLY B C 1
ATOM 6491 O O . GLY B 1 265 ? -26.469 -20.875 -6.633 1 98.06 265 GLY B O 1
ATOM 6492 N N . LYS B 1 266 ? -24.766 -19.469 -6.668 1 98.12 266 LYS B N 1
ATOM 6493 C CA . LYS B 1 266 ? -25.609 -18.391 -7.184 1 98.12 266 LYS B CA 1
ATOM 6494 C C . LYS B 1 266 ? -26.109 -18.719 -8.594 1 98.12 266 LYS B C 1
ATOM 6496 O O . LYS B 1 266 ? -27.219 -18.344 -8.961 1 98.12 266 LYS B O 1
ATOM 6501 N N . GLY B 1 267 ? -25.266 -19.406 -9.336 1 98.25 267 GLY B N 1
ATOM 6502 C CA . GLY B 1 267 ? -25.641 -19.812 -10.68 1 98.25 267 GLY B CA 1
ATOM 6503 C C . GLY B 1 267 ? -26.156 -21.234 -10.75 1 98.25 267 GLY B C 1
ATOM 6504 O O . GLY B 1 267 ? -27.062 -21.531 -11.539 1 98.25 267 GLY B O 1
ATOM 6505 N N . TYR B 1 268 ? -25.625 -22.062 -9.953 1 98.12 268 TYR B N 1
ATOM 6506 C CA . TYR B 1 268 ? -25.969 -23.484 -9.969 1 98.12 268 TYR B CA 1
ATOM 6507 C C . TYR B 1 268 ? -26.156 -24.016 -8.547 1 98.12 268 TYR B C 1
ATOM 6509 O O . TYR B 1 268 ? -25.359 -24.828 -8.078 1 98.12 268 TYR B O 1
ATOM 6517 N N . PRO B 1 269 ? -27.266 -23.688 -7.918 1 97.75 269 PRO B N 1
ATOM 6518 C CA . PRO B 1 269 ? -27.5 -24.094 -6.531 1 97.75 269 PRO B CA 1
ATOM 6519 C C . PRO B 1 269 ? -27.562 -25.609 -6.367 1 97.75 269 PRO B C 1
ATOM 6521 O O . PRO B 1 269 ? -27.281 -26.141 -5.285 1 97.75 269 PRO B O 1
ATOM 6524 N N . GLU B 1 270 ? -27.891 -26.375 -7.398 1 96.56 270 GLU B N 1
ATOM 6525 C CA . GLU B 1 270 ? -28.047 -27.812 -7.352 1 96.56 270 GLU B CA 1
ATOM 6526 C C . GLU B 1 270 ? -26.719 -28.516 -7.094 1 96.56 270 GLU B C 1
ATOM 6528 O O . GLU B 1 270 ? -26.703 -29.688 -6.711 1 96.56 270 GLU B O 1
ATOM 6533 N N . VAL B 1 271 ? -25.609 -27.797 -7.344 1 97.81 271 VAL B N 1
ATOM 6534 C CA . VAL B 1 271 ? -24.297 -28.391 -7.164 1 97.81 271 VAL B CA 1
ATOM 6535 C C . VAL B 1 271 ? -23.938 -28.438 -5.68 1 97.81 271 VAL B C 1
ATOM 6537 O O . VAL B 1 271 ? -23.156 -29.281 -5.242 1 97.81 271 VAL B O 1
ATOM 6540 N N . LEU B 1 272 ? -24.531 -27.562 -4.863 1 98.31 272 LEU B N 1
ATOM 6541 C CA . LEU B 1 272 ? -24.188 -27.406 -3.455 1 98.31 272 LEU B CA 1
ATOM 6542 C C . LEU B 1 272 ? -25.125 -28.219 -2.57 1 98.31 272 LEU B C 1
ATOM 6544 O O . LEU B 1 272 ? -26.156 -28.703 -3.041 1 98.31 272 LEU B O 1
ATOM 6548 N N . THR B 1 273 ? -24.734 -28.375 -1.368 1 98.25 273 THR B N 1
ATOM 6549 C CA . THR B 1 273 ? -25.516 -29.109 -0.386 1 98.25 273 THR B CA 1
ATOM 6550 C C . THR B 1 273 ? -26.578 -28.219 0.238 1 98.25 273 THR B C 1
ATOM 6552 O O . THR B 1 273 ? -26.297 -27.094 0.644 1 98.25 273 THR B O 1
ATOM 6555 N N . LYS B 1 274 ? -27.812 -28.719 0.284 1 97.75 274 LYS B N 1
ATOM 6556 C CA . LYS B 1 274 ? -28.875 -28.031 1.022 1 97.75 274 LYS B CA 1
ATOM 6557 C C . LYS B 1 274 ? -28.766 -28.297 2.52 1 97.75 274 LYS B C 1
ATOM 6559 O O . LYS B 1 274 ? -28.578 -29.453 2.936 1 97.75 274 LYS B O 1
ATOM 6564 N N . CYS B 1 275 ? -28.875 -27.297 3.336 1 98.19 275 CYS B N 1
ATOM 6565 C CA . CYS B 1 275 ? -28.719 -27.438 4.781 1 98.19 275 CYS B CA 1
ATOM 6566 C C . CYS B 1 275 ? -30.078 -27.625 5.449 1 98.19 275 CYS B C 1
ATOM 6568 O O . CYS B 1 275 ? -31.109 -27.219 4.902 1 98.19 275 CYS B O 1
ATOM 6570 N N . TYR B 1 276 ? -30.047 -28.234 6.516 1 97.62 276 TYR B N 1
ATOM 6571 C CA . TYR B 1 276 ? -31.266 -28.547 7.262 1 97.62 276 TYR B CA 1
ATOM 6572 C C . TYR B 1 276 ? -31.141 -28.094 8.711 1 97.62 276 TYR B C 1
ATOM 6574 O O . TYR B 1 276 ? -30.047 -28.031 9.266 1 97.62 276 TYR B O 1
ATOM 6582 N N . ILE B 1 277 ? -32.188 -27.703 9.266 1 96.06 277 ILE B N 1
ATOM 6583 C CA . ILE B 1 277 ? -32.375 -27.453 10.695 1 96.06 277 ILE B CA 1
ATOM 6584 C C . ILE B 1 277 ? -33.594 -28.188 11.203 1 96.06 277 ILE B C 1
ATOM 6586 O O . ILE B 1 277 ? -34.719 -28 10.68 1 96.06 277 ILE B O 1
ATOM 6590 N N . ASN B 1 278 ? -33.5 -29 12.258 1 94.12 278 ASN B N 1
ATOM 6591 C CA . ASN B 1 278 ? -34.594 -29.797 12.828 1 94.12 278 ASN B CA 1
ATOM 6592 C C . ASN B 1 278 ? -35.344 -30.578 11.758 1 94.12 278 ASN B C 1
ATOM 6594 O O . ASN B 1 278 ? -36.562 -30.562 11.703 1 94.12 278 ASN B O 1
ATOM 6598 N N . GLY B 1 279 ? -34.594 -31.094 10.789 1 92.06 279 GLY B N 1
ATOM 6599 C CA . GLY B 1 279 ? -35.156 -32 9.789 1 92.06 279 GLY B CA 1
ATOM 6600 C C . GLY B 1 279 ? -35.781 -31.297 8.609 1 92.06 279 GLY B C 1
ATOM 6601 O O . GLY B 1 279 ? -36.219 -31.922 7.652 1 92.06 279 GLY B O 1
ATOM 6602 N N . GLU B 1 280 ? -35.75 -29.953 8.617 1 96.38 280 GLU B N 1
ATOM 6603 C CA . GLU B 1 280 ? -36.312 -29.156 7.523 1 96.38 280 GLU B CA 1
ATOM 6604 C C . GLU B 1 280 ? -35.25 -28.328 6.84 1 96.38 280 GLU B C 1
ATOM 6606 O O . GLU B 1 280 ? -34.281 -27.922 7.473 1 96.38 280 GLU B O 1
ATOM 6611 N N . LEU B 1 281 ? -35.562 -28.156 5.5 1 96.62 281 LEU B N 1
ATOM 6612 C CA . LEU B 1 281 ? -34.656 -27.266 4.77 1 96.62 281 LEU B CA 1
ATOM 6613 C C . LEU B 1 281 ? -34.625 -25.891 5.426 1 96.62 281 LEU B C 1
ATOM 6615 O O . LEU B 1 281 ? -35.656 -25.344 5.789 1 96.62 281 LEU B O 1
ATOM 6619 N N . ASP B 1 282 ? -33.438 -25.359 5.637 1 96.44 282 ASP B N 1
ATOM 6620 C CA . ASP B 1 282 ? -33.344 -24.062 6.289 1 96.44 282 ASP B CA 1
ATOM 6621 C C . ASP B 1 282 ? -33.125 -22.953 5.262 1 96.44 282 ASP B C 1
ATOM 6623 O O . ASP B 1 282 ? -33.031 -21.781 5.625 1 96.44 282 ASP B O 1
ATOM 6627 N N . GLY B 1 283 ? -33 -23.281 4.016 1 96.06 283 GLY B N 1
ATOM 6628 C CA . GLY B 1 283 ? -32.938 -22.312 2.938 1 96.06 283 GLY B CA 1
ATOM 6629 C C . GLY B 1 283 ? -31.531 -21.922 2.559 1 96.06 283 GLY B C 1
ATOM 6630 O O . GLY B 1 283 ? -31.312 -21.203 1.589 1 96.06 283 GLY B O 1
ATOM 6631 N N . THR B 1 284 ? -30.516 -22.422 3.24 1 97 284 THR B N 1
ATOM 6632 C CA . THR B 1 284 ? -29.125 -22.078 2.959 1 97 284 THR B CA 1
ATOM 6633 C C . THR B 1 284 ? -28.422 -23.234 2.26 1 97 284 THR B C 1
ATOM 6635 O O . THR B 1 284 ? -28.953 -24.344 2.172 1 97 284 THR B O 1
ATOM 6638 N N . LEU B 1 285 ? -27.281 -22.859 1.661 1 97.69 285 LEU B N 1
ATOM 6639 C CA . LEU B 1 285 ? -26.453 -23.844 0.957 1 97.69 285 LEU B CA 1
ATOM 6640 C C . LEU B 1 285 ? -25.094 -23.984 1.622 1 97.69 285 LEU B C 1
ATOM 6642 O O . LEU B 1 285 ? -24.594 -23.031 2.23 1 97.69 285 LEU B O 1
ATOM 6646 N N . GLY B 1 286 ? -24.562 -25.188 1.599 1 98 286 GLY B N 1
ATOM 6647 C CA . GLY B 1 286 ? -23.234 -25.469 2.113 1 98 286 GLY B CA 1
ATOM 6648 C C . GLY B 1 286 ? -22.25 -25.859 1.028 1 98 286 GLY B C 1
ATOM 6649 O O . GLY B 1 286 ? -22.391 -25.438 -0.124 1 98 286 GLY B O 1
ATOM 6650 N N . PRO B 1 287 ? -21.156 -26.562 1.387 1 98.31 287 PRO B N 1
ATOM 6651 C CA . PRO B 1 287 ? -20.172 -27 0.391 1 98.31 287 PRO B CA 1
ATOM 6652 C C . PRO B 1 287 ? -20.781 -27.906 -0.68 1 98.31 287 PRO B C 1
ATOM 6654 O O . PRO B 1 287 ? -21.922 -28.328 -0.56 1 98.31 287 PRO B O 1
ATOM 6657 N N . ILE B 1 288 ? -20.031 -28.125 -1.734 1 98.5 288 ILE B N 1
ATOM 6658 C CA . ILE B 1 288 ? -20.484 -28.984 -2.822 1 98.5 288 ILE B CA 1
ATOM 6659 C C . ILE B 1 288 ? -21.016 -30.297 -2.254 1 98.5 288 ILE B C 1
ATOM 6661 O O . ILE B 1 288 ? -20.438 -30.859 -1.32 1 98.5 288 ILE B O 1
ATOM 6665 N N . ASN B 1 289 ? -22.109 -30.75 -2.807 1 98.12 289 ASN B N 1
ATOM 6666 C CA . ASN B 1 289 ? -22.688 -32.031 -2.379 1 98.12 289 ASN B CA 1
ATOM 6667 C C . ASN B 1 289 ? -21.844 -33.219 -2.826 1 98.12 289 ASN B C 1
ATOM 6669 O O . ASN B 1 289 ? -21.75 -33.5 -4.02 1 98.12 289 ASN B O 1
ATOM 6673 N N . PRO B 1 290 ? -21.234 -33.938 -1.952 1 97.62 290 PRO B N 1
ATOM 6674 C CA . PRO B 1 290 ? -20.266 -34.969 -2.305 1 97.62 290 PRO B CA 1
ATOM 6675 C C . PRO B 1 290 ? -20.906 -36.312 -2.641 1 97.62 290 PRO B C 1
ATOM 6677 O O . PRO B 1 290 ? -20.219 -37.281 -2.947 1 97.62 290 PRO B O 1
ATOM 6680 N N . ILE B 1 291 ? -22.219 -36.438 -2.594 1 96.75 291 ILE B N 1
ATOM 6681 C CA . ILE B 1 291 ? -22.844 -37.75 -2.809 1 96.75 291 ILE B CA 1
ATOM 6682 C C . ILE B 1 291 ? -23.719 -37.688 -4.059 1 96.75 291 ILE B C 1
ATOM 6684 O O . ILE B 1 291 ? -24.312 -38.688 -4.445 1 96.75 291 ILE B O 1
ATOM 6688 N N . ASN B 1 292 ? -23.797 -36.562 -4.645 1 92.25 292 ASN B N 1
ATOM 6689 C CA . ASN B 1 292 ? -24.688 -36.344 -5.781 1 92.25 292 ASN B CA 1
ATOM 6690 C C . ASN B 1 292 ? -23.953 -36.531 -7.105 1 92.25 292 ASN B C 1
ATOM 6692 O O . ASN B 1 292 ? -22.891 -35.938 -7.305 1 92.25 292 ASN B O 1
ATOM 6696 N N . ASN B 1 293 ? -24.516 -37.219 -8.055 1 93.06 293 ASN B N 1
ATOM 6697 C CA . ASN B 1 293 ? -23.922 -37.438 -9.375 1 93.06 293 ASN B CA 1
ATOM 6698 C C . ASN B 1 293 ? -23.906 -36.125 -10.18 1 93.06 293 ASN B C 1
ATOM 6700 O O . ASN B 1 293 ? -23.016 -35.906 -10.992 1 93.06 293 ASN B O 1
ATOM 6704 N N . PHE B 1 294 ? -24.844 -35.375 -9.93 1 95.12 294 PHE B N 1
ATOM 6705 C CA . PHE B 1 294 ? -24.906 -34.094 -10.633 1 95.12 294 PHE B CA 1
ATOM 6706 C C . PHE B 1 294 ? -23.672 -33.25 -10.352 1 95.12 294 PHE B C 1
ATOM 6708 O O . PHE B 1 294 ? -23.109 -32.656 -11.266 1 95.12 294 PHE B O 1
ATOM 6715 N N . SER B 1 295 ? -23.297 -33.219 -9.078 1 96.62 295 SER B N 1
ATOM 6716 C CA . SER B 1 295 ? -22.109 -32.438 -8.703 1 96.62 295 SER B CA 1
ATOM 6717 C C . SER B 1 295 ? -20.875 -32.938 -9.414 1 96.62 295 SER B C 1
ATOM 6719 O O . SER B 1 295 ? -20.062 -32.156 -9.914 1 96.62 295 SER B O 1
ATOM 6721 N N . TYR B 1 296 ? -20.734 -34.219 -9.539 1 97.81 296 TYR B N 1
ATOM 6722 C CA . TYR B 1 296 ? -19.547 -34.812 -10.172 1 97.81 296 TYR B CA 1
ATOM 6723 C C . TYR B 1 296 ? -19.578 -34.562 -11.68 1 97.81 296 TYR B C 1
ATOM 6725 O O . TYR B 1 296 ? -18.547 -34.312 -12.297 1 97.81 296 TYR B O 1
ATOM 6733 N N . ASN B 1 297 ? -20.766 -34.719 -12.273 1 98.12 297 ASN B N 1
ATOM 6734 C CA . ASN B 1 297 ? -20.891 -34.438 -13.695 1 98.12 297 ASN B CA 1
ATOM 6735 C C . ASN B 1 297 ? -20.562 -32.969 -13.992 1 98.12 297 ASN B C 1
ATOM 6737 O O . ASN B 1 297 ? -19.922 -32.656 -15 1 98.12 297 ASN B O 1
ATOM 6741 N N . PHE B 1 298 ? -21.078 -32.125 -13.156 1 98.19 298 PHE B N 1
ATOM 6742 C CA . PHE B 1 298 ? -20.797 -30.703 -13.273 1 98.19 298 PHE B CA 1
ATOM 6743 C C . PHE B 1 298 ? -19.297 -30.438 -13.227 1 98.19 298 PHE B C 1
ATOM 6745 O O . PHE B 1 298 ? -18.75 -29.766 -14.109 1 98.19 298 PHE B O 1
ATOM 6752 N N . VAL B 1 299 ? -18.625 -30.953 -12.258 1 98.38 299 VAL B N 1
ATOM 6753 C CA . VAL B 1 299 ? -17.203 -30.75 -12.078 1 98.38 299 VAL B CA 1
ATOM 6754 C C . VAL B 1 299 ? -16.438 -31.344 -13.258 1 98.38 299 VAL B C 1
ATOM 6756 O O . VAL B 1 299 ? -15.469 -30.75 -13.75 1 98.38 299 VAL B O 1
ATOM 6759 N N . SER B 1 300 ? -16.875 -32.5 -13.648 1 98.38 300 SER B N 1
ATOM 6760 C CA . SER B 1 300 ? -16.25 -33.188 -14.789 1 98.38 300 SER B CA 1
ATOM 6761 C C . SER B 1 300 ? -16.266 -32.281 -16.031 1 98.38 300 SER B C 1
ATOM 6763 O O . SER B 1 300 ? -15.234 -32.125 -16.688 1 98.38 300 SER B O 1
ATOM 6765 N N . GLN B 1 301 ? -17.375 -31.719 -16.297 1 98.56 301 GLN B N 1
ATOM 6766 C CA . GLN B 1 301 ? -17.5 -30.844 -17.469 1 98.56 301 GLN B CA 1
ATOM 6767 C C . GLN B 1 301 ? -16.688 -29.578 -17.297 1 98.56 301 GLN B C 1
ATOM 6769 O O . GLN B 1 301 ? -16.062 -29.094 -18.25 1 98.56 301 GLN B O 1
ATOM 6774 N N . LEU B 1 302 ? -16.734 -29.016 -16.125 1 98.75 302 LEU B N 1
ATOM 6775 C CA . LEU B 1 302 ? -15.945 -27.812 -15.867 1 98.75 302 LEU B CA 1
ATOM 6776 C C . LEU B 1 302 ? -14.453 -28.094 -16.016 1 98.75 302 LEU B C 1
ATOM 6778 O O . LEU B 1 302 ? -13.727 -27.297 -16.625 1 98.75 302 LEU B O 1
ATOM 6782 N N . TYR B 1 303 ? -13.984 -29.203 -15.461 1 98.56 303 TYR B N 1
ATOM 6783 C CA . TYR B 1 303 ? -12.578 -29.562 -15.562 1 98.56 303 TYR B CA 1
ATOM 6784 C C . TYR B 1 303 ? -12.164 -29.766 -17.016 1 98.56 303 TYR B C 1
ATOM 6786 O O . TYR B 1 303 ? -11.078 -29.344 -17.422 1 98.56 303 TYR B O 1
ATOM 6794 N N . LYS B 1 304 ? -13.016 -30.406 -17.75 1 98.12 304 LYS B N 1
ATOM 6795 C CA . LYS B 1 304 ? -12.727 -30.578 -19.172 1 98.12 304 LYS B CA 1
ATOM 6796 C C . LYS B 1 304 ? -12.461 -29.234 -19.859 1 98.12 304 LYS B C 1
ATOM 6798 O O . LYS B 1 304 ? -11.508 -29.094 -20.625 1 98.12 304 LYS B O 1
ATOM 6803 N N . GLU B 1 305 ? -13.305 -28.312 -19.531 1 98.5 305 GLU B N 1
ATOM 6804 C CA . GLU B 1 305 ? -13.102 -26.969 -20.062 1 98.5 305 GLU B CA 1
ATOM 6805 C C . GLU B 1 305 ? -11.797 -26.359 -19.547 1 98.5 305 GLU B C 1
ATOM 6807 O O . GLU B 1 305 ? -11.008 -25.828 -20.328 1 98.5 305 GLU B O 1
ATOM 6812 N N . LEU B 1 306 ? -11.57 -26.391 -18.266 1 98.69 306 LEU B N 1
ATOM 6813 C CA . LEU B 1 306 ? -10.422 -25.75 -17.641 1 98.69 306 LEU B CA 1
ATOM 6814 C C . LEU B 1 306 ? -9.117 -26.328 -18.156 1 98.69 306 LEU B C 1
ATOM 6816 O O . LEU B 1 306 ? -8.133 -25.609 -18.344 1 98.69 306 LEU B O 1
ATOM 6820 N N . PHE B 1 307 ? -9.094 -27.641 -18.438 1 98.25 307 PHE B N 1
ATOM 6821 C CA . PHE B 1 307 ? -7.879 -28.297 -18.922 1 98.25 307 PHE B CA 1
ATOM 6822 C C . PHE B 1 307 ? -7.586 -27.875 -20.359 1 98.25 307 PHE B C 1
ATOM 6824 O O . PHE B 1 307 ? -6.441 -27.953 -20.812 1 98.25 307 PHE B O 1
ATOM 6831 N N . ASN B 1 308 ? -8.586 -27.438 -21.016 1 96.94 308 ASN B N 1
ATOM 6832 C CA . ASN B 1 308 ? -8.383 -26.906 -22.359 1 96.94 308 ASN B CA 1
ATOM 6833 C C . ASN B 1 308 ? -7.934 -25.453 -22.328 1 96.94 308 ASN B C 1
ATOM 6835 O O . ASN B 1 308 ? -7.188 -25.016 -23.203 1 96.94 308 ASN B O 1
ATOM 6839 N N . VAL B 1 309 ? -8.367 -24.75 -21.344 1 98.25 309 VAL B N 1
ATOM 6840 C CA . VAL B 1 309 ? -8.055 -23.328 -21.234 1 98.25 309 VAL B CA 1
ATOM 6841 C C . VAL B 1 309 ? -6.66 -23.141 -20.641 1 98.25 309 VAL B C 1
ATOM 6843 O O . VAL B 1 309 ? -5.867 -22.344 -21.141 1 98.25 309 VAL B O 1
ATOM 6846 N N . PHE B 1 310 ? -6.328 -23.828 -19.594 1 98.5 310 PHE B N 1
ATOM 6847 C CA . PHE B 1 310 ? -5.059 -23.688 -18.891 1 98.5 310 PHE B CA 1
ATOM 6848 C C . PHE B 1 310 ? -4.055 -24.734 -19.375 1 98.5 310 PHE B C 1
ATOM 6850 O O . PHE B 1 310 ? -4.262 -25.922 -19.188 1 98.5 310 PHE B O 1
ATOM 6857 N N . PRO B 1 311 ? -2.959 -24.281 -19.828 1 97.06 311 PRO B N 1
ATOM 6858 C CA . PRO B 1 311 ? -1.986 -25.219 -20.391 1 97.06 311 PRO B CA 1
ATOM 6859 C C . PRO B 1 311 ? -1.146 -25.906 -19.312 1 97.06 311 PRO B C 1
ATOM 6861 O O . PRO B 1 311 ? -0.465 -26.891 -19.594 1 97.06 311 PRO B O 1
ATOM 6864 N N . ASP B 1 312 ? -1.152 -25.391 -18.125 1 97.5 312 ASP B N 1
ATOM 6865 C CA . ASP B 1 312 ? -0.311 -25.953 -17.078 1 97.5 312 ASP B CA 1
ATOM 6866 C C . ASP B 1 312 ? -0.809 -27.328 -16.656 1 97.5 312 ASP B C 1
ATOM 6868 O O . ASP B 1 312 ? -2.016 -27.578 -16.625 1 97.5 312 ASP B O 1
ATOM 6872 N N . ASN B 1 313 ? 0.135 -28.172 -16.297 1 97.31 313 ASN B N 1
ATOM 6873 C CA . ASN B 1 313 ? -0.214 -29.531 -15.906 1 97.31 313 ASN B CA 1
ATOM 6874 C C . ASN B 1 313 ? -0.526 -29.625 -14.422 1 97.31 313 ASN B C 1
ATOM 6876 O O . ASN B 1 313 ? -0.929 -30.688 -13.93 1 97.31 313 ASN B O 1
ATOM 6880 N N . TRP B 1 314 ? -0.302 -28.609 -13.711 1 98.25 314 TRP B N 1
ATOM 6881 C CA . TRP B 1 314 ? -0.67 -28.578 -12.305 1 98.25 314 TRP B CA 1
ATOM 6882 C C . TRP B 1 314 ? -1.996 -27.859 -12.094 1 98.25 314 TRP B C 1
ATOM 6884 O O . TRP B 1 314 ? -2.248 -26.828 -12.711 1 98.25 314 TRP B O 1
ATOM 6894 N N . PHE B 1 315 ? -2.828 -28.453 -11.359 1 98.44 315 PHE B N 1
ATOM 6895 C CA . PHE B 1 315 ? -4.16 -27.922 -11.086 1 98.44 315 PHE B CA 1
ATOM 6896 C C . PHE B 1 315 ? -4.48 -28.016 -9.594 1 98.44 315 PHE B C 1
ATOM 6898 O O . PHE B 1 315 ? -4.473 -29.094 -9.023 1 98.44 315 PHE B O 1
ATOM 6905 N N . HIS B 1 316 ? -4.719 -26.891 -8.945 1 98.75 316 HIS B N 1
ATOM 6906 C CA . HIS B 1 316 ? -4.977 -26.859 -7.512 1 98.75 316 HIS B CA 1
ATOM 6907 C C . HIS B 1 316 ? -6.453 -27.109 -7.211 1 98.75 316 HIS B C 1
ATOM 6909 O O . HIS B 1 316 ? -7.312 -26.328 -7.637 1 98.75 316 HIS B O 1
ATOM 6915 N N . LEU B 1 317 ? -6.746 -28.078 -6.391 1 98.06 317 LEU B N 1
ATOM 6916 C CA . LEU B 1 317 ? -8.109 -28.531 -6.152 1 98.06 317 LEU B CA 1
ATOM 6917 C C . LEU B 1 317 ? -8.688 -27.875 -4.898 1 98.06 317 LEU B C 1
ATOM 6919 O O . LEU B 1 317 ? -9.891 -27.984 -4.641 1 98.06 317 LEU B O 1
ATOM 6923 N N . GLY B 1 318 ? -7.875 -27.266 -4.16 1 98.19 318 GLY B N 1
ATOM 6924 C CA . GLY B 1 318 ? -8.312 -26.703 -2.895 1 98.19 318 GLY B CA 1
ATOM 6925 C C . GLY B 1 318 ? -8.414 -27.734 -1.785 1 98.19 318 GLY B C 1
ATOM 6926 O O . GLY B 1 318 ? -7.473 -28.5 -1.56 1 98.19 318 GLY B O 1
ATOM 6927 N N . GLY B 1 319 ? -9.492 -27.703 -1.081 1 97.38 319 GLY B N 1
ATOM 6928 C CA . GLY B 1 319 ? -9.75 -28.672 -0.038 1 97.38 319 GLY B CA 1
ATOM 6929 C C . GLY B 1 319 ? -9.531 -28.125 1.36 1 97.38 319 GLY B C 1
ATOM 6930 O O . GLY B 1 319 ? -9.617 -28.875 2.342 1 97.38 319 GLY B O 1
ATOM 6931 N N . ASP B 1 320 ? -9.289 -26.781 1.452 1 96.44 320 ASP B N 1
ATOM 6932 C CA . ASP B 1 320 ? -9.016 -26.203 2.762 1 96.44 320 ASP B CA 1
ATOM 6933 C C . ASP B 1 320 ? -10.305 -25.781 3.461 1 96.44 320 ASP B C 1
ATOM 6935 O O . ASP B 1 320 ? -11.289 -25.453 2.803 1 96.44 320 ASP B O 1
ATOM 6939 N N . GLU B 1 321 ? -10.398 -25.891 4.773 1 95.31 321 GLU B N 1
ATOM 6940 C CA . GLU B 1 321 ? -11.352 -25.281 5.691 1 95.31 321 GLU B CA 1
ATOM 6941 C C . GLU B 1 321 ? -12.789 -25.609 5.305 1 95.31 321 GLU B C 1
ATOM 6943 O O . GLU B 1 321 ? -13.664 -24.75 5.324 1 95.31 321 GLU B O 1
ATOM 6948 N N . VAL B 1 322 ? -13.078 -26.828 4.922 1 96.81 322 VAL B N 1
ATOM 6949 C CA . VAL B 1 322 ? -14.445 -27.25 4.598 1 96.81 322 VAL B CA 1
ATOM 6950 C C . VAL B 1 322 ? -15.281 -27.297 5.871 1 96.81 322 VAL B C 1
ATOM 6952 O O . VAL B 1 322 ? -14.891 -27.906 6.863 1 96.81 322 VAL B O 1
ATOM 6955 N N . GLU B 1 323 ? -16.406 -26.625 5.812 1 95.19 323 GLU B N 1
ATOM 6956 C CA . GLU B 1 323 ? -17.344 -26.672 6.934 1 95.19 323 GLU B CA 1
ATOM 6957 C C . GLU B 1 323 ? -18.312 -27.844 6.793 1 95.19 323 GLU B C 1
ATOM 6959 O O . GLU B 1 323 ? -19.031 -27.953 5.797 1 95.19 323 GLU B O 1
ATOM 6964 N N . TYR B 1 324 ? -18.422 -28.656 7.926 1 96.62 324 TYR B N 1
ATOM 6965 C CA . TYR B 1 324 ? -19.141 -29.906 7.801 1 96.62 324 TYR B CA 1
ATOM 6966 C C . TYR B 1 324 ? -20.562 -29.781 8.344 1 96.62 324 TYR B C 1
ATOM 6968 O O . TYR B 1 324 ? -21.375 -30.703 8.219 1 96.62 324 TYR B O 1
ATOM 6976 N N . HIS B 1 325 ? -20.922 -28.594 8.883 1 96.75 325 HIS B N 1
ATOM 6977 C CA . HIS B 1 325 ? -22.203 -28.422 9.539 1 96.75 325 HIS B CA 1
ATOM 6978 C C . HIS B 1 325 ? -23.359 -28.734 8.586 1 96.75 325 HIS B C 1
ATOM 6980 O O . HIS B 1 325 ? -24.281 -29.453 8.938 1 96.75 325 HIS B O 1
ATOM 6986 N N . CYS B 1 326 ? -23.25 -28.219 7.414 1 97.94 326 CYS B N 1
ATOM 6987 C CA . CYS B 1 326 ? -24.312 -28.438 6.445 1 97.94 326 CYS B CA 1
ATOM 6988 C C . CYS B 1 326 ? -24.359 -29.906 6.012 1 97.94 326 CYS B C 1
ATOM 6990 O O . CYS B 1 326 ? -25.438 -30.484 5.891 1 97.94 326 CYS B O 1
ATOM 6992 N N . TRP B 1 327 ? -23.219 -30.562 5.773 1 98 327 TRP B N 1
ATOM 6993 C CA . TRP B 1 327 ? -23.172 -31.984 5.453 1 98 327 TRP B CA 1
ATOM 6994 C C . TRP B 1 327 ? -23.812 -32.812 6.559 1 98 327 TRP B C 1
ATOM 6996 O O . TRP B 1 327 ? -24.625 -33.719 6.277 1 98 327 TRP B O 1
ATOM 7006 N N . ARG B 1 328 ? -23.578 -32.438 7.777 1 97.44 328 ARG B N 1
ATOM 7007 C CA . ARG B 1 328 ? -24.078 -33.156 8.945 1 97.44 328 ARG B CA 1
ATOM 7008 C C . ARG B 1 328 ? -25.578 -33 9.078 1 97.44 328 ARG B C 1
ATOM 7010 O O . ARG B 1 328 ? -26.266 -33.875 9.625 1 97.44 328 ARG B O 1
ATOM 7017 N N . SER B 1 329 ? -26.094 -31.938 8.562 1 97.75 329 SER B N 1
ATOM 7018 C CA . SER B 1 329 ? -27.5 -31.625 8.734 1 97.75 329 SER B CA 1
ATOM 7019 C C . SER B 1 329 ? -28.359 -32.312 7.68 1 97.75 329 SER B C 1
ATOM 7021 O O . SER B 1 329 ? -29.578 -32.438 7.836 1 97.75 329 SER B O 1
ATOM 7023 N N . ASN B 1 330 ? -27.828 -32.781 6.562 1 97.75 330 ASN B N 1
ATOM 7024 C CA . ASN B 1 330 ? -28.562 -33.281 5.402 1 97.75 330 ASN B CA 1
ATOM 7025 C C . ASN B 1 330 ? -28.891 -34.75 5.543 1 97.75 330 ASN B C 1
ATOM 7027 O O . ASN B 1 330 ? -28 -35.594 5.602 1 97.75 330 ASN B O 1
ATOM 7031 N N . PRO B 1 331 ? -30.172 -35.125 5.492 1 97.31 331 PRO B N 1
ATOM 7032 C CA . PRO B 1 331 ? -30.547 -36.5 5.742 1 97.31 331 PRO B CA 1
ATOM 7033 C C . PRO B 1 331 ? -30.016 -37.469 4.684 1 97.31 331 PRO B C 1
ATOM 7035 O O . PRO B 1 331 ? -29.688 -38.625 4.992 1 97.31 331 PRO B O 1
ATOM 7038 N N . LEU B 1 332 ? -29.922 -37.062 3.498 1 97.25 332 LEU B N 1
ATOM 7039 C CA . LEU B 1 332 ? -29.391 -37.938 2.438 1 97.25 332 LEU B CA 1
ATOM 7040 C C . LEU B 1 332 ? -27.906 -38.219 2.658 1 97.25 332 LEU B C 1
ATOM 7042 O O . LEU B 1 332 ? -27.453 -39.344 2.402 1 97.25 332 LEU B O 1
ATOM 7046 N N . ILE B 1 333 ? -27.141 -37.219 3.166 1 98.06 333 ILE B N 1
ATOM 7047 C CA . ILE B 1 333 ? -25.719 -37.406 3.426 1 98.06 333 ILE B CA 1
ATOM 7048 C C . ILE B 1 333 ? -25.531 -38.281 4.656 1 98.06 333 ILE B C 1
ATOM 7050 O O . ILE B 1 333 ? -24.641 -39.156 4.684 1 98.06 333 ILE B O 1
ATOM 7054 N N . ILE B 1 334 ? -26.406 -38.062 5.645 1 97.25 334 ILE B N 1
ATOM 7055 C CA . ILE B 1 334 ? -26.359 -38.906 6.832 1 97.25 334 ILE B CA 1
ATOM 7056 C C . ILE B 1 334 ? -26.547 -40.375 6.434 1 97.25 334 ILE B C 1
ATOM 7058 O O . ILE B 1 334 ? -25.812 -41.25 6.902 1 97.25 334 ILE B O 1
ATOM 7062 N N . GLU B 1 335 ? -27.5 -40.625 5.566 1 97.25 335 GLU B N 1
ATOM 7063 C CA . GLU B 1 335 ? -27.75 -41.969 5.09 1 97.25 335 GLU B CA 1
ATOM 7064 C C . GLU B 1 335 ? -26.531 -42.5 4.316 1 97.25 335 GLU B C 1
ATOM 7066 O O . GLU B 1 335 ? -26.172 -43.688 4.465 1 97.25 335 GLU B O 1
ATOM 7071 N N . PHE B 1 336 ? -26 -41.719 3.533 1 97.81 336 PHE B N 1
ATOM 7072 C CA . PHE B 1 336 ? -24.812 -42.125 2.766 1 97.81 336 PHE B CA 1
ATOM 7073 C C . PHE B 1 336 ? -23.656 -42.469 3.691 1 97.81 336 PHE B C 1
ATOM 7075 O O . PHE B 1 336 ? -22.969 -43.469 3.465 1 97.81 336 PHE B O 1
ATOM 7082 N N . MET B 1 337 ? -23.422 -41.656 4.723 1 97.94 337 MET B N 1
ATOM 7083 C CA . MET B 1 337 ? -22.375 -41.875 5.711 1 97.94 337 MET B CA 1
ATOM 7084 C C . MET B 1 337 ? -22.531 -43.25 6.348 1 97.94 337 MET B C 1
ATOM 7086 O O . MET B 1 337 ? -21.562 -43.969 6.547 1 97.94 337 MET B O 1
ATOM 7090 N N . LYS B 1 338 ? -23.781 -43.625 6.57 1 97.12 338 LYS B N 1
ATOM 7091 C CA . LYS B 1 338 ? -24.078 -44.938 7.141 1 97.12 338 LYS B CA 1
ATOM 7092 C C . LYS B 1 338 ? -23.766 -46.062 6.145 1 97.12 338 LYS B C 1
ATOM 7094 O O . LYS B 1 338 ? -23.156 -47.062 6.5 1 97.12 338 LYS B O 1
ATOM 7099 N N . GLN B 1 339 ? -24.172 -45.875 5.004 1 97.62 339 GLN B N 1
ATOM 7100 C CA . GLN B 1 339 ? -23.969 -46.844 3.953 1 97.62 339 GLN B CA 1
ATOM 7101 C C . GLN B 1 339 ? -22.484 -47.094 3.717 1 97.62 339 GLN B C 1
ATOM 7103 O O . GLN B 1 339 ? -22.078 -48.25 3.502 1 97.62 339 GLN B O 1
ATOM 7108 N N . MET B 1 340 ? -21.703 -46.062 3.809 1 96.62 340 MET B N 1
ATOM 7109 C CA . MET B 1 340 ? -20.281 -46.125 3.521 1 96.62 340 MET B CA 1
ATOM 7110 C C . MET B 1 340 ? -19.5 -46.531 4.77 1 96.62 340 MET B C 1
ATOM 7112 O O . MET B 1 340 ? -18.281 -46.75 4.703 1 96.62 340 MET B O 1
ATOM 7116 N N . LYS B 1 341 ? -20.25 -46.562 5.898 1 97.19 341 LYS B N 1
ATOM 7117 C CA . LYS B 1 341 ? -19.656 -46.938 7.18 1 97.19 341 LYS B CA 1
ATOM 7118 C C . LYS B 1 341 ? -18.578 -45.906 7.586 1 97.19 341 LYS B C 1
ATOM 7120 O O . LYS B 1 341 ? -17.5 -46.281 8.031 1 97.19 341 LYS B O 1
ATOM 7125 N N . PHE B 1 342 ? -18.859 -44.688 7.289 1 96.31 342 PHE B N 1
ATOM 7126 C CA . PHE B 1 342 ? -17.969 -43.594 7.664 1 96.31 342 PHE B CA 1
ATOM 7127 C C . PHE B 1 342 ? -18.234 -43.125 9.086 1 96.31 342 PHE B C 1
ATOM 7129 O O . PHE B 1 342 ? -17.422 -42.438 9.688 1 96.31 342 PHE B O 1
ATOM 7136 N N . GLY B 1 343 ? -19.359 -43.594 9.672 1 94.69 343 GLY B N 1
ATOM 7137 C CA . GLY B 1 343 ? -19.766 -43.094 10.969 1 94.69 343 GLY B CA 1
ATOM 7138 C C . GLY B 1 343 ? -20.031 -41.594 10.969 1 94.69 343 GLY B C 1
ATOM 7139 O O . GLY B 1 343 ? -20.734 -41.094 10.102 1 94.69 343 GLY B O 1
ATOM 7140 N N . ASP B 1 344 ? -19.469 -40.844 11.977 1 94.75 344 ASP B N 1
ATOM 7141 C CA . ASP B 1 344 ? -19.625 -39.375 12.078 1 94.75 344 ASP B CA 1
ATOM 7142 C C . ASP B 1 344 ? -18.359 -38.656 11.633 1 94.75 344 ASP B C 1
ATOM 7144 O O . ASP B 1 344 ? -18.141 -37.5 11.984 1 94.75 344 ASP B O 1
ATOM 7148 N N . ASP B 1 345 ? -17.516 -39.375 10.906 1 96.38 345 ASP B N 1
ATOM 7149 C CA . ASP B 1 345 ? -16.25 -38.812 10.469 1 96.38 345 ASP B CA 1
ATOM 7150 C C . ASP B 1 345 ? -16.359 -38.188 9.086 1 96.38 345 ASP B C 1
ATOM 7152 O O . ASP B 1 345 ? -16.062 -38.812 8.078 1 96.38 345 ASP B O 1
ATOM 7156 N N . TYR B 1 346 ? -16.641 -36.969 9.039 1 96.69 346 TYR B N 1
ATOM 7157 C CA . TYR B 1 346 ? -16.875 -36.25 7.785 1 96.69 346 TYR B CA 1
ATOM 7158 C C . TYR B 1 346 ? -15.562 -35.938 7.078 1 96.69 346 TYR B C 1
ATOM 7160 O O . TYR B 1 346 ? -15.562 -35.562 5.91 1 96.69 346 TYR B O 1
ATOM 7168 N N . HIS B 1 347 ? -14.438 -36.156 7.715 1 95.75 347 HIS B N 1
ATOM 7169 C CA . HIS B 1 347 ? -13.156 -36.094 7.023 1 95.75 347 HIS B CA 1
ATOM 7170 C C . HIS B 1 347 ? -13.07 -37.188 5.949 1 95.75 347 HIS B C 1
ATOM 7172 O O . HIS B 1 347 ? -12.5 -36.969 4.879 1 95.75 347 HIS B O 1
ATOM 7178 N N . ARG B 1 348 ? -13.602 -38.281 6.266 1 94.5 348 ARG B N 1
ATOM 7179 C CA . ARG B 1 348 ? -13.609 -39.375 5.305 1 94.5 348 ARG B CA 1
ATOM 7180 C C . ARG B 1 348 ? -14.477 -39.031 4.098 1 94.5 348 ARG B C 1
ATOM 7182 O O . ARG B 1 348 ? -14.172 -39.469 2.977 1 94.5 348 ARG B O 1
ATOM 7189 N N . LEU B 1 349 ? -15.609 -38.344 4.391 1 96.44 349 LEU B N 1
ATOM 7190 C CA . LEU B 1 349 ? -16.453 -37.906 3.293 1 96.44 349 LEU B CA 1
ATOM 7191 C C . LEU B 1 349 ? -15.711 -36.938 2.377 1 96.44 349 LEU B C 1
ATOM 7193 O O . LEU B 1 349 ? -15.828 -37.031 1.152 1 96.44 349 LEU B O 1
ATOM 7197 N N . GLU B 1 350 ? -14.969 -36.031 2.975 1 96.31 350 GLU B N 1
ATOM 7198 C CA . GLU B 1 350 ? -14.141 -35.125 2.184 1 96.31 350 GLU B CA 1
ATOM 7199 C C . GLU B 1 350 ? -13.109 -35.906 1.365 1 96.31 350 GLU B C 1
ATOM 7201 O O . GLU B 1 350 ? -12.883 -35.594 0.195 1 96.31 350 GLU B O 1
ATOM 7206 N N . GLY B 1 351 ? -12.477 -36.844 1.986 1 93.56 351 GLY B N 1
ATOM 7207 C CA . GLY B 1 351 ? -11.547 -37.688 1.273 1 93.56 351 GLY B CA 1
ATOM 7208 C C . GLY B 1 351 ? -12.18 -38.406 0.098 1 93.56 351 GLY B C 1
ATOM 7209 O O . GLY B 1 351 ? -11.57 -38.531 -0.966 1 93.56 351 GLY B O 1
ATOM 7210 N N . TYR B 1 352 ? -13.391 -38.969 0.333 1 93.94 352 TYR B N 1
ATOM 7211 C CA . TYR B 1 352 ? -14.148 -39.625 -0.73 1 93.94 352 TYR B CA 1
ATOM 7212 C C . TYR B 1 352 ? -14.352 -38.656 -1.91 1 93.94 352 TYR B C 1
ATOM 7214 O O . TYR B 1 352 ? -14.148 -39.062 -3.064 1 93.94 352 TYR B O 1
ATOM 7222 N N . TYR B 1 353 ? -14.766 -37.469 -1.612 1 96 353 TYR B N 1
ATOM 7223 C CA . TYR B 1 353 ? -14.977 -36.469 -2.637 1 96 353 TYR B CA 1
ATOM 7224 C C . TYR B 1 353 ? -13.703 -36.219 -3.438 1 96 353 TYR B C 1
ATOM 7226 O O . TYR B 1 353 ? -13.734 -36.188 -4.672 1 96 353 TYR B O 1
ATOM 7234 N N . ILE B 1 354 ? -12.578 -36.031 -2.77 1 95.44 354 ILE B N 1
ATOM 7235 C CA . ILE B 1 354 ? -11.312 -35.719 -3.412 1 95.44 354 ILE B CA 1
ATOM 7236 C C . ILE B 1 354 ? -10.859 -36.875 -4.277 1 95.44 354 ILE B C 1
ATOM 7238 O O . ILE B 1 354 ? -10.336 -36.688 -5.375 1 95.44 354 ILE B O 1
ATOM 7242 N N . LYS B 1 355 ? -11.047 -38.094 -3.793 1 93.44 355 LYS B N 1
ATOM 7243 C CA . LYS B 1 355 ? -10.727 -39.281 -4.578 1 93.44 355 LYS B CA 1
ATOM 7244 C C . LYS B 1 355 ? -11.492 -39.281 -5.898 1 93.44 355 LYS B C 1
ATOM 7246 O O . LYS B 1 355 ? -10.93 -39.625 -6.945 1 93.44 355 LYS B O 1
ATOM 7251 N N . ASN B 1 356 ? -12.734 -38.969 -5.789 1 95.12 356 ASN B N 1
ATOM 7252 C CA . ASN B 1 356 ? -13.547 -38.906 -7 1 95.12 356 ASN B CA 1
ATOM 7253 C C . ASN B 1 356 ? -13.055 -37.812 -7.945 1 95.12 356 ASN B C 1
ATOM 7255 O O . ASN B 1 356 ? -13.086 -37.969 -9.164 1 95.12 356 ASN B O 1
ATOM 7259 N N . LEU B 1 357 ? -12.625 -36.656 -7.406 1 96.12 357 LEU B N 1
ATOM 7260 C CA . LEU B 1 357 ? -12.086 -35.594 -8.242 1 96.12 357 LEU B CA 1
ATOM 7261 C C . LEU B 1 357 ? -10.852 -36.062 -9.008 1 96.12 357 LEU B C 1
ATOM 7263 O O . LEU B 1 357 ? -10.695 -35.781 -10.188 1 96.12 357 LEU B O 1
ATOM 7267 N N . ILE B 1 358 ? -10.008 -36.75 -8.328 1 94.69 358 ILE B N 1
ATOM 7268 C CA . ILE B 1 358 ? -8.781 -37.25 -8.938 1 94.69 358 ILE B CA 1
ATOM 7269 C C . ILE B 1 358 ? -9.117 -38.219 -10.062 1 94.69 358 ILE B C 1
ATOM 7271 O O . ILE B 1 358 ? -8.484 -38.188 -11.125 1 94.69 358 ILE B O 1
ATOM 7275 N N . GLN B 1 359 ? -10.117 -39.062 -9.805 1 94.69 359 GLN B N 1
ATOM 7276 C CA . GLN B 1 359 ? -10.578 -39.938 -10.859 1 94.69 359 GLN B CA 1
ATOM 7277 C C . GLN B 1 359 ? -11.125 -39.156 -12.047 1 94.69 359 GLN B C 1
ATOM 7279 O O . GLN B 1 359 ? -10.859 -39.5 -13.203 1 94.69 359 GLN B O 1
ATOM 7284 N N . ILE B 1 360 ? -11.867 -38.156 -11.75 1 96.75 360 ILE B N 1
ATOM 7285 C CA . ILE B 1 360 ? -12.43 -37.312 -12.797 1 96.75 360 ILE B CA 1
ATOM 7286 C C . ILE B 1 360 ? -11.297 -36.719 -13.625 1 96.75 360 ILE B C 1
ATOM 7288 O O . ILE B 1 360 ? -11.375 -36.656 -14.852 1 96.75 360 ILE B O 1
ATOM 7292 N N . ILE B 1 361 ? -10.281 -36.219 -12.984 1 96.81 361 ILE B N 1
ATOM 7293 C CA . ILE B 1 361 ? -9.133 -35.656 -13.68 1 96.81 361 ILE B CA 1
ATOM 7294 C C . ILE B 1 361 ? -8.57 -36.688 -14.664 1 96.81 361 ILE B C 1
ATOM 7296 O O . ILE B 1 361 ? -8.328 -36.375 -15.836 1 96.81 361 ILE B O 1
ATOM 7300 N N . SER B 1 362 ? -8.398 -37.906 -14.219 1 94.38 362 SER B N 1
ATOM 7301 C CA . SER B 1 362 ? -7.875 -38.969 -15.062 1 94.38 362 SER B CA 1
ATOM 7302 C C . SER B 1 362 ? -8.781 -39.219 -16.266 1 94.38 362 SER B C 1
ATOM 7304 O O . SER B 1 362 ? -8.305 -39.531 -17.359 1 94.38 362 SER B O 1
ATOM 7306 N N . ASP B 1 363 ? -10.016 -39.031 -16.031 1 96.31 363 ASP B N 1
ATOM 7307 C CA . ASP B 1 363 ? -11.008 -39.375 -17.062 1 96.31 363 ASP B CA 1
ATOM 7308 C C . ASP B 1 363 ? -11.07 -38.281 -18.125 1 96.31 363 ASP B C 1
ATOM 7310 O O . ASP B 1 363 ? -11.281 -38.562 -19.297 1 96.31 363 ASP B O 1
ATOM 7314 N N . VAL B 1 364 ? -10.859 -37.062 -17.703 1 97.12 364 VAL B N 1
ATOM 7315 C CA . VAL B 1 364 ? -11.227 -36 -18.641 1 97.12 364 VAL B CA 1
ATOM 7316 C C . VAL B 1 364 ? -9.969 -35.281 -19.125 1 97.12 364 VAL B C 1
ATOM 7318 O O . VAL B 1 364 ? -10.039 -34.406 -20 1 97.12 364 VAL B O 1
ATOM 7321 N N . LYS B 1 365 ? -8.82 -35.531 -18.531 1 94.69 365 LYS B N 1
ATOM 7322 C CA . LYS B 1 365 ? -7.594 -34.875 -18.984 1 94.69 365 LYS B CA 1
ATOM 7323 C C . LYS B 1 365 ? -7.387 -35.062 -20.484 1 94.69 365 LYS B C 1
ATOM 7325 O O . LYS B 1 365 ? -7.715 -36.125 -21.016 1 94.69 365 LYS B O 1
ATOM 7330 N N . PRO B 1 366 ? -6.879 -34.062 -21.188 1 94.12 366 PRO B N 1
ATOM 7331 C CA . PRO B 1 366 ? -6.582 -34.219 -22.609 1 94.12 366 PRO B CA 1
ATOM 7332 C C . PRO B 1 366 ? -5.586 -35.344 -22.875 1 94.12 366 PRO B C 1
ATOM 7334 O O . PRO B 1 366 ? -4.73 -35.625 -22.031 1 94.12 366 PRO B O 1
ATOM 7337 N N . THR B 1 367 ? -5.691 -35.844 -24.062 1 91.75 367 THR B N 1
ATOM 7338 C CA . THR B 1 367 ? -4.785 -36.906 -24.453 1 91.75 367 THR B CA 1
ATOM 7339 C C . THR B 1 367 ? -3.34 -36.438 -24.453 1 91.75 367 THR B C 1
ATOM 7341 O O . THR B 1 367 ? -3.041 -35.344 -24.938 1 91.75 367 THR B O 1
ATOM 7344 N N . GLY B 1 368 ? -2.539 -37.25 -23.828 1 90.38 368 GLY B N 1
ATOM 7345 C CA . GLY B 1 368 ? -1.115 -36.938 -23.844 1 90.38 368 GLY B CA 1
ATOM 7346 C C . GLY B 1 368 ? -0.7 -36 -22.719 1 90.38 368 GLY B C 1
ATOM 7347 O O . GLY B 1 368 ? 0.483 -35.688 -22.578 1 90.38 368 GLY B O 1
ATOM 7348 N N . ARG B 1 369 ? -1.701 -35.625 -21.953 1 93.5 369 ARG B N 1
ATOM 7349 C CA . ARG B 1 369 ? -1.385 -34.719 -20.844 1 93.5 369 ARG B CA 1
ATOM 7350 C C . ARG B 1 369 ? -1.598 -35.438 -19.5 1 93.5 369 ARG B C 1
ATOM 7352 O O . ARG B 1 369 ? -2.562 -36.188 -19.328 1 93.5 369 ARG B O 1
ATOM 7359 N N . ASN B 1 370 ? -0.656 -35.219 -18.656 1 93.31 370 ASN B N 1
ATOM 7360 C CA . ASN B 1 370 ? -0.819 -35.656 -17.266 1 93.31 370 ASN B CA 1
ATOM 7361 C C . ASN B 1 370 ? -1.067 -34.469 -16.344 1 93.31 370 ASN B C 1
ATOM 7363 O O . ASN B 1 370 ? -0.258 -33.531 -16.281 1 93.31 370 ASN B O 1
ATOM 7367 N N . ILE B 1 371 ? -2.141 -34.531 -15.695 1 96.88 371 ILE B N 1
ATOM 7368 C CA . ILE B 1 371 ? -2.502 -33.438 -14.797 1 96.88 371 ILE B CA 1
ATOM 7369 C C . ILE B 1 371 ? -2.164 -33.844 -13.359 1 96.88 371 ILE B C 1
ATOM 7371 O O . ILE B 1 371 ? -2.611 -34.875 -12.867 1 96.88 371 ILE B O 1
ATOM 7375 N N . THR B 1 372 ? -1.342 -33.031 -12.75 1 97.38 372 THR B N 1
ATOM 7376 C CA . THR B 1 372 ? -0.976 -33.219 -11.352 1 97.38 372 THR B CA 1
ATOM 7377 C C . THR B 1 372 ? -1.922 -32.438 -10.445 1 97.38 372 THR B C 1
ATOM 7379 O O . THR B 1 372 ? -1.919 -31.203 -10.445 1 97.38 372 THR B O 1
ATOM 7382 N N . PRO B 1 373 ? -2.717 -33.125 -9.625 1 97.62 373 PRO B N 1
ATOM 7383 C CA . PRO B 1 373 ? -3.551 -32.406 -8.664 1 97.62 373 PRO B CA 1
ATOM 7384 C C . PRO B 1 373 ? -2.754 -31.891 -7.469 1 97.62 373 PRO B C 1
ATOM 7386 O O . PRO B 1 373 ? -1.884 -32.594 -6.945 1 97.62 373 PRO B O 1
ATOM 7389 N N . VAL B 1 374 ? -2.939 -30.688 -7.094 1 98.5 374 VAL B N 1
ATOM 7390 C CA . VAL B 1 374 ? -2.41 -30.062 -5.883 1 98.5 374 VAL B CA 1
ATOM 7391 C C . VAL B 1 374 ? -3.545 -29.812 -4.891 1 98.5 374 VAL B C 1
ATOM 7393 O O . VAL B 1 374 ? -4.633 -29.391 -5.281 1 98.5 374 VAL B O 1
ATOM 7396 N N . VAL B 1 375 ? -3.354 -30.172 -3.625 1 98.06 375 VAL B N 1
ATOM 7397 C CA . VAL B 1 375 ? -4.387 -29.984 -2.613 1 98.06 375 VAL B CA 1
ATOM 7398 C C . VAL B 1 375 ? -3.787 -29.312 -1.382 1 98.06 375 VAL B C 1
ATOM 7400 O O . VAL B 1 375 ? -2.598 -29.453 -1.099 1 98.06 375 VAL B O 1
ATOM 7403 N N . TRP B 1 376 ? -4.535 -28.578 -0.626 1 98.12 376 TRP B N 1
ATOM 7404 C CA . TRP B 1 376 ? -4.102 -28 0.642 1 98.12 376 TRP B CA 1
ATOM 7405 C C . TRP B 1 376 ? -3.865 -29.094 1.683 1 98.12 376 TRP B C 1
ATOM 7407 O O . TRP B 1 376 ? -4.418 -30.188 1.578 1 98.12 376 TRP B O 1
ATOM 7417 N N . GLN B 1 377 ? -3.189 -28.828 2.672 1 97.56 377 GLN B N 1
ATOM 7418 C CA . GLN B 1 377 ? -2.654 -29.781 3.633 1 97.56 377 GLN B CA 1
ATOM 7419 C C . GLN B 1 377 ? -3.777 -30.5 4.375 1 97.56 377 GLN B C 1
ATOM 7421 O O . GLN B 1 377 ? -3.592 -31.625 4.859 1 97.56 377 GLN B O 1
ATOM 7426 N N . GLU B 1 378 ? -4.949 -29.906 4.457 1 95.62 378 GLU B N 1
ATOM 7427 C CA . GLU B 1 378 ? -6.055 -30.531 5.188 1 95.62 378 GLU B CA 1
ATOM 7428 C C . GLU B 1 378 ? -6.41 -31.891 4.598 1 95.62 378 GLU B C 1
ATOM 7430 O O . GLU B 1 378 ? -6.785 -32.812 5.328 1 95.62 378 GLU B O 1
ATOM 7435 N N . ILE B 1 379 ? -6.316 -31.953 3.316 1 95.62 379 ILE B N 1
ATOM 7436 C CA . ILE B 1 379 ? -6.684 -33.188 2.645 1 95.62 379 ILE B CA 1
ATOM 7437 C C . ILE B 1 379 ? -5.82 -34.344 3.17 1 95.62 379 ILE B C 1
ATOM 7439 O O . ILE B 1 379 ? -6.332 -35.406 3.479 1 95.62 379 ILE B O 1
ATOM 7443 N N . PHE B 1 380 ? -4.527 -34.156 3.318 1 95.69 380 PHE B N 1
ATOM 7444 C CA . PHE B 1 380 ? -3.623 -35.125 3.881 1 95.69 380 PHE B CA 1
ATOM 7445 C C . PHE B 1 380 ? -3.914 -35.375 5.359 1 95.69 380 PHE B C 1
ATOM 7447 O O . PHE B 1 380 ? -3.99 -36.5 5.816 1 95.69 380 PHE B O 1
ATOM 7454 N N . GLN B 1 381 ? -4.086 -34.281 6.047 1 93.31 381 GLN B N 1
ATOM 7455 C CA . GLN B 1 381 ? -4.293 -34.344 7.488 1 93.31 381 GLN B CA 1
ATOM 7456 C C . GLN B 1 381 ? -5.602 -35.062 7.82 1 93.31 381 GLN B C 1
ATOM 7458 O O . GLN B 1 381 ? -5.723 -35.688 8.867 1 93.31 381 GLN B O 1
ATOM 7463 N N . ASN B 1 382 ? -6.473 -35 6.895 1 91.19 382 ASN B N 1
ATOM 7464 C CA . ASN B 1 382 ? -7.777 -35.625 7.094 1 91.19 382 ASN B CA 1
ATOM 7465 C C . ASN B 1 382 ? -7.773 -37.062 6.648 1 91.19 382 ASN B C 1
ATOM 7467 O O . ASN B 1 382 ? -8.812 -37.719 6.652 1 91.19 382 ASN B O 1
ATOM 7471 N N . GLY B 1 383 ? -6.699 -37.594 6.152 1 88.38 383 GLY B N 1
ATOM 7472 C CA . GLY B 1 383 ? -6.582 -39.062 6 1 88.38 383 GLY B CA 1
ATOM 7473 C C . GLY B 1 383 ? -6.359 -39.469 4.562 1 88.38 383 GLY B C 1
ATOM 7474 O O . GLY B 1 383 ? -6.215 -40.656 4.277 1 88.38 383 GLY B O 1
ATOM 7475 N N . PHE B 1 384 ? -6.305 -38.594 3.691 1 88.69 384 PHE B N 1
ATOM 7476 C CA . PHE B 1 384 ? -6.066 -38.969 2.297 1 88.69 384 PHE B CA 1
ATOM 7477 C C . PHE B 1 384 ? -4.719 -39.656 2.141 1 88.69 384 PHE B C 1
ATOM 7479 O O . PHE B 1 384 ? -3.695 -39.156 2.615 1 88.69 384 PHE B O 1
ATOM 7486 N N . ARG B 1 385 ? -4.723 -40.844 1.464 1 88.56 385 ARG B N 1
ATOM 7487 C CA . ARG B 1 385 ? -3.512 -41.594 1.165 1 88.56 385 ARG B CA 1
ATOM 7488 C C . ARG B 1 385 ? -3.561 -42.156 -0.244 1 88.56 385 ARG B C 1
ATOM 7490 O O . ARG B 1 385 ? -2.975 -43.219 -0.509 1 88.56 385 ARG B O 1
ATOM 7497 N N . GLY B 1 386 ? -4.191 -41.5 -1.098 1 85.69 386 GLY B N 1
ATOM 7498 C CA . GLY B 1 386 ? -4.422 -42 -2.445 1 85.69 386 GLY B CA 1
ATOM 7499 C C . GLY B 1 386 ? -3.213 -41.844 -3.35 1 85.69 386 GLY B C 1
ATOM 7500 O O . GLY B 1 386 ? -2.086 -42.125 -2.941 1 85.69 386 GLY B O 1
ATOM 7501 N N . ASP B 1 387 ? -3.432 -41.438 -4.539 1 86.12 387 ASP B N 1
ATOM 7502 C CA . ASP B 1 387 ? -2.449 -41.344 -5.613 1 86.12 387 ASP B CA 1
ATOM 7503 C C . ASP B 1 387 ? -1.264 -40.469 -5.195 1 86.12 387 ASP B C 1
ATOM 7505 O O . ASP B 1 387 ? -1.435 -39.312 -4.844 1 86.12 387 ASP B O 1
ATOM 7509 N N . LYS B 1 388 ? -0.088 -40.969 -5.328 1 91.19 388 LYS B N 1
ATOM 7510 C CA . LYS B 1 388 ? 1.116 -40.25 -4.879 1 91.19 388 LYS B CA 1
ATOM 7511 C C . LYS B 1 388 ? 1.53 -39.188 -5.871 1 91.19 388 LYS B C 1
ATOM 7513 O O . LYS B 1 388 ? 2.434 -38.375 -5.594 1 91.19 388 LYS B O 1
ATOM 7518 N N . SER B 1 389 ? 0.789 -39.125 -6.941 1 90.06 389 SER B N 1
ATOM 7519 C CA . SER B 1 389 ? 1.072 -38.062 -7.898 1 90.06 389 SER B CA 1
ATOM 7520 C C . SER B 1 389 ? 0.545 -36.719 -7.398 1 90.06 389 SER B C 1
ATOM 7522 O O . SER B 1 389 ? 0.934 -35.656 -7.91 1 90.06 389 SER B O 1
ATOM 7524 N N . ALA B 1 390 ? -0.33 -36.781 -6.43 1 95.25 390 ALA B N 1
ATOM 7525 C CA . ALA B 1 390 ? -0.852 -35.531 -5.84 1 95.25 390 ALA B CA 1
ATOM 7526 C C . ALA B 1 390 ? 0.237 -34.781 -5.07 1 95.25 390 ALA B C 1
ATOM 7528 O O . ALA B 1 390 ? 1.124 -35.406 -4.48 1 95.25 390 ALA B O 1
ATOM 7529 N N . VAL B 1 391 ? 0.215 -33.5 -5.125 1 98.12 391 VAL B N 1
ATOM 7530 C CA . VAL B 1 391 ? 1.132 -32.656 -4.375 1 98.12 391 VAL B CA 1
ATOM 7531 C C . VAL B 1 391 ? 0.392 -32 -3.217 1 98.12 391 VAL B C 1
ATOM 7533 O O . VAL B 1 391 ? -0.707 -31.469 -3.396 1 98.12 391 VAL B O 1
ATOM 7536 N N . ILE B 1 392 ? 0.97 -32.094 -2.004 1 98.38 392 ILE B N 1
ATOM 7537 C CA . ILE B 1 392 ? 0.365 -31.484 -0.823 1 98.38 392 ILE B CA 1
ATOM 7538 C C . ILE B 1 392 ? 0.936 -30.078 -0.612 1 98.38 392 ILE B C 1
ATOM 7540 O O . ILE B 1 392 ? 2.154 -29.906 -0.548 1 98.38 392 ILE B O 1
ATOM 7544 N N . HIS B 1 393 ? 0.068 -29.078 -0.539 1 98.69 393 HIS B N 1
ATOM 7545 C CA . HIS B 1 393 ? 0.463 -27.688 -0.34 1 98.69 393 HIS B CA 1
ATOM 7546 C C . HIS B 1 393 ? 0.292 -27.266 1.116 1 98.69 393 HIS B C 1
ATOM 7548 O O . HIS B 1 393 ? -0.835 -27.141 1.603 1 98.69 393 HIS B O 1
ATOM 7554 N N . VAL B 1 394 ? 1.358 -27.078 1.825 1 98.62 394 VAL B N 1
ATOM 7555 C CA . VAL B 1 394 ? 1.368 -26.75 3.248 1 98.62 394 VAL B CA 1
ATOM 7556 C C . VAL B 1 394 ? 1.304 -25.234 3.436 1 98.62 394 VAL B C 1
ATOM 7558 O O . VAL B 1 394 ? 2.166 -24.5 2.941 1 98.62 394 VAL B O 1
ATOM 7561 N N . TRP B 1 395 ? 0.272 -24.75 4.195 1 97.75 395 TRP B N 1
ATOM 7562 C CA . TRP B 1 395 ? 0.087 -23.312 4.246 1 97.75 395 TRP B CA 1
ATOM 7563 C C . TRP B 1 395 ? -0.102 -22.828 5.68 1 97.75 395 TRP B C 1
ATOM 7565 O O . TRP B 1 395 ? 0.071 -21.641 5.977 1 97.75 395 TRP B O 1
ATOM 7575 N N . LYS B 1 396 ? -0.438 -23.672 6.633 1 94.69 396 LYS B N 1
ATOM 7576 C CA . LYS B 1 396 ? -0.67 -23.25 8.008 1 94.69 396 LYS B CA 1
ATOM 7577 C C . LYS B 1 396 ? 0.647 -23.047 8.758 1 94.69 396 LYS B C 1
ATOM 7579 O O . LYS B 1 396 ? 1.499 -23.938 8.766 1 94.69 396 LYS B O 1
ATOM 7584 N N . ASP B 1 397 ? 0.791 -21.984 9.445 1 85.81 397 ASP B N 1
ATOM 7585 C CA . ASP B 1 397 ? 2.066 -21.562 10.016 1 85.81 397 ASP B CA 1
ATOM 7586 C C . ASP B 1 397 ? 2.355 -22.297 11.32 1 85.81 397 ASP B C 1
ATOM 7588 O O . ASP B 1 397 ? 3.51 -22.609 11.617 1 85.81 397 ASP B O 1
ATOM 7592 N N . SER B 1 398 ? 1.547 -22.5 12.211 1 85.06 398 SER B N 1
ATOM 7593 C CA . SER B 1 398 ? 1.734 -22.953 13.586 1 85.06 398 SER B CA 1
ATOM 7594 C C . SER B 1 398 ? 2.492 -24.281 13.625 1 85.06 398 SER B C 1
ATOM 7596 O O . SER B 1 398 ? 3.41 -24.453 14.43 1 85.06 398 SER B O 1
ATOM 7598 N N . ASP B 1 399 ? 2.289 -25.281 12.797 1 91.06 399 ASP B N 1
ATOM 7599 C CA . ASP B 1 399 ? 2.938 -26.578 12.891 1 91.06 399 ASP B CA 1
ATOM 7600 C C . ASP B 1 399 ? 3.385 -27.078 11.516 1 91.06 399 ASP B C 1
ATOM 7602 O O . ASP B 1 399 ? 3.303 -28.266 11.211 1 91.06 399 ASP B O 1
ATOM 7606 N N . TRP B 1 400 ? 4.008 -26.141 10.812 1 96.56 400 TRP B N 1
ATOM 7607 C CA . TRP B 1 400 ? 4.273 -26.516 9.422 1 96.56 400 TRP B CA 1
ATOM 7608 C C . TRP B 1 400 ? 5.402 -27.531 9.344 1 96.56 400 TRP B C 1
ATOM 7610 O O . TRP B 1 400 ? 5.391 -28.422 8.477 1 96.56 400 TRP B O 1
ATOM 7620 N N . LYS B 1 401 ? 6.391 -27.547 10.289 1 97.31 401 LYS B N 1
ATOM 7621 C CA . LYS B 1 401 ? 7.504 -28.5 10.258 1 97.31 401 LYS B CA 1
ATOM 7622 C C . LYS B 1 401 ? 7.016 -29.938 10.422 1 97.31 401 LYS B C 1
ATOM 7624 O O . LYS B 1 401 ? 7.43 -30.828 9.672 1 97.31 401 LYS B O 1
ATOM 7629 N N . SER B 1 402 ? 6.129 -30.062 11.383 1 97.31 402 SER B N 1
ATOM 7630 C CA . SER B 1 402 ? 5.578 -31.406 11.609 1 97.31 402 SER B CA 1
ATOM 7631 C C . SER B 1 402 ? 4.758 -31.875 10.414 1 97.31 402 SER B C 1
ATOM 7633 O O . SER B 1 402 ? 4.816 -33.031 10.039 1 97.31 402 SER B O 1
ATOM 7635 N N . VAL B 1 403 ? 4.039 -31 9.805 1 97.69 403 VAL B N 1
ATOM 7636 C CA . VAL B 1 403 ? 3.213 -31.359 8.656 1 97.69 403 VAL B CA 1
ATOM 7637 C C . VAL B 1 403 ? 4.105 -31.734 7.477 1 97.69 403 VAL B C 1
ATOM 7639 O O . VAL B 1 403 ? 3.873 -32.75 6.816 1 97.69 403 VAL B O 1
ATOM 7642 N N . MET B 1 404 ? 5.168 -30.969 7.258 1 98.19 404 MET B N 1
ATOM 7643 C CA . MET B 1 404 ? 6.113 -31.266 6.188 1 98.19 404 MET B CA 1
ATOM 7644 C C . MET B 1 404 ? 6.734 -32.656 6.383 1 98.19 404 MET B C 1
ATOM 7646 O O . MET B 1 404 ? 6.828 -33.438 5.438 1 98.19 404 MET B O 1
ATOM 7650 N N . LYS B 1 405 ? 7.117 -32.938 7.598 1 97.5 405 LYS B N 1
ATOM 7651 C CA . LYS B 1 405 ? 7.746 -34.219 7.922 1 97.5 405 LYS B CA 1
ATOM 7652 C C . LYS B 1 405 ? 6.789 -35.375 7.672 1 97.5 405 LYS B C 1
ATOM 7654 O O . LYS B 1 405 ? 7.164 -36.375 7.051 1 97.5 405 LYS B O 1
ATOM 7659 N N . ASN B 1 406 ? 5.594 -35.25 8.102 1 96.81 406 ASN B N 1
ATOM 7660 C CA . ASN B 1 406 ? 4.605 -36.312 7.973 1 96.81 406 ASN B CA 1
ATOM 7661 C C . ASN B 1 406 ? 4.25 -36.562 6.512 1 96.81 406 ASN B C 1
ATOM 7663 O O . ASN B 1 406 ? 4.137 -37.719 6.09 1 96.81 406 ASN B O 1
ATOM 7667 N N . VAL B 1 407 ? 4.098 -35.531 5.738 1 97.81 407 VAL B N 1
ATOM 7668 C CA . VAL B 1 407 ? 3.711 -35.656 4.336 1 97.81 407 VAL B CA 1
ATOM 7669 C C . VAL B 1 407 ? 4.832 -36.312 3.547 1 97.81 407 VAL B C 1
ATOM 7671 O O . VAL B 1 407 ? 4.594 -37.281 2.818 1 97.81 407 VAL B O 1
ATOM 7674 N N . THR B 1 408 ? 6.047 -35.906 3.734 1 97.88 408 THR B N 1
ATOM 7675 C CA . THR B 1 408 ? 7.168 -36.438 2.961 1 97.88 408 THR B CA 1
ATOM 7676 C C . THR B 1 408 ? 7.492 -37.844 3.379 1 97.88 408 THR B C 1
ATOM 7678 O O . THR B 1 408 ? 7.875 -38.688 2.545 1 97.88 408 THR B O 1
ATOM 7681 N N . LYS B 1 409 ? 7.305 -38.125 4.629 1 96.56 409 LYS B N 1
ATOM 7682 C CA . LYS B 1 409 ? 7.547 -39.5 5.113 1 96.56 409 LYS B CA 1
ATOM 7683 C C . LYS B 1 409 ? 6.637 -40.5 4.406 1 96.56 409 LYS B C 1
ATOM 7685 O O . LYS B 1 409 ? 6.992 -41.656 4.25 1 96.56 409 LYS B O 1
ATOM 7690 N N . THR B 1 410 ? 5.516 -40.031 4.02 1 96.25 410 THR B N 1
ATOM 7691 C CA . THR B 1 410 ? 4.562 -40.906 3.355 1 96.25 410 THR B CA 1
ATOM 7692 C C . THR B 1 410 ? 4.797 -40.938 1.848 1 96.25 410 THR B C 1
ATOM 7694 O O . THR B 1 410 ? 4.043 -41.562 1.103 1 96.25 410 THR B O 1
ATOM 7697 N N . GLY B 1 411 ? 5.711 -40.125 1.353 1 96.75 411 GLY B N 1
ATOM 7698 C CA . GLY B 1 411 ? 6.148 -40.219 -0.03 1 96.75 411 GLY B CA 1
ATOM 7699 C C . GLY B 1 411 ? 5.527 -39.188 -0.938 1 96.75 411 GLY B C 1
ATOM 7700 O O . GLY B 1 411 ? 5.746 -39.188 -2.152 1 96.75 411 GLY B O 1
ATOM 7701 N N . TYR B 1 412 ? 4.738 -38.281 -0.398 1 98.06 412 TYR B N 1
ATOM 7702 C CA . TYR B 1 412 ? 4.121 -37.25 -1.214 1 98.06 412 TYR B CA 1
ATOM 7703 C C . TYR B 1 412 ? 5.094 -36.094 -1.463 1 98.06 412 TYR B C 1
ATOM 7705 O O . TYR B 1 412 ? 5.871 -35.719 -0.579 1 98.06 412 TYR B O 1
ATOM 7713 N N . ARG B 1 413 ? 5.062 -35.5 -2.652 1 98.12 413 ARG B N 1
ATOM 7714 C CA . ARG B 1 413 ? 5.707 -34.188 -2.898 1 98.12 413 ARG B CA 1
ATOM 7715 C C . ARG B 1 413 ? 4.977 -33.062 -2.178 1 98.12 413 ARG B C 1
ATOM 7717 O O . ARG B 1 413 ? 3.771 -33.156 -1.93 1 98.12 413 ARG B O 1
ATOM 7724 N N . VAL B 1 414 ? 5.738 -32.062 -1.849 1 98.25 414 VAL B N 1
ATOM 7725 C CA . VAL B 1 414 ? 5.141 -31 -1.053 1 98.25 414 VAL B CA 1
ATOM 7726 C C . VAL B 1 414 ? 5.516 -29.641 -1.642 1 98.25 414 VAL B C 1
ATOM 7728 O O . VAL B 1 414 ? 6.633 -29.469 -2.137 1 98.25 414 VAL B O 1
ATOM 7731 N N . LEU B 1 415 ? 4.566 -28.688 -1.648 1 98.56 415 LEU B N 1
ATOM 7732 C CA . LEU B 1 415 ? 4.77 -27.266 -1.832 1 98.56 415 LEU B CA 1
ATOM 7733 C C . LEU B 1 415 ? 4.656 -26.516 -0.503 1 98.56 415 LEU B C 1
ATOM 7735 O O . LEU B 1 415 ? 3.811 -26.859 0.329 1 98.56 415 LEU B O 1
ATOM 7739 N N . PHE B 1 416 ? 5.477 -25.516 -0.351 1 98.56 416 PHE B N 1
ATOM 7740 C CA . PHE B 1 416 ? 5.535 -24.812 0.921 1 98.56 416 PHE B CA 1
ATOM 7741 C C . PHE B 1 416 ? 5.078 -23.359 0.756 1 98.56 416 PHE B C 1
ATOM 7743 O O . PHE B 1 416 ? 5.578 -22.641 -0.111 1 98.56 416 PHE B O 1
ATOM 7750 N N . SER B 1 417 ? 4.109 -22.906 1.679 1 98.5 417 SER B N 1
ATOM 7751 C CA . SER B 1 417 ? 3.721 -21.5 1.727 1 98.5 417 SER B CA 1
ATOM 7752 C C . SER B 1 417 ? 3.541 -21.016 3.164 1 98.5 417 SER B C 1
ATOM 7754 O O . SER B 1 417 ? 3.354 -19.828 3.41 1 98.5 417 SER B O 1
ATOM 7756 N N . ALA B 1 418 ? 3.521 -21.797 4.207 1 97 418 ALA B N 1
ATOM 7757 C CA . ALA B 1 418 ? 3.098 -21.562 5.582 1 97 418 ALA B CA 1
ATOM 7758 C C . ALA B 1 418 ? 3.816 -20.344 6.172 1 97 418 ALA B C 1
ATOM 7760 O O . ALA B 1 418 ? 3.246 -19.609 6.977 1 97 418 ALA B O 1
ATOM 7761 N N . ALA B 1 419 ? 4.977 -19.984 5.824 1 96.25 419 ALA B N 1
ATOM 7762 C CA . ALA B 1 419 ? 5.711 -18.859 6.402 1 96.25 419 ALA B CA 1
ATOM 7763 C C . ALA B 1 419 ? 5.797 -17.688 5.418 1 96.25 419 ALA B C 1
ATOM 7765 O O . ALA B 1 419 ? 6.52 -16.719 5.656 1 96.25 419 ALA B O 1
ATOM 7766 N N . TRP B 1 420 ? 5.02 -17.734 4.402 1 98.19 420 TRP B N 1
ATOM 7767 C CA . TRP B 1 420 ? 5.23 -16.766 3.334 1 98.19 420 TRP B CA 1
ATOM 7768 C C . TRP B 1 420 ? 3.914 -16.125 2.92 1 98.19 420 TRP B C 1
ATOM 7770 O O . TRP B 1 420 ? 3.662 -15.914 1.73 1 98.19 420 TRP B O 1
ATOM 7780 N N . TYR B 1 421 ? 2.982 -15.875 3.918 1 97.31 421 TYR B N 1
ATOM 7781 C CA . TYR B 1 421 ? 1.775 -15.086 3.693 1 97.31 421 TYR B CA 1
ATOM 7782 C C . TYR B 1 421 ? 2.07 -13.594 3.791 1 97.31 421 TYR B C 1
ATOM 7784 O O . TYR B 1 421 ? 2.043 -13.023 4.883 1 97.31 421 TYR B O 1
ATOM 7792 N N . LEU B 1 422 ? 2.16 -12.945 2.658 1 97.75 422 LEU B N 1
ATOM 7793 C CA . LEU B 1 422 ? 2.605 -11.555 2.594 1 97.75 422 LEU B CA 1
ATOM 7794 C C . LEU B 1 422 ? 1.442 -10.602 2.838 1 97.75 422 LEU B C 1
ATOM 7796 O O . LEU B 1 422 ? 1.65 -9.406 3.045 1 97.75 422 LEU B O 1
ATOM 7800 N N . ASN B 1 423 ? 0.205 -11.141 2.785 1 96.81 423 ASN B N 1
ATOM 7801 C CA . ASN B 1 423 ? -0.938 -10.305 3.135 1 96.81 423 ASN B CA 1
ATOM 7802 C C . ASN B 1 423 ? -0.916 -9.914 4.609 1 96.81 423 ASN B C 1
ATOM 7804 O O . ASN B 1 423 ? -1.509 -8.906 4.996 1 96.81 423 ASN B O 1
ATOM 7808 N N . TYR B 1 424 ? -0.219 -10.773 5.352 1 94.56 424 TYR B N 1
ATOM 7809 C CA . TYR B 1 424 ? 0.079 -10.344 6.711 1 94.56 424 TYR B CA 1
ATOM 7810 C C . TYR B 1 424 ? 1.168 -9.273 6.715 1 94.56 424 TYR B C 1
ATOM 7812 O O . TYR B 1 424 ? 2.316 -9.547 6.359 1 94.56 424 TYR B O 1
ATOM 7820 N N . ILE B 1 425 ? 0.765 -8.094 7.035 1 93.44 425 ILE B N 1
ATOM 7821 C CA . ILE B 1 425 ? 1.672 -6.949 6.957 1 93.44 425 ILE B CA 1
ATOM 7822 C C . ILE B 1 425 ? 1.924 -6.391 8.352 1 93.44 425 ILE B C 1
ATOM 7824 O O . ILE B 1 425 ? 1.062 -6.484 9.234 1 93.44 425 ILE B O 1
ATOM 7828 N N . SER B 1 426 ? 3.113 -5.883 8.523 1 93.94 426 SER B N 1
ATOM 7829 C CA . SER B 1 426 ? 3.461 -5.211 9.773 1 93.94 426 SER B CA 1
ATOM 7830 C C . SER B 1 426 ? 4.414 -4.047 9.531 1 93.94 426 SER B C 1
ATOM 7832 O O . SER B 1 426 ? 5.016 -3.945 8.461 1 93.94 426 SER B O 1
ATOM 7834 N N . TYR B 1 427 ? 4.461 -3.191 10.469 1 94.94 427 TYR B N 1
ATOM 7835 C CA . TYR B 1 427 ? 5.438 -2.105 10.461 1 94.94 427 TYR B CA 1
ATOM 7836 C C . TYR B 1 427 ? 6.859 -2.65 10.492 1 94.94 427 TYR B C 1
ATOM 7838 O O . TYR B 1 427 ? 7.141 -3.623 11.195 1 94.94 427 TYR B O 1
ATOM 7846 N N . GLY B 1 428 ? 7.75 -1.991 9.688 1 94.81 428 GLY B N 1
ATOM 7847 C CA . GLY B 1 428 ? 9.148 -2.377 9.719 1 94.81 428 GLY B CA 1
ATOM 7848 C C . GLY B 1 428 ? 9.539 -3.307 8.586 1 94.81 428 GLY B C 1
ATOM 7849 O O . GLY B 1 428 ? 8.844 -3.373 7.566 1 94.81 428 GLY B O 1
ATOM 7850 N N . ASP B 1 429 ? 10.703 -3.971 8.734 1 94.44 429 ASP B N 1
ATOM 7851 C CA . ASP B 1 429 ? 11.25 -4.859 7.715 1 94.44 429 ASP B CA 1
ATOM 7852 C C . ASP B 1 429 ? 10.789 -6.297 7.93 1 94.44 429 ASP B C 1
ATOM 7854 O O . ASP B 1 429 ? 11.602 -7.195 8.141 1 94.44 429 ASP B O 1
ATOM 7858 N N . ASP B 1 430 ? 9.562 -6.527 7.688 1 94.25 430 ASP B N 1
ATOM 7859 C CA . ASP B 1 430 ? 8.969 -7.82 8.023 1 94.25 430 ASP B CA 1
ATOM 7860 C C . ASP B 1 430 ? 9.422 -8.906 7.051 1 94.25 430 ASP B C 1
ATOM 7862 O O . ASP B 1 430 ? 9.281 -10.094 7.328 1 94.25 430 ASP B O 1
ATOM 7866 N N . TRP B 1 431 ? 10.047 -8.508 5.895 1 96.69 431 TRP B N 1
ATOM 7867 C CA . TRP B 1 431 ? 10.531 -9.461 4.906 1 96.69 431 TRP B CA 1
ATOM 7868 C C . TRP B 1 431 ? 11.602 -10.367 5.508 1 96.69 431 TRP B C 1
ATOM 7870 O O . TRP B 1 431 ? 11.844 -11.469 5.004 1 96.69 431 TRP B O 1
ATOM 7880 N N . ARG B 1 432 ? 12.273 -9.898 6.535 1 96.62 432 ARG B N 1
ATOM 7881 C CA . ARG B 1 432 ? 13.328 -10.68 7.18 1 96.62 432 ARG B CA 1
ATOM 7882 C C . ARG B 1 432 ? 12.789 -12.008 7.695 1 96.62 432 ARG B C 1
ATOM 7884 O O . ARG B 1 432 ? 13.492 -13.016 7.688 1 96.62 432 ARG B O 1
ATOM 7891 N N . ASN B 1 433 ? 11.547 -12 8.172 1 95.12 433 ASN B N 1
ATOM 7892 C CA . ASN B 1 433 ? 10.906 -13.227 8.641 1 95.12 433 ASN B CA 1
ATOM 7893 C C . ASN B 1 433 ? 10.734 -14.234 7.504 1 95.12 433 ASN B C 1
ATOM 7895 O O . ASN B 1 433 ? 10.875 -15.438 7.715 1 95.12 433 ASN B O 1
ATOM 7899 N N . TYR B 1 434 ? 10.477 -13.781 6.305 1 97 434 TYR B N 1
ATOM 7900 C CA . TYR B 1 434 ? 10.328 -14.656 5.145 1 97 434 TYR B CA 1
ATOM 7901 C C . TYR B 1 434 ? 11.68 -15.188 4.691 1 97 434 TYR B C 1
ATOM 7903 O O . TYR B 1 434 ? 11.805 -16.375 4.352 1 97 434 TYR B O 1
ATOM 7911 N N . TYR B 1 435 ? 12.617 -14.289 4.758 1 97.44 435 TYR B N 1
ATOM 7912 C CA . TYR B 1 435 ? 13.953 -14.562 4.223 1 97.44 435 TYR B CA 1
ATOM 7913 C C . TYR B 1 435 ? 14.656 -15.641 5.031 1 97.44 435 TYR B C 1
ATOM 7915 O O . TYR B 1 435 ? 15.477 -16.391 4.5 1 97.44 435 TYR B O 1
ATOM 7923 N N . HIS B 1 436 ? 14.328 -15.859 6.258 1 96.25 436 HIS B N 1
ATOM 7924 C CA . HIS B 1 436 ? 15.062 -16.766 7.133 1 96.25 436 HIS B CA 1
ATOM 7925 C C . HIS B 1 436 ? 14.445 -18.156 7.133 1 96.25 436 HIS B C 1
ATOM 7927 O O . HIS B 1 436 ? 14.977 -19.078 7.758 1 96.25 436 HIS B O 1
ATOM 7933 N N . VAL B 1 437 ? 13.484 -18.359 6.336 1 95.75 437 VAL B N 1
ATOM 7934 C CA . VAL B 1 437 ? 12.797 -19.641 6.312 1 95.75 437 VAL B CA 1
ATOM 7935 C C . VAL B 1 437 ? 13.414 -20.531 5.23 1 95.75 437 VAL B C 1
ATOM 7937 O O . VAL B 1 437 ? 13.641 -20.078 4.105 1 95.75 437 VAL B O 1
ATOM 7940 N N . ASP B 1 438 ? 13.703 -21.734 5.602 1 95.31 438 ASP B N 1
ATOM 7941 C CA . ASP B 1 438 ? 14.086 -22.812 4.68 1 95.31 438 ASP B CA 1
ATOM 7942 C C . ASP B 1 438 ? 13.031 -23.922 4.656 1 95.31 438 ASP B C 1
ATOM 7944 O O . ASP B 1 438 ? 12.891 -24.656 5.625 1 95.31 438 ASP B O 1
ATOM 7948 N N . PRO B 1 439 ? 12.383 -24.062 3.543 1 95.94 439 PRO B N 1
ATOM 7949 C CA . PRO B 1 439 ? 11.305 -25.047 3.494 1 95.94 439 PRO B CA 1
ATOM 7950 C C . PRO B 1 439 ? 11.805 -26.469 3.674 1 95.94 439 PRO B C 1
ATOM 7952 O O . PRO B 1 439 ? 11.008 -27.391 3.91 1 95.94 439 PRO B O 1
ATOM 7955 N N . ARG B 1 440 ? 13.07 -26.703 3.586 1 96.88 440 ARG B N 1
ATOM 7956 C CA . ARG B 1 440 ? 13.602 -28.047 3.725 1 96.88 440 ARG B CA 1
ATOM 7957 C C . ARG B 1 440 ? 14.086 -28.312 5.148 1 96.88 440 ARG B C 1
ATOM 7959 O O . ARG B 1 440 ? 14.492 -29.422 5.484 1 96.88 440 ARG B O 1
ATOM 7966 N N . ASP B 1 441 ? 14.031 -27.25 5.988 1 94.81 441 ASP B N 1
ATOM 7967 C CA . ASP B 1 441 ? 14.461 -27.375 7.379 1 94.81 441 ASP B CA 1
ATOM 7968 C C . ASP B 1 441 ? 13.297 -27.781 8.273 1 94.81 441 ASP B C 1
ATOM 7970 O O . ASP B 1 441 ? 12.852 -27.016 9.125 1 94.81 441 ASP B O 1
ATOM 7974 N N . PHE B 1 442 ? 12.844 -29.016 8.102 1 96.25 442 PHE B N 1
ATOM 7975 C CA . PHE B 1 442 ? 11.711 -29.484 8.891 1 96.25 442 PHE B CA 1
ATOM 7976 C C . PHE B 1 442 ? 12.086 -30.734 9.68 1 96.25 442 PHE B C 1
ATOM 7978 O O . PHE B 1 442 ? 11.219 -31.391 10.258 1 96.25 442 PHE B O 1
ATOM 7985 N N . GLY B 1 443 ? 13.359 -31.109 9.703 1 94.81 443 GLY B N 1
ATOM 7986 C CA . GLY B 1 443 ? 13.852 -32.219 10.516 1 94.81 443 GLY B CA 1
ATOM 7987 C C . GLY B 1 443 ? 13.672 -33.562 9.859 1 94.81 443 GLY B C 1
ATOM 7988 O O . GLY B 1 443 ? 13.711 -34.594 10.531 1 94.81 443 GLY B O 1
ATOM 7989 N N . GLY B 1 444 ? 13.461 -33.625 8.57 1 94.38 444 GLY B N 1
ATOM 7990 C CA . GLY B 1 444 ? 13.383 -34.875 7.836 1 94.38 444 GLY B CA 1
ATOM 7991 C C . GLY B 1 444 ? 14.719 -35.312 7.281 1 94.38 444 GLY B C 1
ATOM 7992 O O . GLY B 1 444 ? 15.719 -34.625 7.41 1 94.38 444 GLY B O 1
ATOM 7993 N N . SER B 1 445 ? 14.727 -36.469 6.672 1 95.88 445 SER B N 1
ATOM 7994 C CA . SER B 1 445 ? 15.914 -37 6.012 1 95.88 445 SER B CA 1
ATOM 7995 C C . SER B 1 445 ? 16.219 -36.25 4.73 1 95.88 445 SER B C 1
ATOM 7997 O O . SER B 1 445 ? 15.414 -35.438 4.281 1 95.88 445 SER B O 1
ATOM 7999 N N . LYS B 1 446 ? 17.328 -36.5 4.129 1 95.06 446 LYS B N 1
ATOM 8000 C CA . LYS B 1 446 ? 17.703 -35.906 2.85 1 95.06 446 LYS B CA 1
ATOM 8001 C C . LYS B 1 446 ? 16.734 -36.344 1.747 1 95.06 446 LYS B C 1
ATOM 8003 O O . LYS B 1 446 ? 16.422 -35.531 0.854 1 95.06 446 LYS B O 1
ATOM 8008 N N . GLU B 1 447 ? 16.344 -37.531 1.876 1 96.5 447 GLU B N 1
ATOM 8009 C CA . GLU B 1 447 ? 15.391 -38.062 0.899 1 96.5 447 GLU B CA 1
ATOM 8010 C C . GLU B 1 447 ? 14.031 -37.375 1.034 1 96.5 447 GLU B C 1
ATOM 8012 O O . GLU B 1 447 ? 13.383 -37.062 0.032 1 96.5 447 GLU B O 1
ATOM 8017 N N . ASP B 1 448 ? 13.648 -37.125 2.254 1 97 448 ASP B N 1
ATOM 8018 C CA . ASP B 1 448 ? 12.406 -36.406 2.5 1 97 448 ASP B CA 1
ATOM 8019 C C . ASP B 1 448 ? 12.484 -35 1.935 1 97 448 ASP B C 1
ATOM 8021 O 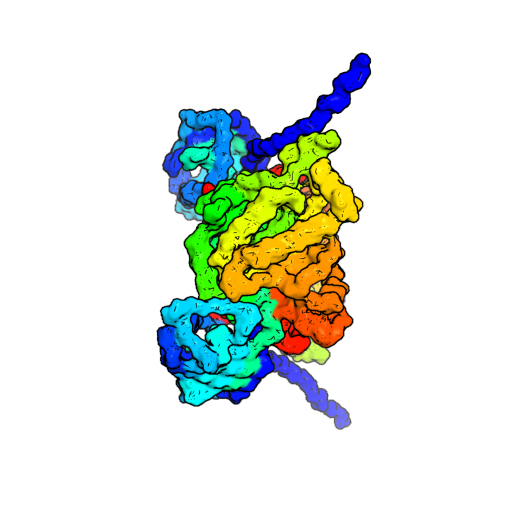O . ASP B 1 448 ? 11.531 -34.5 1.32 1 97 448 ASP B O 1
ATOM 8025 N N . ALA B 1 449 ? 13.609 -34.406 2.135 1 96.44 449 ALA B N 1
ATOM 8026 C CA . ALA B 1 449 ? 13.805 -33.031 1.706 1 96.44 449 ALA B CA 1
ATOM 8027 C C . ALA B 1 449 ? 13.695 -32.906 0.189 1 96.44 449 ALA B C 1
ATOM 8029 O O . ALA B 1 449 ? 13.25 -31.891 -0.325 1 96.44 449 ALA B O 1
ATOM 8030 N N . LYS B 1 450 ? 14.07 -33.938 -0.488 1 96.69 450 LYS B N 1
ATOM 8031 C CA . LYS B 1 450 ? 14.016 -33.938 -1.946 1 96.69 450 LYS B CA 1
ATOM 8032 C C . LYS B 1 450 ? 12.57 -33.875 -2.441 1 96.69 450 LYS B C 1
ATOM 8034 O O . LYS B 1 450 ? 12.312 -33.531 -3.59 1 96.69 450 LYS B O 1
ATOM 8039 N N . LEU B 1 451 ? 11.617 -34.219 -1.593 1 98.19 451 LEU B N 1
ATOM 8040 C CA . LEU B 1 451 ? 10.211 -34.25 -1.968 1 98.19 451 LEU B CA 1
ATOM 8041 C C . LEU B 1 451 ? 9.602 -32.844 -1.877 1 98.19 451 LEU B C 1
ATOM 8043 O O . LEU B 1 451 ? 8.492 -32.625 -2.354 1 98.19 451 LEU B O 1
ATOM 8047 N N . VAL B 1 452 ? 10.367 -31.953 -1.304 1 98.38 452 VAL B N 1
ATOM 8048 C CA . VAL B 1 452 ? 9.969 -30.547 -1.368 1 98.38 452 VAL B CA 1
ATOM 8049 C C . VAL B 1 452 ? 10.297 -29.984 -2.746 1 98.38 452 VAL B C 1
ATOM 8051 O O . VAL B 1 452 ? 11.461 -29.734 -3.059 1 98.38 452 VAL B O 1
ATOM 8054 N N . VAL B 1 453 ? 9.312 -29.672 -3.482 1 98.12 453 VAL B N 1
ATOM 8055 C CA . VAL B 1 453 ? 9.547 -29.328 -4.883 1 98.12 453 VAL B CA 1
ATOM 8056 C C . VAL B 1 453 ? 9.617 -27.812 -5.039 1 98.12 453 VAL B C 1
ATOM 8058 O O . VAL B 1 453 ? 9.953 -27.312 -6.113 1 98.12 453 VAL B O 1
ATOM 8061 N N . GLY B 1 454 ? 9.273 -27.062 -4.004 1 98.31 454 GLY B N 1
ATOM 8062 C CA . GLY B 1 454 ? 9.352 -25.609 -4.004 1 98.31 454 GLY B CA 1
ATOM 8063 C C . GLY B 1 454 ? 8.352 -24.953 -3.066 1 98.31 454 GLY B C 1
ATOM 8064 O O . GLY B 1 454 ? 7.973 -25.531 -2.049 1 98.31 454 GLY B O 1
ATOM 8065 N N . GLY B 1 455 ? 8.031 -23.734 -3.373 1 98.69 455 GLY B N 1
ATOM 8066 C CA . GLY B 1 455 ? 7.109 -22.969 -2.547 1 98.69 455 GLY B CA 1
ATOM 8067 C C . GLY B 1 455 ? 6.562 -21.734 -3.24 1 98.69 455 GLY B C 1
ATOM 8068 O O . GLY B 1 455 ? 6.918 -21.453 -4.387 1 98.69 455 GLY B O 1
ATOM 8069 N N . GLU B 1 456 ? 5.66 -21.141 -2.514 1 98.75 456 GLU B N 1
ATOM 8070 C CA . GLU B 1 456 ? 4.984 -19.969 -3.047 1 98.75 456 GLU B CA 1
ATOM 8071 C C . GLU B 1 456 ? 4.801 -18.906 -1.972 1 98.75 456 GLU B C 1
ATOM 8073 O O . GLU B 1 456 ? 4.383 -19.203 -0.854 1 98.75 456 GLU B O 1
ATOM 8078 N N . ALA B 1 457 ? 5.188 -17.641 -2.318 1 98.81 457 ALA B N 1
ATOM 8079 C CA . ALA B 1 457 ? 4.605 -16.531 -1.57 1 98.81 457 ALA B CA 1
ATOM 8080 C C . ALA B 1 457 ? 3.104 -16.422 -1.824 1 98.81 457 ALA B C 1
ATOM 8082 O O . ALA B 1 457 ? 2.605 -16.906 -2.844 1 98.81 457 ALA B O 1
ATOM 8083 N N . ALA B 1 458 ? 2.41 -15.891 -0.863 1 98.75 458 ALA B N 1
ATOM 8084 C CA . ALA B 1 458 ? 0.966 -15.766 -1.039 1 98.75 458 ALA B CA 1
ATOM 8085 C C . ALA B 1 458 ? 0.478 -14.383 -0.601 1 98.75 458 ALA B C 1
ATOM 8087 O O . ALA B 1 458 ? 0.879 -13.883 0.452 1 98.75 458 ALA B O 1
ATOM 8088 N N . ILE B 1 459 ? -0.319 -13.758 -1.424 1 98.69 459 ILE B N 1
ATOM 8089 C CA . ILE B 1 459 ? -1.012 -12.523 -1.07 1 98.69 459 ILE B CA 1
ATOM 8090 C C . ILE B 1 459 ? -2.516 -12.703 -1.263 1 98.69 459 ILE B C 1
ATOM 8092 O O . ILE B 1 459 ? -3.02 -12.609 -2.385 1 98.69 459 ILE B O 1
ATOM 8096 N N . TRP B 1 460 ? -3.189 -12.977 -0.213 1 98.5 460 TRP B N 1
ATOM 8097 C CA . TRP B 1 460 ? -4.637 -13.172 -0.238 1 98.5 460 TRP B CA 1
ATOM 8098 C C . TRP B 1 460 ? -5.363 -11.836 -0.334 1 98.5 460 TRP B C 1
ATOM 8100 O O . TRP B 1 460 ? -4.832 -10.805 0.081 1 98.5 460 TRP B O 1
ATOM 8110 N N . GLY B 1 461 ? -6.598 -11.82 -0.798 1 98.25 461 GLY B N 1
ATOM 8111 C CA . GLY B 1 461 ? -7.234 -10.617 -1.311 1 98.25 461 GLY B CA 1
ATOM 8112 C C . GLY B 1 461 ? -8.227 -10.008 -0.338 1 98.25 461 GLY B C 1
ATOM 8113 O O . GLY B 1 461 ? -9.047 -9.172 -0.724 1 98.25 461 GLY B O 1
ATOM 8114 N N . GLU B 1 462 ? -8.227 -10.367 0.996 1 98 462 GLU B N 1
ATOM 8115 C CA . GLU B 1 462 ? -9.195 -9.805 1.928 1 98 462 GLU B CA 1
ATOM 8116 C C . GLU B 1 462 ? -9.07 -8.289 2.008 1 98 462 GLU B C 1
ATOM 8118 O O . GLU B 1 462 ? -10.078 -7.574 2.018 1 98 462 GLU B O 1
ATOM 8123 N N . TYR B 1 463 ? -7.836 -7.809 1.997 1 97.88 463 TYR B N 1
ATOM 8124 C CA . TYR B 1 463 ? -7.57 -6.379 2.107 1 97.88 463 TYR B CA 1
ATOM 8125 C C . TYR B 1 463 ? -6.617 -5.914 1.015 1 97.88 463 TYR B C 1
ATOM 8127 O O . TYR B 1 463 ? -5.797 -5.02 1.236 1 97.88 463 TYR B O 1
ATOM 8135 N N . VAL B 1 464 ? -6.664 -6.621 -0.136 1 98.25 464 VAL B N 1
ATOM 8136 C CA . VAL B 1 464 ? -5.762 -6.332 -1.246 1 98.25 464 VAL B CA 1
ATOM 8137 C C . VAL B 1 464 ? -6.551 -6.281 -2.553 1 98.25 464 VAL B C 1
ATOM 8139 O O . VAL B 1 464 ? -7.367 -7.16 -2.826 1 98.25 464 VAL B O 1
ATOM 8142 N N . ASP B 1 465 ? -6.367 -5.242 -3.285 1 98.12 465 ASP B N 1
ATOM 8143 C CA . ASP B 1 465 ? -6.887 -5.117 -4.645 1 98.12 465 ASP B CA 1
ATOM 8144 C C . ASP B 1 465 ? -5.93 -4.32 -5.523 1 98.12 465 ASP B C 1
ATOM 8146 O O . ASP B 1 465 ? -4.723 -4.289 -5.273 1 98.12 465 ASP B O 1
ATOM 8150 N N . ASP B 1 466 ? -6.434 -3.738 -6.574 1 97.75 466 ASP B N 1
ATOM 8151 C CA . ASP B 1 466 ? -5.586 -3.018 -7.52 1 97.75 466 ASP B CA 1
ATOM 8152 C C . ASP B 1 466 ? -4.809 -1.904 -6.82 1 97.75 466 ASP B C 1
ATOM 8154 O O . ASP B 1 466 ? -3.699 -1.562 -7.23 1 97.75 466 ASP B O 1
ATOM 8158 N N . THR B 1 467 ? -5.305 -1.375 -5.758 1 97.88 467 THR B N 1
ATOM 8159 C CA . THR B 1 467 ? -4.766 -0.167 -5.145 1 97.88 467 THR B CA 1
ATOM 8160 C C . THR B 1 467 ? -3.494 -0.48 -4.359 1 97.88 467 THR B C 1
ATOM 8162 O O . THR B 1 467 ? -2.682 0.41 -4.102 1 97.88 467 THR B O 1
ATOM 8165 N N . ASN B 1 468 ? -3.291 -1.74 -3.932 1 97.88 468 ASN B N 1
ATOM 8166 C CA . ASN B 1 468 ? -2.174 -1.975 -3.021 1 97.88 468 ASN B CA 1
ATOM 8167 C C . ASN B 1 468 ? -1.535 -3.34 -3.258 1 97.88 468 ASN B C 1
ATOM 8169 O O . ASN B 1 468 ? -0.631 -3.742 -2.525 1 97.88 468 ASN B O 1
ATOM 8173 N N . LEU B 1 469 ? -1.96 -4.074 -4.301 1 98.56 469 LEU B N 1
ATOM 8174 C CA . LEU B 1 469 ? -1.361 -5.375 -4.586 1 98.56 469 LEU B CA 1
ATOM 8175 C C . LEU B 1 469 ? 0.147 -5.25 -4.77 1 98.56 469 LEU B C 1
ATOM 8177 O O . LEU B 1 469 ? 0.917 -5.957 -4.117 1 98.56 469 LEU B O 1
ATOM 8181 N N . PHE B 1 470 ? 0.52 -4.367 -5.617 1 98.25 470 PHE B N 1
ATOM 8182 C CA . PHE B 1 470 ? 1.931 -4.297 -5.977 1 98.25 470 PHE B CA 1
ATOM 8183 C C . PHE B 1 470 ? 2.773 -3.846 -4.793 1 98.25 470 PHE B C 1
ATOM 8185 O O . PHE B 1 470 ? 3.758 -4.5 -4.438 1 98.25 470 PHE B O 1
ATOM 8192 N N . SER B 1 471 ? 2.365 -2.766 -4.125 1 97.31 471 SER B N 1
ATOM 8193 C CA . SER B 1 471 ? 3.17 -2.211 -3.041 1 97.31 471 SER B CA 1
ATOM 8194 C C . SER B 1 471 ? 3.293 -3.197 -1.885 1 97.31 471 SER B C 1
ATOM 8196 O O . SER B 1 471 ? 4.344 -3.289 -1.249 1 97.31 471 SER B O 1
ATOM 8198 N N . ARG B 1 472 ? 2.277 -3.984 -1.669 1 97 472 ARG B N 1
ATOM 8199 C CA . ARG B 1 472 ? 2.303 -4.922 -0.552 1 97 472 ARG B CA 1
ATOM 8200 C C . ARG B 1 472 ? 3.119 -6.164 -0.898 1 97 472 ARG B C 1
ATOM 8202 O O . ARG B 1 472 ? 3.639 -6.84 -0.008 1 97 472 ARG B O 1
ATOM 8209 N N . SER B 1 473 ? 3.264 -6.402 -2.156 1 98.5 473 SER B N 1
ATOM 8210 C CA . SER B 1 473 ? 3.939 -7.621 -2.594 1 98.5 473 SER B CA 1
ATOM 8211 C C . SER B 1 473 ? 5.43 -7.383 -2.797 1 98.5 473 SER B C 1
ATOM 8213 O O . SER B 1 473 ? 6.254 -8.234 -2.461 1 98.5 473 SER B O 1
ATOM 8215 N N . TRP B 1 474 ? 5.715 -6.195 -3.395 1 98.25 474 TRP B N 1
ATOM 8216 C CA . TRP B 1 474 ? 7.082 -5.969 -3.842 1 98.25 474 TRP B CA 1
ATOM 8217 C C . TRP B 1 474 ? 7.676 -4.73 -3.178 1 98.25 474 TRP B C 1
ATOM 8219 O O . TRP B 1 474 ? 6.973 -3.734 -2.971 1 98.25 474 TRP B O 1
ATOM 8229 N N . PRO B 1 475 ? 8.922 -4.859 -2.756 1 97.56 475 PRO B N 1
ATOM 8230 C CA . PRO B 1 475 ? 9.859 -5.93 -3.109 1 97.56 475 PRO B CA 1
ATOM 8231 C C . PRO B 1 475 ? 9.922 -7.031 -2.057 1 97.56 475 PRO B C 1
ATOM 8233 O O . PRO B 1 475 ? 10.82 -7.879 -2.098 1 97.56 475 PRO B O 1
ATOM 8236 N N . ARG B 1 476 ? 8.977 -7.086 -1.121 1 98.19 476 ARG B N 1
ATOM 8237 C CA . ARG B 1 476 ? 8.961 -8.062 -0.036 1 98.19 476 ARG B CA 1
ATOM 8238 C C . ARG B 1 476 ? 9.031 -9.484 -0.578 1 98.19 476 ARG B C 1
ATOM 8240 O O . ARG B 1 476 ? 9.734 -10.336 -0.022 1 98.19 476 ARG B O 1
ATOM 8247 N N . GLY B 1 477 ? 8.375 -9.711 -1.674 1 98.56 477 GLY B N 1
ATOM 8248 C CA . GLY B 1 477 ? 8.312 -11.031 -2.279 1 98.56 477 GLY B CA 1
ATOM 8249 C C . GLY B 1 477 ? 9.656 -11.523 -2.783 1 98.56 477 GLY B C 1
ATOM 8250 O O . GLY B 1 477 ? 9.844 -12.727 -2.979 1 98.56 477 GLY B O 1
ATOM 8251 N N . SER B 1 478 ? 10.562 -10.602 -2.99 1 98.44 478 SER B N 1
ATOM 8252 C CA . SER B 1 478 ? 11.875 -10.984 -3.506 1 98.44 478 SER B CA 1
ATOM 8253 C C . SER B 1 478 ? 12.648 -11.812 -2.482 1 98.44 478 SER B C 1
ATOM 8255 O O . SER B 1 478 ? 13.539 -12.586 -2.846 1 98.44 478 SER B O 1
ATOM 8257 N N . ALA B 1 479 ? 12.328 -11.656 -1.21 1 98.31 479 ALA B N 1
ATOM 8258 C CA . ALA B 1 479 ? 12.93 -12.5 -0.175 1 98.31 479 ALA B CA 1
ATOM 8259 C C . ALA B 1 479 ? 12.617 -13.969 -0.412 1 98.31 479 ALA B C 1
ATOM 8261 O O . ALA B 1 479 ? 13.5 -14.82 -0.332 1 98.31 479 ALA B O 1
ATOM 8262 N N . VAL B 1 480 ? 11.375 -14.242 -0.735 1 98.62 480 VAL B N 1
ATOM 8263 C CA . VAL B 1 480 ? 10.938 -15.602 -1.01 1 98.62 480 VAL B CA 1
ATOM 8264 C C . VAL B 1 480 ? 11.57 -16.094 -2.309 1 98.62 480 VAL B C 1
ATOM 8266 O O . VAL B 1 480 ? 12.023 -17.234 -2.391 1 98.62 480 VAL B O 1
ATOM 8269 N N . ALA B 1 481 ? 11.617 -15.203 -3.295 1 98.62 481 ALA B N 1
ATOM 8270 C CA . ALA B 1 481 ? 12.227 -15.555 -4.574 1 98.62 481 ALA B CA 1
ATOM 8271 C C . ALA B 1 481 ? 13.664 -16.031 -4.3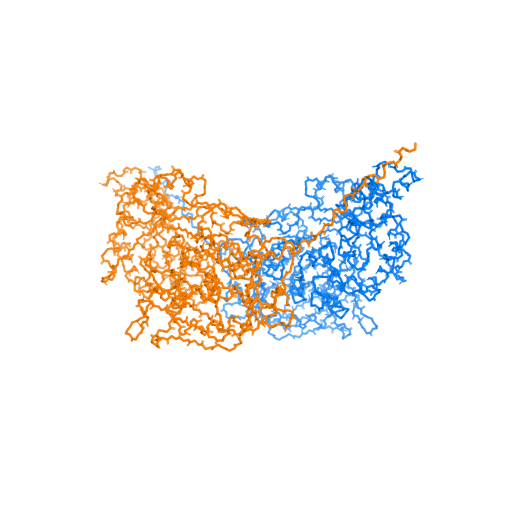79 1 98.62 481 ALA B C 1
ATOM 8273 O O . ALA B 1 481 ? 14.07 -17.047 -4.938 1 98.62 481 ALA B O 1
ATOM 8274 N N . GLU B 1 482 ? 14.383 -15.32 -3.602 1 97.88 482 GLU B N 1
ATOM 8275 C CA . GLU B 1 482 ? 15.781 -15.688 -3.406 1 97.88 482 GLU B CA 1
ATOM 8276 C C . GLU B 1 482 ? 15.906 -16.984 -2.623 1 97.88 482 GLU B C 1
ATOM 8278 O O . GLU B 1 482 ? 16.766 -17.828 -2.928 1 97.88 482 GLU B O 1
ATOM 8283 N N . ARG B 1 483 ? 15.07 -17.203 -1.635 1 97.5 483 ARG B N 1
ATOM 8284 C CA . ARG B 1 483 ? 15.125 -18.422 -0.841 1 97.5 483 ARG B CA 1
ATOM 8285 C C . ARG B 1 483 ? 14.836 -19.656 -1.699 1 97.5 483 ARG B C 1
ATOM 8287 O O . ARG B 1 483 ? 15.336 -20.75 -1.424 1 97.5 483 ARG B O 1
ATOM 8294 N N . LEU B 1 484 ? 14.133 -19.438 -2.748 1 98.25 484 LEU B N 1
ATOM 8295 C CA . LEU B 1 484 ? 13.742 -20.547 -3.615 1 98.25 484 LEU B CA 1
ATOM 8296 C C . LEU B 1 484 ? 14.742 -20.703 -4.762 1 98.25 484 LEU B C 1
ATOM 8298 O O . LEU B 1 484 ? 14.664 -21.672 -5.52 1 98.25 484 LEU B O 1
ATOM 8302 N N . TRP B 1 485 ? 15.664 -19.828 -4.91 1 97.5 485 TRP B N 1
ATOM 8303 C CA . TRP B 1 485 ? 16.594 -19.828 -6.039 1 97.5 485 TRP B CA 1
ATOM 8304 C C . TRP B 1 485 ? 18 -20.141 -5.586 1 97.5 485 TRP B C 1
ATOM 8306 O O . TRP B 1 485 ? 18.75 -20.844 -6.285 1 97.5 485 TRP B O 1
ATOM 8316 N N . THR B 1 486 ? 18.359 -19.656 -4.43 1 92.81 486 THR B N 1
ATOM 8317 C CA . THR B 1 486 ? 19.75 -19.656 -4.023 1 92.81 486 THR B CA 1
ATOM 8318 C C . THR B 1 486 ? 20 -20.672 -2.916 1 92.81 486 THR B C 1
ATOM 8320 O O . THR B 1 486 ? 19.234 -20.75 -1.95 1 92.81 486 THR B O 1
ATOM 8323 N N . GLU B 1 487 ? 21.047 -21.422 -3.094 1 90.5 487 GLU B N 1
ATOM 8324 C CA . GLU B 1 487 ? 21.453 -22.375 -2.066 1 90.5 487 GLU B CA 1
ATOM 8325 C C . GLU B 1 487 ? 22.203 -21.688 -0.938 1 90.5 487 GLU B C 1
ATOM 8327 O O . GLU B 1 487 ? 22.828 -20.641 -1.149 1 90.5 487 GLU B O 1
ATOM 8332 N N . GLY B 1 488 ? 22.078 -22.25 0.221 1 87.88 488 GLY B N 1
ATOM 8333 C CA . GLY B 1 488 ? 22.859 -21.719 1.34 1 87.88 488 GLY B CA 1
ATOM 8334 C C . GLY B 1 488 ? 22 -21.016 2.373 1 87.88 488 GLY B C 1
ATOM 8335 O O . GLY B 1 488 ? 20.797 -20.844 2.184 1 87.88 488 GLY B O 1
ATOM 8336 N N . SER B 1 489 ? 22.656 -20.625 3.432 1 91.56 489 SER B N 1
ATOM 8337 C CA . SER B 1 489 ? 21.969 -19.922 4.516 1 91.56 489 SER B CA 1
ATOM 8338 C C . SER B 1 489 ? 21.672 -18.469 4.141 1 91.56 489 SER B C 1
ATOM 8340 O O . SER B 1 489 ? 22.469 -17.828 3.438 1 91.56 489 SER B O 1
ATOM 8342 N N . PRO B 1 490 ? 20.531 -18.062 4.605 1 92.81 490 PRO B N 1
ATOM 8343 C CA . PRO B 1 490 ? 20.219 -16.656 4.34 1 92.81 490 PRO B CA 1
ATOM 8344 C C . PRO B 1 490 ? 21.25 -15.695 4.938 1 92.81 490 PRO B C 1
ATOM 8346 O O . PRO B 1 490 ? 21.75 -15.93 6.043 1 92.81 490 PRO B O 1
ATOM 8349 N N . ASN B 1 491 ? 21.609 -14.703 4.207 1 94.25 491 ASN B N 1
ATOM 8350 C CA . ASN B 1 491 ? 22.5 -13.633 4.625 1 94.25 491 ASN B CA 1
ATOM 8351 C C . ASN B 1 491 ? 21.844 -12.266 4.488 1 94.25 491 ASN B C 1
ATOM 8353 O O . ASN B 1 491 ? 21.906 -11.648 3.424 1 94.25 491 ASN B O 1
ATOM 8357 N N . THR B 1 492 ? 21.312 -11.812 5.59 1 95 492 THR B N 1
ATOM 8358 C CA . THR B 1 492 ? 20.547 -10.578 5.578 1 95 492 THR B CA 1
ATOM 8359 C C . THR B 1 492 ? 21.438 -9.383 5.23 1 95 492 THR B C 1
ATOM 8361 O O . THR B 1 492 ? 21.016 -8.477 4.52 1 95 492 THR B O 1
ATOM 8364 N N . THR B 1 493 ? 22.609 -9.336 5.719 1 94.62 493 THR B N 1
ATOM 8365 C CA . THR B 1 493 ? 23.531 -8.234 5.477 1 94.62 493 THR B CA 1
ATOM 8366 C C . THR B 1 493 ? 23.812 -8.078 3.982 1 94.62 493 THR B C 1
ATOM 8368 O O . THR B 1 493 ? 23.906 -6.961 3.479 1 94.62 493 THR B O 1
ATOM 8371 N N . ASP B 1 494 ? 23.891 -9.219 3.396 1 93.56 494 ASP B N 1
ATOM 8372 C CA . ASP B 1 494 ? 24.141 -9.242 1.958 1 93.56 494 ASP B CA 1
ATOM 8373 C C . ASP B 1 494 ? 22.891 -8.836 1.18 1 93.56 494 ASP B C 1
ATOM 8375 O O . ASP B 1 494 ? 22.984 -8.148 0.163 1 93.56 494 ASP B O 1
ATOM 8379 N N . PHE B 1 495 ? 21.734 -9.242 1.638 1 96.06 495 PHE B N 1
ATOM 8380 C CA . PHE B 1 495 ? 20.484 -9.102 0.896 1 96.06 495 PHE B CA 1
ATOM 8381 C C . PHE B 1 495 ? 19.953 -7.676 0.984 1 96.06 495 PHE B C 1
ATOM 8383 O O . PHE B 1 495 ? 19.344 -7.18 0.041 1 96.06 495 PHE B O 1
ATOM 8390 N N . VAL B 1 496 ? 20.219 -6.973 2.008 1 96.19 496 VAL B N 1
ATOM 8391 C CA . VAL B 1 496 ? 19.625 -5.668 2.291 1 96.19 496 VAL B CA 1
ATOM 8392 C C . VAL B 1 496 ? 19.969 -4.691 1.171 1 96.19 496 VAL B C 1
ATOM 8394 O O . VAL B 1 496 ? 19.078 -4.113 0.542 1 96.19 496 VAL B O 1
ATOM 8397 N N . PRO B 1 497 ? 21.281 -4.5 0.834 1 93.38 497 PRO B N 1
ATOM 8398 C CA . PRO B 1 497 ? 21.562 -3.553 -0.244 1 93.38 497 PRO B CA 1
ATOM 8399 C C . PRO B 1 497 ? 21.047 -4.027 -1.601 1 93.38 497 PRO B C 1
ATOM 8401 O O . PRO B 1 497 ? 20.672 -3.211 -2.443 1 93.38 497 PRO B O 1
ATOM 8404 N N . ARG B 1 498 ? 20.969 -5.363 -1.832 1 95.25 498 ARG B N 1
ATOM 8405 C CA . ARG B 1 498 ? 20.531 -5.895 -3.117 1 95.25 498 ARG B CA 1
ATOM 8406 C C . ARG B 1 498 ? 19.031 -5.66 -3.328 1 95.25 498 ARG B C 1
ATOM 8408 O O . ARG B 1 498 ? 18.609 -5.293 -4.426 1 95.25 498 ARG B O 1
ATOM 8415 N N . VAL B 1 499 ? 18.312 -5.852 -2.277 1 96.25 499 VAL B N 1
ATOM 8416 C CA . VAL B 1 499 ? 16.859 -5.688 -2.416 1 96.25 499 VAL B CA 1
ATOM 8417 C C . VAL B 1 499 ? 16.516 -4.207 -2.537 1 96.25 499 VAL B C 1
ATOM 8419 O O . VAL B 1 499 ? 15.57 -3.838 -3.23 1 96.25 499 VAL B O 1
ATOM 8422 N N . GLU B 1 500 ? 17.281 -3.307 -1.924 1 94.44 500 GLU B N 1
ATOM 8423 C CA . GLU B 1 500 ? 17.094 -1.869 -2.1 1 94.44 500 GLU B CA 1
ATOM 8424 C C . GLU B 1 500 ? 17.297 -1.459 -3.555 1 94.44 500 GLU B C 1
ATOM 8426 O O . GLU B 1 500 ? 16.531 -0.669 -4.098 1 94.44 500 GLU B O 1
ATOM 8431 N N . GLU B 1 501 ? 18.359 -1.988 -4.117 1 93.31 501 GLU B N 1
ATOM 8432 C CA . GLU B 1 501 ? 18.625 -1.702 -5.523 1 93.31 501 GLU B CA 1
ATOM 8433 C C . GLU B 1 501 ? 17.516 -2.262 -6.414 1 93.31 501 GLU B C 1
ATOM 8435 O O . GLU B 1 501 ? 17.078 -1.606 -7.367 1 93.31 501 GLU B O 1
ATOM 8440 N N . LEU B 1 502 ? 17.078 -3.482 -6.09 1 95.5 502 LEU B N 1
ATOM 8441 C CA . LEU B 1 502 ? 15.977 -4.09 -6.828 1 95.5 502 LEU B CA 1
ATOM 8442 C C . LEU B 1 502 ? 14.742 -3.193 -6.789 1 95.5 502 LEU B C 1
ATOM 8444 O O . LEU B 1 502 ? 14.078 -2.996 -7.809 1 95.5 502 LEU B O 1
ATOM 8448 N N . ARG B 1 503 ? 14.43 -2.686 -5.633 1 95.94 503 ARG B N 1
ATOM 8449 C CA . ARG B 1 503 ? 13.289 -1.785 -5.488 1 95.94 503 ARG B CA 1
ATOM 8450 C C . ARG B 1 503 ? 13.422 -0.586 -6.422 1 95.94 503 ARG B C 1
ATOM 8452 O O . ARG B 1 503 ? 12.461 -0.217 -7.105 1 95.94 503 ARG B O 1
ATOM 8459 N N . CYS B 1 504 ? 14.578 0.017 -6.383 1 94.38 504 CYS B N 1
ATOM 8460 C CA . CYS B 1 504 ? 14.805 1.192 -7.219 1 94.38 504 CYS B CA 1
ATOM 8461 C C . CYS B 1 504 ? 14.625 0.856 -8.695 1 94.38 504 CYS B C 1
ATOM 8463 O O . CYS B 1 504 ? 14.086 1.658 -9.461 1 94.38 504 CYS B O 1
ATOM 8465 N N . ARG B 1 505 ? 15.055 -0.297 -9.078 1 94.31 505 ARG B N 1
ATOM 8466 C CA . ARG B 1 505 ? 14.867 -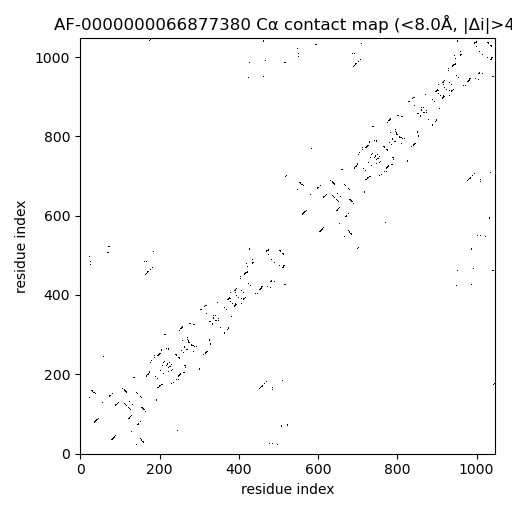0.732 -10.453 1 94.31 505 ARG B CA 1
ATOM 8467 C C . ARG B 1 505 ? 13.391 -0.956 -10.766 1 94.31 505 ARG B C 1
ATOM 8469 O O . ARG B 1 505 ? 12.945 -0.696 -11.883 1 94.31 505 ARG B O 1
ATOM 8476 N N . MET B 1 506 ? 12.633 -1.479 -9.852 1 96.06 506 MET B N 1
ATOM 8477 C CA . MET B 1 506 ? 11.188 -1.63 -10.031 1 96.06 506 MET B CA 1
ATOM 8478 C C . MET B 1 506 ? 10.523 -0.272 -10.219 1 96.06 506 MET B C 1
ATOM 8480 O O . MET B 1 506 ? 9.672 -0.107 -11.094 1 96.06 506 MET B O 1
ATOM 8484 N N . LEU B 1 507 ? 10.961 0.682 -9.398 1 95.31 507 LEU B N 1
ATOM 8485 C CA . LEU B 1 507 ? 10.406 2.025 -9.508 1 95.31 507 LEU B CA 1
ATOM 8486 C C . LEU B 1 507 ? 10.703 2.627 -10.883 1 95.31 507 LEU B C 1
ATOM 8488 O O . LEU B 1 507 ? 9.852 3.316 -11.453 1 95.31 507 LEU B O 1
ATOM 8492 N N . SER B 1 508 ? 11.891 2.377 -11.383 1 92.75 508 SER B N 1
ATOM 8493 C CA . SER B 1 508 ? 12.266 2.916 -12.688 1 92.75 508 SER B CA 1
ATOM 8494 C C . SER B 1 508 ? 11.375 2.363 -13.789 1 92.75 508 SER B C 1
ATOM 8496 O O . SER B 1 508 ? 11.219 2.99 -14.844 1 92.75 508 SER B O 1
ATOM 8498 N N . ARG B 1 509 ? 10.805 1.219 -13.539 1 93.88 509 ARG B N 1
ATOM 8499 C CA . ARG B 1 509 ? 9.914 0.605 -14.516 1 93.88 509 ARG B CA 1
ATOM 8500 C C . ARG B 1 509 ? 8.477 1.094 -14.328 1 93.88 509 ARG B C 1
ATOM 8502 O O . ARG B 1 509 ? 7.57 0.645 -15.031 1 93.88 509 ARG B O 1
ATOM 8509 N N . GLY B 1 510 ? 8.25 1.93 -13.367 1 93.81 510 GLY B N 1
ATOM 8510 C CA . GLY B 1 510 ? 6.938 2.51 -13.133 1 93.81 510 GLY B CA 1
ATOM 8511 C C . GLY B 1 510 ? 6.086 1.694 -12.18 1 93.81 510 GLY B C 1
ATOM 8512 O O . GLY B 1 510 ? 4.867 1.875 -12.117 1 93.81 510 GLY B O 1
ATOM 8513 N N . TRP B 1 511 ? 6.711 0.783 -11.5 1 96.19 511 TRP B N 1
ATOM 8514 C CA . TRP B 1 511 ? 5.953 -0.062 -10.586 1 96.19 511 TRP B CA 1
ATOM 8515 C C . TRP B 1 511 ? 6.023 0.482 -9.156 1 96.19 511 TRP B C 1
ATOM 8517 O O . TRP B 1 511 ? 7.066 0.978 -8.727 1 96.19 511 TRP B O 1
ATOM 8527 N N . ASN B 1 512 ? 4.977 0.362 -8.375 1 96.81 512 ASN B N 1
ATOM 8528 C CA . ASN B 1 512 ? 4.863 0.971 -7.059 1 96.81 512 ASN B CA 1
ATOM 8529 C C . ASN B 1 512 ? 5.379 0.041 -5.965 1 96.81 512 ASN B C 1
ATOM 8531 O O . ASN B 1 512 ? 4.633 -0.347 -5.066 1 96.81 512 ASN B O 1
ATOM 8535 N N . ALA B 1 513 ? 6.648 -0.199 -6.027 1 97.56 513 ALA B N 1
ATOM 8536 C CA . ALA B 1 513 ? 7.281 -0.992 -4.977 1 97.56 513 ALA B CA 1
ATOM 8537 C C . ALA B 1 513 ? 7.504 -0.158 -3.717 1 97.56 513 ALA B C 1
ATOM 8539 O O . ALA B 1 513 ? 8.172 0.879 -3.762 1 97.56 513 ALA B O 1
ATOM 8540 N N . GLU B 1 514 ? 6.996 -0.603 -2.617 1 97.69 514 GLU B N 1
ATOM 8541 C CA . GLU B 1 514 ? 7.031 0.199 -1.398 1 97.69 514 GLU B CA 1
ATOM 8542 C C . GLU B 1 514 ? 8.422 0.199 -0.775 1 97.69 514 GLU B C 1
ATOM 8544 O O . GLU B 1 514 ? 9.25 -0.661 -1.089 1 97.69 514 GLU B O 1
ATOM 8549 N N . PRO B 1 515 ? 8.68 1.18 0.181 1 97.5 515 PRO B N 1
ATOM 8550 C CA . PRO B 1 515 ? 9.953 1.148 0.914 1 97.5 515 PRO B CA 1
ATOM 8551 C C . PRO B 1 515 ? 10.109 -0.111 1.762 1 97.5 515 PRO B C 1
ATOM 8553 O O . PRO B 1 515 ? 9.141 -0.582 2.363 1 97.5 515 PRO B O 1
ATOM 8556 N N . ILE B 1 516 ? 11.383 -0.572 1.841 1 95.69 516 ILE B N 1
ATOM 8557 C CA . ILE B 1 516 ? 11.531 -1.912 2.396 1 95.69 516 ILE B CA 1
ATOM 8558 C C . ILE B 1 516 ? 12.492 -1.875 3.584 1 95.69 516 ILE B C 1
ATOM 8560 O O . ILE B 1 516 ? 12.359 -2.672 4.516 1 95.69 516 ILE B O 1
ATOM 8564 N N . ASN B 1 517 ? 13.508 -0.941 3.621 1 96.12 517 ASN B N 1
ATOM 8565 C CA . ASN B 1 517 ? 14.562 -0.971 4.625 1 96.12 517 ASN B CA 1
ATOM 8566 C C . ASN B 1 517 ? 14.688 0.368 5.348 1 96.12 517 ASN B C 1
ATOM 8568 O O . ASN B 1 517 ? 15.789 0.828 5.629 1 96.12 517 ASN B O 1
ATOM 8572 N N . GLY B 1 518 ? 13.578 1.045 5.605 1 96.81 518 GLY B N 1
ATOM 8573 C CA . GLY B 1 518 ? 13.617 2.309 6.328 1 96.81 518 GLY B CA 1
ATOM 8574 C C . GLY B 1 518 ? 13.836 3.504 5.422 1 96.81 518 GLY B C 1
ATOM 8575 O O . GLY B 1 518 ? 13.656 3.412 4.203 1 96.81 518 GLY B O 1
ATOM 8576 N N . PRO B 1 519 ? 14.242 4.605 5.973 1 97.5 519 PRO B N 1
ATOM 8577 C CA . PRO B 1 519 ? 14.352 5.859 5.23 1 97.5 519 PRO B CA 1
ATOM 8578 C C . PRO B 1 519 ? 15.391 5.797 4.113 1 97.5 519 PRO B C 1
ATOM 8580 O O . PRO B 1 519 ? 16.406 5.098 4.242 1 97.5 519 PRO B O 1
ATOM 8583 N N . GLY B 1 520 ? 15.07 6.48 3.057 1 94.81 520 GLY B N 1
ATOM 8584 C CA . GLY B 1 520 ? 16.031 6.512 1.963 1 94.81 520 GLY B CA 1
ATOM 8585 C C . GLY B 1 520 ? 15.445 7.066 0.677 1 94.81 520 GLY B C 1
ATOM 8586 O O . GLY B 1 520 ? 14.414 7.742 0.697 1 94.81 520 GLY B O 1
ATOM 8587 N N . PHE B 1 521 ? 16.188 6.961 -0.401 1 93.38 521 PHE B N 1
ATOM 8588 C CA . PHE B 1 521 ? 15.797 7.395 -1.735 1 93.38 521 PHE B CA 1
ATOM 8589 C C . PHE B 1 521 ? 16.5 6.57 -2.805 1 93.38 521 PHE B C 1
ATOM 8591 O O . PHE B 1 521 ? 17.516 5.926 -2.529 1 93.38 521 PHE B O 1
ATOM 8598 N N . CYS B 1 522 ? 15.883 6.461 -3.939 1 90.81 522 CYS B N 1
ATOM 8599 C CA . CYS B 1 522 ? 16.531 5.844 -5.086 1 90.81 522 CYS B CA 1
ATOM 8600 C C . CYS B 1 522 ? 17.344 6.867 -5.871 1 90.81 522 CYS B C 1
ATOM 8602 O O . CYS B 1 522 ? 16.906 8.008 -6.051 1 90.81 522 CYS B O 1
ATOM 8604 N N . PRO B 1 523 ? 18.484 6.426 -6.32 1 79.69 523 PRO B N 1
ATOM 8605 C CA . PRO B 1 523 ? 19.25 7.34 -7.172 1 79.69 523 PRO B CA 1
ATOM 8606 C C . PRO B 1 523 ? 18.516 7.719 -8.445 1 79.69 523 PRO B C 1
ATOM 8608 O O . PRO B 1 523 ? 17.766 6.902 -9 1 79.69 523 PRO B O 1
ATOM 8611 N N . LEU B 1 524 ? 18.406 9.039 -8.719 1 71.62 524 LEU B N 1
ATOM 8612 C CA . LEU B 1 524 ? 17.672 9.539 -9.867 1 71.62 524 LEU B CA 1
ATOM 8613 C C . LEU B 1 524 ? 18.609 9.758 -11.055 1 71.62 524 LEU B C 1
ATOM 8615 O O . LEU B 1 524 ? 19.781 10.094 -10.883 1 71.62 524 LEU B O 1
#

Secondary structure (DSSP, 8-state):
--TTSTTS-----------------SSPPSEEEEEEEEEEEEEEEEEE-S-TT-HHHHHHHHHHHHHHHH----B---SS---SEEEEEEEEETT----SSS-----TT----EEEEEETTEEEEEESSHHHHHHHHHHHHHHEEE-TTS-EEEEEEEEEE--SSSEEEEEEESSSS---HHHHHHHHHHHHHTT--EEEEE---SS---B--SS-THHHHHHSSSSSSSSB-HHHHHHHHHHHHTTT-EEEEE---SSS-HHHHHH-GGGEEEEEETTEEEEEEEEE-TT-HHHHHHHHHHHHHHHHH---SEEEEE--S---HHHHH-HHHHHHHHHTT-TT-HHHHHHHHHHHHHHHHHHHSPTT---EEEEEHHHHHTT----TT-EEEE--STTHHHHHHHHHHTT-EEEE-TT-BTTS-BSS-THHHHHT--TT-SS--HHHHTTEEEEEEEE-STT-STTTHHHHHTTTHHHHHHHHH--S---HHHHHHHHHHHHHHHHHTT--PPP-SSS-----/-------------------------SSPPSEEEEEEEEEEEEEEEEEE-S-TT-HHHHHHHHHHHHHHHH----B---SS---SEEEEEEEEETT----SSS-----TT----EEEEEETTEEEEEESSHHHHHHHHHHHHHHEEE-TTS-EEEEEEEEEE--SSSEEEEEEESSSS---HHHHHHHHHHHHHTT--EEEEE---SS---B--SS-THHHHHHSSSSSSSSB-HHHHHHHHHHHHTTT-EEEEE---SSS-HHHHHH-GGGEEEEEETTEEEEEEEEE-TT-HHHHHHHHHHHHHHHHH---SEEEEE--S---HHHHH-HHHHHHHHHTT-TT-HHHHHHHHHHHHHHHHHHHSPTT---EEEEEHHHHHTT----TT-EEEE--STTHHHHHHHHHHTT-EEEE-TT-BTTS-BSS-THHHHHT--TT-SS--HHHHTTEEEEEEEE-STT-STTTHHHHHTTTHHHHHHHHH--S---HHHHHHHHHHHHHHHHHTT--PPP-SSS-----

Nearest PDB structures (foldseek):
  1o7a-assembly3_E  TM=9.608E-01  e=6.980E-64  Homo sapiens
  2gjx-assembly2_C  TM=9.611E-01  e=6.672E-63  Homo sapiens
  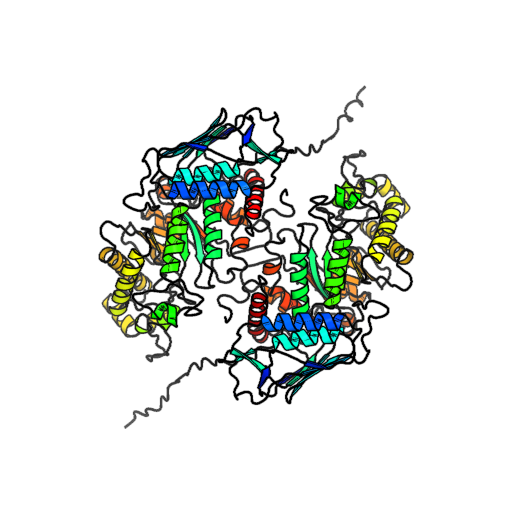5bro-assembly1_A-2  TM=9.509E-01  e=1.190E-62  Homo sapiens
  2gjx-assembly1_B  TM=9.575E-01  e=1.060E-62  Homo sapiens
  3lmy-assembly1_A-2  TM=9.589E-01  e=1.916E-61  Homo sapiens

Sequence (1048 aa):
MNSSITCLLYLLFILVYYVSKCYSIVPKAYKHHKTGIYYNFAESLTYNHSYTSCYILTDALKRFEERLTLIKQYPKIPTSLPNNTINIIKISITNGCDESSDELWPSESMNETYSLIIFNQRIILKSKEIWGILHGLETILQLIYRDPLERNIIEGGIILDGPLFPHRGFLIDTSRHYLSLKEIEKFLDSMSMVKMNVLHWHIVDDQSFPYVSETFPKLSSKGAFHPYILIYTPNDMKYILNYARLRGIRIMPEFDTPGHTNSWGKGYPEVLTKCYINGELDGTLGPINPINNFSYNFVSQLYKELFNVFPDNWFHLGGDEVEYHCWRSNPLIIEFMKQMKFGDDYHRLEGYYIKNLIQIISDVKPTGRNITPVVWQEIFQNGFRGDKSAVIHVWKDSDWKSVMKNVTKTGYRVLFSAAWYLNYISYGDDWRNYYHVDPRDFGGSKEDAKLVVGGEAAIWGEYVDDTNLFSRSWPRGSAVAERLWTEGSPNTTDFVPRVEELRCRMLSRGWNAEPINGPGFCPLMNSSITCLLYLLFILVYYVSKCYSIVPKAYKHHKTGIYYNFAESLTYNHSYTSCYILTDALKRFEERLTLIKQYPKIPTSLPNNTINIIKISITNGCDESSDELWPSESMNETYSLIIFNQRIILKSKEIWGILHGLETILQLIYRDPLERNIIEGGIILDGPLFPHRGFLIDTSRHYLSLKEIEKFLDSMSMVKMNVLHWHIVDDQSFPYVSETFPKLSSKGAFHPYILIYTPNDMKYILNYARLRGIRIMPEFDTPGHTNSWGKGYPEVLTKCYINGELDGTLGPINPINNFSYNFVSQLYKELFNVFPDNWFHLGGDEVEYHCWRSNPLIIEFMKQMKFGDDYHRLEGYYIKNLIQIISDVKPTGRNITPVVWQEIFQNGFRGDKSAVIHVWKDSDWKSVMKNVTKTGYRVLFSAAWYLNYISYGDDWRNYYHVDPRDFGGSKEDAKLVVGGEAAIWGEYVDDTNLFSRSWPRGSAVAERLWTEGSPNTTDFVPRVEELRCRMLSRGWNAEPINGPGFCPL

Solvent-accessible surface area (backbone atoms only — not comparable to full-atom values): 54422 Å² total; per-residue (Å²): 136,77,85,75,68,79,74,80,65,86,77,68,71,78,66,74,63,72,58,77,65,80,71,54,50,62,42,54,63,72,39,73,48,72,66,78,44,41,25,33,42,52,93,65,70,45,78,48,63,89,51,87,46,20,61,51,58,55,52,44,52,52,50,48,56,54,51,60,72,39,63,61,38,45,79,46,84,66,91,51,80,53,85,46,53,29,37,36,41,37,49,46,44,76,70,49,54,70,38,80,89,44,83,81,70,56,57,89,80,61,54,51,35,26,36,39,38,34,52,96,39,29,33,42,39,37,19,53,26,66,51,3,45,56,46,47,54,42,49,53,61,60,50,50,30,14,31,96,86,70,43,42,27,33,65,25,30,40,34,44,36,47,62,66,31,80,40,31,28,42,32,44,32,37,17,32,12,64,58,55,68,68,58,52,50,54,50,49,52,53,32,36,56,36,64,31,36,28,38,33,37,36,40,40,25,44,67,7,21,22,58,49,39,85,92,46,50,41,32,13,58,52,7,17,85,31,58,82,72,48,49,39,43,66,66,51,48,55,50,54,54,49,56,31,34,56,58,46,24,33,57,31,47,27,62,39,34,49,19,54,40,57,9,46,34,60,44,42,51,81,38,28,26,59,20,35,53,96,88,33,79,64,83,47,71,40,35,45,31,74,84,44,65,64,29,52,52,51,49,44,54,49,48,40,49,47,59,71,70,41,87,42,44,46,38,31,41,30,42,54,87,59,66,58,66,32,56,69,38,20,68,70,50,48,52,47,27,55,74,69,65,47,67,92,44,61,46,53,54,53,39,51,38,51,52,50,48,55,50,40,47,70,70,48,51,57,87,96,54,69,74,34,46,29,31,28,42,48,43,50,75,45,63,50,77,71,72,62,71,36,30,38,33,38,54,58,56,91,56,40,40,61,51,52,37,56,44,22,73,73,62,27,34,31,35,39,30,30,73,30,54,48,50,61,44,56,62,73,59,58,41,57,67,37,33,68,54,55,92,63,73,37,84,55,53,72,73,35,37,64,29,49,43,33,34,30,39,31,37,59,15,45,60,28,31,74,51,38,43,55,31,59,40,26,55,49,51,52,34,47,34,23,54,39,27,33,82,74,78,74,52,64,80,67,43,52,62,24,51,53,51,49,35,41,55,39,41,46,70,72,42,44,42,32,54,60,81,45,57,56,80,63,64,111,147,73,88,79,80,68,80,77,70,83,76,71,70,77,66,74,63,72,58,74,66,83,74,54,50,60,44,55,62,72,38,73,48,72,65,78,46,42,26,34,43,52,94,65,70,45,77,48,62,87,51,87,45,20,60,51,58,53,52,44,53,53,51,49,55,54,53,59,72,38,64,62,38,43,77,44,83,67,91,50,79,53,85,46,52,30,37,36,40,35,49,45,44,77,72,50,54,70,38,79,87,45,82,80,70,56,58,86,80,61,53,52,37,27,36,38,40,35,52,98,39,30,32,42,40,37,18,54,26,66,50,4,46,58,47,47,55,42,49,52,60,60,52,51,31,14,32,96,86,69,44,43,28,33,64,25,31,41,35,43,34,47,63,65,31,80,41,32,30,40,32,42,31,38,18,33,12,63,58,52,70,69,57,52,50,55,50,51,51,53,32,37,56,36,64,32,35,28,39,33,37,35,41,39,26,44,67,7,21,21,58,50,39,86,91,48,52,41,33,12,58,52,8,17,85,32,60,82,73,49,50,40,43,66,66,51,48,55,50,53,52,47,57,32,36,55,57,43,26,33,54,33,47,28,63,38,34,49,21,53,38,58,10,45,33,62,44,41,52,82,37,29,24,62,19,36,53,96,88,32,78,58,85,48,72,41,36,47,32,75,84,45,67,64,29,53,54,50,48,43,55,50,47,41,50,47,61,69,72,40,85,42,44,45,40,31,41,31,42,52,87,60,68,56,66,32,54,69,39,20,68,70,50,48,52,47,28,56,75,69,66,46,66,92,44,62,47,53,52,53,39,52,39,51,53,51,50,54,50,40,47,70,70,49,50,56,88,96,54,70,74,34,46,29,31,28,42,49,43,51,74,44,64,51,78,71,72,62,71,36,30,38,32,39,54,59,57,92,55,41,40,61,50,53,36,55,44,24,72,72,61,28,32,31,34,40,29,30,73,30,52,49,50,61,43,55,60,74,58,59,42,58,66,37,34,68,54,55,92,63,74,38,84,55,52,74,72,36,37,65,29,50,44,32,34,30,39,31,36,58,16,46,61,28,31,73,49,38,43,55,31,58,40,27,51,48,50,49,33,48,35,23,54,39,28,32,83,75,78,75,51,65,82,67,42,53,63,24,51,54,52,47,33,41,53,39,42,47,71,72,40,43,42,33,55,60,82,43,56,56,81,63,65,111

pLDDT: mean 92.76, std 14.45, range [22.55, 98.94]

InterPro domains:
  IPR015883 Beta-hexosaminidase, catalytic domain [PF00728] (165-487)
  IPR017853 Glycoside hydrolase superfamily [SSF51445] (165-516)
  IPR025705 Beta-hexosaminidase [PIRSF001093] (24-522)
  IPR025705 Beta-hexosaminidase [PR00738] (123-143)
  IPR025705 Beta-hexosaminidase [PR00738] (159-176)
  IPR025705 Beta-hexosaminidase [PR00738] (188-209)
  IPR025705 Beta-hexosaminidase [PR00738] (243-260)
  IPR025705 Beta-hexosaminidase [PR00738] (288-306)
  IPR025705 Beta-hexosaminidase [PR00738] (310-323)
  IPR025705 Beta-hexosaminidase [PR00738] (452-468)
  IPR025705 Beta-hexosaminidase [PR00738] (469-486)
  IPR025705 Beta-hexosaminidase [PTHR22600] (38-522)
  IPR029018 Beta-hexosaminidase-like, domain 2 [G3DSA:3.30.379.10] (25-161)
  IPR029018 Beta-hexosaminidase-like, domain 2 [SSF55545] (27-163)
  IPR029019 Beta-hexosaminidase, eukaryotic type, N-terminal [PF14845] (27-143)

Radius of gyration: 32.74 Å; Cα contacts (8 Å, |Δi|>4): 2176; chains: 2; bounding box: 118×90×74 Å

Foldseek 3Di:
DPPPPPPPDDPVPPPPPPVPLPQAAFQHFQDWFFDLAKAFEDLAADEDDDAPQAVLVVVLVVVLSVLLVLDDAPEDDRPDDHDEYARYEYEEAQCGGHPPPHDDFFALPDFQKWKWFDDDNYIYIYYNDVNVVLLVSLRQSSQWHAYPVRTIMGTGIMTTGWWPFSAEEAEEECALPHADLVLVLLVLVLCLSNSHAEYEYAQHFQRARQEQDPVQRLLHCFLHPHNPPRHQYLVNLVVSCVSSRSSNHAYAYEDEDQFRCNSNCRRPVVQFFFADDPLHGPPDTFGGDQPDPVNLVVLLVRVLRVLVSGVYQEYEHELPDGDCRRCVRDPVSVVVCVVVVVPPLCLVSSLSSVVSVVVSCVVRHDPPGHHEYEYELSNVVSPHLDDLSHEYEYAAAPQSLVSLQVCLVSPHAYAYANQQALLDDDPAQCLVSVLQDASLPSPHDPSSSVSHNYYYHYYYPNPDYNVCVQQSCPPSVSSRSSSRGYDDGGDPVSVVSNRVSVQLSSVSVVTNHHDRHDDDDRRD/DDPPPPCPDCPVPPPPPPVCLPQAAFQHFQDWFFDLAKAFEDLAAAEDDDAPQAVLVVVLVVVLSVLLVLDDADEDARPDDHDEYARYEYEEAQCGGHPPPHDDFFALPDFQKWKWFDDDNYIYIYGNDVNVVLLVSLRQSSQWHAYPVRTIMGTGIMTTFWWPFSAEEAEEACALPHADLVLVLLVLVLCLSNSHAEYEYAQHFLRARQEQDPVQRLLHCFLHPHNPPRHQYLVNLVVSCVSSRSSNHAYAYEDEDQFRCNSNCRRPVVQFFFADDPLHGPPDTFGGDQPDPVNLVVLLVRVLRVLVSGVYQEYEHELPDGDCRRCVRDPVSVVVCVVVVVPPLCLVSSLSSVVSVVVSCVVRHDPPGHHEYEYELSNVVSPHLDDLSHEYEYAAAPQRLVSLQVCLVSPHAYAYANQQALLDDDPAQCLVSVLQDASLPSPHDPSSSVSHNYYYHYYYPNPDYSVCVQQSCPPSVSSRSSSRGYDDGGDPVSVVSNRVSVQLSSVSVVTNHHDRHDDDDRRD

Organism: Schistosoma mansoni (NCBI:txid6183)